Protein AF-A0A7G8WN34-F1 (afdb_monomer_lite)

Structure (mmCIF, N/CA/C/O backbone):
data_AF-A0A7G8WN34-F1
#
_entry.id   AF-A0A7G8WN34-F1
#
loop_
_atom_site.group_PDB
_atom_site.id
_atom_site.type_symbol
_atom_site.label_atom_id
_atom_site.label_alt_id
_atom_site.label_comp_id
_atom_site.label_asym_id
_atom_site.label_entity_id
_atom_site.label_seq_id
_atom_site.pdbx_PDB_ins_code
_atom_site.Cartn_x
_atom_site.Cartn_y
_atom_site.Cartn_z
_atom_site.occupancy
_atom_site.B_iso_or_equiv
_atom_site.auth_seq_id
_atom_site.auth_comp_id
_atom_site.auth_asym_id
_atom_site.auth_atom_id
_atom_site.pdbx_PDB_model_num
ATOM 1 N N . MET A 1 1 ? -57.379 -28.332 -19.582 1.00 33.22 1 MET A N 1
ATOM 2 C CA . MET A 1 1 ? -57.618 -29.097 -18.340 1.00 33.22 1 MET A CA 1
ATOM 3 C C . MET A 1 1 ? -56.486 -28.787 -17.382 1.00 33.22 1 MET A C 1
ATOM 5 O O . MET A 1 1 ? -55.355 -28.801 -17.839 1.00 33.22 1 MET A O 1
ATOM 9 N N . ILE A 1 2 ? -56.831 -28.549 -16.106 1.00 26.55 2 ILE A N 1
ATOM 10 C CA . ILE A 1 2 ? -55.946 -28.247 -14.960 1.00 26.55 2 ILE A CA 1
ATOM 11 C C . ILE A 1 2 ? -55.297 -26.854 -15.089 1.00 26.55 2 ILE A C 1
ATOM 13 O O . ILE A 1 2 ? -54.609 -26.584 -16.058 1.00 26.55 2 ILE A O 1
ATOM 17 N N . GLY A 1 3 ? -55.476 -25.863 -14.221 1.00 25.11 3 GLY A N 1
ATOM 18 C CA . GLY A 1 3 ? -56.049 -25.768 -12.880 1.00 25.11 3 GLY A CA 1
ATOM 19 C C . GLY A 1 3 ? -55.292 -24.617 -12.207 1.00 25.11 3 GLY A C 1
ATOM 20 O O . GLY A 1 3 ? -54.079 -24.702 -12.052 1.00 25.11 3 GLY A O 1
ATOM 21 N N . GLY A 1 4 ? -55.966 -23.501 -11.922 1.00 24.27 4 GLY A N 1
ATOM 22 C CA . GLY A 1 4 ? -55.322 -22.294 -11.400 1.00 24.27 4 GLY A CA 1
ATOM 23 C C . GLY A 1 4 ? -54.909 -22.418 -9.935 1.00 24.27 4 GLY A C 1
ATOM 24 O O . GLY A 1 4 ? -55.636 -23.013 -9.147 1.00 24.27 4 GLY A O 1
ATOM 25 N N . TRP A 1 5 ? -53.789 -21.784 -9.578 1.00 21.62 5 TRP A N 1
ATOM 26 C CA . TRP A 1 5 ? -53.441 -21.409 -8.207 1.00 21.62 5 TRP A CA 1
ATOM 27 C C . TRP A 1 5 ? -52.911 -19.970 -8.201 1.00 21.62 5 TRP A C 1
ATOM 29 O O . TRP A 1 5 ? -51.954 -19.637 -8.896 1.00 21.62 5 TRP A O 1
ATOM 39 N N . ARG A 1 6 ? -53.577 -19.109 -7.423 1.00 26.23 6 ARG A N 1
ATOM 40 C CA . ARG A 1 6 ? -53.079 -17.806 -6.968 1.00 26.23 6 ARG A CA 1
ATOM 41 C C . ARG A 1 6 ? -52.677 -17.958 -5.497 1.00 26.23 6 ARG A C 1
ATOM 43 O O . ARG A 1 6 ? -53.507 -18.377 -4.698 1.00 26.23 6 ARG A O 1
ATOM 50 N N . SER A 1 7 ? -51.470 -17.531 -5.143 1.00 24.31 7 SER A N 1
ATOM 51 C CA . SER A 1 7 ? -51.055 -17.139 -3.784 1.00 24.31 7 SER A CA 1
ATOM 52 C C . SER A 1 7 ? -50.076 -15.971 -3.954 1.00 24.31 7 SER A C 1
ATOM 54 O O . SER A 1 7 ? -49.107 -16.097 -4.692 1.00 24.31 7 SER A O 1
ATOM 56 N N . ALA A 1 8 ? -50.481 -14.746 -3.618 1.00 22.69 8 ALA A N 1
ATOM 57 C CA . ALA A 1 8 ? -50.318 -14.101 -2.310 1.00 22.69 8 ALA A CA 1
ATOM 58 C C . ALA A 1 8 ? -48.886 -13.574 -2.097 1.00 22.69 8 ALA A C 1
ATOM 60 O O . ALA A 1 8 ? -47.904 -14.285 -2.267 1.00 22.69 8 ALA A O 1
ATOM 61 N N . ALA A 1 9 ? -48.816 -12.279 -1.793 1.00 28.59 9 ALA A N 1
ATOM 62 C CA . ALA A 1 9 ? -47.617 -11.465 -1.713 1.00 28.59 9 ALA A CA 1
ATOM 63 C C . ALA A 1 9 ? -46.638 -11.933 -0.625 1.00 28.59 9 ALA A C 1
ATOM 65 O O . ALA A 1 9 ? -47.038 -12.249 0.491 1.00 28.59 9 ALA A O 1
ATOM 66 N N . GLY A 1 10 ? -45.351 -11.877 -0.958 1.00 22.12 10 GLY A N 1
ATOM 67 C CA . GLY A 1 10 ? -44.228 -12.017 -0.040 1.00 22.12 10 GLY A CA 1
ATOM 68 C C . GLY A 1 10 ? -42.993 -11.427 -0.710 1.00 22.12 10 GLY A C 1
ATOM 69 O O . GLY A 1 10 ? -42.462 -11.998 -1.657 1.00 22.12 10 GLY A O 1
ATOM 70 N N . VAL A 1 11 ? -42.604 -10.231 -0.279 1.00 30.56 11 VAL A N 1
ATOM 71 C CA . VAL A 1 11 ? -41.429 -9.500 -0.759 1.00 30.56 11 VAL A CA 1
ATOM 72 C C . VAL A 1 11 ? -40.177 -10.179 -0.214 1.00 30.56 11 VAL A C 1
ATOM 74 O O . VAL A 1 11 ? -39.932 -10.098 0.979 1.00 30.56 11 VAL A O 1
ATOM 77 N N . PHE A 1 12 ? -39.383 -10.795 -1.089 1.00 21.64 12 PHE A N 1
ATOM 78 C CA . PHE A 1 12 ? -37.940 -10.983 -0.921 1.00 21.64 12 PHE A CA 1
ATOM 79 C C . PHE A 1 12 ? -37.313 -11.005 -2.318 1.00 21.64 12 PHE A C 1
ATOM 81 O O . PHE A 1 12 ? -37.412 -11.991 -3.043 1.00 21.64 12 PHE A O 1
ATOM 88 N N . ALA A 1 13 ? -36.702 -9.891 -2.721 1.00 23.39 13 ALA A N 1
ATOM 89 C CA . ALA A 1 13 ? -35.838 -9.855 -3.892 1.00 23.39 13 ALA A CA 1
ATOM 90 C C . ALA A 1 13 ? -34.423 -10.226 -3.436 1.00 23.39 13 ALA A C 1
ATOM 92 O O . ALA A 1 13 ? -33.646 -9.371 -3.022 1.00 23.39 13 ALA A O 1
ATOM 93 N N . VAL A 1 14 ? -34.118 -11.523 -3.463 1.00 22.16 14 VAL A N 1
ATOM 94 C CA . VAL A 1 14 ? -32.740 -12.017 -3.466 1.00 22.16 14 VAL A CA 1
ATOM 95 C C . VAL A 1 14 ? -32.292 -12.002 -4.924 1.00 22.16 14 VAL A C 1
ATOM 97 O O . VAL A 1 14 ? -32.796 -12.774 -5.739 1.00 22.16 14 VAL A O 1
ATOM 100 N N . SER A 1 15 ? -31.376 -11.102 -5.272 1.00 24.83 15 SER A N 1
ATOM 101 C CA . SER A 1 15 ? -30.680 -11.161 -6.556 1.00 24.83 15 SER A CA 1
ATOM 102 C C . SER A 1 15 ? -29.653 -12.288 -6.480 1.00 24.83 15 SER A C 1
ATOM 104 O O . SER A 1 15 ? -28.595 -12.135 -5.878 1.00 24.83 15 SER A O 1
ATOM 106 N N . VAL A 1 16 ? -29.992 -13.446 -7.045 1.00 23.16 16 VAL A N 1
ATOM 107 C CA . VAL A 1 16 ? -29.065 -14.570 -7.212 1.00 23.16 16 VAL A CA 1
ATOM 108 C C . VAL A 1 16 ? -28.072 -14.224 -8.323 1.00 23.16 16 VAL A C 1
ATOM 110 O O . VAL A 1 16 ? -28.461 -13.978 -9.465 1.00 23.16 16 VAL A O 1
ATOM 113 N N . LEU A 1 17 ? -26.789 -14.211 -7.967 1.00 24.81 17 LEU A N 1
ATOM 114 C CA . LEU A 1 17 ? -25.653 -14.135 -8.879 1.00 24.81 17 LEU A CA 1
ATOM 115 C C . LEU A 1 17 ? -25.639 -15.390 -9.771 1.00 24.81 17 LEU A C 1
ATOM 117 O O . LEU A 1 17 ? -25.615 -16.516 -9.274 1.00 24.81 17 LEU A O 1
ATOM 121 N N . VAL A 1 18 ? -25.681 -15.207 -11.091 1.00 23.23 18 VAL A N 1
ATOM 122 C CA . VAL A 1 18 ? -25.572 -16.310 -12.055 1.00 23.23 18 VAL A CA 1
ATOM 123 C C . VAL A 1 18 ? -24.116 -16.776 -12.107 1.00 23.23 18 VAL A C 1
ATOM 125 O O . VAL A 1 18 ? -23.249 -16.071 -12.615 1.00 23.23 18 VAL A O 1
ATOM 128 N N . LEU A 1 19 ? -23.857 -17.981 -11.596 1.00 23.25 19 LEU A N 1
ATOM 129 C CA . LEU A 1 19 ? -22.607 -18.719 -11.783 1.00 23.25 19 LEU A CA 1
ATOM 130 C C . LEU A 1 19 ? -22.462 -19.152 -13.250 1.00 23.25 19 LEU A C 1
ATOM 132 O O . LEU A 1 19 ? -23.246 -19.961 -13.749 1.00 23.25 19 LEU A O 1
ATOM 136 N N . ALA A 1 20 ? -21.426 -18.662 -13.929 1.00 22.70 20 ALA A N 1
ATOM 137 C CA . ALA A 1 20 ? -20.963 -19.217 -15.196 1.00 22.70 20 ALA A CA 1
ATOM 138 C C . ALA A 1 20 ? -20.088 -20.454 -14.926 1.00 22.70 20 ALA A C 1
ATOM 140 O O . ALA A 1 20 ? -18.866 -20.368 -14.847 1.00 22.70 20 ALA A O 1
ATOM 141 N N . LEU A 1 21 ? -20.717 -21.621 -14.783 1.00 22.84 21 LEU A N 1
ATOM 142 C CA . LEU A 1 21 ? -20.026 -22.905 -14.907 1.00 22.84 21 LEU A CA 1
ATOM 143 C C . LEU A 1 21 ? -19.989 -23.273 -16.393 1.00 22.84 21 LEU A C 1
ATOM 145 O O . LEU A 1 21 ? -21.020 -23.599 -16.978 1.00 22.84 21 LEU A O 1
ATOM 149 N N . SER A 1 22 ? -18.810 -23.218 -17.012 1.00 23.89 22 SER A N 1
ATOM 150 C CA . SER A 1 22 ? -18.594 -23.780 -18.347 1.00 23.89 22 SER A CA 1
ATOM 151 C C . SER A 1 22 ? -17.760 -25.057 -18.241 1.00 23.89 22 SER A C 1
ATOM 153 O O . SER A 1 22 ? -16.693 -25.081 -17.637 1.00 23.89 22 SER A O 1
ATOM 155 N N . SER A 1 23 ? -18.281 -26.136 -18.822 1.00 23.02 23 SER A N 1
ATOM 156 C CA . SER A 1 23 ? -17.523 -27.331 -19.207 1.00 23.02 23 SER A CA 1
ATOM 157 C C . SER A 1 23 ? -17.826 -27.627 -20.686 1.00 23.02 23 SER A C 1
ATOM 159 O O . SER A 1 23 ? -18.843 -27.143 -21.197 1.00 23.02 23 SER A O 1
ATOM 161 N N . PRO A 1 24 ? -16.928 -28.308 -21.421 1.00 30.89 24 PRO A N 1
ATOM 162 C CA . PRO A 1 24 ? -16.860 -28.179 -22.870 1.00 30.89 24 PRO A CA 1
ATOM 163 C C . PRO A 1 24 ? -17.720 -29.210 -23.619 1.00 30.89 24 PRO A C 1
ATOM 165 O O . PRO A 1 24 ? -17.831 -30.356 -23.196 1.00 30.89 24 PRO A O 1
ATOM 168 N N . ALA A 1 25 ? -18.187 -28.786 -24.801 1.00 24.45 25 ALA A N 1
ATOM 169 C CA . ALA A 1 25 ? -18.419 -29.555 -26.036 1.00 24.45 25 ALA A CA 1
ATOM 170 C C . ALA A 1 25 ? -19.853 -29.591 -26.621 1.00 24.45 25 ALA A C 1
ATOM 172 O O . ALA A 1 25 ? -20.809 -30.055 -26.013 1.00 24.45 25 ALA A O 1
ATOM 173 N N . GLN A 1 26 ? -19.865 -29.229 -27.913 1.00 24.42 26 GLN A N 1
ATOM 174 C CA . GLN A 1 26 ? -20.739 -29.618 -29.030 1.00 24.42 26 GLN A CA 1
ATOM 175 C C . GLN A 1 26 ? -22.097 -28.929 -29.259 1.00 24.42 26 GLN A C 1
ATOM 177 O O . GLN A 1 26 ? -22.899 -28.661 -28.376 1.00 24.42 26 GLN A O 1
ATOM 182 N N . ALA A 1 27 ? -22.290 -28.610 -30.541 1.00 26.53 27 ALA A N 1
ATOM 183 C CA . ALA A 1 27 ? -23.293 -27.740 -31.131 1.00 26.53 27 ALA A CA 1
ATOM 184 C C . ALA A 1 27 ? -24.646 -28.426 -31.387 1.00 26.53 27 ALA A C 1
ATOM 186 O O . ALA A 1 27 ? -24.666 -29.578 -31.806 1.00 26.53 27 ALA A O 1
ATOM 187 N N . ALA A 1 28 ? -25.754 -27.676 -31.268 1.00 24.83 28 ALA A N 1
ATOM 188 C CA . ALA A 1 28 ? -26.658 -27.300 -32.376 1.00 24.83 28 ALA A CA 1
ATOM 189 C C . ALA A 1 28 ? -28.054 -26.822 -31.890 1.00 24.83 28 ALA A C 1
ATOM 191 O O . ALA A 1 28 ? -28.686 -27.448 -31.051 1.00 24.83 28 ALA A O 1
ATOM 192 N N . ALA A 1 29 ? -28.535 -25.742 -32.526 1.00 25.81 29 ALA A N 1
ATOM 193 C CA . ALA A 1 29 ? -29.933 -25.331 -32.756 1.00 25.81 29 ALA A CA 1
ATOM 194 C C . ALA A 1 29 ? -30.877 -24.965 -31.572 1.00 25.81 29 ALA A C 1
ATOM 196 O O . ALA A 1 29 ? -31.704 -25.750 -31.134 1.00 25.81 29 ALA A O 1
ATOM 197 N N . GLY A 1 30 ? -30.867 -23.676 -31.200 1.00 26.02 30 GLY A N 1
ATOM 198 C CA . GLY A 1 30 ? -31.960 -22.730 -31.504 1.00 26.02 30 GLY A CA 1
ATOM 199 C C . GLY A 1 30 ? -33.291 -22.762 -30.729 1.00 26.02 30 GLY A C 1
ATOM 200 O O . GLY A 1 30 ? -34.235 -23.389 -31.185 1.00 26.02 30 GLY A O 1
ATOM 201 N N . THR A 1 31 ? -33.440 -21.858 -29.747 1.00 24.00 31 THR A N 1
ATOM 202 C CA . THR A 1 31 ? -34.654 -21.023 -29.554 1.00 24.00 31 THR A CA 1
ATOM 203 C C . THR A 1 31 ? -34.288 -19.709 -28.848 1.00 24.00 31 THR A C 1
ATOM 205 O O . THR A 1 31 ? -33.664 -19.720 -27.792 1.00 24.00 31 THR A O 1
ATOM 208 N N . ARG A 1 32 ? -34.642 -18.569 -29.464 1.00 25.27 32 ARG A N 1
ATOM 209 C CA . ARG A 1 32 ? -34.375 -17.191 -29.001 1.00 25.27 32 ARG A CA 1
ATOM 210 C C . ARG A 1 32 ? -35.377 -16.751 -27.928 1.00 25.27 32 ARG A C 1
ATOM 212 O O . ARG A 1 32 ? -36.572 -16.719 -28.202 1.00 25.27 32 ARG A O 1
ATOM 219 N N . THR A 1 33 ? -34.879 -16.234 -26.809 1.00 23.72 33 THR A N 1
ATOM 220 C CA . THR A 1 33 ? -35.567 -15.221 -25.990 1.00 23.72 33 THR A CA 1
ATOM 221 C C . THR A 1 33 ? -34.753 -13.932 -26.037 1.00 23.72 33 THR A C 1
ATOM 223 O O . THR A 1 33 ? -33.592 -13.904 -25.639 1.00 23.72 33 THR A O 1
ATOM 226 N N . THR A 1 34 ? -35.340 -12.876 -26.596 1.00 23.88 34 THR A N 1
ATOM 227 C CA . THR A 1 34 ? -34.709 -11.569 -26.817 1.00 23.88 34 THR A CA 1
ATOM 228 C C . THR A 1 34 ? -34.952 -10.632 -25.634 1.00 23.88 34 THR A C 1
ATOM 230 O O . THR A 1 34 ? -36.094 -10.241 -25.397 1.00 23.88 34 THR A O 1
ATOM 233 N N . ALA A 1 35 ? -33.880 -10.213 -24.962 1.00 23.50 35 ALA A N 1
ATOM 234 C CA . ALA A 1 35 ? -33.811 -8.964 -24.201 1.00 23.50 35 ALA A CA 1
ATOM 235 C C . ALA A 1 35 ? -32.836 -8.012 -24.932 1.00 23.50 35 ALA A C 1
ATOM 237 O O . ALA A 1 35 ? -31.869 -8.496 -25.528 1.00 23.50 35 ALA A O 1
ATOM 238 N N . PRO A 1 36 ? -33.092 -6.692 -24.980 1.00 24.30 36 PRO A N 1
ATOM 239 C CA . PRO A 1 36 ? -32.333 -5.775 -25.825 1.00 24.30 36 PRO A CA 1
ATOM 240 C C . PRO A 1 36 ? -30.932 -5.523 -25.252 1.00 24.30 36 PRO A C 1
ATOM 242 O O . PRO A 1 36 ? -30.780 -4.977 -24.163 1.00 24.30 36 PRO A O 1
ATOM 245 N N . ALA A 1 37 ? -29.912 -5.914 -26.014 1.00 22.77 37 ALA A N 1
ATOM 246 C CA . ALA A 1 37 ? -28.519 -5.582 -25.760 1.00 22.77 37 ALA A CA 1
ATOM 247 C C . ALA A 1 37 ? -28.254 -4.113 -26.126 1.00 22.77 37 ALA A C 1
ATOM 249 O O . ALA A 1 37 ? -28.519 -3.687 -27.253 1.00 22.77 37 ALA A O 1
ATOM 250 N N . HIS A 1 38 ? -27.702 -3.343 -25.189 1.00 24.97 38 HIS A N 1
ATOM 251 C CA . HIS A 1 38 ? -27.020 -2.098 -25.516 1.00 24.97 38 HIS A CA 1
ATOM 252 C C . HIS A 1 38 ? -25.633 -2.432 -26.071 1.00 24.97 38 HIS A C 1
ATOM 254 O O . HIS A 1 38 ? -24.815 -3.048 -25.395 1.00 24.97 38 HIS A O 1
ATOM 260 N N . SER A 1 39 ? -25.380 -2.029 -27.315 1.00 23.48 39 SER A N 1
ATOM 261 C CA . SER A 1 39 ? -24.063 -2.072 -27.941 1.00 23.48 39 SER A CA 1
ATOM 262 C C . SER A 1 39 ? -23.188 -0.950 -27.375 1.00 23.48 39 SER A C 1
ATOM 264 O O . SER A 1 39 ? -23.260 0.191 -27.832 1.00 23.48 39 SER A O 1
ATOM 266 N N . SER A 1 40 ? -22.360 -1.265 -26.384 1.00 24.69 40 SER A N 1
ATOM 267 C CA . SER A 1 40 ? -21.144 -0.507 -26.101 1.00 24.69 40 SER A CA 1
ATOM 268 C C . SER A 1 40 ? -20.067 -0.962 -27.085 1.00 24.69 40 SER A C 1
ATOM 270 O O . SER A 1 40 ? -19.689 -2.129 -27.087 1.00 24.69 40 SER A O 1
ATOM 272 N N . SER A 1 41 ? -19.562 -0.063 -27.927 1.00 25.39 41 SER A N 1
ATOM 273 C CA . SER A 1 41 ? -18.382 -0.308 -28.766 1.00 25.39 41 SER A CA 1
ATOM 274 C C . SER A 1 41 ? -17.086 -0.186 -27.951 1.00 25.39 41 SER A C 1
ATOM 276 O O . SER A 1 41 ? -16.194 0.583 -28.299 1.00 25.39 41 SER A O 1
ATOM 278 N N . GLY A 1 42 ? -17.013 -0.916 -26.842 1.00 25.30 42 GLY A N 1
ATOM 279 C CA . GLY A 1 42 ? -15.763 -1.295 -26.199 1.00 25.30 42 GLY A CA 1
ATOM 280 C C . GLY A 1 42 ? -15.669 -2.805 -26.333 1.00 25.30 42 GLY A C 1
ATOM 281 O O . GLY A 1 42 ? -16.613 -3.503 -25.958 1.00 25.30 42 GLY A O 1
ATOM 282 N N . SER A 1 43 ? -14.594 -3.308 -26.936 1.00 24.31 43 SER A N 1
ATOM 283 C CA . SER A 1 43 ? -14.326 -4.744 -26.943 1.00 24.31 43 SER A CA 1
ATOM 284 C C . SER A 1 43 ? -14.377 -5.254 -25.496 1.00 24.31 43 SER A C 1
ATOM 286 O O . SER A 1 43 ? -13.816 -4.594 -24.618 1.00 24.31 43 SER A O 1
ATOM 288 N N . PRO A 1 44 ? -15.060 -6.375 -25.204 1.00 25.09 44 PRO A N 1
ATOM 289 C CA . PRO A 1 44 ? -14.950 -6.993 -23.889 1.00 25.09 44 PRO A CA 1
ATOM 290 C C . PRO A 1 44 ? -13.467 -7.290 -23.612 1.00 25.09 44 PRO A C 1
ATOM 292 O O . PRO A 1 44 ? -12.756 -7.646 -24.558 1.00 25.09 44 PRO A O 1
ATOM 295 N N . PRO A 1 45 ? -12.982 -7.158 -22.362 1.00 35.22 45 PRO A N 1
ATOM 296 C CA . PRO A 1 45 ? -11.634 -7.597 -22.033 1.00 35.22 45 PRO A CA 1
ATOM 297 C C . PRO A 1 45 ? -11.504 -9.064 -22.446 1.00 35.22 45 PRO A C 1
ATOM 299 O O . PRO A 1 45 ? -12.322 -9.907 -22.067 1.00 35.22 45 PRO A O 1
ATOM 302 N N . THR A 1 46 ? -10.513 -9.367 -23.281 1.00 43.19 46 THR A N 1
ATOM 303 C CA . THR A 1 46 ? -10.122 -10.748 -23.563 1.00 43.19 46 THR A CA 1
ATOM 304 C C . THR A 1 46 ? -9.823 -11.419 -22.230 1.00 43.19 46 THR A C 1
ATOM 306 O O . THR A 1 46 ? -9.031 -10.893 -21.450 1.00 43.19 46 THR A O 1
ATOM 309 N N . ALA A 1 47 ? -10.480 -12.546 -21.939 1.00 51.31 47 ALA A N 1
ATOM 310 C CA . ALA A 1 47 ? -10.190 -13.314 -20.733 1.00 51.31 47 ALA A CA 1
ATOM 311 C C . ALA A 1 47 ? -8.674 -13.584 -20.657 1.00 51.31 47 ALA A C 1
ATOM 313 O O . ALA A 1 47 ? -8.094 -13.938 -21.689 1.00 51.31 47 ALA A O 1
ATOM 314 N N . PRO A 1 48 ? -8.025 -13.401 -19.491 1.00 64.88 48 PRO A N 1
ATOM 315 C CA . PRO A 1 48 ? -6.587 -13.593 -19.376 1.00 64.88 48 PRO A CA 1
ATOM 316 C C . PRO A 1 48 ? -6.236 -15.031 -19.762 1.00 64.88 48 PRO A C 1
ATOM 318 O O . PRO A 1 48 ? -6.723 -15.995 -19.170 1.00 64.88 48 PRO A O 1
ATOM 321 N N . THR A 1 49 ? -5.412 -15.170 -20.79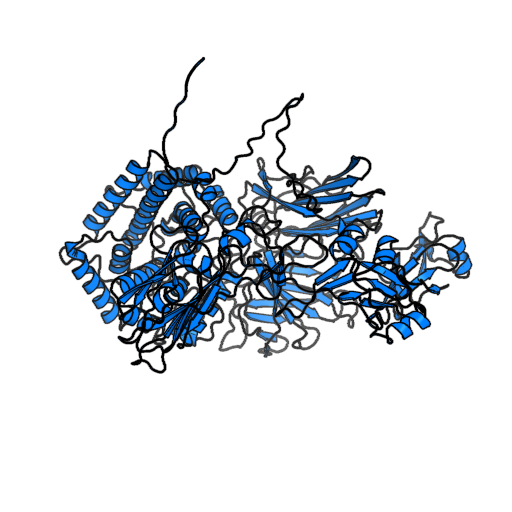4 1.00 81.25 49 THR A N 1
ATOM 322 C CA . THR A 1 49 ? -4.834 -16.445 -21.214 1.00 81.25 49 THR A CA 1
ATOM 323 C C . THR A 1 49 ? -3.470 -16.603 -20.570 1.00 81.25 49 THR A C 1
ATOM 325 O O . THR A 1 49 ? -2.643 -15.699 -20.646 1.00 81.25 49 THR A O 1
ATOM 328 N N . ALA A 1 50 ? -3.219 -17.754 -19.949 1.00 90.31 50 ALA A N 1
ATOM 329 C CA . ALA A 1 50 ? -1.903 -18.048 -19.398 1.00 90.31 50 ALA A CA 1
ATOM 330 C C . ALA A 1 50 ? -0.845 -18.041 -20.511 1.00 90.31 50 ALA A C 1
ATOM 332 O O . ALA A 1 50 ? -1.130 -18.546 -21.604 1.00 90.31 50 ALA A O 1
ATOM 333 N N . PRO A 1 51 ? 0.364 -17.503 -20.262 1.00 94.75 51 PRO A N 1
ATOM 334 C CA . PRO A 1 51 ? 1.436 -17.618 -21.232 1.00 94.75 51 PRO A CA 1
ATOM 335 C C . PRO A 1 51 ? 1.780 -19.096 -21.469 1.00 94.75 51 PRO A C 1
ATOM 337 O O . PRO A 1 51 ? 1.824 -19.911 -20.548 1.00 94.75 51 PRO A O 1
ATOM 340 N N . THR A 1 52 ? 1.979 -19.445 -22.737 1.00 94.38 52 THR A N 1
ATOM 341 C CA . THR A 1 52 ? 2.241 -20.809 -23.221 1.00 94.38 52 THR A CA 1
ATOM 342 C C . THR A 1 52 ? 3.701 -21.017 -23.619 1.00 94.38 52 THR A C 1
ATOM 344 O O . THR A 1 52 ? 4.033 -22.027 -24.240 1.00 94.38 52 THR A O 1
ATOM 347 N N . GLY A 1 53 ? 4.561 -20.038 -23.339 1.00 95.38 53 GLY A N 1
ATOM 348 C CA . GLY A 1 53 ? 5.981 -20.107 -23.639 1.00 95.38 53 GLY A CA 1
ATOM 349 C C . GLY A 1 53 ? 6.732 -21.052 -22.709 1.00 95.38 53 GLY A C 1
ATOM 350 O O . GLY A 1 53 ? 6.182 -21.668 -21.792 1.00 95.38 53 GLY A O 1
ATOM 351 N N . GLN A 1 54 ? 8.028 -21.164 -22.957 1.00 97.25 54 GLN A N 1
ATOM 352 C CA . GLN A 1 54 ? 8.978 -21.826 -22.078 1.00 97.25 54 GLN A CA 1
ATOM 353 C C . GLN A 1 54 ? 9.558 -20.802 -21.103 1.00 97.25 54 GLN A C 1
ATOM 355 O O . GLN A 1 54 ? 9.743 -19.637 -21.454 1.00 97.25 54 GLN A O 1
ATOM 360 N N . TRP A 1 55 ? 9.875 -21.245 -19.889 1.00 97.88 55 TRP A N 1
ATOM 361 C CA . TRP A 1 55 ? 10.660 -20.450 -18.952 1.00 97.88 55 TRP A CA 1
ATOM 362 C C . TRP A 1 55 ? 12.088 -20.329 -19.469 1.00 97.88 55 TRP A C 1
ATOM 364 O O . TRP A 1 55 ? 12.801 -21.333 -19.552 1.00 97.88 55 TRP A O 1
ATOM 374 N N . ILE A 1 56 ? 12.490 -19.117 -19.841 1.00 98.44 56 ILE A N 1
ATOM 375 C CA . ILE A 1 56 ? 13.813 -18.847 -20.406 1.00 98.44 56 ILE A CA 1
ATOM 376 C C . ILE A 1 56 ? 14.560 -17.774 -19.620 1.00 98.44 56 ILE A C 1
ATOM 378 O O . ILE A 1 56 ? 13.960 -16.914 -18.974 1.00 98.44 56 ILE A O 1
ATOM 382 N N . THR A 1 57 ? 15.886 -17.828 -19.695 1.00 97.50 57 THR A N 1
ATOM 383 C CA . THR A 1 57 ? 16.799 -16.901 -19.019 1.00 97.50 57 THR A CA 1
ATOM 384 C C . THR A 1 57 ? 18.156 -16.846 -19.740 1.00 97.50 57 THR A C 1
ATOM 386 O O . THR A 1 57 ? 18.347 -17.487 -20.780 1.00 97.50 57 THR A O 1
ATOM 389 N N . ALA A 1 58 ? 19.108 -16.068 -19.220 1.00 95.06 58 ALA A N 1
ATOM 390 C CA . ALA A 1 58 ? 20.492 -16.075 -19.699 1.00 95.06 58 ALA A CA 1
ATOM 391 C C . ALA A 1 58 ? 21.257 -17.296 -19.157 1.00 95.06 58 ALA A C 1
ATOM 393 O O . ALA A 1 58 ? 20.970 -17.781 -18.068 1.00 95.06 58 ALA A O 1
ATOM 394 N N . ALA A 1 59 ? 22.282 -17.770 -19.874 1.00 91.25 59 ALA A N 1
ATOM 395 C CA . ALA A 1 59 ? 23.004 -19.002 -19.523 1.00 91.25 59 ALA A CA 1
ATOM 396 C C . ALA A 1 59 ? 23.519 -19.057 -18.067 1.00 91.25 59 ALA A C 1
ATOM 398 O O . ALA A 1 59 ? 23.451 -20.107 -17.434 1.00 91.25 59 ALA A O 1
ATOM 399 N N . GLY A 1 60 ? 23.980 -17.927 -17.517 1.00 87.06 60 GLY A N 1
ATOM 400 C CA . GLY A 1 60 ? 24.453 -17.829 -16.128 1.00 87.06 60 GLY A CA 1
ATOM 401 C C . GLY A 1 60 ? 23.360 -17.938 -15.056 1.00 87.06 60 GLY A C 1
ATOM 402 O O . GLY A 1 60 ? 23.685 -18.119 -13.890 1.00 87.06 60 GLY A O 1
ATOM 403 N N . TRP A 1 61 ? 22.090 -17.859 -15.455 1.00 90.81 61 TRP A N 1
ATOM 404 C CA . TRP A 1 61 ? 20.908 -17.911 -14.592 1.00 90.81 61 TRP A CA 1
ATOM 405 C C . TRP A 1 61 ? 20.050 -19.159 -14.841 1.00 90.81 61 TRP A C 1
ATOM 407 O O . TRP A 1 61 ? 18.954 -19.274 -14.307 1.00 90.81 61 TRP A O 1
ATOM 417 N N . ALA A 1 62 ? 20.536 -20.122 -15.635 1.00 90.75 62 ALA A N 1
ATOM 418 C CA . ALA A 1 62 ? 19.799 -21.347 -15.966 1.00 90.75 62 ALA A CA 1
ATOM 419 C C . ALA A 1 62 ? 19.419 -22.190 -14.735 1.00 90.75 62 ALA A C 1
ATOM 421 O O . ALA A 1 62 ? 18.489 -22.994 -14.787 1.00 90.75 62 ALA A O 1
ATOM 422 N N . SER A 1 63 ? 20.172 -22.043 -13.645 1.00 87.50 63 SER A N 1
ATOM 423 C CA . SER A 1 63 ? 19.965 -22.704 -12.358 1.00 87.50 63 SER A CA 1
ATOM 424 C C . SER A 1 63 ? 19.867 -21.662 -11.250 1.00 87.50 63 SER A C 1
ATOM 426 O O . SER A 1 63 ? 20.386 -20.555 -11.390 1.00 87.50 63 SER A O 1
ATOM 428 N N . ALA A 1 64 ? 19.192 -22.027 -10.162 1.00 81.12 64 ALA A N 1
ATOM 429 C CA . ALA A 1 64 ? 19.025 -21.157 -9.007 1.00 81.12 64 ALA A CA 1
ATOM 430 C C . ALA A 1 64 ? 20.385 -20.715 -8.427 1.00 81.12 64 ALA A C 1
ATOM 432 O O . ALA A 1 64 ? 21.334 -21.513 -8.432 1.00 81.12 64 ALA A O 1
ATOM 433 N N . PRO A 1 65 ? 20.494 -19.476 -7.914 1.00 76.81 65 PRO A N 1
ATOM 434 C CA . PRO A 1 65 ? 21.676 -19.056 -7.175 1.00 76.81 65 PRO A CA 1
ATOM 435 C C . PRO A 1 65 ? 21.848 -19.891 -5.898 1.00 76.81 65 PRO A C 1
ATOM 437 O O . PRO A 1 65 ? 20.900 -20.468 -5.368 1.00 76.81 65 PRO A O 1
ATOM 440 N N . VAL A 1 66 ? 23.078 -19.976 -5.391 1.00 66.94 66 VAL A N 1
ATOM 441 C CA . VAL A 1 66 ? 23.359 -20.709 -4.149 1.00 66.94 66 VAL A CA 1
ATOM 442 C C . VAL A 1 66 ? 23.101 -19.792 -2.954 1.00 66.94 66 VAL A C 1
ATOM 444 O O . VAL A 1 66 ? 23.697 -18.720 -2.868 1.00 66.94 66 VAL A O 1
ATOM 447 N N . VAL A 1 67 ? 22.266 -20.235 -2.010 1.00 60.75 67 VAL A N 1
ATOM 448 C CA . VAL A 1 67 ? 22.036 -19.556 -0.720 1.00 60.75 67 VAL A CA 1
ATOM 449 C C . VAL A 1 67 ? 23.372 -19.342 0.004 1.00 60.75 67 VAL A C 1
ATOM 451 O O . VAL A 1 67 ? 24.126 -20.293 0.215 1.00 60.75 67 VAL A O 1
ATOM 454 N N . GLY A 1 68 ? 23.686 -18.093 0.361 1.00 55.09 68 GLY A N 1
ATOM 455 C CA . GLY A 1 68 ? 24.962 -17.715 0.988 1.00 55.09 68 GLY A CA 1
ATOM 456 C C . GLY A 1 68 ? 26.200 -17.823 0.080 1.00 55.09 68 GLY A C 1
ATOM 457 O O . GLY A 1 68 ? 27.324 -17.637 0.551 1.00 55.09 68 GLY A O 1
ATOM 458 N N . GLY A 1 69 ? 26.022 -18.136 -1.207 1.00 52.97 69 GLY A N 1
ATOM 459 C CA . GLY A 1 69 ? 27.063 -18.057 -2.229 1.00 52.97 69 GLY A CA 1
ATOM 460 C C . GLY A 1 69 ? 27.163 -16.653 -2.828 1.00 52.97 69 GLY A C 1
ATOM 461 O O . GLY A 1 69 ? 26.267 -15.832 -2.668 1.00 52.97 69 GLY A O 1
ATOM 462 N N . ALA A 1 70 ? 28.251 -16.363 -3.551 1.00 52.97 70 ALA A N 1
ATOM 463 C CA . ALA A 1 70 ? 28.316 -15.136 -4.344 1.00 52.97 70 ALA A CA 1
ATOM 464 C C . ALA A 1 70 ? 27.179 -15.147 -5.383 1.00 52.97 70 ALA A C 1
ATOM 466 O O . ALA A 1 70 ? 27.087 -16.090 -6.173 1.00 52.97 70 ALA A O 1
ATOM 467 N N . SER A 1 71 ? 26.324 -14.117 -5.354 1.00 52.28 71 SER A N 1
ATOM 468 C CA . SER A 1 71 ? 25.237 -13.926 -6.320 1.00 52.28 71 SER A CA 1
ATOM 469 C C . SER A 1 71 ? 25.765 -14.034 -7.762 1.00 52.28 71 SER A C 1
ATOM 471 O O . SER A 1 71 ? 26.912 -13.632 -8.016 1.00 52.28 71 SER A O 1
ATOM 473 N N . PRO A 1 72 ? 24.998 -14.601 -8.715 1.00 53.19 72 PRO A N 1
ATOM 474 C CA . PRO A 1 72 ? 25.435 -14.698 -10.094 1.00 53.19 72 PRO A CA 1
ATOM 475 C C . PRO A 1 72 ? 25.788 -13.327 -10.672 1.00 53.19 72 PRO A C 1
ATOM 477 O O . PRO A 1 72 ? 25.275 -12.284 -10.275 1.00 53.19 72 PRO A O 1
ATOM 480 N N . VAL A 1 73 ? 26.671 -13.377 -11.667 1.00 67.94 73 VAL A N 1
ATOM 481 C CA . VAL A 1 73 ? 26.969 -12.310 -12.628 1.00 67.94 73 VAL A CA 1
ATOM 482 C C . VAL A 1 73 ? 25.693 -11.533 -12.982 1.00 67.94 73 VAL A C 1
ATOM 484 O O . VAL A 1 73 ? 24.671 -12.169 -13.202 1.00 67.94 73 VAL A O 1
ATOM 487 N N . ALA A 1 74 ? 25.797 -10.201 -13.063 1.00 88.31 74 ALA A N 1
ATOM 488 C CA . ALA A 1 74 ? 24.807 -9.215 -13.526 1.00 88.31 74 ALA A CA 1
ATOM 489 C C . ALA A 1 74 ? 23.464 -9.737 -14.093 1.00 88.31 74 ALA A C 1
ATOM 491 O O . ALA A 1 74 ? 23.401 -10.661 -14.900 1.00 88.31 74 ALA A O 1
ATOM 492 N N . LEU A 1 75 ? 22.375 -9.069 -13.741 1.00 93.25 75 LEU A N 1
ATOM 493 C CA . LEU A 1 75 ? 21.008 -9.524 -13.981 1.00 93.25 75 LEU A CA 1
ATOM 494 C C . LEU A 1 75 ? 20.669 -9.777 -15.465 1.00 93.25 75 LEU A C 1
ATOM 496 O O . LEU A 1 75 ? 21.185 -9.073 -16.338 1.00 93.25 75 LEU A O 1
ATOM 500 N N . PRO A 1 76 ? 19.819 -10.768 -15.792 1.00 95.50 76 PRO A N 1
ATOM 501 C CA . PRO A 1 76 ? 19.574 -11.149 -17.175 1.00 95.50 76 PRO A CA 1
ATOM 502 C C . PRO A 1 76 ? 18.695 -10.150 -17.935 1.00 95.50 76 PRO A C 1
ATOM 504 O O . PRO A 1 76 ? 17.739 -9.580 -17.407 1.00 95.50 76 PRO A O 1
ATOM 507 N N . ILE A 1 77 ? 18.998 -9.999 -19.225 1.00 97.31 77 ILE A N 1
ATOM 508 C CA . ILE A 1 77 ? 18.185 -9.270 -20.202 1.00 97.31 77 ILE A CA 1
ATOM 509 C C . ILE A 1 77 ? 17.910 -10.190 -21.381 1.00 97.31 77 ILE A C 1
ATOM 511 O O . ILE A 1 77 ? 18.821 -10.868 -21.862 1.00 97.31 77 ILE A O 1
ATOM 515 N N . LEU A 1 78 ? 16.668 -10.191 -21.853 1.00 98.31 78 LEU A N 1
ATOM 516 C CA . LEU A 1 78 ? 16.205 -10.968 -22.989 1.00 98.31 78 LEU A CA 1
ATOM 517 C C . LEU A 1 78 ? 15.531 -10.073 -24.025 1.00 98.31 78 LEU A C 1
ATOM 519 O O . LEU A 1 78 ? 14.884 -9.082 -23.686 1.00 98.31 78 LEU A O 1
ATOM 523 N N . ALA A 1 79 ? 15.667 -10.438 -25.296 1.00 98.06 79 ALA A N 1
ATOM 524 C CA . ALA A 1 79 ? 15.045 -9.717 -26.392 1.00 98.06 79 ALA A CA 1
ATOM 525 C C . ALA A 1 79 ? 14.618 -10.642 -27.534 1.00 98.06 79 ALA A C 1
ATOM 527 O O . ALA A 1 79 ? 15.277 -11.648 -27.832 1.00 98.06 79 ALA A O 1
ATOM 528 N N . LYS A 1 80 ? 13.530 -10.263 -28.209 1.00 97.50 80 LYS A N 1
ATOM 529 C CA . LYS A 1 80 ? 13.042 -10.949 -29.407 1.00 97.50 80 LYS A CA 1
ATOM 530 C C . LYS A 1 80 ? 12.397 -9.981 -30.382 1.00 97.50 80 LYS A C 1
ATOM 532 O O . LYS A 1 80 ? 11.449 -9.281 -30.035 1.00 97.50 80 L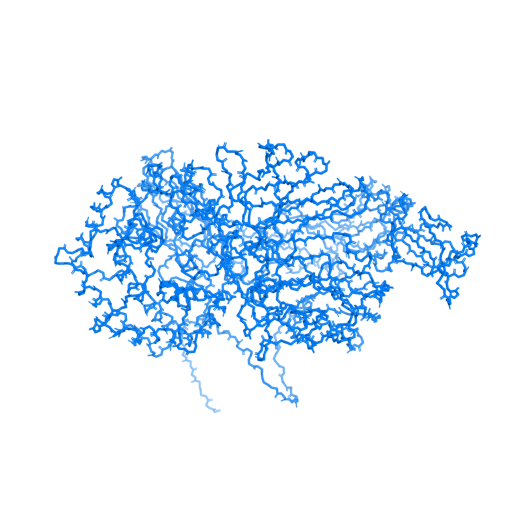YS A O 1
ATOM 537 N N . ASP A 1 81 ? 12.886 -10.008 -31.617 1.00 96.94 81 ASP A N 1
ATOM 538 C CA . ASP A 1 81 ? 12.207 -9.371 -32.740 1.00 96.94 81 ASP A CA 1
ATOM 539 C C . ASP A 1 81 ? 11.001 -10.197 -33.183 1.00 96.94 81 ASP A C 1
ATOM 541 O O . ASP A 1 81 ? 11.049 -11.432 -33.243 1.00 96.94 81 ASP A O 1
ATOM 545 N N . PHE A 1 82 ? 9.933 -9.498 -33.543 1.00 96.38 82 PHE A N 1
ATOM 546 C CA . PHE A 1 82 ? 8.746 -10.073 -34.148 1.00 96.38 82 PHE A CA 1
ATOM 547 C C . PHE A 1 82 ? 8.142 -9.125 -35.179 1.00 96.38 82 PHE A C 1
ATOM 549 O O . PHE A 1 82 ? 8.462 -7.938 -35.241 1.00 96.38 82 PHE A O 1
ATOM 556 N N . SER A 1 83 ? 7.253 -9.667 -36.009 1.00 95.69 83 SER A N 1
ATOM 557 C CA . SER A 1 83 ? 6.587 -8.903 -37.056 1.00 95.69 83 SER A CA 1
ATOM 558 C C . SER A 1 83 ? 5.075 -8.928 -36.905 1.00 95.69 83 SER A C 1
ATOM 560 O O . SER A 1 83 ? 4.485 -9.951 -36.552 1.00 95.69 83 SER A O 1
ATOM 562 N N . VAL A 1 84 ? 4.455 -7.801 -37.232 1.00 94.88 84 VAL A N 1
ATOM 563 C CA . VAL A 1 84 ? 3.006 -7.596 -37.223 1.00 94.88 84 VAL A CA 1
ATOM 564 C C . VAL A 1 84 ? 2.532 -7.435 -38.662 1.00 94.88 84 VAL A C 1
ATOM 566 O O . VAL A 1 84 ? 3.119 -6.693 -39.452 1.00 94.88 84 VAL A O 1
ATOM 569 N N . LYS A 1 85 ? 1.481 -8.172 -39.030 1.00 91.44 85 LYS A N 1
ATOM 570 C CA . LYS A 1 85 ? 0.888 -8.095 -40.373 1.00 91.44 85 LYS A CA 1
ATOM 571 C C . LYS A 1 85 ? -0.090 -6.920 -40.463 1.00 91.44 85 LYS A C 1
ATOM 573 O O . LYS A 1 85 ? -0.590 -6.419 -39.461 1.00 91.44 85 LYS A O 1
ATOM 578 N N . ALA A 1 86 ? -0.410 -6.503 -41.684 1.00 89.31 86 ALA A N 1
ATOM 579 C CA . ALA A 1 86 ? -1.485 -5.541 -41.898 1.00 89.31 86 ALA A CA 1
ATOM 580 C C . ALA A 1 86 ? -2.835 -6.095 -41.401 1.00 89.31 86 ALA A C 1
ATOM 582 O O . ALA A 1 86 ? -3.077 -7.299 -41.449 1.00 89.31 86 ALA A O 1
ATOM 583 N N . GLY A 1 87 ? -3.727 -5.200 -40.966 1.00 86.50 87 GLY A N 1
ATOM 584 C CA . GLY A 1 87 ? -5.062 -5.571 -40.490 1.00 86.50 87 GLY A CA 1
ATOM 585 C C . GLY A 1 87 ? -5.109 -6.052 -39.038 1.00 86.50 87 GLY A C 1
ATOM 586 O O . GLY A 1 87 ? -6.042 -6.772 -38.691 1.00 86.50 87 GLY A O 1
ATOM 587 N N . LEU A 1 88 ? -4.123 -5.690 -38.206 1.00 91.19 88 LEU A N 1
ATOM 588 C CA . LEU A 1 88 ? -4.149 -5.955 -36.765 1.00 91.19 88 LEU A CA 1
ATOM 589 C C . LEU A 1 88 ? -5.406 -5.333 -36.136 1.00 91.19 88 LEU A C 1
ATOM 591 O O . LEU A 1 88 ? -5.718 -4.167 -36.375 1.00 91.19 88 LEU A O 1
ATOM 595 N N . VAL A 1 89 ? -6.112 -6.123 -35.331 1.00 92.25 89 VAL A N 1
ATOM 596 C CA . VAL A 1 89 ? -7.293 -5.710 -34.560 1.00 92.25 89 VAL A CA 1
ATOM 597 C C . VAL A 1 89 ? -6.955 -5.585 -33.080 1.00 92.25 89 VAL A C 1
ATOM 599 O O . VAL A 1 89 ? -7.391 -4.633 -32.441 1.00 92.25 89 VAL A O 1
ATOM 602 N N . SER A 1 90 ? -6.181 -6.528 -32.541 1.00 93.31 90 SER A N 1
ATOM 603 C CA . SER A 1 90 ? -5.743 -6.500 -31.147 1.00 93.31 90 SER A CA 1
ATOM 604 C C . SER A 1 90 ? -4.414 -7.226 -30.956 1.00 93.31 90 SER A C 1
ATOM 606 O O . SER A 1 90 ? -4.114 -8.197 -31.659 1.00 93.31 90 SER A O 1
ATOM 608 N N . ALA A 1 91 ? -3.635 -6.771 -29.979 1.00 94.94 91 ALA A N 1
ATOM 609 C CA . ALA A 1 91 ? -2.418 -7.416 -29.510 1.00 94.94 91 ALA A CA 1
ATOM 610 C C . ALA A 1 91 ? -2.394 -7.454 -27.979 1.00 94.94 91 ALA A C 1
ATOM 612 O O . ALA A 1 91 ? -2.581 -6.428 -27.329 1.00 94.94 91 ALA A O 1
ATOM 613 N N . SER A 1 92 ? -2.129 -8.626 -27.406 1.00 95.88 92 SER A N 1
ATOM 614 C CA . SER A 1 92 ? -2.061 -8.817 -25.955 1.00 95.88 92 SER A CA 1
ATOM 615 C C . SER A 1 92 ? -0.799 -9.569 -25.552 1.00 95.88 92 SER A C 1
ATOM 617 O O . SER A 1 92 ? -0.509 -10.625 -26.118 1.00 95.88 92 SER A O 1
ATOM 619 N N . LEU A 1 93 ? -0.077 -9.065 -24.552 1.00 97.56 93 LEU A N 1
ATOM 620 C CA . LEU A 1 93 ? 1.077 -9.735 -23.955 1.00 97.56 93 LEU A CA 1
ATOM 621 C C . LEU A 1 93 ? 0.687 -10.330 -22.603 1.00 97.56 93 LEU A C 1
ATOM 623 O O . LEU A 1 93 ? 0.436 -9.586 -21.658 1.00 97.56 93 LEU A O 1
ATOM 627 N N . SER A 1 94 ? 0.688 -11.655 -22.503 1.00 97.75 94 SER A N 1
ATOM 628 C CA . SER A 1 94 ? 0.618 -12.366 -21.226 1.00 97.75 94 SER A CA 1
ATOM 629 C C . SER A 1 94 ? 2.035 -12.716 -20.781 1.00 97.75 94 SER A C 1
ATOM 631 O O . SER A 1 94 ? 2.780 -13.307 -21.563 1.00 97.75 94 SER A O 1
ATOM 633 N N . ILE A 1 95 ? 2.434 -12.335 -19.568 1.00 98.12 95 ILE A N 1
ATOM 634 C CA . ILE A 1 95 ? 3.820 -12.459 -19.089 1.00 98.12 95 ILE A CA 1
ATOM 635 C C . ILE A 1 95 ? 3.878 -12.756 -17.587 1.00 98.12 95 ILE A C 1
ATOM 637 O O . ILE A 1 95 ? 3.120 -12.189 -16.804 1.00 98.12 95 ILE A O 1
ATOM 641 N N . SER A 1 96 ? 4.787 -13.655 -17.218 1.00 96.94 96 SER A N 1
ATOM 642 C CA . SER A 1 96 ? 5.205 -13.995 -15.856 1.00 96.94 96 SER A CA 1
ATOM 643 C C . SER A 1 96 ? 6.724 -13.892 -15.802 1.00 96.94 96 SER A C 1
ATOM 645 O O . SER A 1 96 ? 7.401 -14.400 -16.701 1.00 96.94 96 SER A O 1
ATOM 647 N N . GLY A 1 97 ? 7.266 -13.262 -14.767 1.00 95.06 97 GLY A N 1
ATOM 648 C CA . GLY A 1 97 ? 8.700 -13.249 -14.500 1.00 95.06 97 GLY A CA 1
ATOM 649 C C . GLY A 1 97 ? 8.943 -13.660 -13.060 1.00 95.06 97 GLY A C 1
ATOM 650 O O . GLY A 1 97 ? 8.488 -12.960 -12.166 1.00 95.06 97 GLY A O 1
ATOM 651 N N . GLU A 1 98 ? 9.630 -14.776 -12.832 1.00 93.56 98 GLU A N 1
ATOM 652 C CA . GLU A 1 98 ? 9.971 -15.174 -11.465 1.00 93.56 98 GLU A CA 1
ATOM 653 C C . GLU A 1 98 ? 11.202 -14.400 -10.998 1.00 93.56 98 GLU A C 1
ATOM 655 O O . GLU A 1 98 ? 12.230 -14.371 -11.686 1.00 93.56 98 GLU A O 1
ATOM 660 N N . GLY A 1 99 ? 11.047 -13.743 -9.850 1.00 92.00 99 GLY A N 1
ATOM 661 C CA . GLY A 1 99 ? 11.840 -12.593 -9.436 1.00 92.00 99 GLY A CA 1
ATOM 662 C C . GLY A 1 99 ? 11.042 -11.306 -9.586 1.00 92.00 99 GLY A C 1
ATOM 663 O O . GLY A 1 99 ? 9.945 -11.191 -9.046 1.00 92.00 99 GLY A O 1
ATOM 664 N N . VAL A 1 100 ? 11.596 -10.347 -10.318 1.00 95.38 100 VAL A N 1
ATOM 665 C CA . VAL A 1 100 ? 10.883 -9.152 -10.785 1.00 95.38 100 VAL A CA 1
ATOM 666 C C . VAL A 1 100 ? 11.147 -8.990 -12.276 1.00 95.38 100 VAL A C 1
ATOM 668 O O . VAL A 1 100 ? 12.251 -9.287 -12.726 1.00 95.38 100 VAL A O 1
ATOM 671 N N . TYR A 1 101 ? 10.189 -8.504 -13.064 1.00 97.31 101 TYR A N 1
ATOM 672 C CA . TYR A 1 101 ? 10.436 -8.172 -14.469 1.00 97.31 101 TYR A CA 1
ATOM 673 C C . TYR A 1 101 ? 10.092 -6.727 -14.821 1.00 97.31 101 TYR A C 1
ATOM 675 O O . TYR A 1 101 ? 9.192 -6.107 -14.260 1.00 97.31 101 TYR A O 1
ATOM 683 N N . SER A 1 102 ? 10.785 -6.222 -15.838 1.00 97.31 102 SER A N 1
ATOM 684 C CA . SER A 1 102 ? 10.416 -5.017 -16.570 1.00 97.31 102 SER A CA 1
ATOM 685 C C . SER A 1 102 ? 10.372 -5.342 -18.055 1.00 97.31 102 SER A C 1
ATOM 687 O O . SER A 1 102 ? 11.358 -5.816 -18.624 1.00 97.31 102 SER A O 1
ATOM 689 N N . ALA A 1 103 ? 9.205 -5.144 -18.666 1.00 97.94 103 ALA A N 1
ATOM 690 C CA . ALA A 1 103 ? 8.949 -5.501 -20.053 1.00 97.94 103 ALA A CA 1
ATOM 691 C C . ALA A 1 103 ? 8.639 -4.263 -20.897 1.00 97.94 103 ALA A C 1
ATOM 693 O O . ALA A 1 103 ? 7.860 -3.392 -20.494 1.00 97.94 103 ALA A O 1
ATOM 694 N N . THR A 1 104 ? 9.217 -4.219 -22.093 1.00 98.12 104 THR A N 1
ATOM 695 C CA . THR A 1 104 ? 9.056 -3.122 -23.046 1.00 98.12 104 THR A CA 1
ATOM 696 C C . THR A 1 104 ? 8.770 -3.632 -24.456 1.00 98.12 104 THR A C 1
ATOM 698 O O . THR A 1 104 ? 9.154 -4.745 -24.829 1.00 98.12 104 THR A O 1
ATOM 701 N N . ILE A 1 105 ? 8.105 -2.796 -25.254 1.00 97.75 105 ILE A N 1
ATOM 702 C CA . ILE A 1 105 ? 7.999 -2.924 -26.710 1.00 97.75 105 ILE A CA 1
ATOM 703 C C . ILE A 1 105 ? 8.673 -1.702 -27.320 1.00 97.75 105 ILE A C 1
ATOM 705 O O . ILE A 1 105 ? 8.273 -0.576 -27.036 1.00 97.75 105 ILE A O 1
ATOM 709 N N . ASP A 1 106 ? 9.717 -1.914 -28.118 1.00 95.69 106 ASP A N 1
ATOM 710 C CA . ASP A 1 106 ? 10.503 -0.844 -28.755 1.00 95.69 106 ASP A CA 1
ATOM 711 C C . ASP A 1 106 ? 11.028 0.220 -27.765 1.00 95.69 106 ASP A C 1
ATOM 713 O O . ASP A 1 106 ? 11.215 1.391 -28.102 1.00 95.69 106 ASP A O 1
ATOM 717 N N . GLY A 1 107 ? 11.264 -0.181 -26.512 1.00 91.69 107 GLY A N 1
ATOM 718 C CA . GLY A 1 107 ? 11.688 0.702 -25.423 1.00 91.69 107 GLY A CA 1
ATOM 719 C C . GLY A 1 107 ? 10.561 1.355 -24.619 1.00 91.69 107 GLY A C 1
ATOM 720 O O . GLY A 1 107 ? 10.843 1.939 -23.575 1.00 91.69 107 GLY A O 1
ATOM 721 N N . ALA A 1 108 ? 9.302 1.244 -25.050 1.00 93.88 108 ALA A N 1
ATOM 722 C CA . ALA A 1 108 ? 8.151 1.727 -24.293 1.00 93.88 108 ALA A CA 1
ATOM 723 C C . ALA A 1 108 ? 7.675 0.663 -23.283 1.00 93.88 108 ALA A C 1
ATOM 725 O O . ALA A 1 108 ? 7.496 -0.491 -23.684 1.00 93.88 108 ALA A O 1
ATOM 726 N N . PRO A 1 109 ? 7.441 1.007 -22.002 1.00 95.50 109 PRO A N 1
ATOM 727 C CA . PRO A 1 109 ? 6.882 0.078 -21.020 1.00 95.50 109 PRO A CA 1
ATOM 728 C C . PRO A 1 109 ? 5.548 -0.514 -21.481 1.00 95.50 109 PRO A C 1
ATOM 730 O O . PRO A 1 109 ? 4.699 0.195 -22.024 1.00 95.50 109 PRO A O 1
ATOM 733 N N . VAL A 1 110 ? 5.336 -1.809 -21.233 1.00 95.88 110 VAL A N 1
ATOM 734 C CA . VAL A 1 110 ? 4.061 -2.478 -21.572 1.00 95.88 110 VAL A CA 1
ATOM 735 C C . VAL A 1 110 ? 2.907 -2.064 -20.658 1.00 95.88 110 VAL A C 1
ATOM 737 O O . VAL A 1 110 ? 1.746 -2.276 -20.999 1.00 95.88 110 VAL A O 1
ATOM 740 N N . SER A 1 111 ? 3.221 -1.502 -19.489 1.00 93.81 111 SER A N 1
ATOM 741 C CA . SER A 1 111 ? 2.267 -1.005 -18.497 1.00 93.81 111 SER A CA 1
ATOM 742 C C . SER A 1 111 ? 2.973 -0.054 -17.514 1.00 93.81 111 SER A C 1
ATOM 744 O O . SER A 1 111 ? 4.205 -0.070 -17.470 1.00 93.81 111 SER A O 1
ATOM 746 N N . PRO A 1 112 ? 2.237 0.733 -16.706 1.00 93.44 112 PRO A N 1
ATOM 747 C CA . PRO A 1 112 ? 2.819 1.517 -15.611 1.00 93.44 112 PRO A CA 1
ATOM 748 C C . PRO A 1 112 ? 3.219 0.668 -14.390 1.00 93.44 112 PRO A C 1
ATOM 750 O O . PRO A 1 112 ? 3.757 1.209 -13.430 1.00 93.44 112 PRO A O 1
ATOM 753 N N . ALA A 1 113 ? 2.924 -0.636 -14.393 1.00 95.12 113 ALA A N 1
ATOM 754 C CA . ALA A 1 113 ? 3.222 -1.508 -13.271 1.00 95.12 113 ALA A CA 1
ATOM 755 C C . ALA A 1 113 ? 4.731 -1.705 -13.085 1.00 95.12 113 ALA A C 1
ATOM 757 O O . ALA A 1 113 ? 5.463 -1.955 -14.048 1.00 95.12 113 ALA A O 1
ATOM 758 N N . VAL A 1 114 ? 5.164 -1.662 -11.830 1.00 97.44 114 VAL A N 1
ATOM 759 C CA . VAL A 1 114 ? 6.539 -1.913 -11.394 1.00 97.44 114 VAL A CA 1
ATOM 760 C C . VAL A 1 114 ? 6.571 -3.033 -10.358 1.00 97.44 114 VAL A C 1
ATOM 762 O O . VAL A 1 114 ? 5.536 -3.409 -9.808 1.00 97.44 114 VAL A O 1
ATOM 765 N N . LEU A 1 115 ? 7.759 -3.591 -10.106 1.00 96.62 115 LEU A N 1
ATOM 766 C CA . LEU A 1 115 ? 7.955 -4.694 -9.154 1.00 96.62 115 LEU A CA 1
ATOM 767 C C . LEU A 1 115 ? 7.020 -5.901 -9.412 1.00 96.62 115 LEU A C 1
ATOM 769 O O . LEU A 1 115 ? 6.619 -6.617 -8.496 1.00 96.62 115 LEU A O 1
ATOM 773 N N . GLU A 1 116 ? 6.654 -6.127 -10.676 1.00 95.12 116 GLU A N 1
ATOM 774 C CA . GLU A 1 116 ? 5.817 -7.251 -11.103 1.00 95.12 116 GLU A CA 1
ATOM 775 C C . GLU A 1 116 ? 6.601 -8.571 -11.051 1.00 95.12 116 GLU A C 1
ATOM 777 O O . GLU A 1 116 ? 7.768 -8.581 -11.449 1.00 95.12 116 GLU A O 1
ATOM 782 N N . PRO A 1 117 ? 5.978 -9.699 -10.649 1.00 92.19 117 PRO A N 1
ATOM 783 C CA . PRO A 1 117 ? 4.548 -9.894 -10.377 1.00 92.19 117 PRO A CA 1
ATOM 784 C C . PRO A 1 117 ? 4.093 -9.623 -8.923 1.00 92.19 117 PRO A C 1
ATOM 786 O O . PRO A 1 117 ? 2.913 -9.813 -8.578 1.00 92.19 117 PRO A O 1
ATOM 789 N N . GLY A 1 118 ? 5.008 -9.143 -8.078 1.00 91.56 118 GLY A N 1
ATOM 790 C CA . GLY A 1 118 ? 4.830 -8.967 -6.637 1.00 91.56 118 GLY A CA 1
ATOM 791 C C . GLY A 1 118 ? 5.047 -10.260 -5.842 1.00 91.56 118 GLY A C 1
ATOM 792 O O . GLY A 1 118 ? 5.485 -11.274 -6.379 1.00 91.56 118 GLY A O 1
ATOM 793 N N . TYR A 1 119 ? 4.718 -10.227 -4.550 1.00 94.38 119 TYR A N 1
ATOM 794 C CA . TYR A 1 119 ? 4.906 -11.353 -3.628 1.00 94.38 119 TYR A CA 1
ATOM 795 C C . TYR A 1 119 ? 4.042 -12.570 -4.004 1.00 94.38 119 TYR A C 1
ATOM 797 O O . TYR A 1 119 ? 2.890 -12.423 -4.430 1.00 94.38 119 TYR A O 1
ATOM 805 N N . SER A 1 120 ? 4.591 -13.774 -3.811 1.00 93.31 120 SER A N 1
ATOM 806 C CA . SER A 1 120 ? 3.929 -15.061 -4.061 1.00 93.31 120 SER A CA 1
ATOM 807 C C . SER A 1 120 ? 4.550 -16.174 -3.208 1.00 93.31 120 SER A C 1
ATOM 809 O O . SER A 1 120 ? 5.632 -16.012 -2.660 1.00 93.31 120 SER A O 1
ATOM 811 N N . VAL A 1 121 ? 3.885 -17.326 -3.114 1.00 93.62 121 VAL A N 1
ATOM 812 C CA . VAL A 1 121 ? 4.481 -18.544 -2.543 1.00 93.62 121 VAL A CA 1
ATOM 813 C C . VAL A 1 121 ? 5.339 -19.274 -3.582 1.00 93.62 121 VAL A C 1
ATOM 815 O O . VAL A 1 121 ? 5.048 -19.220 -4.777 1.00 93.62 121 VAL A O 1
ATOM 818 N N . ASP A 1 122 ? 6.311 -20.070 -3.133 1.00 92.56 122 ASP A N 1
ATOM 819 C CA . ASP A 1 122 ? 7.273 -20.788 -3.998 1.00 92.56 122 ASP A CA 1
ATOM 820 C C . ASP A 1 122 ? 6.639 -21.754 -5.016 1.00 92.56 122 ASP A C 1
ATOM 822 O O . ASP A 1 122 ? 7.272 -22.199 -5.974 1.00 92.56 122 ASP A O 1
ATOM 826 N N . THR A 1 123 ? 5.374 -22.118 -4.805 1.00 92.25 123 THR A N 1
ATOM 827 C CA . THR A 1 123 ? 4.628 -23.045 -5.665 1.00 92.25 123 THR A CA 1
ATOM 828 C C . THR A 1 123 ? 3.763 -22.344 -6.710 1.00 92.25 123 THR A C 1
ATOM 830 O O . THR A 1 123 ? 3.099 -23.023 -7.504 1.00 92.25 123 THR A O 1
ATOM 833 N N . ARG A 1 124 ? 3.767 -21.004 -6.764 1.00 93.94 124 ARG A N 1
ATOM 834 C CA . ARG A 1 124 ? 2.916 -20.231 -7.670 1.00 93.94 124 ARG A CA 1
ATOM 835 C C . ARG A 1 124 ? 3.649 -19.083 -8.358 1.00 93.94 124 ARG A C 1
ATOM 837 O O . ARG A 1 124 ? 4.187 -18.198 -7.711 1.00 93.94 124 ARG A O 1
ATOM 844 N N . ALA A 1 125 ? 3.498 -19.056 -9.676 1.00 94.69 125 ALA A N 1
ATOM 845 C CA . ALA A 1 125 ? 3.917 -17.986 -10.569 1.00 94.69 125 ALA A CA 1
ATOM 846 C C . ALA A 1 125 ? 2.699 -17.145 -10.975 1.00 94.69 125 ALA A C 1
ATOM 848 O O . ALA A 1 125 ? 1.715 -17.697 -11.488 1.00 94.69 125 ALA A O 1
ATOM 849 N N . TYR A 1 126 ? 2.738 -15.830 -10.764 1.00 95.44 126 TYR A N 1
ATOM 850 C CA . TYR A 1 126 ? 1.668 -14.932 -11.203 1.00 95.44 126 TYR A CA 1
ATOM 851 C C . TYR A 1 126 ? 1.989 -14.305 -12.558 1.00 95.44 126 TYR A C 1
ATOM 853 O O . TYR A 1 126 ? 3.050 -13.715 -12.734 1.00 95.44 126 TYR A O 1
ATOM 861 N N . TYR A 1 127 ? 1.029 -14.357 -13.485 1.00 95.88 127 TYR A N 1
ATOM 862 C CA . TYR A 1 127 ? 1.126 -13.661 -14.766 1.00 95.88 127 TYR A CA 1
ATOM 863 C C . TYR A 1 127 ? 0.106 -12.534 -14.889 1.00 95.88 127 TYR A C 1
ATOM 865 O O . TYR A 1 127 ? -1.042 -12.650 -14.448 1.00 95.88 127 TYR A O 1
ATOM 873 N N . SER A 1 128 ? 0.513 -11.481 -15.586 1.00 94.94 128 SER A N 1
ATOM 874 C CA . SER A 1 128 ? -0.337 -10.361 -15.983 1.00 94.94 128 SER A CA 1
ATOM 875 C C . SER A 1 128 ? -0.582 -10.409 -17.491 1.00 94.94 128 SER A C 1
ATOM 877 O O . SER A 1 128 ? 0.215 -10.973 -18.242 1.00 94.94 128 SER A O 1
ATOM 879 N N . THR A 1 129 ? -1.714 -9.867 -17.948 1.00 93.94 129 THR A N 1
ATOM 880 C CA . THR A 1 129 ? -2.026 -9.727 -19.380 1.00 93.94 129 THR A CA 1
ATOM 881 C C . THR A 1 129 ? -2.261 -8.262 -19.704 1.00 93.94 129 THR A C 1
ATOM 883 O O . THR A 1 129 ? -3.136 -7.636 -19.114 1.00 93.94 129 THR A O 1
ATOM 886 N N . TYR A 1 130 ? -1.495 -7.737 -20.655 1.00 93.81 130 TYR A N 1
ATOM 887 C CA . TYR A 1 130 ? -1.524 -6.335 -21.060 1.00 93.81 130 TYR A CA 1
ATOM 888 C C . TYR A 1 130 ? -2.056 -6.199 -22.484 1.00 93.81 130 TYR A C 1
ATOM 890 O O . TYR A 1 130 ? -1.624 -6.933 -23.376 1.00 93.81 130 TYR A O 1
ATOM 898 N N . ASP A 1 131 ? -2.961 -5.247 -22.709 1.00 92.69 131 ASP A N 1
ATOM 899 C CA . ASP A 1 131 ? -3.306 -4.799 -24.059 1.00 92.69 131 ASP A CA 1
ATOM 900 C C . ASP A 1 131 ? -2.182 -3.897 -24.576 1.00 92.69 131 ASP A C 1
ATOM 902 O O . ASP A 1 131 ? -1.980 -2.786 -24.087 1.00 92.69 131 ASP A O 1
ATOM 906 N N . ILE A 1 132 ? -1.445 -4.391 -25.569 1.00 94.75 132 ILE A N 1
ATOM 907 C CA . ILE A 1 132 ? -0.335 -3.669 -26.195 1.00 94.75 132 ILE A CA 1
ATOM 908 C C . ILE A 1 132 ? -0.673 -3.227 -27.620 1.00 94.75 132 ILE A C 1
ATOM 910 O O . ILE A 1 132 ? 0.221 -2.840 -28.373 1.00 94.75 132 ILE A O 1
ATOM 914 N N . THR A 1 133 ? -1.949 -3.278 -28.017 1.00 92.12 133 THR A N 1
ATOM 915 C CA . THR A 1 133 ? -2.395 -2.983 -29.388 1.00 92.12 133 THR A CA 1
ATOM 916 C C . THR A 1 133 ? -1.864 -1.640 -29.871 1.00 92.12 133 THR A C 1
ATOM 918 O O . THR A 1 133 ? -1.322 -1.554 -30.968 1.00 92.12 133 THR A O 1
ATOM 921 N N . ALA A 1 134 ? -1.947 -0.603 -29.033 1.00 89.12 134 ALA A N 1
ATOM 922 C CA . ALA A 1 134 ? -1.462 0.731 -29.374 1.00 89.12 134 ALA A CA 1
ATOM 923 C C . ALA A 1 134 ? 0.066 0.798 -29.566 1.00 89.12 134 ALA A C 1
ATOM 925 O O . ALA A 1 134 ? 0.527 1.582 -30.394 1.00 89.12 134 ALA A O 1
ATOM 926 N N . LEU A 1 135 ? 0.838 -0.031 -28.852 1.00 90.88 135 LEU A N 1
ATOM 927 C CA . LEU A 1 135 ? 2.302 -0.076 -28.963 1.00 90.88 135 LEU A CA 1
ATOM 928 C C . LEU A 1 135 ? 2.758 -0.708 -30.284 1.00 90.88 135 LEU A C 1
ATOM 930 O O . LEU A 1 135 ? 3.809 -0.346 -30.804 1.00 90.88 135 LEU A O 1
ATOM 934 N N . VAL A 1 136 ? 1.959 -1.621 -30.849 1.00 91.94 136 VAL A N 1
ATOM 935 C CA . VAL A 1 136 ? 2.326 -2.391 -32.051 1.00 91.94 136 VAL A CA 1
ATOM 936 C C . VAL A 1 136 ? 1.497 -2.073 -33.299 1.00 91.94 136 VAL A C 1
ATOM 938 O O . VAL A 1 136 ? 1.684 -2.680 -34.349 1.00 91.94 136 VAL A O 1
ATOM 941 N N . ALA A 1 137 ? 0.560 -1.125 -33.218 1.00 78.75 137 ALA A N 1
ATOM 942 C CA . ALA A 1 137 ? -0.344 -0.804 -34.327 1.00 78.75 137 ALA A CA 1
ATOM 943 C C . ALA A 1 137 ? 0.362 -0.164 -35.534 1.00 78.75 137 ALA A C 1
ATOM 945 O O . ALA A 1 137 ? -0.180 -0.156 -36.641 1.00 78.75 137 ALA A O 1
ATOM 946 N N . ASN A 1 138 ? 1.543 0.414 -35.309 1.00 77.12 138 ASN A N 1
ATOM 947 C CA . ASN A 1 138 ? 2.112 1.414 -36.201 1.00 77.12 138 ASN A CA 1
ATOM 948 C C . ASN A 1 138 ? 3.259 0.898 -37.078 1.00 77.12 138 ASN A C 1
ATOM 950 O O . ASN A 1 138 ? 3.471 1.422 -38.172 1.00 77.12 138 ASN A O 1
ATOM 954 N N . ASN A 1 139 ? 3.971 -0.136 -36.632 1.00 80.25 139 ASN A N 1
ATOM 955 C CA . ASN A 1 139 ? 5.091 -0.724 -37.358 1.00 80.25 139 ASN A CA 1
ATOM 956 C C . ASN A 1 139 ? 4.790 -2.175 -37.736 1.00 80.25 139 ASN A C 1
ATOM 958 O O . ASN A 1 139 ? 3.923 -2.836 -37.175 1.00 80.25 139 ASN A O 1
ATOM 962 N N . SER A 1 140 ? 5.519 -2.685 -38.726 1.00 90.06 140 SER A N 1
ATOM 963 C CA . SER A 1 140 ? 5.474 -4.108 -39.076 1.00 90.06 140 SER A CA 1
ATOM 964 C C . SER A 1 140 ? 6.554 -4.923 -38.370 1.00 90.06 140 SER A C 1
ATOM 966 O O . SER A 1 140 ? 6.524 -6.147 -38.452 1.00 90.06 140 SER A O 1
ATOM 968 N N . SER A 1 141 ? 7.527 -4.273 -37.728 1.00 94.69 141 SER A N 1
ATOM 969 C CA . SER A 1 141 ? 8.645 -4.902 -37.028 1.00 94.69 141 SER A CA 1
ATOM 970 C C . SER A 1 141 ? 8.798 -4.259 -35.663 1.00 94.69 141 SER A C 1
ATOM 972 O O . SER A 1 141 ? 8.828 -3.036 -35.572 1.00 94.69 141 SER A O 1
ATOM 974 N N . HIS A 1 142 ? 8.921 -5.095 -34.644 1.00 96.81 142 HIS A N 1
ATOM 975 C CA . HIS A 1 142 ? 8.943 -4.701 -33.245 1.00 96.81 142 HIS A CA 1
ATOM 976 C C . HIS A 1 142 ? 9.899 -5.596 -32.467 1.00 96.81 142 HIS A C 1
ATOM 978 O O . HIS A 1 142 ? 10.177 -6.725 -32.886 1.00 96.81 142 HIS A O 1
ATOM 984 N N . ARG A 1 143 ? 10.364 -5.112 -31.319 1.00 97.06 143 ARG A N 1
ATOM 985 C CA . ARG A 1 143 ? 11.164 -5.877 -30.368 1.00 97.06 143 ARG A CA 1
ATOM 986 C C . ARG A 1 143 ? 10.493 -5.897 -29.007 1.00 97.06 143 ARG A C 1
ATOM 988 O O . ARG A 1 143 ? 10.171 -4.850 -28.455 1.00 97.06 143 ARG A O 1
ATOM 995 N N . ILE A 1 144 ? 10.343 -7.096 -28.451 1.00 98.25 144 ILE A N 1
ATOM 996 C CA . ILE A 1 144 ? 10.044 -7.275 -27.028 1.00 98.25 144 ILE A CA 1
ATOM 997 C C . ILE A 1 144 ? 11.371 -7.289 -26.278 1.00 98.25 144 ILE A C 1
ATOM 999 O O . ILE A 1 144 ? 12.256 -8.073 -26.633 1.00 98.25 144 ILE A O 1
ATOM 1003 N N . GLY A 1 145 ? 11.505 -6.440 -25.263 1.00 98.06 145 GLY A N 1
ATOM 1004 C CA . GLY A 1 145 ? 12.606 -6.451 -24.306 1.00 98.06 145 GLY A CA 1
ATOM 1005 C C . GLY A 1 145 ? 12.109 -6.852 -22.922 1.00 98.06 145 GLY A C 1
ATOM 1006 O O . GLY A 1 145 ? 11.045 -6.410 -22.498 1.00 98.06 145 GLY A O 1
ATOM 1007 N N . VAL A 1 146 ? 12.863 -7.697 -22.220 1.00 98.38 146 VAL A N 1
ATOM 1008 C CA . VAL A 1 146 ? 12.576 -8.076 -20.831 1.00 98.38 146 VAL A CA 1
ATOM 1009 C C . VAL A 1 146 ? 13.863 -8.017 -20.022 1.00 98.38 146 VAL A C 1
ATOM 1011 O O . VAL A 1 146 ? 14.822 -8.722 -20.331 1.00 98.38 146 VAL A O 1
ATOM 1014 N N . GLN A 1 147 ? 13.881 -7.194 -18.981 1.00 97.81 147 GLN A N 1
ATOM 1015 C CA . GLN A 1 147 ? 14.905 -7.228 -17.940 1.00 97.81 147 GLN A CA 1
ATOM 1016 C C . GLN A 1 147 ? 14.336 -7.948 -16.717 1.00 97.81 147 GLN A C 1
ATOM 1018 O O . GLN A 1 147 ? 13.162 -7.766 -16.391 1.00 97.81 147 GLN A O 1
ATOM 1023 N N . LEU A 1 148 ? 15.157 -8.757 -16.054 1.00 97.06 148 LEU A N 1
ATOM 1024 C CA . LEU A 1 148 ? 14.760 -9.543 -14.888 1.00 97.06 148 LEU A CA 1
ATOM 1025 C C . LEU A 1 148 ? 15.602 -9.157 -13.676 1.00 97.06 148 LEU A C 1
ATOM 1027 O O . LEU A 1 148 ? 16.803 -8.972 -13.814 1.00 97.06 148 LEU A O 1
ATOM 1031 N N . GLY A 1 149 ? 14.990 -9.100 -12.501 1.00 93.88 149 GLY A N 1
ATOM 1032 C CA . GLY A 1 149 ? 15.651 -8.965 -11.211 1.00 93.88 149 GLY A CA 1
ATOM 1033 C C . GLY A 1 149 ? 15.401 -10.166 -10.311 1.00 93.88 149 GLY A C 1
ATOM 1034 O O . GLY A 1 149 ? 14.485 -10.948 -10.554 1.00 93.88 149 GLY A O 1
ATOM 1035 N N . SER A 1 150 ? 16.228 -10.311 -9.277 1.00 90.81 150 SER A N 1
ATOM 1036 C CA . SER A 1 150 ? 16.118 -11.370 -8.263 1.00 90.81 150 SER A CA 1
ATOM 1037 C C . SER A 1 150 ? 14.777 -11.341 -7.542 1.00 90.81 150 SER A C 1
ATOM 1039 O O . SER A 1 150 ? 14.172 -12.397 -7.347 1.00 90.81 150 SER A O 1
ATOM 1041 N N . GLY A 1 151 ? 14.317 -10.141 -7.165 1.00 91.81 151 GLY A N 1
ATOM 1042 C CA . GLY A 1 151 ? 13.207 -9.986 -6.230 1.00 91.81 151 GLY A CA 1
ATOM 1043 C C . GLY A 1 151 ? 13.447 -10.788 -4.949 1.00 91.81 151 GLY A C 1
ATOM 1044 O O . GLY A 1 151 ? 14.559 -11.230 -4.671 1.00 91.81 151 GLY A O 1
ATOM 1045 N N . ILE A 1 152 ? 12.376 -11.071 -4.213 1.00 90.94 152 ILE A N 1
ATOM 1046 C CA . ILE A 1 152 ? 12.459 -11.991 -3.073 1.00 90.94 152 ILE A CA 1
ATOM 1047 C C . ILE A 1 152 ? 12.556 -13.474 -3.490 1.00 90.94 152 ILE A C 1
ATOM 1049 O O . ILE A 1 152 ? 12.995 -14.312 -2.713 1.00 90.94 152 ILE A O 1
ATOM 1053 N N . TRP A 1 153 ? 12.186 -13.809 -4.734 1.00 92.19 153 TRP A N 1
ATOM 1054 C CA . TRP A 1 153 ? 12.206 -15.175 -5.285 1.00 92.19 153 TRP A CA 1
ATOM 1055 C C . TRP A 1 153 ? 13.607 -15.803 -5.319 1.00 92.19 153 TRP A C 1
ATOM 1057 O O . TRP A 1 153 ? 13.762 -17.006 -5.096 1.00 92.19 153 TRP A O 1
ATOM 1067 N N . ALA A 1 154 ? 14.619 -14.997 -5.637 1.00 90.31 154 ALA A N 1
ATOM 1068 C CA . ALA A 1 154 ? 16.010 -15.421 -5.767 1.00 90.31 154 ALA A CA 1
ATOM 1069 C C . ALA A 1 154 ? 16.940 -14.558 -4.898 1.00 90.31 154 ALA A C 1
ATOM 1071 O O . ALA A 1 154 ? 18.041 -14.197 -5.321 1.00 90.31 154 ALA A O 1
ATOM 1072 N N . GLU A 1 155 ? 16.480 -14.233 -3.690 1.00 88.06 155 GLU A N 1
ATOM 1073 C CA . GLU A 1 155 ? 17.178 -13.447 -2.672 1.00 88.06 155 GLU A CA 1
ATOM 1074 C C . GLU A 1 155 ? 18.351 -14.237 -2.056 1.00 88.06 155 GLU A C 1
ATOM 1076 O O . GLU A 1 155 ? 18.288 -14.858 -0.984 1.00 88.06 155 GLU A O 1
ATOM 1081 N N . ALA A 1 156 ? 19.469 -14.229 -2.779 1.00 80.88 156 ALA A N 1
ATOM 1082 C CA . ALA A 1 156 ? 20.756 -14.714 -2.305 1.00 80.88 156 ALA A CA 1
ATOM 1083 C C . ALA A 1 156 ? 21.552 -13.563 -1.675 1.00 80.88 156 ALA A C 1
ATOM 1085 O O . ALA A 1 156 ? 21.706 -12.511 -2.288 1.00 80.88 156 ALA A O 1
ATOM 1086 N N . THR A 1 157 ? 22.124 -13.788 -0.488 1.00 76.06 157 THR A N 1
ATOM 1087 C CA . THR A 1 157 ? 22.911 -12.767 0.216 1.00 76.06 157 THR A CA 1
ATOM 1088 C C . THR A 1 157 ? 24.069 -12.247 -0.638 1.00 76.06 157 THR A C 1
ATOM 1090 O O . THR A 1 157 ? 25.023 -12.978 -0.931 1.00 76.06 157 THR A O 1
ATOM 1093 N N . SER A 1 158 ? 24.032 -10.959 -0.984 1.00 83.06 158 SER A N 1
ATOM 1094 C CA . SER A 1 158 ? 25.122 -10.317 -1.717 1.00 83.06 158 SER A CA 1
ATOM 1095 C C . SER A 1 158 ? 26.281 -9.939 -0.775 1.00 83.06 158 SER A C 1
ATOM 1097 O O . SER A 1 158 ? 26.057 -9.342 0.281 1.00 83.06 158 SER A O 1
ATOM 1099 N N . PRO A 1 159 ? 27.553 -10.242 -1.112 1.00 82.50 159 PRO A N 1
ATOM 1100 C CA . PRO A 1 159 ? 28.683 -9.921 -0.240 1.00 82.50 159 PRO A CA 1
ATOM 1101 C C . PRO A 1 159 ? 28.757 -8.433 0.132 1.00 82.50 159 PRO A C 1
ATOM 1103 O O . PRO A 1 159 ? 28.831 -7.563 -0.735 1.00 82.50 159 PRO A O 1
ATOM 1106 N N . GLY A 1 160 ? 28.774 -8.143 1.435 1.00 86.75 160 GLY A N 1
ATOM 1107 C CA . GLY A 1 160 ? 28.829 -6.774 1.959 1.00 86.75 160 GLY A CA 1
ATOM 1108 C C . GLY A 1 160 ? 27.509 -6.002 1.877 1.00 86.75 160 GLY A C 1
ATOM 1109 O O . GLY A 1 160 ? 27.518 -4.793 2.118 1.00 86.75 160 GLY A O 1
ATOM 1110 N N . ARG A 1 161 ? 26.402 -6.673 1.536 1.00 90.69 161 ARG A N 1
ATOM 1111 C CA . ARG A 1 161 ? 25.053 -6.103 1.526 1.00 90.69 161 ARG A CA 1
ATOM 1112 C C . ARG A 1 161 ? 24.259 -6.505 2.755 1.00 90.69 161 ARG A C 1
ATOM 1114 O O . ARG A 1 161 ? 24.506 -7.552 3.354 1.00 90.69 161 ARG A O 1
ATOM 1121 N N . TYR A 1 162 ? 23.322 -5.639 3.121 1.00 92.75 162 TYR A N 1
ATOM 1122 C CA . TYR A 1 162 ? 22.312 -5.979 4.109 1.00 92.75 162 TYR A CA 1
ATOM 1123 C C . TYR A 1 162 ? 21.363 -7.025 3.527 1.00 92.75 162 TYR A C 1
ATOM 1125 O O . TYR A 1 162 ? 20.978 -6.917 2.373 1.00 92.75 162 TYR A O 1
ATOM 1133 N N . SER A 1 163 ? 20.977 -8.005 4.337 1.00 89.25 163 SER A N 1
ATOM 1134 C CA . SER A 1 163 ? 19.967 -8.994 3.988 1.00 89.25 163 SER A CA 1
ATOM 1135 C C . SER A 1 163 ? 19.259 -9.407 5.275 1.00 89.25 163 SER A C 1
ATOM 1137 O O . SER A 1 163 ? 19.914 -9.835 6.232 1.00 89.25 163 SER A O 1
ATOM 1139 N N . LYS A 1 164 ? 17.935 -9.221 5.337 1.00 90.38 164 LYS A N 1
ATOM 1140 C CA . LYS A 1 164 ? 17.127 -9.635 6.498 1.00 90.38 164 LYS A CA 1
ATOM 1141 C C . LYS A 1 164 ? 17.037 -11.155 6.585 1.00 90.38 164 LYS A C 1
ATOM 1143 O O . LYS A 1 164 ? 17.106 -11.724 7.674 1.00 90.38 164 LYS A O 1
ATOM 1148 N N . LEU A 1 165 ? 16.879 -11.795 5.432 1.00 89.50 165 LEU A N 1
ATOM 1149 C CA . LEU A 1 165 ? 16.826 -13.238 5.247 1.00 89.50 165 LEU A CA 1
ATOM 1150 C C . LEU A 1 165 ? 17.389 -13.582 3.869 1.00 89.50 165 LEU A C 1
ATOM 1152 O O . LEU A 1 165 ? 17.374 -12.744 2.976 1.00 89.50 165 LEU A O 1
ATOM 1156 N N . SER A 1 166 ? 17.824 -14.828 3.685 1.00 86.12 166 SER A N 1
ATOM 1157 C CA . SER A 1 166 ? 18.108 -15.367 2.355 1.00 86.12 166 SER A CA 1
ATOM 1158 C C . SER A 1 166 ? 17.035 -16.382 1.987 1.00 86.12 166 SER A C 1
ATOM 1160 O O . SER A 1 166 ? 16.756 -17.291 2.773 1.00 86.12 166 SER A O 1
ATOM 1162 N N . HIS A 1 167 ? 16.462 -16.229 0.795 1.00 87.88 167 HIS A N 1
ATOM 1163 C CA . HIS A 1 167 ? 15.426 -17.097 0.246 1.00 87.88 167 HIS A CA 1
ATOM 1164 C C . HIS A 1 167 ? 15.669 -17.323 -1.243 1.00 87.88 167 HIS A C 1
ATOM 1166 O O . HIS A 1 167 ? 15.782 -16.375 -2.009 1.00 87.88 167 HIS A O 1
ATOM 1172 N N . VAL A 1 168 ? 15.758 -18.581 -1.670 1.00 89.94 168 VAL A N 1
ATOM 1173 C CA . VAL A 1 168 ? 15.926 -18.917 -3.089 1.00 89.94 168 VAL A CA 1
ATOM 1174 C C . VAL A 1 168 ? 14.973 -20.043 -3.451 1.00 89.94 168 VAL A C 1
ATOM 1176 O O . VAL A 1 168 ? 15.243 -21.214 -3.178 1.00 89.94 168 VAL A O 1
ATOM 1179 N N . ALA A 1 169 ? 13.876 -19.682 -4.110 1.00 91.56 169 ALA A N 1
ATOM 1180 C CA . ALA A 1 169 ? 12.887 -20.626 -4.612 1.00 91.56 169 ALA A CA 1
ATOM 1181 C C . ALA A 1 169 ? 13.296 -21.231 -5.967 1.00 91.56 169 ALA A C 1
ATOM 1183 O O . ALA A 1 169 ? 13.006 -22.395 -6.240 1.00 91.56 169 ALA A O 1
ATOM 1184 N N . GLY A 1 170 ? 14.016 -20.485 -6.813 1.00 92.38 170 GLY A N 1
ATOM 1185 C CA . GLY A 1 170 ? 14.463 -20.962 -8.123 1.00 92.38 170 GLY A CA 1
ATOM 1186 C C . GLY A 1 170 ? 15.326 -19.957 -8.899 1.00 92.38 170 GLY A C 1
ATOM 1187 O O . GLY A 1 170 ? 15.731 -18.932 -8.353 1.00 92.38 170 GLY A O 1
ATOM 1188 N N . PRO A 1 171 ? 15.650 -20.237 -10.177 1.00 92.88 171 PRO A N 1
ATOM 1189 C CA . PRO A 1 171 ? 16.292 -19.259 -11.056 1.00 92.88 171 PRO A CA 1
ATOM 1190 C C . PRO A 1 171 ? 15.344 -18.105 -11.408 1.00 92.88 171 PRO A C 1
ATOM 1192 O O . PRO A 1 171 ? 14.128 -18.294 -11.433 1.00 92.88 171 PRO A O 1
ATOM 1195 N N . VAL A 1 172 ? 15.898 -16.939 -11.758 1.00 94.25 172 VAL A N 1
ATOM 1196 C CA . VAL A 1 172 ? 15.116 -15.856 -12.377 1.00 94.25 172 VAL A CA 1
ATOM 1197 C C . VAL A 1 172 ? 14.880 -16.170 -13.852 1.00 94.25 172 VAL A C 1
ATOM 1199 O O . VAL A 1 172 ? 15.812 -16.519 -14.590 1.00 94.25 172 VAL A O 1
ATOM 1202 N N . ALA A 1 173 ? 13.631 -16.071 -14.295 1.00 97.00 173 ALA A N 1
ATOM 1203 C CA . ALA A 1 173 ? 13.242 -16.462 -15.646 1.00 97.00 173 ALA A CA 1
ATOM 1204 C C . ALA A 1 173 ? 11.952 -15.773 -16.085 1.00 97.00 173 ALA A C 1
ATOM 1206 O O . ALA A 1 173 ? 11.146 -15.362 -15.255 1.00 97.00 173 ALA A O 1
ATOM 1207 N N . VAL A 1 174 ? 11.729 -15.710 -17.399 1.00 98.38 174 VAL A N 1
ATOM 1208 C CA . VAL A 1 174 ? 10.493 -15.187 -17.995 1.00 98.38 174 VAL A CA 1
ATOM 1209 C C . VAL A 1 174 ? 9.736 -16.274 -18.752 1.00 98.38 174 VAL A C 1
ATOM 1211 O O . VAL A 1 174 ? 10.333 -17.073 -19.478 1.00 98.38 174 VAL A O 1
ATOM 1214 N N . ASN A 1 175 ? 8.411 -16.266 -18.618 1.00 98.19 175 ASN A N 1
ATOM 1215 C CA . ASN A 1 175 ? 7.477 -16.969 -19.486 1.00 98.19 175 ASN A CA 1
ATOM 1216 C C . ASN A 1 175 ? 6.480 -15.963 -20.060 1.00 98.19 175 ASN A C 1
ATOM 1218 O O . ASN A 1 175 ? 5.755 -15.309 -19.311 1.00 98.19 175 ASN A O 1
ATOM 1222 N N . ALA A 1 176 ? 6.442 -15.826 -21.384 1.00 98.38 176 ALA A N 1
ATOM 1223 C CA . ALA A 1 176 ? 5.546 -14.883 -22.031 1.00 98.38 176 ALA A CA 1
ATOM 1224 C C . ALA A 1 176 ? 4.938 -15.436 -23.317 1.00 98.38 176 ALA A C 1
ATOM 1226 O O . ALA A 1 176 ? 5.497 -16.298 -24.002 1.00 98.38 176 ALA A O 1
ATOM 1227 N N . THR A 1 177 ? 3.768 -14.915 -23.665 1.00 98.38 177 THR A N 1
ATOM 1228 C CA . THR A 1 177 ? 3.119 -15.128 -24.956 1.00 98.38 177 THR A CA 1
ATOM 1229 C C . THR A 1 177 ? 2.442 -13.843 -25.395 1.00 98.38 177 THR A C 1
ATOM 1231 O O . THR A 1 177 ? 1.495 -13.367 -24.773 1.00 98.38 177 THR A O 1
ATOM 1234 N N . LEU A 1 178 ? 2.935 -13.291 -26.495 1.00 97.81 178 LEU A N 1
ATOM 1235 C CA . LEU A 1 178 ? 2.264 -12.258 -27.262 1.00 97.81 178 LEU A CA 1
ATOM 1236 C C . LEU A 1 178 ? 1.277 -12.927 -28.218 1.00 97.81 178 LEU A C 1
ATOM 1238 O O . LEU A 1 178 ? 1.682 -13.778 -29.008 1.00 97.81 178 LEU A O 1
ATOM 1242 N N . THR A 1 179 ? 0.016 -12.509 -28.180 1.00 97.19 179 THR A N 1
ATOM 1243 C CA . THR A 1 179 ? -1.035 -12.919 -29.119 1.00 97.19 179 THR A CA 1
ATOM 1244 C C . THR A 1 179 ? -1.447 -11.734 -29.986 1.00 97.19 179 THR A C 1
ATOM 1246 O O . THR A 1 179 ? -1.709 -10.650 -29.475 1.00 97.19 179 THR A O 1
ATOM 1249 N N . LEU A 1 180 ? -1.524 -11.947 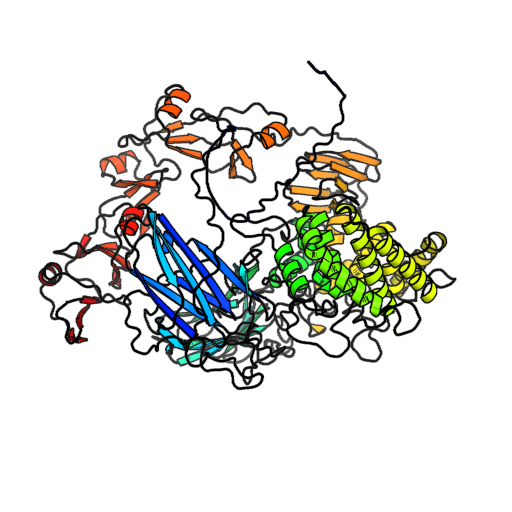-31.299 1.00 95.81 180 LEU A N 1
ATOM 1250 C CA . LEU A 1 180 ? -1.928 -10.968 -32.310 1.00 95.81 180 LEU A CA 1
ATOM 1251 C C . LEU A 1 180 ? -3.183 -11.481 -33.016 1.00 95.81 180 LEU A C 1
ATOM 1253 O O . LEU A 1 180 ? -3.183 -12.614 -33.496 1.00 95.81 180 LEU A O 1
ATOM 1257 N N . SER A 1 181 ? -4.227 -10.663 -33.113 1.00 93.94 181 SER A N 1
ATOM 1258 C CA . SER A 1 181 ? -5.470 -11.000 -33.822 1.00 93.94 181 SER A CA 1
ATOM 1259 C C . SER A 1 181 ? -5.720 -10.027 -34.966 1.00 93.94 181 SER A C 1
ATOM 1261 O O . SER A 1 181 ? -5.546 -8.818 -34.800 1.00 93.94 181 SER A O 1
ATOM 1263 N N . TYR A 1 182 ? -6.148 -10.543 -36.117 1.00 92.12 182 TYR A N 1
ATOM 1264 C CA . TYR A 1 182 ? -6.304 -9.778 -37.354 1.00 92.12 182 TYR A CA 1
ATOM 1265 C C . TYR A 1 182 ? -7.758 -9.758 -37.843 1.00 92.12 182 TYR A C 1
ATOM 1267 O O . TYR A 1 182 ? -8.558 -10.646 -37.544 1.00 92.12 182 TYR A O 1
ATOM 1275 N N . GLY A 1 183 ? -8.112 -8.732 -38.620 1.00 89.75 183 GLY A N 1
ATOM 1276 C CA . GLY A 1 183 ? -9.478 -8.507 -39.108 1.00 89.75 183 GLY A CA 1
ATOM 1277 C C . GLY A 1 183 ? -9.966 -9.535 -40.132 1.00 89.75 183 GLY A C 1
ATOM 1278 O O . GLY A 1 183 ? -11.167 -9.634 -40.368 1.00 89.75 183 GLY A O 1
ATOM 1279 N N . ASP A 1 184 ? -9.056 -10.318 -40.713 1.00 87.00 184 ASP A N 1
ATOM 1280 C CA . ASP A 1 184 ? -9.369 -11.455 -41.585 1.00 87.00 184 ASP A CA 1
ATOM 1281 C C . ASP A 1 184 ? -9.687 -12.749 -40.805 1.00 87.00 184 ASP A C 1
ATOM 1283 O O . ASP A 1 184 ? -9.964 -13.785 -41.410 1.00 87.00 184 ASP A O 1
ATOM 1287 N N . GLY A 1 185 ? -9.667 -12.691 -39.468 1.00 88.94 185 GLY A N 1
ATOM 1288 C CA . GLY A 1 185 ? -9.905 -13.823 -38.574 1.00 88.94 185 GLY A CA 1
ATOM 1289 C C . GLY A 1 185 ? -8.667 -14.678 -38.293 1.00 88.94 185 GLY A C 1
ATOM 1290 O O . GLY A 1 185 ? -8.773 -15.655 -37.552 1.00 88.94 185 GLY A O 1
ATOM 1291 N N . THR A 1 186 ? -7.500 -14.341 -38.854 1.00 91.94 186 THR A N 1
ATOM 1292 C CA . THR A 1 186 ? -6.239 -15.024 -38.533 1.00 91.94 186 THR A CA 1
ATOM 1293 C C . THR A 1 186 ? -5.641 -14.517 -37.219 1.00 91.94 186 THR A C 1
ATOM 1295 O O . THR A 1 186 ? -5.966 -13.431 -36.732 1.00 91.94 186 THR A O 1
ATOM 1298 N N . SER A 1 187 ? -4.737 -15.304 -36.636 1.00 92.19 187 SER A N 1
ATOM 1299 C CA . SER A 1 187 ? -3.963 -14.923 -35.455 1.00 92.19 187 SER A CA 1
ATOM 1300 C C . SER A 1 187 ? -2.480 -15.265 -35.615 1.00 92.19 187 SER A C 1
ATOM 1302 O O . SER A 1 187 ? -2.086 -16.064 -36.469 1.00 92.19 187 SER A O 1
ATOM 1304 N N . GLY A 1 188 ? -1.640 -14.611 -34.817 1.00 92.12 188 GLY A N 1
ATOM 1305 C CA . GLY A 1 188 ? -0.215 -14.902 -34.684 1.00 92.12 188 GLY A CA 1
ATOM 1306 C C . GLY A 1 188 ? 0.197 -14.917 -33.217 1.00 92.12 188 GLY A C 1
ATOM 1307 O O . GLY A 1 188 ? -0.481 -14.327 -32.378 1.00 92.12 188 GLY A O 1
ATOM 1308 N N . SER A 1 189 ? 1.311 -15.576 -32.909 1.00 94.81 189 SER A N 1
ATOM 1309 C CA . SER A 1 189 ? 1.843 -15.619 -31.550 1.00 94.81 189 SER A CA 1
ATOM 1310 C C . SER A 1 189 ? 3.364 -15.583 -31.523 1.00 94.81 189 SER A C 1
ATOM 1312 O O . SER A 1 189 ? 4.013 -16.186 -32.379 1.00 94.81 189 SER A O 1
ATOM 1314 N N . VAL A 1 190 ? 3.921 -14.933 -30.505 1.00 96.50 190 VAL A N 1
ATOM 1315 C CA . VAL A 1 190 ? 5.351 -14.965 -30.176 1.00 96.50 190 VAL A CA 1
ATOM 1316 C C . VAL A 1 190 ? 5.458 -15.407 -28.728 1.00 96.50 190 VAL A C 1
ATOM 1318 O O . VAL A 1 190 ? 4.966 -14.720 -27.837 1.00 96.50 190 VAL A O 1
ATOM 1321 N N . ALA A 1 191 ? 6.061 -16.565 -28.495 1.00 98.00 191 ALA A N 1
ATOM 1322 C CA . ALA A 1 191 ? 6.230 -17.118 -27.161 1.00 98.00 191 ALA A CA 1
ATOM 1323 C C . ALA A 1 191 ? 7.709 -17.117 -26.765 1.00 98.00 191 ALA A C 1
ATOM 1325 O O . ALA A 1 191 ? 8.593 -17.070 -27.625 1.00 98.00 191 ALA A O 1
ATOM 1326 N N . THR A 1 192 ? 7.980 -17.150 -25.465 1.00 98.62 192 THR A N 1
ATOM 1327 C CA . THR A 1 192 ? 9.337 -17.354 -24.954 1.00 98.62 192 THR A CA 1
ATOM 1328 C C . THR A 1 192 ? 9.844 -18.750 -25.312 1.00 98.62 192 THR A C 1
ATOM 1330 O O . THR A 1 192 ? 9.176 -19.747 -25.051 1.00 98.62 192 THR A O 1
ATOM 1333 N N . ASP A 1 193 ? 11.019 -18.825 -25.931 1.00 97.94 193 ASP A N 1
ATOM 1334 C CA . ASP A 1 193 ? 11.706 -20.063 -26.311 1.00 97.94 193 ASP A CA 1
ATOM 1335 C C . ASP A 1 193 ? 13.230 -19.803 -26.456 1.00 97.94 193 ASP A C 1
ATOM 1337 O O . ASP A 1 193 ? 13.669 -18.647 -26.415 1.00 97.94 193 ASP A O 1
ATOM 1341 N N . PRO A 1 194 ? 14.077 -20.835 -26.632 1.00 97.75 194 PRO A N 1
ATOM 1342 C CA . PRO A 1 194 ? 15.522 -20.667 -26.826 1.00 97.75 194 PRO A CA 1
ATOM 1343 C C . PRO A 1 194 ? 15.947 -19.874 -28.072 1.00 97.75 194 PRO A C 1
ATOM 1345 O O . PRO A 1 194 ? 17.138 -19.641 -28.268 1.00 97.75 194 PRO A O 1
ATOM 1348 N N . THR A 1 195 ? 15.018 -19.461 -28.941 1.00 96.94 195 THR A N 1
ATOM 1349 C CA . THR A 1 195 ? 15.326 -18.598 -30.094 1.00 96.94 195 THR A CA 1
ATOM 1350 C C . THR A 1 195 ? 15.356 -17.111 -29.728 1.00 96.94 195 THR A C 1
ATOM 1352 O O . THR A 1 195 ? 15.628 -16.268 -30.589 1.00 96.94 195 THR A O 1
ATOM 1355 N N . TRP A 1 196 ? 15.041 -16.763 -28.480 1.00 98.25 196 TRP A N 1
ATOM 1356 C CA . TRP A 1 196 ? 15.282 -15.437 -27.915 1.00 98.25 196 TRP A CA 1
ATOM 1357 C C . TRP A 1 196 ? 16.778 -15.189 -27.737 1.00 98.25 196 TRP A C 1
ATOM 1359 O O . TRP A 1 196 ? 17.557 -16.125 -27.555 1.00 98.25 196 TRP A O 1
ATOM 1369 N N . GLN A 1 197 ? 17.188 -13.925 -27.777 1.00 98.06 197 GLN A N 1
ATOM 1370 C CA . GLN A 1 197 ? 18.552 -13.533 -27.431 1.00 98.06 197 GLN A CA 1
ATOM 1371 C C . GLN A 1 197 ? 18.601 -13.121 -25.963 1.00 98.06 197 GLN A C 1
ATOM 1373 O O . GLN A 1 197 ? 17.655 -12.515 -25.464 1.00 98.06 197 GLN A O 1
ATOM 1378 N N . ALA A 1 198 ? 19.699 -13.433 -25.282 1.00 97.19 198 ALA A N 1
ATOM 1379 C CA . ALA A 1 198 ? 19.903 -13.128 -23.877 1.00 97.19 198 ALA A CA 1
ATOM 1380 C C . ALA A 1 198 ? 21.356 -12.737 -23.568 1.00 97.19 198 ALA A C 1
ATOM 1382 O O . ALA A 1 198 ? 22.307 -13.255 -24.166 1.00 97.19 198 ALA A O 1
ATOM 1383 N N . THR A 1 199 ? 21.514 -11.858 -22.582 1.00 95.12 199 THR A N 1
ATOM 1384 C CA . THR A 1 199 ? 22.797 -11.446 -21.996 1.00 95.12 199 THR A CA 1
ATOM 1385 C C . THR A 1 199 ? 22.634 -11.190 -20.496 1.00 95.12 199 THR A C 1
ATOM 1387 O O . THR A 1 199 ? 21.522 -11.185 -19.972 1.00 95.12 199 THR A O 1
ATOM 1390 N N . THR A 1 200 ? 23.742 -10.938 -19.804 1.00 92.12 200 THR A N 1
ATOM 1391 C CA . THR A 1 200 ? 23.754 -10.274 -18.496 1.00 92.12 200 THR A CA 1
ATOM 1392 C C . THR A 1 200 ? 23.877 -8.757 -18.705 1.00 92.12 200 THR A C 1
ATOM 1394 O O . THR A 1 200 ? 24.588 -8.299 -19.606 1.00 92.12 200 THR A O 1
ATOM 1397 N N . GLY A 1 201 ? 23.122 -7.981 -17.934 1.00 91.06 201 GLY A N 1
ATOM 1398 C CA . GLY A 1 201 ? 22.836 -6.567 -18.166 1.00 91.06 201 GLY A CA 1
ATOM 1399 C C . GLY A 1 201 ? 23.751 -5.572 -17.437 1.00 91.06 201 GLY A C 1
ATOM 1400 O O . GLY A 1 201 ? 24.835 -5.937 -16.962 1.00 91.06 201 GLY A O 1
ATOM 1401 N N . PRO A 1 202 ? 23.330 -4.292 -17.375 1.00 94.25 202 PRO A N 1
ATOM 1402 C CA . PRO A 1 202 ? 24.011 -3.226 -16.649 1.00 94.25 202 PRO A CA 1
ATOM 1403 C C . PRO A 1 202 ? 23.737 -3.249 -15.145 1.00 94.25 202 PRO A C 1
ATOM 1405 O O . PRO A 1 202 ? 24.586 -2.793 -14.389 1.00 94.25 202 PRO A O 1
ATOM 1408 N N . THR A 1 203 ? 22.621 -3.823 -14.692 1.00 95.50 203 THR A N 1
ATOM 1409 C CA . THR A 1 203 ? 22.384 -4.053 -13.266 1.00 95.50 203 THR A CA 1
ATOM 1410 C C . THR A 1 203 ? 23.250 -5.219 -12.797 1.00 95.50 203 THR A C 1
ATOM 1412 O O . THR A 1 203 ? 23.020 -6.371 -13.171 1.00 95.50 203 THR A O 1
ATOM 1415 N N . THR A 1 204 ? 24.302 -4.923 -12.041 1.00 92.62 204 THR A N 1
ATOM 1416 C CA . THR A 1 204 ? 25.319 -5.895 -11.622 1.00 92.62 204 THR A CA 1
ATOM 1417 C C . THR A 1 204 ? 24.996 -6.564 -10.293 1.00 92.62 204 THR A C 1
ATOM 1419 O O . THR A 1 204 ? 25.457 -7.682 -10.074 1.00 92.62 204 THR A O 1
ATOM 1422 N N . VAL A 1 205 ? 24.196 -5.910 -9.449 1.00 90.94 205 VAL A N 1
ATOM 1423 C CA . VAL A 1 205 ? 23.664 -6.432 -8.183 1.00 90.94 205 VAL A CA 1
ATOM 1424 C C . VAL A 1 205 ? 22.223 -5.954 -8.057 1.00 90.94 205 VAL A C 1
ATOM 1426 O O . VAL A 1 205 ? 21.972 -4.776 -8.283 1.00 90.94 205 VAL A O 1
ATOM 1429 N N . ALA A 1 206 ? 21.308 -6.839 -7.672 1.00 91.06 206 ALA A N 1
ATOM 1430 C CA . ALA A 1 206 ? 20.036 -6.468 -7.061 1.00 91.06 206 ALA A CA 1
ATOM 1431 C C . ALA A 1 206 ? 19.796 -7.407 -5.882 1.00 91.06 206 ALA A C 1
ATOM 1433 O O . ALA A 1 206 ? 19.778 -8.630 -6.047 1.00 91.06 206 ALA A O 1
ATOM 1434 N N . ASP A 1 207 ? 19.657 -6.814 -4.709 1.00 90.81 207 ASP A N 1
ATOM 1435 C CA . ASP A 1 207 ? 19.424 -7.488 -3.441 1.00 90.81 207 ASP A CA 1
ATOM 1436 C C . ASP A 1 207 ? 18.193 -6.828 -2.820 1.00 90.81 207 ASP A C 1
ATOM 1438 O O . ASP A 1 207 ? 18.180 -5.606 -2.629 1.00 90.81 207 ASP A O 1
ATOM 1442 N N . TRP A 1 208 ? 17.135 -7.608 -2.583 1.00 92.62 208 TRP A N 1
ATOM 1443 C CA . TRP A 1 208 ? 15.815 -7.096 -2.202 1.00 92.62 208 TRP A CA 1
ATOM 1444 C C . TRP A 1 208 ? 15.881 -6.201 -0.960 1.00 92.62 208 TRP A C 1
ATOM 1446 O O . TRP A 1 208 ? 15.106 -5.250 -0.823 1.00 92.62 208 TRP A O 1
ATOM 1456 N N . TYR A 1 209 ? 16.848 -6.473 -0.085 1.00 93.94 209 TYR A N 1
ATOM 1457 C CA . TYR A 1 209 ? 17.135 -5.713 1.125 1.00 93.94 209 TYR A CA 1
ATOM 1458 C C . TYR A 1 209 ? 18.342 -4.783 0.974 1.00 93.94 209 TYR A C 1
ATOM 1460 O O . TYR A 1 209 ? 18.366 -3.693 1.542 1.00 93.94 209 TYR A O 1
ATOM 1468 N N . GLY A 1 210 ? 19.355 -5.218 0.232 1.00 93.56 210 GLY A N 1
ATOM 1469 C CA . GLY A 1 210 ? 20.685 -4.622 0.179 1.00 93.56 210 GLY A CA 1
ATOM 1470 C C . GLY A 1 210 ? 20.907 -3.553 -0.890 1.00 93.56 210 GLY A C 1
ATOM 1471 O O . GLY A 1 210 ? 21.964 -2.907 -0.869 1.00 93.56 210 GLY A O 1
ATOM 1472 N N . GLY A 1 211 ? 19.940 -3.359 -1.789 1.00 94.50 211 GLY A N 1
ATOM 1473 C CA . GLY A 1 211 ? 19.941 -2.342 -2.843 1.00 94.50 211 GLY A CA 1
ATOM 1474 C C . GLY A 1 211 ? 20.482 -2.812 -4.196 1.00 94.50 211 GLY A C 1
ATOM 1475 O O . GLY A 1 211 ? 20.682 -4.007 -4.433 1.00 94.50 211 GLY A O 1
ATOM 1476 N N . GLU A 1 212 ? 20.691 -1.860 -5.107 1.00 95.69 212 GLU A N 1
ATOM 1477 C CA . GLU A 1 212 ? 20.997 -2.123 -6.517 1.00 95.69 212 GLU A CA 1
ATOM 1478 C C . GLU A 1 212 ? 22.305 -1.456 -6.978 1.00 95.69 212 GLU A C 1
ATOM 1480 O O . GLU A 1 212 ? 22.555 -0.280 -6.717 1.00 95.69 212 GLU A O 1
ATOM 1485 N N . ASP A 1 213 ? 23.140 -2.196 -7.714 1.00 95.94 213 ASP A N 1
ATOM 1486 C CA . ASP A 1 213 ? 24.275 -1.633 -8.452 1.00 95.94 213 ASP A CA 1
ATOM 1487 C C . ASP A 1 213 ? 23.986 -1.625 -9.949 1.00 95.94 213 ASP A C 1
ATOM 1489 O O . ASP A 1 213 ? 23.669 -2.659 -10.541 1.00 95.94 213 ASP A O 1
ATOM 1493 N N . PHE A 1 214 ? 24.195 -0.475 -10.580 1.00 97.00 214 PHE A N 1
ATOM 1494 C CA . PHE A 1 214 ? 24.036 -0.290 -12.012 1.00 97.00 214 PHE A CA 1
ATOM 1495 C C . PHE A 1 214 ? 25.302 0.299 -12.633 1.00 97.00 214 PHE A C 1
ATOM 1497 O O . PHE A 1 214 ? 25.768 1.377 -12.260 1.00 97.00 214 PHE A O 1
ATOM 1504 N N . ASP A 1 215 ? 25.850 -0.396 -13.625 1.00 96.19 215 ASP A N 1
ATOM 1505 C CA . ASP A 1 215 ? 26.958 0.077 -14.446 1.00 96.19 215 ASP A CA 1
ATOM 1506 C C . ASP A 1 215 ? 26.468 0.428 -15.849 1.00 96.19 215 ASP A C 1
ATOM 1508 O O . ASP A 1 215 ? 26.290 -0.431 -16.720 1.00 96.19 215 ASP A O 1
ATOM 1512 N N . ASN A 1 216 ? 26.281 1.729 -16.076 1.00 94.50 216 ASN A N 1
ATOM 1513 C CA . ASN A 1 216 ? 25.781 2.242 -17.343 1.00 94.50 216 ASN A CA 1
ATOM 1514 C C . ASN A 1 216 ? 26.760 1.984 -18.504 1.00 94.50 216 ASN A C 1
ATOM 1516 O O . ASN A 1 216 ? 26.353 1.981 -19.665 1.00 94.50 216 ASN A O 1
ATOM 1520 N N . GLY A 1 217 ? 28.044 1.723 -18.222 1.00 91.69 217 GLY A N 1
ATOM 1521 C CA . GLY A 1 217 ? 29.040 1.360 -19.234 1.00 91.69 217 GLY A CA 1
ATOM 1522 C C . GLY A 1 217 ? 28.776 0.007 -19.902 1.00 91.69 217 GLY A C 1
ATOM 1523 O O . GLY A 1 217 ? 29.325 -0.267 -20.969 1.00 91.69 217 GLY A O 1
ATOM 1524 N N . ARG A 1 218 ? 27.916 -0.830 -19.307 1.00 92.00 218 ARG A N 1
ATOM 1525 C CA . ARG A 1 218 ? 27.527 -2.153 -19.826 1.00 92.00 218 ARG A CA 1
ATOM 1526 C C . ARG A 1 218 ? 26.263 -2.126 -20.691 1.00 92.00 218 ARG A C 1
ATOM 1528 O O . ARG A 1 218 ? 25.890 -3.158 -21.250 1.00 92.00 218 ARG A O 1
ATOM 1535 N N . VAL A 1 219 ? 25.577 -0.985 -20.802 1.00 92.19 219 VAL A N 1
ATOM 1536 C CA . VAL A 1 219 ? 24.364 -0.875 -21.624 1.00 92.19 219 VAL A CA 1
ATOM 1537 C C . VAL A 1 219 ? 24.720 -1.092 -23.093 1.00 92.19 219 VAL A C 1
ATOM 1539 O O . VAL A 1 219 ? 25.570 -0.400 -23.644 1.00 92.19 219 VAL A O 1
ATOM 1542 N N . THR A 1 220 ? 24.037 -2.030 -23.755 1.00 90.94 220 THR A N 1
ATOM 1543 C CA . THR A 1 220 ? 24.131 -2.198 -25.213 1.00 90.94 220 THR A CA 1
ATOM 1544 C C . THR A 1 220 ? 23.288 -1.110 -25.894 1.00 90.94 220 THR A C 1
ATOM 1546 O O . THR A 1 220 ? 22.064 -1.141 -25.761 1.00 90.94 220 THR A O 1
ATOM 1549 N N . PRO A 1 221 ? 23.866 -0.135 -26.619 1.00 89.50 221 PRO A N 1
ATOM 1550 C CA . PRO A 1 221 ? 23.081 0.947 -27.211 1.00 89.50 221 PRO A CA 1
ATOM 1551 C C . PRO A 1 221 ? 22.026 0.427 -28.194 1.00 89.50 221 PRO A C 1
ATOM 1553 O O . PRO A 1 221 ? 22.303 -0.448 -29.011 1.00 89.50 221 PRO A O 1
ATOM 1556 N N . GLY A 1 222 ? 20.805 0.963 -28.116 1.00 89.38 222 GLY A N 1
ATOM 1557 C CA . GLY A 1 222 ? 19.719 0.617 -29.040 1.00 89.38 222 GLY A CA 1
ATOM 1558 C C . GLY A 1 222 ? 19.180 -0.813 -28.918 1.00 89.38 222 GLY A C 1
ATOM 1559 O O . GLY A 1 222 ? 18.411 -1.227 -29.784 1.00 89.38 222 GLY A O 1
ATOM 1560 N N . TRP A 1 223 ? 19.541 -1.573 -27.871 1.00 94.38 223 TRP A N 1
ATOM 1561 C CA . TRP A 1 223 ? 19.160 -2.988 -27.733 1.00 94.38 223 TRP A CA 1
ATOM 1562 C C . TRP A 1 223 ? 17.647 -3.233 -27.758 1.00 94.38 223 TRP A C 1
ATOM 1564 O O . TRP A 1 223 ? 17.218 -4.288 -28.216 1.00 94.38 223 TRP A O 1
ATOM 1574 N N . GLN A 1 224 ? 16.857 -2.251 -27.315 1.00 93.06 224 GLN A N 1
ATOM 1575 C CA . GLN A 1 224 ? 15.393 -2.304 -27.283 1.00 93.06 224 GLN A CA 1
ATOM 1576 C C . GLN A 1 224 ? 14.736 -2.014 -28.636 1.00 93.06 224 GLN A C 1
ATOM 1578 O O . GLN A 1 224 ? 13.534 -2.192 -28.757 1.00 93.06 224 GLN A O 1
ATOM 1583 N N . GLN A 1 225 ? 15.489 -1.563 -29.643 1.00 92.94 225 GLN A N 1
ATOM 1584 C CA . GLN A 1 225 ? 14.946 -1.224 -30.959 1.00 92.94 225 GLN A CA 1
ATOM 1585 C C . GLN A 1 225 ? 14.972 -2.440 -31.900 1.00 92.94 225 GLN A C 1
ATOM 1587 O O . GLN A 1 225 ? 15.959 -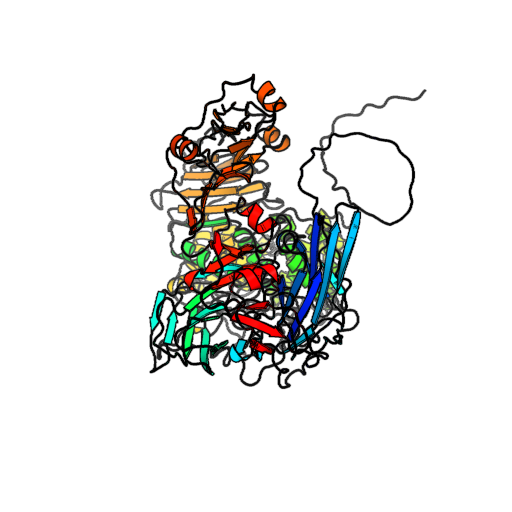3.190 -31.893 1.00 92.94 225 GLN A O 1
ATOM 1592 N N . PRO A 1 226 ? 13.933 -2.639 -32.732 1.00 90.06 226 PRO A N 1
ATOM 1593 C CA . PRO A 1 226 ? 13.896 -3.735 -33.691 1.00 90.06 226 PRO A CA 1
ATOM 1594 C C . PRO A 1 226 ? 15.015 -3.606 -34.726 1.00 90.06 226 PRO A C 1
ATOM 1596 O O . PRO A 1 226 ? 15.374 -2.506 -35.147 1.00 90.06 226 PRO A O 1
ATOM 1599 N N . GLY A 1 227 ? 15.579 -4.739 -35.152 1.00 83.69 227 GLY A N 1
ATOM 1600 C CA . GLY A 1 227 ? 16.641 -4.768 -36.163 1.00 83.69 227 GLY A CA 1
ATOM 1601 C C . GLY A 1 227 ? 18.038 -4.369 -35.667 1.00 83.69 227 GLY A C 1
ATOM 1602 O O . GLY A 1 227 ? 19.004 -4.529 -36.414 1.00 83.69 227 GLY A O 1
ATOM 1603 N N . THR A 1 228 ? 18.196 -3.920 -34.415 1.00 88.88 228 THR A N 1
ATOM 1604 C CA . THR A 1 228 ? 19.524 -3.742 -33.807 1.00 88.88 228 THR A CA 1
ATOM 1605 C C . THR A 1 228 ? 20.200 -5.101 -33.633 1.00 88.88 228 THR A C 1
ATOM 1607 O O . THR A 1 228 ? 19.679 -5.969 -32.923 1.00 88.88 228 THR A O 1
ATOM 1610 N N . THR A 1 229 ? 21.378 -5.282 -34.235 1.00 88.19 229 THR A N 1
ATOM 1611 C CA . THR A 1 229 ? 22.174 -6.511 -34.113 1.00 88.19 229 THR A CA 1
ATOM 1612 C C . THR A 1 229 ? 22.697 -6.688 -32.689 1.00 88.19 229 THR A C 1
ATOM 1614 O O . THR A 1 229 ? 23.560 -5.938 -32.234 1.00 88.19 229 THR A O 1
ATOM 1617 N N . LEU A 1 230 ? 22.243 -7.734 -32.000 1.00 92.19 230 LEU A N 1
ATOM 1618 C CA . LEU A 1 230 ? 22.717 -8.104 -30.663 1.00 92.19 230 LEU A CA 1
ATOM 1619 C C . LEU A 1 230 ? 23.889 -9.099 -30.763 1.00 92.19 230 LEU A C 1
ATOM 1621 O O . LEU A 1 230 ? 23.801 -10.233 -30.304 1.00 92.19 230 LEU A O 1
ATOM 1625 N N . ALA A 1 231 ? 24.977 -8.698 -31.432 1.00 85.00 231 ALA A N 1
ATOM 1626 C CA . ALA A 1 231 ? 26.071 -9.600 -31.829 1.00 85.00 231 ALA A CA 1
ATOM 1627 C C . ALA A 1 231 ? 26.796 -10.281 -30.652 1.00 85.00 231 ALA A C 1
ATOM 1629 O O . ALA A 1 231 ? 27.334 -11.373 -30.810 1.00 85.00 231 ALA A O 1
ATOM 1630 N N . THR A 1 232 ? 26.824 -9.638 -29.484 1.00 87.56 232 THR A N 1
ATOM 1631 C CA . THR A 1 232 ? 27.450 -10.170 -28.264 1.00 87.56 232 THR A CA 1
ATOM 1632 C C . THR A 1 232 ? 26.489 -10.985 -27.401 1.00 87.56 232 THR A C 1
ATOM 1634 O O . THR A 1 232 ? 26.919 -11.571 -26.410 1.00 87.56 232 THR A O 1
ATOM 1637 N N . TRP A 1 233 ? 25.200 -11.026 -27.752 1.00 95.56 233 TRP A N 1
ATOM 1638 C CA . TRP A 1 233 ? 24.189 -11.747 -26.989 1.00 95.56 233 TRP A CA 1
ATOM 1639 C C . TRP A 1 233 ? 24.123 -13.198 -27.459 1.00 95.56 233 TRP A C 1
ATOM 1641 O O . TRP A 1 233 ? 24.104 -13.493 -28.655 1.00 95.56 233 TRP A O 1
ATOM 1651 N N . SER A 1 234 ? 24.056 -14.112 -26.500 1.00 95.56 234 SER A N 1
ATOM 1652 C CA . SER A 1 234 ? 23.835 -15.537 -26.746 1.00 95.56 234 SER A CA 1
ATOM 1653 C C . SER A 1 234 ? 22.352 -15.844 -26.952 1.00 95.56 234 SER A C 1
ATOM 1655 O O . SER A 1 234 ? 21.491 -15.010 -26.685 1.00 95.56 234 SER A O 1
ATOM 1657 N N . THR A 1 235 ? 22.024 -17.056 -27.391 1.00 96.81 235 THR A N 1
ATOM 1658 C CA . THR A 1 235 ? 20.648 -17.560 -27.306 1.00 96.81 235 THR A CA 1
ATOM 1659 C C . THR A 1 235 ? 20.231 -17.739 -25.848 1.00 96.81 235 THR A C 1
ATOM 1661 O O . THR A 1 235 ? 21.046 -18.139 -25.012 1.00 96.81 235 THR A O 1
ATOM 1664 N N . ALA A 1 236 ? 18.962 -17.480 -25.549 1.00 98.06 236 ALA A N 1
ATOM 1665 C CA . ALA A 1 236 ? 18.376 -17.791 -24.256 1.00 98.06 236 ALA A CA 1
ATOM 1666 C C . ALA A 1 236 ? 18.412 -19.304 -23.994 1.00 98.06 236 ALA A C 1
ATOM 1668 O O . ALA A 1 236 ? 18.408 -20.123 -24.918 1.00 98.06 236 ALA A O 1
ATOM 1669 N N . VAL A 1 237 ? 18.435 -19.679 -22.720 1.00 97.75 237 VAL A N 1
ATOM 1670 C CA . VAL A 1 237 ? 18.395 -21.079 -22.284 1.00 97.75 237 VAL A CA 1
ATOM 1671 C C . VAL A 1 237 ? 17.137 -21.337 -21.473 1.00 97.75 237 VAL A C 1
ATOM 1673 O O . VAL A 1 237 ? 16.572 -20.417 -20.887 1.00 97.75 237 VAL A O 1
ATOM 1676 N N . ILE A 1 238 ? 16.707 -22.596 -21.425 1.00 98.00 238 ILE A N 1
ATOM 1677 C CA . ILE A 1 238 ? 15.591 -23.014 -20.574 1.00 98.00 238 ILE A CA 1
ATOM 1678 C C . ILE A 1 238 ? 16.040 -22.952 -19.111 1.00 98.00 238 ILE A C 1
ATOM 1680 O O . ILE A 1 238 ? 17.079 -23.514 -18.759 1.00 98.00 238 ILE A O 1
ATOM 1684 N N . ALA A 1 239 ? 15.255 -22.282 -18.272 1.00 96.38 239 ALA A N 1
ATOM 1685 C CA . ALA A 1 239 ? 15.495 -22.206 -16.837 1.00 96.38 239 ALA A CA 1
ATOM 1686 C C . ALA A 1 239 ? 14.998 -23.477 -16.130 1.00 96.38 239 ALA A C 1
ATOM 1688 O O . ALA A 1 239 ? 13.909 -23.982 -16.419 1.00 96.38 239 ALA A O 1
ATOM 1689 N N . ALA A 1 240 ? 15.776 -23.980 -15.171 1.00 95.19 240 ALA A N 1
ATOM 1690 C CA . ALA A 1 240 ? 15.400 -25.106 -14.321 1.00 95.19 240 ALA A CA 1
ATOM 1691 C C . ALA A 1 240 ? 14.422 -24.660 -13.216 1.00 95.19 240 ALA A C 1
ATOM 1693 O O . ALA A 1 240 ? 14.790 -24.572 -12.045 1.00 95.19 240 ALA A O 1
ATOM 1694 N N . MET A 1 241 ? 13.185 -24.337 -13.603 1.00 94.56 241 MET A N 1
ATOM 1695 C CA . MET A 1 241 ? 12.137 -23.908 -12.669 1.00 94.56 241 MET A CA 1
ATOM 1696 C C . MET A 1 241 ? 11.726 -25.029 -11.700 1.00 94.56 241 MET A C 1
ATOM 1698 O O . MET A 1 241 ? 11.772 -26.205 -12.084 1.00 94.56 241 MET A O 1
ATOM 1702 N N . PRO A 1 242 ? 11.259 -24.694 -10.480 1.00 92.56 242 PRO A N 1
ATOM 1703 C CA . PRO A 1 242 ? 10.763 -25.682 -9.530 1.00 92.56 242 PRO A CA 1
ATOM 1704 C C . PRO A 1 242 ? 9.649 -26.561 -10.120 1.00 92.56 242 PRO A C 1
ATOM 1706 O O . PRO A 1 242 ? 8.740 -26.058 -10.792 1.00 92.56 242 PRO A O 1
ATOM 1709 N N . PRO A 1 243 ? 9.683 -27.884 -9.881 1.00 89.62 243 PRO A N 1
ATOM 1710 C CA . PRO A 1 243 ? 8.648 -28.776 -10.378 1.00 89.62 243 PRO A CA 1
ATOM 1711 C C . PRO A 1 243 ? 7.301 -28.449 -9.724 1.00 89.62 243 PRO A C 1
ATOM 1713 O O . PRO A 1 243 ? 7.210 -28.271 -8.514 1.00 89.62 243 PRO A O 1
ATOM 1716 N N . GLY A 1 244 ? 6.236 -28.414 -10.527 1.00 87.38 244 GLY A N 1
ATOM 1717 C CA . GLY A 1 244 ? 4.882 -28.147 -10.034 1.00 87.38 244 GLY A CA 1
ATOM 1718 C C . GLY A 1 244 ? 4.544 -26.667 -9.827 1.00 87.38 244 GLY A C 1
ATOM 1719 O O . GLY A 1 244 ? 3.439 -26.389 -9.364 1.00 87.38 244 GLY A O 1
ATOM 1720 N N . LEU A 1 245 ? 5.435 -25.739 -10.205 1.00 92.88 245 LEU A N 1
ATOM 1721 C CA . LEU A 1 245 ? 5.163 -24.299 -10.201 1.00 92.88 245 LEU A CA 1
ATOM 1722 C C . LEU A 1 245 ? 3.896 -23.985 -11.010 1.00 92.88 245 LEU A C 1
ATOM 1724 O O . LEU A 1 245 ? 3.830 -24.232 -12.220 1.00 92.88 245 LEU A O 1
ATOM 1728 N N . ARG A 1 246 ? 2.871 -23.457 -10.337 1.00 93.38 246 ARG A N 1
ATOM 1729 C CA . ARG A 1 246 ? 1.560 -23.215 -10.938 1.00 93.38 246 ARG A CA 1
ATOM 1730 C C . ARG A 1 246 ? 1.436 -21.790 -11.447 1.00 93.38 246 ARG A C 1
ATOM 1732 O O . ARG A 1 246 ? 1.396 -20.841 -10.673 1.00 93.38 246 ARG A O 1
ATOM 1739 N N . LEU A 1 247 ? 1.265 -21.661 -12.753 1.00 93.38 247 LEU A N 1
ATOM 1740 C CA . LEU A 1 247 ? 1.014 -20.389 -13.412 1.00 93.38 247 LEU A CA 1
ATOM 1741 C C . LEU A 1 247 ? -0.444 -19.944 -13.197 1.00 93.38 247 LEU A C 1
ATOM 1743 O O . LEU A 1 247 ? -1.378 -20.658 -13.565 1.00 93.38 247 LEU A O 1
ATOM 1747 N N . THR A 1 248 ? -0.644 -18.782 -12.578 1.00 93.75 248 THR A N 1
ATOM 1748 C CA . THR A 1 248 ? -1.963 -18.251 -12.189 1.00 93.75 248 THR A CA 1
ATOM 1749 C C . THR A 1 248 ? -2.107 -16.804 -12.646 1.00 93.75 248 THR A C 1
ATOM 1751 O O . THR A 1 248 ? -1.161 -16.034 -12.540 1.00 93.75 248 THR A O 1
ATOM 1754 N N . ALA A 1 249 ? -3.289 -16.412 -13.129 1.00 93.38 249 ALA A N 1
ATOM 1755 C CA . ALA A 1 249 ? -3.556 -15.005 -13.415 1.00 93.38 249 ALA A CA 1
ATOM 1756 C C . ALA A 1 249 ? -3.418 -14.182 -12.128 1.00 93.38 249 ALA A C 1
ATOM 1758 O O . ALA A 1 249 ? -3.914 -14.592 -11.073 1.00 93.38 249 ALA A O 1
ATOM 1759 N N . LYS A 1 250 ? -2.746 -13.036 -12.216 1.00 93.00 250 LYS A N 1
ATOM 1760 C CA . LYS A 1 250 ? -2.610 -12.101 -11.103 1.00 93.00 250 LYS A CA 1
ATOM 1761 C C . LYS A 1 250 ? -3.988 -11.586 -10.677 1.00 93.00 250 LYS A C 1
ATOM 1763 O O . LYS A 1 250 ? -4.802 -11.199 -11.514 1.00 93.00 250 LYS A O 1
ATOM 1768 N N . ILE A 1 251 ? -4.223 -11.592 -9.368 1.00 91.19 251 ILE A N 1
ATOM 1769 C CA . ILE A 1 251 ? -5.379 -10.966 -8.722 1.00 91.19 251 ILE A CA 1
ATOM 1770 C C . ILE A 1 251 ? -4.896 -9.696 -8.025 1.00 91.19 251 ILE A C 1
ATOM 1772 O O . ILE A 1 251 ? -3.790 -9.677 -7.471 1.00 91.19 251 ILE A O 1
ATOM 1776 N N . GLY A 1 252 ? -5.738 -8.670 -8.039 1.00 92.19 252 GLY A N 1
ATOM 1777 C CA . GLY A 1 252 ? -5.504 -7.391 -7.391 1.00 92.19 252 GLY A CA 1
ATOM 1778 C C . GLY A 1 252 ? -4.686 -6.407 -8.237 1.00 92.19 252 GLY A C 1
ATOM 1779 O O . GLY A 1 252 ? -4.102 -6.786 -9.259 1.00 92.19 252 GLY A O 1
ATOM 1780 N N . PRO A 1 253 ? -4.677 -5.129 -7.828 1.00 94.25 253 PRO A N 1
ATOM 1781 C CA . PRO A 1 253 ? -3.993 -4.065 -8.552 1.00 94.25 253 PRO A CA 1
ATOM 1782 C C . PRO A 1 253 ? -2.461 -4.238 -8.577 1.00 94.25 253 PRO A C 1
ATOM 1784 O O . PRO A 1 253 ? -1.892 -4.936 -7.729 1.00 94.25 253 PRO A O 1
ATOM 1787 N N . PRO A 1 254 ? -1.776 -3.640 -9.569 1.00 95.31 254 PRO A N 1
ATOM 1788 C CA . PRO A 1 254 ? -0.317 -3.598 -9.625 1.00 95.31 254 PRO A CA 1
ATOM 1789 C C . PRO A 1 254 ? 0.269 -2.595 -8.621 1.00 95.31 254 PRO A C 1
ATOM 1791 O O . PRO A 1 254 ? -0.446 -1.740 -8.111 1.00 95.31 254 PRO A O 1
ATOM 1794 N N . ILE A 1 255 ? 1.581 -2.669 -8.378 1.00 97.44 255 ILE A N 1
ATOM 1795 C CA . ILE A 1 255 ? 2.338 -1.561 -7.772 1.00 97.44 255 ILE A CA 1
ATOM 1796 C C . ILE A 1 255 ? 2.667 -0.574 -8.894 1.00 97.44 255 ILE A C 1
ATOM 1798 O O . ILE A 1 255 ? 3.077 -1.007 -9.973 1.00 97.44 255 ILE A O 1
ATOM 1802 N N . ILE A 1 256 ? 2.489 0.724 -8.656 1.00 96.56 256 ILE A N 1
ATOM 1803 C CA . ILE A 1 256 ? 2.805 1.787 -9.621 1.00 96.56 256 ILE A CA 1
ATOM 1804 C C . ILE A 1 256 ? 3.645 2.889 -8.973 1.00 96.56 256 ILE A C 1
ATOM 1806 O O . ILE A 1 256 ? 3.695 3.018 -7.749 1.00 96.56 256 ILE A O 1
ATOM 1810 N N . GLU A 1 257 ? 4.273 3.705 -9.816 1.00 96.50 257 GLU A N 1
ATOM 1811 C CA . GLU A 1 257 ? 4.802 5.005 -9.409 1.00 96.50 257 GLU A CA 1
ATOM 1812 C C . GLU A 1 257 ? 3.644 5.970 -9.117 1.00 96.50 257 GLU A C 1
ATOM 1814 O O . GLU A 1 257 ? 2.789 6.194 -9.977 1.00 96.50 257 GLU A O 1
ATOM 1819 N N . GLN A 1 258 ? 3.618 6.524 -7.904 1.00 90.88 258 GLN A N 1
ATOM 1820 C CA . GLN A 1 258 ? 2.586 7.444 -7.425 1.00 90.88 258 GLN A CA 1
ATOM 1821 C C . GLN A 1 258 ? 3.049 8.900 -7.597 1.00 90.88 258 GLN A C 1
ATOM 1823 O O . GLN A 1 258 ? 2.921 9.491 -8.670 1.00 90.88 258 GLN A O 1
ATOM 1828 N N . ASP A 1 259 ? 3.632 9.481 -6.546 1.00 89.12 259 ASP A N 1
ATOM 1829 C CA . ASP A 1 259 ? 4.036 10.882 -6.492 1.00 89.12 259 ASP A CA 1
ATOM 1830 C C . ASP A 1 259 ? 5.554 11.042 -6.618 1.00 89.12 259 ASP A C 1
ATOM 1832 O O . ASP A 1 259 ? 6.335 10.316 -6.001 1.00 89.12 259 ASP A O 1
ATOM 1836 N N . THR A 1 260 ? 5.987 12.076 -7.344 1.00 92.81 260 THR A N 1
ATOM 1837 C CA . THR A 1 260 ? 7.375 12.554 -7.293 1.00 92.81 260 THR A CA 1
ATOM 1838 C C . THR A 1 260 ? 7.574 13.499 -6.106 1.00 92.81 260 THR A C 1
ATOM 1840 O O . THR A 1 260 ? 6.864 14.495 -5.957 1.00 92.81 260 THR A O 1
ATOM 1843 N N . VAL A 1 261 ? 8.593 13.231 -5.293 1.00 91.81 261 VAL A N 1
ATOM 1844 C CA . VAL A 1 261 ? 8.962 13.990 -4.095 1.00 91.81 261 VAL A CA 1
ATOM 1845 C C . VAL A 1 261 ? 10.264 14.746 -4.336 1.00 91.81 261 VAL A C 1
ATOM 1847 O O . VAL A 1 261 ? 11.301 14.172 -4.668 1.00 91.81 261 VAL A O 1
ATOM 1850 N N . THR A 1 262 ? 10.226 16.063 -4.153 1.00 93.81 262 THR A N 1
ATOM 1851 C CA . THR A 1 262 ? 11.411 16.924 -4.250 1.00 93.81 262 THR A CA 1
ATOM 1852 C C . THR A 1 262 ? 12.095 17.068 -2.895 1.00 93.81 262 THR A C 1
ATOM 1854 O O . THR A 1 262 ? 11.414 17.215 -1.881 1.00 93.81 262 THR A O 1
ATOM 1857 N N . SER A 1 263 ? 13.429 17.113 -2.871 1.00 94.12 263 SER A N 1
ATOM 1858 C CA . SER A 1 263 ? 14.185 17.362 -1.638 1.00 94.12 263 SER A CA 1
ATOM 1859 C C . SER A 1 263 ? 13.853 18.725 -1.016 1.00 94.12 263 SER A C 1
ATOM 1861 O O . SER A 1 263 ? 13.769 19.723 -1.738 1.00 94.12 263 SER A O 1
ATOM 1863 N N . VAL A 1 264 ? 13.768 18.792 0.313 1.00 95.31 264 VAL A N 1
ATOM 1864 C CA . VAL A 1 264 ? 13.580 20.040 1.078 1.00 95.31 264 VAL A CA 1
ATOM 1865 C C . VAL A 1 264 ? 14.890 20.609 1.625 1.00 95.31 264 VAL A C 1
ATOM 1867 O O . VAL A 1 264 ? 14.941 21.777 2.011 1.00 95.31 264 VAL A O 1
ATOM 1870 N N . GLY A 1 265 ? 15.961 19.812 1.651 1.00 95.88 265 GLY A N 1
ATOM 1871 C CA . GLY A 1 265 ? 17.259 20.247 2.153 1.00 95.88 265 GLY A CA 1
ATOM 1872 C C . GLY A 1 265 ? 18.404 19.330 1.740 1.00 95.88 265 GLY A C 1
ATOM 1873 O O . GLY A 1 265 ? 18.209 18.148 1.472 1.00 95.88 265 GLY A O 1
ATOM 1874 N N . ILE A 1 266 ? 19.610 19.897 1.694 1.00 98.44 266 ILE A N 1
ATOM 1875 C CA . ILE A 1 266 ? 20.861 19.173 1.457 1.00 98.44 266 ILE A CA 1
ATOM 1876 C C . ILE A 1 266 ? 21.897 19.691 2.453 1.00 98.44 266 ILE A C 1
ATOM 1878 O O . ILE A 1 266 ? 22.118 20.900 2.549 1.00 98.44 266 ILE A O 1
ATOM 1882 N N . THR A 1 267 ? 22.547 18.786 3.178 1.00 98.19 267 THR A N 1
ATOM 1883 C CA . THR A 1 267 ? 23.663 19.100 4.080 1.00 98.19 267 THR A CA 1
ATOM 1884 C C . THR A 1 267 ? 24.944 18.408 3.618 1.00 98.19 267 THR A C 1
ATOM 1886 O O . THR A 1 267 ? 24.909 17.498 2.790 1.00 98.19 267 THR A O 1
ATOM 1889 N N . GLN A 1 268 ? 26.090 18.853 4.139 1.00 98.00 268 GLN A N 1
ATOM 1890 C CA . GLN A 1 268 ? 27.393 18.228 3.906 1.00 98.00 268 GLN A CA 1
ATOM 1891 C C . GLN A 1 268 ? 28.058 17.909 5.258 1.00 98.00 268 GLN A C 1
ATOM 1893 O O . GLN A 1 268 ? 28.893 18.688 5.722 1.00 98.00 268 GLN A O 1
ATOM 1898 N N . PRO A 1 269 ? 27.665 16.814 5.936 1.00 97.31 269 PRO A N 1
ATOM 1899 C CA . PRO A 1 269 ? 28.194 16.469 7.261 1.00 97.31 269 PRO A CA 1
ATOM 1900 C C . PRO A 1 269 ? 29.693 16.126 7.256 1.00 97.31 269 PRO A C 1
ATOM 1902 O O . PRO A 1 269 ? 30.360 16.273 8.279 1.00 97.31 269 PRO A O 1
ATOM 1905 N N . ALA A 1 270 ? 30.243 15.701 6.114 1.00 96.62 270 ALA A N 1
ATOM 1906 C CA . ALA A 1 270 ? 31.676 15.485 5.928 1.00 96.62 270 ALA A CA 1
ATOM 1907 C C . ALA A 1 270 ? 32.113 15.877 4.503 1.00 96.62 270 ALA A C 1
ATOM 1909 O O . ALA A 1 270 ? 31.284 15.893 3.588 1.00 96.62 270 ALA A O 1
ATOM 1910 N N . PRO A 1 271 ? 33.404 16.188 4.266 1.00 97.00 271 PRO A N 1
ATOM 1911 C CA . PRO A 1 271 ? 33.893 16.514 2.928 1.00 97.00 271 PRO A CA 1
ATOM 1912 C C . PRO A 1 271 ? 33.536 15.426 1.904 1.00 97.00 271 PRO A C 1
ATOM 1914 O O . PRO A 1 271 ? 33.890 14.264 2.075 1.00 97.00 271 PRO A O 1
ATOM 1917 N N . GLY A 1 272 ? 32.826 15.811 0.842 1.00 96.81 272 GLY A N 1
ATOM 1918 C CA . GLY A 1 272 ? 32.374 14.896 -0.217 1.00 96.81 272 GLY A CA 1
ATOM 1919 C C . GLY A 1 272 ? 31.207 13.961 0.141 1.00 96.81 272 GLY A C 1
ATOM 1920 O O . GLY A 1 272 ? 30.798 13.185 -0.720 1.00 96.81 272 GLY A O 1
ATOM 1921 N N . VAL A 1 273 ? 30.657 14.053 1.357 1.00 98.44 273 VAL A N 1
ATOM 1922 C CA . VAL A 1 273 ? 29.481 13.295 1.809 1.00 98.44 273 VAL A CA 1
ATOM 1923 C C . VAL A 1 273 ? 28.318 14.257 1.986 1.00 98.44 273 VAL A C 1
ATOM 1925 O O . VAL A 1 273 ? 28.404 15.187 2.788 1.00 98.44 273 VAL A O 1
ATOM 1928 N N . TYR A 1 274 ? 27.235 14.035 1.250 1.00 98.69 274 TYR A N 1
ATOM 1929 C CA . TYR A 1 274 ? 26.040 14.874 1.306 1.00 98.69 274 TYR A CA 1
ATOM 1930 C C . TYR A 1 274 ? 24.862 14.085 1.855 1.00 98.69 274 TYR A C 1
ATOM 1932 O O . TYR A 1 274 ? 24.772 12.892 1.598 1.00 98.69 274 TYR A O 1
ATOM 1940 N N . VAL A 1 275 ? 23.948 14.732 2.575 1.00 98.69 275 VAL A N 1
ATOM 1941 C CA . VAL A 1 275 ? 22.691 14.114 3.022 1.00 98.69 275 VAL A CA 1
ATOM 1942 C C . VAL A 1 275 ? 21.529 14.952 2.513 1.00 98.69 275 VAL A C 1
ATOM 1944 O O . VAL A 1 275 ? 21.435 16.141 2.818 1.00 98.69 275 VAL A O 1
ATOM 1947 N N . VAL A 1 276 ? 20.675 14.329 1.707 1.00 98.69 276 VAL A N 1
ATOM 1948 C CA . VAL A 1 276 ? 19.453 14.914 1.149 1.00 98.69 276 VAL A CA 1
ATOM 1949 C C . VAL A 1 276 ? 18.284 14.563 2.069 1.00 98.69 276 VAL A C 1
ATOM 1951 O O . VAL A 1 276 ? 18.129 13.395 2.405 1.00 98.69 276 VAL A O 1
ATOM 1954 N N . ASP A 1 277 ? 17.481 15.549 2.475 1.00 98.31 277 ASP A N 1
ATOM 1955 C CA . ASP A 1 277 ? 16.231 15.373 3.238 1.00 98.31 277 ASP A CA 1
ATOM 1956 C C . ASP A 1 277 ? 15.032 15.596 2.304 1.00 98.31 277 ASP A C 1
ATOM 1958 O O . ASP A 1 277 ? 14.938 16.646 1.658 1.00 98.31 277 ASP A O 1
ATOM 1962 N N . PHE A 1 278 ? 14.111 14.635 2.239 1.00 97.69 278 PHE A N 1
ATOM 1963 C CA . PHE A 1 278 ? 12.853 14.734 1.485 1.00 97.69 278 PHE A CA 1
ATOM 1964 C C . PHE A 1 278 ? 11.700 15.346 2.289 1.00 97.69 278 PHE A C 1
ATOM 1966 O O . PHE A 1 278 ? 10.629 15.614 1.748 1.00 97.69 278 PHE A O 1
ATOM 1973 N N . GLY A 1 279 ? 11.902 15.597 3.582 1.00 96.75 279 GLY A N 1
ATOM 1974 C CA . GLY A 1 279 ? 10.933 16.228 4.477 1.00 96.75 279 GLY A CA 1
ATOM 1975 C C . GLY A 1 279 ? 9.841 15.286 4.980 1.00 96.75 279 GLY A C 1
ATOM 1976 O O . GLY A 1 279 ? 9.137 15.642 5.922 1.00 96.75 279 GLY A O 1
ATOM 1977 N N . ARG A 1 280 ? 9.725 14.088 4.397 1.00 96.75 280 ARG A N 1
ATOM 1978 C CA . ARG A 1 280 ? 8.841 13.006 4.835 1.00 96.75 280 ARG A CA 1
ATOM 1979 C C . ARG A 1 280 ? 9.394 11.634 4.464 1.00 96.75 280 ARG A C 1
ATOM 1981 O O . ARG A 1 280 ? 10.238 11.541 3.579 1.00 96.75 280 ARG A O 1
ATOM 1988 N N . GLN A 1 281 ? 8.858 10.602 5.104 1.00 97.94 281 GLN A N 1
ATOM 1989 C CA . GLN A 1 281 ? 9.070 9.209 4.726 1.00 97.94 281 GLN A CA 1
ATOM 1990 C C . GLN A 1 281 ? 8.494 8.913 3.334 1.00 97.94 281 GLN A C 1
ATOM 1992 O O . GLN A 1 281 ? 7.407 9.385 2.966 1.00 97.94 281 GLN A O 1
ATOM 1997 N N . VAL A 1 282 ? 9.247 8.125 2.581 1.00 98.31 282 VAL A N 1
ATOM 1998 C CA . VAL A 1 282 ? 8.989 7.637 1.227 1.00 98.31 282 VAL A CA 1
ATOM 1999 C C . VAL A 1 282 ? 9.175 6.124 1.256 1.00 98.31 282 VAL A C 1
ATOM 2001 O O . VAL A 1 282 ? 10.235 5.648 1.657 1.00 98.31 282 VAL A O 1
ATOM 2004 N N . GLY A 1 283 ? 8.162 5.379 0.817 1.00 98.12 283 GLY A N 1
ATOM 2005 C CA . GLY A 1 283 ? 8.308 3.982 0.416 1.00 98.12 283 GLY A CA 1
ATOM 2006 C C . GLY A 1 283 ? 8.451 3.937 -1.099 1.00 98.12 283 GLY A C 1
ATOM 2007 O O . GLY A 1 283 ? 7.474 4.164 -1.804 1.00 98.12 283 GLY A O 1
ATOM 2008 N N . GLY A 1 284 ? 9.658 3.721 -1.619 1.00 97.88 284 GLY A N 1
ATOM 2009 C CA . GLY A 1 284 ? 9.914 3.791 -3.058 1.00 97.88 284 GLY A CA 1
ATOM 2010 C C . GLY A 1 284 ? 11.393 3.898 -3.406 1.00 97.88 284 GLY A C 1
ATOM 2011 O O . GLY A 1 284 ? 12.212 3.228 -2.784 1.00 97.88 284 GLY A O 1
ATOM 2012 N N . TRP A 1 285 ? 11.770 4.719 -4.389 1.00 97.69 285 TRP A N 1
ATOM 2013 C CA . TRP A 1 285 ? 13.180 4.846 -4.792 1.00 97.69 285 TRP A CA 1
ATOM 2014 C C . TRP A 1 285 ? 13.662 6.281 -5.019 1.00 97.69 285 TRP A C 1
ATOM 2016 O O . TRP A 1 285 ? 12.885 7.148 -5.432 1.00 97.69 285 TRP A O 1
ATOM 2026 N N . PRO A 1 286 ? 14.960 6.556 -4.775 1.00 98.06 286 PRO A N 1
ATOM 2027 C CA . PRO A 1 286 ? 15.585 7.805 -5.181 1.00 98.06 286 PRO A CA 1
ATOM 2028 C C . PRO A 1 286 ? 15.821 7.832 -6.698 1.00 98.06 286 PRO A C 1
ATOM 2030 O O . PRO A 1 286 ? 16.198 6.833 -7.306 1.00 98.06 286 PRO A O 1
ATOM 2033 N N . VAL A 1 287 ? 15.673 9.009 -7.300 1.00 98.38 287 VAL A N 1
ATOM 2034 C CA . VAL A 1 287 ? 15.962 9.275 -8.713 1.00 98.38 287 VAL A CA 1
ATOM 2035 C C . VAL A 1 287 ? 17.125 10.254 -8.802 1.00 98.38 287 VAL A C 1
ATOM 2037 O O . VAL A 1 287 ? 17.012 11.425 -8.430 1.00 98.38 287 VAL A O 1
ATOM 2040 N N . LEU A 1 288 ? 18.258 9.757 -9.287 1.00 98.38 288 LEU A N 1
ATOM 2041 C CA . LEU A 1 288 ? 19.504 10.489 -9.458 1.00 98.38 288 LEU A CA 1
ATOM 2042 C C . LEU A 1 288 ? 19.555 11.165 -10.828 1.00 98.38 288 LEU A C 1
ATOM 2044 O O . LEU A 1 288 ? 19.418 10.504 -11.854 1.00 98.38 288 LEU A O 1
ATOM 2048 N N . HIS A 1 289 ? 19.880 12.455 -10.842 1.00 96.12 289 HIS A N 1
ATOM 2049 C CA . HIS A 1 289 ? 20.255 13.207 -12.035 1.00 96.12 289 HIS A CA 1
ATOM 2050 C C . HIS A 1 289 ? 21.702 13.685 -11.901 1.00 96.12 289 HIS A C 1
ATOM 2052 O O . HIS A 1 289 ? 22.015 14.559 -11.086 1.00 96.12 289 HIS A O 1
ATOM 2058 N N . VAL A 1 290 ? 22.605 13.112 -12.697 1.00 94.69 290 VAL A N 1
ATOM 2059 C CA . VAL A 1 290 ? 24.047 13.345 -12.547 1.00 94.69 290 VAL A CA 1
ATOM 2060 C C . VAL A 1 290 ? 24.770 13.411 -13.889 1.00 94.69 290 VAL A C 1
ATOM 2062 O O . VAL A 1 290 ? 24.446 12.696 -14.832 1.00 94.69 290 VAL A O 1
ATOM 2065 N N . SER A 1 291 ? 25.786 14.265 -13.972 1.00 92.62 291 SER A N 1
ATOM 2066 C CA . SER A 1 291 ? 26.731 14.341 -15.088 1.00 92.62 291 SER A CA 1
ATOM 2067 C C . SER A 1 291 ? 28.154 14.259 -14.552 1.00 92.62 291 SER A C 1
ATOM 2069 O O . SER A 1 291 ? 28.464 14.873 -13.531 1.00 92.62 291 SER A O 1
ATOM 2071 N N . GLY A 1 292 ? 29.029 13.537 -15.237 1.00 92.06 292 GLY A N 1
ATOM 2072 C CA . GLY A 1 292 ? 30.408 13.351 -14.808 1.00 92.06 292 GLY A CA 1
ATOM 2073 C C . GLY A 1 292 ? 31.166 12.394 -15.725 1.00 92.06 292 GLY A C 1
ATOM 2074 O O . GLY A 1 292 ? 30.575 11.838 -16.654 1.00 92.06 292 GLY A O 1
ATOM 2075 N N . PRO A 1 293 ? 32.483 12.237 -15.521 1.00 92.94 293 PRO A N 1
ATOM 2076 C CA . PRO A 1 293 ? 33.296 11.325 -16.316 1.00 92.94 293 PRO A CA 1
ATOM 2077 C C . PRO A 1 293 ? 32.767 9.884 -16.279 1.00 92.94 293 PRO A C 1
ATOM 2079 O O . PRO A 1 293 ? 32.267 9.416 -15.256 1.00 92.94 293 PRO A O 1
ATOM 2082 N N . ALA A 1 294 ? 32.919 9.156 -17.386 1.00 93.44 294 ALA A N 1
ATOM 2083 C CA . ALA A 1 294 ? 32.634 7.725 -17.414 1.00 93.44 294 ALA A CA 1
ATOM 2084 C C . ALA A 1 294 ? 33.454 6.981 -16.345 1.00 93.44 294 ALA A C 1
ATOM 2086 O O . ALA A 1 294 ? 34.630 7.285 -16.128 1.00 93.44 294 ALA A O 1
ATOM 2087 N N . GLY A 1 295 ? 32.830 6.011 -15.678 1.00 94.25 295 GLY A N 1
ATOM 2088 C CA . GLY A 1 295 ? 33.438 5.266 -14.573 1.00 94.25 295 GLY A CA 1
ATOM 2089 C C . GLY A 1 295 ? 33.348 5.957 -13.207 1.00 94.25 295 GLY A C 1
ATOM 2090 O O . GLY A 1 295 ? 33.696 5.337 -12.203 1.00 94.25 295 GLY A O 1
ATOM 2091 N N . THR A 1 296 ? 32.863 7.204 -13.120 1.00 96.12 296 THR A N 1
ATOM 2092 C CA . THR A 1 296 ? 32.501 7.798 -11.825 1.00 96.12 296 THR A CA 1
ATOM 2093 C C . THR A 1 296 ? 31.366 6.989 -11.203 1.00 96.12 296 THR A C 1
ATOM 2095 O O . THR A 1 296 ? 30.338 6.780 -11.842 1.00 96.12 296 THR A O 1
ATOM 2098 N N . ARG A 1 297 ? 31.551 6.546 -9.956 1.00 97.50 297 ARG A N 1
ATOM 2099 C CA . ARG A 1 297 ? 30.552 5.801 -9.187 1.00 97.50 297 ARG A CA 1
ATOM 2100 C C . ARG A 1 297 ? 29.950 6.700 -8.114 1.00 97.50 297 ARG A C 1
ATOM 2102 O O . ARG A 1 297 ? 30.676 7.181 -7.247 1.00 97.50 297 ARG A O 1
ATOM 2109 N N . VAL A 1 298 ? 28.636 6.884 -8.167 1.00 98.38 298 VAL A N 1
ATOM 2110 C CA . VAL A 1 298 ? 27.850 7.567 -7.135 1.00 98.38 298 VAL A CA 1
ATOM 2111 C C . VAL A 1 298 ? 27.165 6.512 -6.279 1.00 98.38 298 VAL A C 1
ATOM 2113 O O . VAL A 1 298 ? 26.530 5.607 -6.816 1.00 98.38 298 VAL A O 1
ATOM 2116 N N . LYS A 1 299 ? 27.302 6.615 -4.958 1.00 98.50 299 LYS A N 1
ATOM 2117 C CA . LYS A 1 299 ? 26.646 5.734 -3.985 1.00 98.50 299 LYS A CA 1
ATOM 2118 C C . LYS A 1 299 ? 25.539 6.501 -3.265 1.00 98.50 299 LYS A C 1
ATOM 2120 O O . LYS A 1 299 ? 25.769 7.631 -2.835 1.00 98.50 299 LYS A O 1
ATOM 2125 N N . LEU A 1 300 ? 24.375 5.872 -3.124 1.00 98.69 300 LEU A N 1
ATOM 2126 C CA . LEU A 1 300 ? 23.198 6.400 -2.444 1.00 98.69 300 LEU A CA 1
ATOM 2127 C C . LEU A 1 300 ? 22.863 5.475 -1.271 1.00 98.69 300 LEU A C 1
ATOM 2129 O O . LEU A 1 300 ? 22.676 4.283 -1.465 1.00 98.69 300 LEU A O 1
ATOM 2133 N N . THR A 1 301 ? 22.814 5.990 -0.045 1.00 98.38 301 THR A N 1
ATOM 2134 C CA . THR A 1 301 ? 22.427 5.207 1.146 1.00 98.38 301 THR A CA 1
ATOM 2135 C C . THR A 1 301 ? 21.124 5.778 1.708 1.00 98.38 301 THR A C 1
ATOM 2137 O O . THR A 1 301 ? 21.184 6.800 2.401 1.00 98.38 301 THR A O 1
ATOM 2140 N N . PRO A 1 302 ? 19.961 5.196 1.362 1.00 97.88 302 PRO A N 1
ATOM 2141 C CA . PRO A 1 302 ? 18.668 5.627 1.882 1.00 97.88 302 PRO A CA 1
ATOM 2142 C C . PRO A 1 302 ? 18.472 5.165 3.334 1.00 97.88 302 PRO A C 1
ATOM 2144 O O . PRO A 1 302 ? 18.804 4.031 3.676 1.00 97.88 302 PRO A O 1
ATOM 2147 N N . THR A 1 303 ? 17.957 6.050 4.194 1.00 97.06 303 THR A N 1
ATOM 2148 C CA . THR A 1 303 ? 17.589 5.748 5.587 1.00 97.06 303 THR A CA 1
ATOM 2149 C C . THR A 1 303 ? 16.403 6.588 6.063 1.00 97.06 303 THR A C 1
ATOM 2151 O O . THR A 1 303 ? 16.121 7.683 5.567 1.00 97.06 303 THR A O 1
ATOM 2154 N N . GLU A 1 304 ? 15.726 6.108 7.098 1.00 96.50 304 GLU A N 1
ATOM 2155 C CA . GLU A 1 304 ? 14.626 6.824 7.754 1.00 96.50 304 GLU A CA 1
ATOM 2156 C C . GLU A 1 304 ? 15.105 7.956 8.672 1.00 96.50 304 GLU A C 1
ATOM 2158 O O . GLU A 1 304 ? 14.420 8.961 8.866 1.00 96.50 304 GLU A O 1
ATOM 2163 N N . VAL A 1 305 ? 16.304 7.805 9.245 1.00 94.75 305 VAL A N 1
ATOM 2164 C CA . VAL A 1 305 ? 16.833 8.684 10.295 1.00 94.75 305 VAL A CA 1
ATOM 2165 C C . VAL A 1 305 ? 18.276 9.111 10.037 1.00 94.75 305 VAL A C 1
ATOM 2167 O O . VAL A 1 305 ? 19.056 8.417 9.377 1.00 94.75 305 VAL A O 1
ATOM 2170 N N . VAL A 1 306 ? 18.643 10.251 10.625 1.00 95.38 306 VAL A N 1
ATOM 2171 C CA . VAL A 1 306 ? 20.019 10.757 10.710 1.00 95.38 306 VAL A CA 1
ATOM 2172 C C . VAL A 1 306 ? 20.500 10.756 12.158 1.00 95.38 306 VAL A C 1
ATOM 2174 O O . VAL A 1 306 ? 19.729 10.937 13.099 1.00 95.38 306 VAL A O 1
ATOM 2177 N N . SER A 1 307 ? 21.802 10.577 12.348 1.00 92.94 307 SER A N 1
ATOM 2178 C CA . SER A 1 307 ? 22.452 10.743 13.641 1.00 92.94 307 SER A CA 1
ATOM 2179 C C . SER A 1 307 ? 22.446 12.213 14.054 1.00 92.94 307 SER A C 1
ATOM 2181 O O . SER A 1 307 ? 23.021 13.064 13.373 1.00 92.94 307 SER A O 1
ATOM 2183 N N . ALA A 1 308 ? 21.876 12.509 15.221 1.00 87.31 308 ALA A N 1
ATOM 2184 C CA . ALA A 1 308 ? 21.865 13.863 15.772 1.00 87.31 308 ALA A CA 1
ATOM 2185 C C . ALA A 1 308 ? 23.276 14.413 16.072 1.00 87.31 308 ALA A C 1
ATOM 2187 O O . ALA A 1 308 ? 23.460 15.627 16.106 1.00 87.31 308 ALA A O 1
ATOM 2188 N N . SER A 1 309 ? 24.274 13.548 16.296 1.00 92.00 309 SER A N 1
ATOM 2189 C CA . SER A 1 309 ? 25.639 13.971 16.640 1.00 92.00 309 SER A CA 1
ATOM 2190 C C . SER A 1 309 ? 26.530 14.223 15.425 1.00 92.00 309 SER A C 1
ATOM 2192 O O . SER A 1 309 ? 27.444 15.041 15.508 1.00 92.00 309 SER A O 1
ATOM 2194 N N . THR A 1 310 ? 26.289 13.533 14.307 1.00 94.56 310 THR A N 1
ATOM 2195 C CA . THR A 1 310 ? 27.154 13.602 13.116 1.00 94.56 310 THR A CA 1
ATOM 2196 C C . THR A 1 310 ? 26.463 14.186 11.889 1.00 94.56 310 THR A C 1
ATOM 2198 O O . THR A 1 310 ? 27.148 14.586 10.953 1.00 94.56 310 THR A O 1
ATOM 2201 N N . GLY A 1 311 ? 25.128 14.215 11.854 1.00 94.56 311 GLY A N 1
ATOM 2202 C CA . GLY A 1 311 ? 24.352 14.573 10.664 1.00 94.56 311 GLY A CA 1
ATOM 2203 C C . GLY A 1 311 ? 24.427 13.543 9.529 1.00 94.56 311 GLY A C 1
ATOM 2204 O O . GLY A 1 311 ? 23.865 13.783 8.466 1.00 94.56 311 GLY A O 1
ATOM 2205 N N . LEU A 1 312 ? 25.112 12.412 9.737 1.00 96.25 312 LEU A N 1
ATOM 2206 C CA . LEU A 1 312 ? 25.150 11.290 8.797 1.00 96.25 312 LEU A CA 1
ATOM 2207 C C . LEU A 1 312 ? 23.873 10.459 8.913 1.00 96.25 312 LEU A C 1
ATOM 2209 O O . LEU A 1 312 ? 23.234 10.436 9.966 1.00 96.25 312 LEU A O 1
ATOM 2213 N N . VAL A 1 313 ? 23.538 9.728 7.853 1.00 95.06 313 VAL A N 1
ATOM 2214 C CA . VAL A 1 313 ? 22.463 8.731 7.902 1.00 95.06 313 VAL A CA 1
ATOM 2215 C C . VAL A 1 313 ? 22.771 7.638 8.929 1.00 95.06 313 VAL A C 1
ATOM 2217 O O . VAL A 1 313 ? 23.933 7.280 9.138 1.00 95.06 313 VAL A O 1
ATOM 2220 N N . ASN A 1 314 ? 21.739 7.114 9.592 1.00 91.69 314 ASN A N 1
ATOM 2221 C CA . ASN A 1 314 ? 21.874 6.000 10.528 1.00 91.69 314 ASN A CA 1
ATOM 2222 C C . ASN A 1 314 ? 21.192 4.748 9.959 1.00 91.69 314 ASN A C 1
ATOM 2224 O O . ASN A 1 314 ? 19.972 4.705 9.845 1.00 91.69 314 ASN A O 1
ATOM 2228 N N . SER A 1 315 ? 22.002 3.743 9.628 1.00 86.12 315 SER A N 1
ATOM 2229 C CA . SER A 1 315 ? 21.583 2.440 9.099 1.00 86.12 315 SER A CA 1
ATOM 2230 C C . SER A 1 315 ? 22.012 1.282 10.007 1.00 86.12 315 SER A C 1
ATOM 2232 O O . SER A 1 315 ? 22.250 0.175 9.534 1.00 86.12 315 SER A O 1
ATOM 2234 N N . SER A 1 316 ? 22.172 1.509 11.316 1.00 84.62 316 SER A N 1
ATOM 2235 C CA . SER A 1 316 ? 22.710 0.493 12.236 1.00 84.62 316 SER A CA 1
ATOM 2236 C C . SER A 1 316 ? 21.896 -0.808 12.283 1.00 84.62 316 SER A C 1
ATOM 2238 O O . SER A 1 316 ? 22.485 -1.873 12.464 1.00 84.62 316 SER A O 1
ATOM 2240 N N . SER A 1 317 ? 20.577 -0.743 12.083 1.00 80.75 317 SER A N 1
ATOM 2241 C CA . SER A 1 317 ? 19.669 -1.899 12.019 1.00 80.75 317 SER A CA 1
ATOM 2242 C C . SER A 1 317 ? 19.693 -2.636 10.670 1.00 80.75 317 SER A C 1
ATOM 2244 O O . SER A 1 317 ? 19.207 -3.764 10.590 1.00 80.75 317 SER A O 1
ATOM 2246 N N . PHE A 1 318 ? 20.296 -2.045 9.633 1.00 88.38 318 PHE A N 1
ATOM 2247 C CA . PHE A 1 318 ? 20.377 -2.598 8.276 1.00 88.38 318 PHE A CA 1
ATOM 2248 C C . PHE A 1 318 ? 21.676 -2.199 7.553 1.00 88.38 318 PHE A C 1
ATOM 2250 O O . PHE A 1 318 ? 21.703 -1.739 6.407 1.00 88.38 318 PHE A O 1
ATOM 2257 N N . ALA A 1 319 ? 22.801 -2.358 8.252 1.00 91.38 319 ALA A N 1
ATOM 2258 C CA . ALA A 1 319 ? 24.107 -1.969 7.740 1.00 91.38 319 ALA A CA 1
ATOM 2259 C C . ALA A 1 319 ? 24.448 -2.739 6.452 1.00 91.38 319 ALA A C 1
ATOM 2261 O O . ALA A 1 319 ? 24.397 -3.967 6.420 1.00 91.38 319 ALA A O 1
ATOM 2262 N N . GLY A 1 320 ? 24.840 -2.010 5.404 1.00 92.12 320 GLY A N 1
ATOM 2263 C CA . GLY A 1 320 ? 25.145 -2.577 4.084 1.00 92.12 320 GLY A CA 1
ATOM 2264 C C . GLY A 1 320 ? 24.077 -2.328 3.016 1.00 92.12 320 GLY A C 1
ATOM 2265 O O . GLY A 1 320 ? 24.300 -2.701 1.867 1.00 92.12 320 GLY A O 1
ATOM 2266 N N . LEU A 1 321 ? 22.961 -1.674 3.353 1.00 95.12 321 LEU A N 1
ATOM 2267 C CA . LEU A 1 321 ? 21.976 -1.194 2.381 1.00 95.12 321 LEU A CA 1
ATOM 2268 C C . LEU A 1 321 ? 22.525 0.025 1.624 1.00 95.12 321 LEU A C 1
ATOM 2270 O O . LEU A 1 321 ? 22.878 1.025 2.250 1.00 95.12 321 LEU A O 1
ATOM 2274 N N . TYR A 1 322 ? 22.622 -0.051 0.293 1.00 96.75 322 TYR A N 1
ATOM 2275 C CA . TYR A 1 322 ? 22.891 1.108 -0.569 1.00 96.75 322 TYR A CA 1
ATOM 2276 C C . TYR A 1 322 ? 22.584 0.815 -2.038 1.00 96.75 322 TYR A C 1
ATOM 2278 O O . TYR A 1 322 ? 22.643 -0.318 -2.493 1.00 96.75 322 TYR A O 1
ATOM 2286 N N . ASP A 1 323 ? 22.395 1.863 -2.815 1.00 98.06 323 ASP A N 1
ATOM 2287 C CA . ASP A 1 323 ? 22.374 1.814 -4.268 1.00 98.06 323 ASP A CA 1
ATOM 2288 C C . ASP A 1 323 ? 23.680 2.391 -4.830 1.00 98.06 323 ASP A C 1
ATOM 2290 O O . ASP A 1 323 ? 24.321 3.245 -4.198 1.00 98.06 323 ASP A O 1
ATOM 2294 N N . SER A 1 324 ? 24.103 1.970 -6.022 1.00 97.50 324 SER A N 1
ATOM 2295 C CA . SER A 1 324 ? 25.167 2.679 -6.731 1.00 97.50 324 SER A CA 1
ATOM 2296 C C . SER A 1 324 ? 25.004 2.727 -8.242 1.00 97.50 324 SER A C 1
ATOM 2298 O O . SER A 1 324 ? 24.615 1.761 -8.891 1.00 97.50 324 SER A O 1
ATOM 2300 N N . TYR A 1 325 ? 25.386 3.870 -8.802 1.00 98.25 325 TYR A N 1
ATOM 2301 C CA . TYR A 1 325 ? 25.319 4.156 -10.225 1.00 98.25 325 TYR A CA 1
ATOM 2302 C C . TYR A 1 325 ? 26.703 4.513 -10.762 1.00 98.25 325 TYR A C 1
ATOM 2304 O O . TYR A 1 325 ? 27.334 5.467 -10.296 1.00 98.25 325 TYR A O 1
ATOM 2312 N N . THR A 1 326 ? 27.179 3.757 -11.749 1.00 97.81 326 THR A N 1
ATOM 2313 C CA . THR A 1 326 ? 28.418 4.055 -12.478 1.00 97.81 326 THR A CA 1
ATOM 2314 C C . THR A 1 326 ? 28.079 4.724 -13.802 1.00 97.81 326 THR A C 1
ATOM 2316 O O . THR A 1 326 ? 27.392 4.150 -14.649 1.00 97.81 326 THR A O 1
ATOM 2319 N N . LEU A 1 327 ? 28.560 5.955 -13.975 1.00 95.75 327 LEU A N 1
ATOM 2320 C CA . LEU A 1 327 ? 28.268 6.791 -15.134 1.00 95.75 327 LEU A CA 1
ATOM 2321 C C . LEU A 1 327 ? 28.904 6.229 -16.411 1.00 95.75 327 LEU A C 1
ATOM 2323 O O . LEU A 1 327 ? 30.035 5.734 -16.402 1.00 95.75 327 LEU A O 1
ATOM 2327 N N . SER A 1 328 ? 28.215 6.425 -17.535 1.00 87.69 328 SER A N 1
ATOM 2328 C CA . SER A 1 328 ? 28.766 6.234 -18.883 1.00 87.69 328 SER A CA 1
ATOM 2329 C C . SER A 1 328 ? 28.701 7.541 -19.685 1.00 87.69 328 SER A C 1
ATOM 2331 O O . SER A 1 328 ? 28.035 8.486 -19.283 1.00 87.69 328 SER A O 1
ATOM 2333 N N . GLY A 1 329 ? 29.393 7.646 -20.819 1.00 68.62 329 GLY A N 1
ATOM 2334 C CA . GLY A 1 329 ? 29.278 8.821 -21.696 1.00 68.62 329 GLY A CA 1
ATOM 2335 C C . GLY A 1 329 ? 30.196 10.004 -21.348 1.00 68.62 329 GLY A C 1
ATOM 2336 O O . GLY A 1 329 ? 31.267 9.833 -20.767 1.00 68.62 329 GLY A O 1
ATOM 2337 N N . SER A 1 330 ? 29.830 11.209 -21.808 1.00 65.62 330 SER A N 1
ATOM 2338 C CA . SER A 1 330 ? 30.653 12.421 -21.667 1.00 65.62 330 SER A CA 1
ATOM 2339 C C . SER A 1 330 ? 30.373 13.164 -20.358 1.00 65.62 330 SER A C 1
ATOM 2341 O O . SER A 1 330 ? 29.250 13.165 -19.858 1.00 65.62 330 SER A O 1
ATOM 2343 N N . ALA A 1 331 ? 31.378 13.886 -19.850 1.00 69.62 331 ALA A N 1
ATOM 2344 C CA . ALA A 1 331 ? 31.287 14.622 -18.586 1.00 69.62 331 ALA A CA 1
ATOM 2345 C C . ALA A 1 331 ? 30.170 15.686 -18.524 1.00 69.62 331 ALA A C 1
ATOM 2347 O O . ALA A 1 331 ? 29.839 16.149 -17.438 1.00 69.62 331 ALA A O 1
ATOM 2348 N N . SER A 1 332 ? 29.601 16.082 -19.667 1.00 71.25 332 SER A N 1
ATOM 2349 C CA . SER A 1 332 ? 28.596 17.143 -19.777 1.00 71.25 332 SER A CA 1
ATOM 2350 C C . SER A 1 332 ? 27.158 16.653 -19.978 1.00 71.25 332 SER A C 1
ATOM 2352 O O . SER A 1 332 ? 26.241 17.467 -19.897 1.00 71.25 332 SER A O 1
ATOM 2354 N N . ALA A 1 333 ? 26.932 15.364 -20.253 1.00 82.94 333 ALA A N 1
ATOM 2355 C CA . ALA A 1 333 ? 25.587 14.824 -20.450 1.00 82.94 333 ALA A CA 1
ATOM 2356 C C . ALA A 1 333 ? 24.965 14.399 -19.111 1.00 82.94 333 ALA A C 1
ATOM 2358 O O . ALA A 1 333 ? 25.542 13.591 -18.381 1.00 82.94 333 ALA A O 1
ATOM 2359 N N . VAL A 1 334 ? 23.779 14.932 -18.798 1.00 88.50 334 VAL A N 1
ATOM 2360 C CA . VAL A 1 334 ? 23.005 14.513 -17.621 1.00 88.50 334 VAL A CA 1
ATOM 2361 C C . VAL A 1 334 ? 22.416 13.129 -17.875 1.00 88.50 334 VAL A C 1
ATOM 2363 O O . VAL A 1 334 ? 21.741 12.902 -18.878 1.00 88.50 334 VAL A O 1
ATOM 2366 N N . GLN A 1 335 ? 22.671 12.219 -16.946 1.00 90.69 335 GLN A N 1
ATOM 2367 C CA . GLN A 1 335 ? 22.114 10.876 -16.891 1.00 90.69 335 GLN A CA 1
ATOM 2368 C C . GLN A 1 335 ? 21.091 10.814 -15.763 1.00 90.69 335 GLN A C 1
ATOM 2370 O O . GLN A 1 335 ? 21.304 11.407 -14.706 1.00 90.69 335 GLN A O 1
ATOM 2375 N N . THR A 1 336 ? 19.990 10.106 -16.008 1.00 95.25 336 THR A N 1
ATOM 2376 C CA . THR A 1 336 ? 18.938 9.862 -15.017 1.00 95.25 336 THR A CA 1
ATOM 2377 C C . THR A 1 336 ? 18.913 8.383 -14.683 1.00 95.25 336 THR A C 1
ATOM 2379 O O . THR A 1 336 ? 18.939 7.561 -15.599 1.00 95.25 336 THR A O 1
ATOM 2382 N N . TRP A 1 337 ? 18.880 8.057 -13.395 1.00 97.19 337 TRP A N 1
ATOM 2383 C CA . TRP A 1 337 ? 18.862 6.678 -12.928 1.00 97.19 337 TRP A CA 1
ATOM 2384 C C . TRP A 1 337 ? 18.104 6.533 -11.609 1.00 97.19 337 TRP A C 1
ATOM 2386 O O . TRP A 1 337 ? 18.202 7.394 -10.739 1.00 97.19 337 TRP A O 1
ATOM 2396 N N . HIS A 1 338 ? 17.397 5.421 -11.463 1.00 97.69 338 HIS A N 1
ATOM 2397 C CA . HIS A 1 338 ? 16.832 4.919 -10.216 1.00 97.69 338 HIS A CA 1
ATOM 2398 C C . HIS A 1 338 ? 16.972 3.385 -10.219 1.00 97.69 338 HIS A C 1
ATOM 2400 O O . HIS A 1 338 ? 17.089 2.807 -11.308 1.00 97.69 338 HIS A O 1
ATOM 2406 N N . PRO A 1 339 ? 16.985 2.717 -9.050 1.00 96.62 339 PRO A N 1
ATOM 2407 C CA . PRO A 1 339 ? 16.886 1.260 -9.000 1.00 96.62 339 PRO A CA 1
ATOM 2408 C C . PRO A 1 339 ? 15.596 0.777 -9.679 1.00 96.62 339 PRO A C 1
ATOM 2410 O O . PRO A 1 339 ? 14.597 1.498 -9.719 1.00 96.62 339 PRO A O 1
ATOM 2413 N N . GLN A 1 340 ? 15.616 -0.442 -10.217 1.00 95.00 340 GLN A N 1
ATOM 2414 C CA . GLN A 1 340 ? 14.513 -0.992 -11.015 1.00 95.00 340 GLN A CA 1
ATOM 2415 C C . GLN A 1 340 ? 13.877 -2.234 -10.376 1.00 95.00 340 GLN A C 1
ATOM 2417 O O . GLN A 1 340 ? 12.710 -2.532 -10.642 1.00 95.00 340 GLN A O 1
ATOM 2422 N N . PHE A 1 341 ? 14.626 -2.967 -9.544 1.00 95.56 341 PHE A N 1
ATOM 2423 C CA . PHE A 1 341 ? 14.212 -4.275 -9.015 1.00 95.56 341 PHE A CA 1
ATOM 2424 C C . PHE A 1 341 ? 14.107 -4.336 -7.489 1.00 95.56 341 PHE A C 1
ATOM 2426 O O . PHE A 1 341 ? 13.876 -5.410 -6.933 1.00 95.56 341 PHE A O 1
ATOM 2433 N N . VAL A 1 342 ? 14.274 -3.197 -6.820 1.00 94.62 342 VAL A N 1
ATOM 2434 C CA . VAL A 1 342 ? 14.212 -3.036 -5.362 1.00 94.62 342 VAL A CA 1
ATOM 2435 C C . VAL A 1 342 ? 13.485 -1.735 -5.024 1.00 94.62 342 VAL A C 1
ATOM 2437 O O . VAL A 1 342 ? 13.380 -0.850 -5.867 1.00 94.62 342 VAL A O 1
ATOM 2440 N N . TYR A 1 343 ? 13.014 -1.599 -3.788 1.00 97.25 343 TYR A N 1
ATOM 2441 C CA . TYR A 1 343 ? 12.486 -0.349 -3.231 1.00 97.25 343 TYR A CA 1
ATOM 2442 C C . TYR A 1 343 ? 12.999 -0.167 -1.803 1.00 97.25 343 TYR A C 1
ATOM 2444 O O . TYR A 1 343 ? 13.500 -1.121 -1.213 1.00 97.25 343 TYR A O 1
ATOM 2452 N N . HIS A 1 344 ? 12.860 1.028 -1.237 1.00 97.69 344 HIS A N 1
ATOM 2453 C CA . HIS A 1 344 ? 13.401 1.401 0.070 1.00 97.69 344 HIS A CA 1
ATOM 2454 C C . HIS A 1 344 ? 12.399 2.234 0.873 1.00 97.69 344 HIS A C 1
ATOM 2456 O O . HIS A 1 344 ? 11.647 3.022 0.303 1.00 97.69 344 HIS A O 1
ATOM 2462 N N . GLY A 1 345 ? 12.454 2.117 2.197 1.00 97.62 345 GLY A N 1
ATOM 2463 C CA . GLY A 1 345 ? 11.857 3.055 3.146 1.00 97.62 345 GLY A CA 1
ATOM 2464 C C . GLY A 1 345 ? 12.873 4.113 3.568 1.00 97.62 345 GLY A C 1
ATOM 2465 O O . GLY A 1 345 ? 13.922 3.772 4.119 1.00 97.62 345 GLY A O 1
ATOM 2466 N N . PHE A 1 346 ? 12.612 5.390 3.283 1.00 98.12 346 PHE A N 1
ATOM 2467 C CA . PHE A 1 346 ? 13.543 6.466 3.627 1.00 98.12 346 PHE A CA 1
ATOM 2468 C C . PHE A 1 346 ? 12.914 7.855 3.686 1.00 98.12 346 PHE A C 1
ATOM 2470 O O . PHE A 1 346 ? 11.971 8.177 2.975 1.00 98.12 346 PHE A O 1
ATOM 2477 N N . ARG A 1 347 ? 13.549 8.735 4.458 1.00 97.88 347 ARG A N 1
ATOM 2478 C CA . ARG A 1 347 ? 13.379 10.194 4.382 1.00 97.88 347 ARG A CA 1
ATOM 2479 C C . ARG A 1 347 ? 14.669 10.880 3.950 1.00 97.88 347 ARG A C 1
ATOM 2481 O O . ARG A 1 347 ? 14.635 11.964 3.364 1.00 97.88 347 ARG A O 1
ATOM 2488 N N . TYR A 1 348 ? 15.802 10.256 4.251 1.00 98.44 348 TYR A N 1
ATOM 2489 C CA . TYR A 1 348 ? 17.126 10.789 4.002 1.00 98.44 348 TYR A CA 1
ATOM 2490 C C . TYR A 1 348 ? 17.885 9.897 3.032 1.00 98.44 348 TYR A C 1
ATOM 2492 O O . TYR A 1 348 ? 17.774 8.675 3.081 1.00 98.44 348 TYR A O 1
ATOM 2500 N N . VAL A 1 349 ? 18.699 10.502 2.171 1.00 98.62 349 VAL A N 1
ATOM 2501 C CA . VAL A 1 349 ? 19.636 9.767 1.314 1.00 98.62 349 VAL A CA 1
ATOM 2502 C C . VAL A 1 349 ? 21.016 10.386 1.437 1.00 98.62 349 VAL A C 1
ATOM 2504 O O . VAL A 1 349 ? 21.207 11.566 1.130 1.00 98.62 349 VAL A O 1
ATOM 2507 N N . GLN A 1 350 ? 21.993 9.587 1.864 1.00 98.69 350 GLN A N 1
ATOM 2508 C CA . GLN A 1 350 ? 23.397 9.984 1.819 1.00 98.69 350 GLN A CA 1
ATOM 2509 C C . GLN A 1 350 ? 23.973 9.745 0.421 1.00 98.69 350 GLN A C 1
ATOM 2511 O O . GLN A 1 350 ? 23.869 8.639 -0.103 1.00 98.69 350 GLN A O 1
ATOM 2516 N N . LEU A 1 351 ? 24.617 10.762 -0.150 1.00 98.69 351 LEU A N 1
ATOM 2517 C CA . LEU A 1 351 ? 25.326 10.712 -1.425 1.00 98.69 351 LEU A CA 1
ATOM 2518 C C . LEU A 1 351 ? 26.838 10.752 -1.204 1.00 98.69 351 LEU A C 1
ATOM 2520 O O . LEU A 1 351 ? 27.359 11.653 -0.538 1.00 98.69 351 LEU A O 1
ATOM 2524 N N . GLU A 1 352 ? 27.541 9.816 -1.832 1.00 98.50 352 GLU A N 1
ATOM 2525 C CA . GLU A 1 352 ? 29.004 9.727 -1.844 1.00 98.50 352 GLU A CA 1
ATOM 2526 C C . GLU A 1 352 ? 29.506 9.558 -3.288 1.00 98.50 352 GLU A C 1
ATOM 2528 O O . GLU A 1 352 ? 28.827 8.969 -4.130 1.00 98.50 352 GLU A O 1
ATOM 2533 N N . GLY A 1 353 ? 30.705 10.067 -3.593 1.00 97.69 353 GLY A N 1
ATOM 2534 C CA . GLY A 1 353 ? 31.309 9.937 -4.931 1.00 97.69 353 GLY A CA 1
ATOM 2535 C C . GLY A 1 353 ? 30.774 10.918 -5.983 1.00 97.69 353 GLY A C 1
ATOM 2536 O O . GLY A 1 353 ? 30.976 10.719 -7.180 1.00 97.69 353 GLY A O 1
ATOM 2537 N N . MET A 1 354 ? 30.101 11.988 -5.552 1.00 96.81 354 MET A N 1
ATOM 2538 C CA . MET A 1 354 ? 29.536 12.996 -6.450 1.00 96.81 354 MET A CA 1
ATOM 2539 C C . MET A 1 354 ? 30.625 13.735 -7.261 1.00 96.81 354 MET A C 1
ATOM 2541 O O . MET A 1 354 ? 31.572 14.253 -6.665 1.00 96.81 354 MET A O 1
ATOM 2545 N N . PRO A 1 3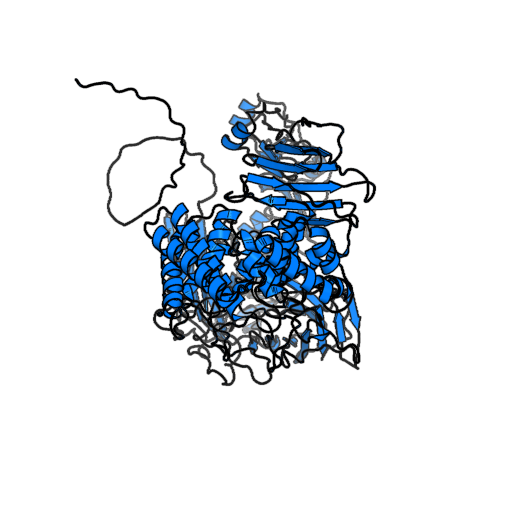55 ? 30.487 13.862 -8.599 1.00 93.44 355 PRO A N 1
ATOM 2546 C CA . PRO A 1 355 ? 31.449 14.588 -9.441 1.00 93.44 355 PRO A CA 1
ATOM 2547 C C . PRO A 1 355 ? 31.414 16.111 -9.227 1.00 93.44 355 PRO A C 1
ATOM 2549 O O . PRO A 1 355 ? 32.387 16.808 -9.510 1.00 93.44 355 PRO A O 1
ATOM 2552 N N . SER A 1 356 ? 30.296 16.628 -8.720 1.00 92.62 356 SER A N 1
ATOM 2553 C CA . SER A 1 356 ? 30.098 18.021 -8.320 1.00 92.62 356 SER A CA 1
ATOM 2554 C C . SER A 1 356 ? 29.124 18.085 -7.140 1.00 92.62 356 SER A C 1
ATOM 2556 O O . SER A 1 356 ? 28.301 17.176 -7.009 1.00 92.62 356 SER A O 1
ATOM 2558 N N . PRO A 1 357 ? 29.154 19.144 -6.307 1.00 95.88 357 PRO A N 1
ATOM 2559 C CA . PRO A 1 357 ? 28.191 19.301 -5.219 1.00 95.88 357 PRO A CA 1
ATOM 2560 C C . PRO A 1 357 ? 26.735 19.167 -5.711 1.00 95.88 357 PRO A C 1
ATOM 2562 O O . PRO A 1 357 ? 26.396 19.764 -6.738 1.00 95.88 357 PRO A O 1
ATOM 2565 N N . PRO A 1 358 ? 25.881 18.390 -5.020 1.00 96.56 358 PRO A N 1
ATOM 2566 C CA . PRO A 1 358 ? 24.491 18.197 -5.408 1.00 96.56 358 PRO A CA 1
ATOM 2567 C C . PRO A 1 358 ? 23.670 19.481 -5.233 1.00 96.56 358 PRO A C 1
ATOM 2569 O O . PRO A 1 358 ? 23.939 20.317 -4.370 1.00 96.56 358 PRO A O 1
ATOM 2572 N N . THR A 1 359 ? 22.633 19.608 -6.053 1.00 94.25 359 THR A N 1
ATOM 2573 C CA . THR A 1 359 ? 21.604 20.656 -5.987 1.00 94.25 359 THR A CA 1
ATOM 2574 C C . THR A 1 359 ? 20.238 20.006 -5.743 1.00 94.25 359 THR A C 1
ATOM 2576 O O . THR A 1 359 ? 20.131 18.788 -5.882 1.00 94.25 359 THR A O 1
ATOM 2579 N N . PRO A 1 360 ? 19.164 20.764 -5.456 1.00 89.44 360 PRO A N 1
ATOM 2580 C CA . PRO A 1 360 ? 17.822 20.183 -5.335 1.00 89.44 360 PRO A CA 1
ATOM 2581 C C . PRO A 1 360 ? 17.338 19.417 -6.580 1.00 89.44 360 PRO A C 1
ATOM 2583 O O . PRO A 1 360 ? 16.446 18.588 -6.478 1.00 89.44 360 PRO A O 1
ATOM 2586 N N . ALA A 1 361 ? 17.925 19.670 -7.758 1.00 89.25 361 ALA A N 1
ATOM 2587 C CA . ALA A 1 361 ? 17.627 18.931 -8.986 1.00 89.25 361 ALA A CA 1
ATOM 2588 C C . ALA A 1 361 ? 18.437 17.628 -9.131 1.00 89.25 361 ALA A C 1
ATOM 2590 O O . ALA A 1 361 ? 18.195 16.864 -10.057 1.00 89.25 361 ALA A O 1
ATOM 2591 N N . THR A 1 362 ? 19.424 17.384 -8.263 1.00 95.06 362 THR A N 1
ATOM 2592 C CA . THR A 1 362 ? 20.298 16.204 -8.332 1.00 95.06 362 THR A CA 1
ATOM 2593 C C . THR A 1 362 ? 19.598 14.937 -7.865 1.00 95.06 362 THR A C 1
ATOM 2595 O O . THR A 1 362 ? 19.899 13.867 -8.384 1.00 95.06 362 THR A O 1
ATOM 2598 N N . LEU A 1 363 ? 18.695 15.044 -6.890 1.00 97.56 363 LEU A N 1
ATOM 2599 C CA . LEU A 1 363 ? 17.990 13.896 -6.342 1.00 97.56 363 LEU A CA 1
ATOM 2600 C C . LEU A 1 363 ? 16.519 14.238 -6.107 1.00 97.56 363 LEU A C 1
ATOM 2602 O O . LEU A 1 363 ? 16.201 15.178 -5.379 1.00 97.56 363 LEU A O 1
ATOM 2606 N N . SER A 1 364 ? 15.637 13.452 -6.711 1.00 97.75 364 SER A N 1
ATOM 2607 C CA . SER A 1 364 ? 14.224 13.371 -6.336 1.00 97.75 364 SER A CA 1
ATOM 2608 C C . SER A 1 364 ? 13.930 11.973 -5.785 1.00 97.75 364 SER A C 1
ATOM 2610 O O . SER A 1 364 ? 14.829 11.133 -5.720 1.00 97.75 364 SER A O 1
ATOM 2612 N N . ALA A 1 365 ? 12.707 11.724 -5.341 1.00 97.88 365 ALA A N 1
ATOM 2613 C CA . ALA A 1 365 ? 12.240 10.391 -4.987 1.00 97.88 365 ALA A CA 1
ATOM 2614 C C . ALA A 1 365 ? 10.874 10.129 -5.621 1.00 97.88 365 ALA A C 1
ATOM 2616 O O . ALA A 1 365 ? 10.161 11.074 -5.959 1.00 97.88 365 ALA A O 1
ATOM 2617 N N . ILE A 1 366 ? 10.519 8.862 -5.791 1.00 98.06 366 ILE A N 1
ATOM 2618 C CA . ILE A 1 366 ? 9.208 8.437 -6.282 1.00 98.06 366 ILE A CA 1
ATOM 2619 C C . ILE A 1 366 ? 8.583 7.540 -5.217 1.00 98.06 366 ILE A C 1
ATOM 2621 O O . ILE A 1 366 ? 9.204 6.556 -4.818 1.00 98.06 366 ILE A O 1
ATOM 2625 N N . ASP A 1 367 ? 7.379 7.892 -4.761 1.00 97.12 367 ASP A N 1
ATOM 2626 C CA . ASP A 1 367 ? 6.551 7.010 -3.933 1.00 97.12 367 ASP A CA 1
ATOM 2627 C C . ASP A 1 367 ? 6.063 5.836 -4.793 1.00 97.12 367 ASP A C 1
ATOM 2629 O O . ASP A 1 367 ? 5.556 6.036 -5.900 1.00 97.12 367 ASP A O 1
ATOM 2633 N N . LEU A 1 368 ? 6.158 4.624 -4.258 1.00 98.12 368 LEU A N 1
ATOM 2634 C CA . LEU A 1 368 ? 5.574 3.423 -4.837 1.00 98.12 368 LEU A CA 1
ATOM 2635 C C . LEU A 1 368 ? 4.482 2.903 -3.915 1.00 98.12 368 LEU A C 1
ATOM 2637 O O . LEU A 1 368 ? 4.657 2.838 -2.700 1.00 98.12 368 LEU A O 1
ATOM 2641 N N . SER A 1 369 ? 3.366 2.484 -4.496 1.00 97.31 369 SER A N 1
ATOM 2642 C CA . SER A 1 369 ? 2.361 1.716 -3.770 1.00 97.31 369 SER A CA 1
ATOM 2643 C C . SER A 1 369 ? 1.462 0.957 -4.736 1.00 97.31 369 SER A C 1
ATOM 2645 O O . SER A 1 369 ? 1.403 1.237 -5.937 1.00 97.31 369 SER A O 1
ATOM 2647 N N . THR A 1 370 ? 0.753 -0.025 -4.197 1.00 96.88 370 THR A N 1
ATOM 2648 C CA . THR A 1 370 ? -0.325 -0.722 -4.893 1.00 96.88 370 THR A CA 1
ATOM 2649 C C . THR A 1 370 ? -1.395 0.284 -5.334 1.00 96.88 370 THR A C 1
ATOM 2651 O O . THR A 1 370 ? -1.824 1.118 -4.539 1.00 96.88 370 THR A O 1
ATOM 2654 N N . ASP A 1 371 ? -1.825 0.201 -6.596 1.00 94.44 371 ASP A N 1
ATOM 2655 C CA . ASP A 1 371 ? -2.762 1.131 -7.244 1.00 94.44 371 ASP A CA 1
ATOM 2656 C C . ASP A 1 371 ? -4.202 0.973 -6.721 1.00 94.44 371 ASP A C 1
ATOM 2658 O O . ASP A 1 371 ? -5.077 0.341 -7.327 1.00 94.44 371 ASP A O 1
ATOM 2662 N N . THR A 1 372 ? -4.436 1.506 -5.526 1.00 91.00 372 THR A N 1
ATOM 2663 C CA . THR A 1 372 ? -5.741 1.526 -4.862 1.00 91.00 372 THR A CA 1
ATOM 2664 C C . THR A 1 372 ? -6.262 2.946 -4.730 1.00 91.00 372 THR A C 1
ATOM 2666 O O . THR A 1 372 ? -5.522 3.851 -4.347 1.00 91.00 372 THR A O 1
ATOM 2669 N N . ASP A 1 373 ? -7.563 3.124 -4.949 1.00 88.12 373 ASP A N 1
ATOM 2670 C CA . ASP A 1 373 ? -8.224 4.402 -4.701 1.00 88.12 373 ASP A CA 1
ATOM 2671 C C . ASP A 1 373 ? -8.198 4.758 -3.206 1.00 88.12 373 ASP A C 1
ATOM 2673 O O . ASP A 1 373 ? -8.364 3.893 -2.339 1.00 88.12 373 ASP A O 1
ATOM 2677 N N . ALA A 1 374 ? -8.071 6.052 -2.904 1.00 88.81 374 ALA A N 1
ATOM 2678 C CA . ALA A 1 374 ? -8.273 6.562 -1.552 1.00 88.81 374 ALA A CA 1
ATOM 2679 C C . ALA A 1 374 ? -9.709 6.279 -1.070 1.00 88.81 374 ALA A C 1
ATOM 2681 O O . ALA A 1 374 ? -10.671 6.481 -1.817 1.00 88.81 374 ALA A O 1
ATOM 2682 N N . ALA A 1 375 ? -9.861 5.866 0.190 1.00 90.81 375 ALA A N 1
ATOM 2683 C CA . ALA A 1 375 ? -11.140 5.404 0.736 1.00 90.81 375 ALA A CA 1
ATOM 2684 C C . ALA A 1 375 ? -11.777 6.333 1.782 1.00 90.81 375 ALA A C 1
ATOM 2686 O O . ALA A 1 375 ? -12.907 6.093 2.210 1.00 90.81 375 ALA A O 1
ATOM 2687 N N . GLY A 1 376 ? -11.125 7.426 2.176 1.00 91.88 376 GLY A N 1
ATOM 2688 C CA . GLY A 1 376 ? -11.648 8.267 3.248 1.00 91.88 376 GLY A CA 1
ATOM 2689 C C . GLY A 1 376 ? -10.691 9.345 3.729 1.00 91.88 376 GLY A C 1
ATOM 2690 O O . GLY A 1 376 ? -9.649 9.595 3.127 1.00 91.88 376 GLY A O 1
ATOM 2691 N N . SER A 1 377 ? -11.103 10.045 4.784 1.00 93.88 377 SER A N 1
ATOM 2692 C CA . SER A 1 377 ? -10.283 11.051 5.462 1.00 93.88 377 SER A CA 1
ATOM 2693 C C . SER A 1 377 ? -10.799 11.349 6.866 1.00 93.88 377 SER A C 1
ATOM 2695 O O . SER A 1 377 ? -11.989 11.175 7.147 1.00 93.88 377 SER A O 1
ATOM 2697 N N . PHE A 1 378 ? -9.924 11.870 7.724 1.00 97.44 378 PHE A N 1
ATOM 2698 C CA . PHE A 1 378 ? -10.258 12.392 9.045 1.00 97.44 378 PHE A CA 1
ATOM 2699 C C . PHE A 1 378 ? -9.593 13.755 9.289 1.00 97.44 378 PHE A C 1
ATOM 2701 O O . PHE A 1 378 ? -8.498 14.035 8.806 1.00 97.44 378 PHE A O 1
ATOM 2708 N N . ASN A 1 379 ? -10.265 14.620 10.050 1.00 96.94 379 ASN A N 1
ATOM 2709 C CA . ASN A 1 379 ? -9.701 15.873 10.548 1.00 96.94 379 ASN A CA 1
ATOM 2710 C C . ASN A 1 379 ? -10.361 16.276 11.874 1.00 96.94 379 ASN A C 1
ATOM 2712 O O . ASN A 1 379 ? -11.524 15.946 12.115 1.00 96.94 379 ASN A O 1
ATOM 2716 N N . SER A 1 380 ? -9.659 17.044 12.710 1.00 96.94 380 SER A N 1
ATOM 2717 C CA . SER A 1 380 ? -10.217 17.576 13.954 1.00 96.94 380 SER A CA 1
ATOM 2718 C C . SER A 1 380 ? -9.641 18.938 14.344 1.00 96.94 380 SER A C 1
ATOM 2720 O O . SER A 1 380 ? -8.693 19.429 13.734 1.00 96.94 380 SER A O 1
ATOM 2722 N N . SER A 1 381 ? -10.214 19.553 15.380 1.00 96.38 381 SER A N 1
ATOM 2723 C CA . SER A 1 381 ? -9.645 20.749 16.016 1.00 96.38 381 SER A CA 1
ATOM 2724 C C . SER A 1 381 ? -8.374 20.471 16.825 1.00 96.38 381 SER A C 1
ATOM 2726 O O . SER A 1 381 ? -7.674 21.421 17.168 1.00 96.38 381 SER A O 1
ATOM 2728 N N . ASP A 1 382 ? -8.098 19.209 17.173 1.00 96.62 382 ASP A N 1
ATOM 2729 C CA . ASP A 1 382 ? -6.854 18.819 17.832 1.00 96.62 382 ASP A CA 1
ATOM 2730 C C . ASP A 1 382 ? -5.801 18.449 16.770 1.00 96.62 382 ASP A C 1
ATOM 2732 O O . ASP A 1 382 ? -5.968 17.452 16.054 1.00 96.62 382 ASP A O 1
ATOM 2736 N N . PRO A 1 383 ? -4.708 19.223 16.648 1.00 96.06 383 PRO A N 1
ATOM 2737 C CA . PRO A 1 383 ? -3.691 18.974 15.633 1.00 96.06 383 PRO A CA 1
ATOM 2738 C C . PRO A 1 383 ? -2.953 17.643 15.837 1.00 96.06 383 PRO A C 1
ATOM 2740 O O . PRO A 1 383 ? -2.431 17.092 14.867 1.00 96.06 383 PRO A O 1
ATOM 2743 N N . THR A 1 384 ? -2.928 17.099 17.058 1.00 97.62 384 THR A N 1
ATOM 2744 C CA . THR A 1 384 ? -2.306 15.802 17.357 1.00 97.62 384 THR A CA 1
ATOM 2745 C C . THR A 1 384 ? -3.056 14.684 16.652 1.00 97.62 384 THR A C 1
ATOM 2747 O O . THR A 1 384 ? -2.440 13.872 15.971 1.00 97.62 384 THR A O 1
ATOM 2750 N N . LEU A 1 385 ? -4.389 14.679 16.740 1.00 98.00 385 LEU A N 1
ATOM 2751 C CA . LEU A 1 385 ? -5.224 13.669 16.087 1.00 98.00 385 LEU A CA 1
ATOM 2752 C C . LEU A 1 385 ? -5.116 13.748 14.556 1.00 98.00 385 LEU A C 1
ATOM 2754 O O . LEU A 1 385 ? -4.940 12.731 13.891 1.00 98.00 385 LEU A O 1
ATOM 2758 N N . THR A 1 386 ? -5.135 14.959 13.988 1.00 96.25 386 THR A N 1
ATOM 2759 C CA . THR A 1 386 ? -4.934 15.149 12.539 1.00 96.25 386 THR A CA 1
ATOM 2760 C C . THR A 1 386 ? -3.539 14.691 12.089 1.00 96.25 386 THR A C 1
ATOM 2762 O O . THR A 1 386 ? -3.386 14.108 11.012 1.00 96.25 386 THR A O 1
ATOM 2765 N N . THR A 1 387 ? -2.517 14.908 12.923 1.00 97.69 387 THR A N 1
ATOM 2766 C CA . THR A 1 387 ? -1.158 14.412 12.664 1.00 97.69 387 THR A CA 1
ATOM 2767 C C . THR A 1 387 ? -1.132 12.887 12.686 1.00 97.69 387 THR A C 1
ATOM 2769 O O . THR A 1 387 ? -0.670 12.291 11.722 1.00 97.69 387 THR A O 1
ATOM 2772 N N . LEU A 1 388 ? -1.689 12.246 13.718 1.00 98.12 388 LEU A N 1
ATOM 2773 C CA . LEU A 1 388 ? -1.742 10.782 13.833 1.00 98.12 388 LEU A CA 1
ATOM 2774 C C . LEU A 1 388 ? -2.454 10.118 12.651 1.00 98.12 388 LEU A C 1
ATOM 2776 O O . LEU A 1 388 ? -1.972 9.100 12.154 1.00 98.12 388 LEU A O 1
ATOM 2780 N N . HIS A 1 389 ? -3.541 10.720 12.160 1.00 97.69 389 HIS A N 1
ATOM 2781 C CA . HIS A 1 389 ? -4.209 10.261 10.941 1.00 97.69 389 HIS A CA 1
ATOM 2782 C C . HIS A 1 389 ? -3.245 10.275 9.750 1.00 97.69 389 HIS A C 1
ATOM 2784 O O . HIS A 1 389 ? -3.064 9.262 9.086 1.00 97.69 389 HIS A O 1
ATOM 2790 N N . SER A 1 390 ? -2.542 11.394 9.546 1.00 96.94 390 SER A N 1
ATOM 2791 C CA . SER A 1 390 ? -1.582 11.556 8.445 1.00 96.94 390 SER A CA 1
ATOM 2792 C C . SER A 1 390 ? -0.395 10.586 8.544 1.00 96.94 390 SER A C 1
ATOM 2794 O O . SER A 1 390 ? 0.044 10.047 7.528 1.00 96.94 390 SER A O 1
ATOM 2796 N N . LEU A 1 391 ? 0.111 10.341 9.759 1.00 98.31 391 LEU A N 1
ATOM 2797 C CA . LEU A 1 391 ? 1.173 9.363 10.017 1.00 98.31 391 LEU A CA 1
ATOM 2798 C C . LEU A 1 391 ? 0.713 7.942 9.668 1.00 98.31 391 LEU A C 1
ATOM 2800 O O . LEU A 1 391 ? 1.437 7.214 8.991 1.00 98.31 391 LEU A O 1
ATOM 2804 N N . THR A 1 392 ? -0.504 7.580 10.082 1.00 97.88 392 THR A N 1
ATOM 2805 C CA . THR A 1 392 ? -1.104 6.266 9.804 1.00 97.88 392 THR A CA 1
ATOM 2806 C C . THR A 1 392 ? -1.351 6.080 8.305 1.00 97.88 392 THR A C 1
ATOM 2808 O O . THR A 1 392 ? -0.931 5.070 7.745 1.00 97.88 392 THR A O 1
ATOM 2811 N N . SER A 1 393 ? -1.932 7.076 7.617 1.00 96.25 393 SER A N 1
ATOM 2812 C CA . SER A 1 393 ? -2.131 7.046 6.156 1.00 96.25 393 SER A CA 1
ATOM 2813 C C . SER A 1 393 ? -0.827 6.826 5.395 1.00 96.25 393 SER A C 1
ATOM 2815 O O . SER A 1 393 ? -0.781 6.048 4.437 1.00 96.25 393 SER A O 1
ATOM 2817 N N . ARG A 1 394 ? 0.238 7.538 5.796 1.00 97.06 394 ARG A N 1
ATOM 2818 C CA . ARG A 1 394 ? 1.547 7.420 5.151 1.00 97.06 394 ARG A CA 1
ATOM 2819 C C . ARG A 1 394 ? 2.118 6.020 5.343 1.00 97.06 394 ARG A C 1
ATOM 2821 O O . ARG A 1 394 ? 2.535 5.433 4.350 1.00 97.06 394 ARG A O 1
ATOM 2828 N N . ALA A 1 395 ? 2.054 5.486 6.563 1.00 98.12 395 ALA A N 1
ATOM 2829 C CA . ALA A 1 395 ? 2.557 4.149 6.855 1.00 98.12 395 ALA A CA 1
ATOM 2830 C C . ALA A 1 395 ? 1.824 3.052 6.080 1.00 98.12 395 ALA A C 1
ATOM 2832 O O . ALA A 1 395 ? 2.461 2.181 5.496 1.00 98.12 395 ALA A O 1
ATOM 2833 N N . ILE A 1 396 ? 0.496 3.140 5.976 1.00 97.31 396 ILE A N 1
ATOM 2834 C CA . ILE A 1 396 ? -0.306 2.217 5.159 1.00 97.31 396 ILE A CA 1
ATOM 2835 C C . ILE A 1 396 ? 0.093 2.298 3.678 1.00 97.31 396 ILE A C 1
ATOM 2837 O O . ILE A 1 396 ? 0.255 1.275 3.012 1.00 97.31 396 ILE A O 1
ATOM 2841 N N . THR A 1 397 ? 0.276 3.513 3.155 1.00 95.94 397 THR A N 1
ATOM 2842 C CA . THR A 1 397 ? 0.635 3.719 1.744 1.00 95.94 397 THR A CA 1
ATOM 2843 C C . THR A 1 397 ? 2.013 3.147 1.428 1.00 95.94 397 THR A C 1
ATOM 2845 O O . THR A 1 397 ? 2.144 2.385 0.471 1.00 95.94 397 THR A O 1
ATOM 2848 N N . ASN A 1 398 ? 3.015 3.472 2.249 1.00 97.88 398 ASN A N 1
ATOM 2849 C CA . ASN A 1 398 ? 4.399 3.045 2.046 1.00 97.88 398 ASN A CA 1
ATOM 2850 C C . ASN A 1 398 ? 4.572 1.523 2.193 1.00 97.88 398 ASN A C 1
ATOM 2852 O O . ASN A 1 398 ? 5.484 0.954 1.599 1.00 97.88 398 ASN A O 1
ATOM 2856 N N . ASN A 1 399 ? 3.671 0.860 2.922 1.00 98.00 399 ASN A N 1
ATOM 2857 C CA . ASN A 1 399 ? 3.681 -0.586 3.132 1.00 98.00 399 ASN A CA 1
ATOM 2858 C C . ASN A 1 399 ? 2.734 -1.378 2.216 1.00 98.00 399 ASN A C 1
ATOM 2860 O O . ASN A 1 399 ? 2.594 -2.592 2.346 1.00 98.00 399 ASN A O 1
ATOM 2864 N N . SER A 1 400 ? 2.083 -0.722 1.255 1.00 96.94 400 SER A N 1
ATOM 2865 C CA . SER A 1 400 ? 1.200 -1.390 0.295 1.00 96.94 400 SER A CA 1
ATOM 2866 C C . SER A 1 400 ? 1.973 -1.885 -0.928 1.00 96.94 400 SER A C 1
ATOM 2868 O O . SER A 1 400 ? 1.854 -1.322 -2.017 1.00 96.94 400 SER A O 1
ATOM 2870 N N . MET A 1 401 ? 2.747 -2.959 -0.771 1.00 96.06 401 MET A N 1
ATOM 2871 C CA . MET A 1 401 ? 3.698 -3.480 -1.766 1.00 96.06 401 MET A CA 1
ATOM 2872 C C . MET A 1 401 ? 3.269 -4.854 -2.308 1.00 96.06 401 MET A C 1
ATOM 2874 O O . MET A 1 401 ? 3.976 -5.856 -2.190 1.00 96.06 401 MET A O 1
ATOM 2878 N N . SER A 1 402 ? 2.085 -4.925 -2.931 1.00 92.75 402 SER A N 1
ATOM 2879 C CA . SER A 1 402 ? 1.388 -6.139 -3.415 1.00 92.75 402 SER A CA 1
ATOM 2880 C C . SER A 1 402 ? 0.917 -7.123 -2.333 1.00 92.75 402 SER A C 1
ATOM 2882 O O . SER A 1 402 ? -0.011 -7.896 -2.574 1.00 92.75 402 SER A O 1
ATOM 2884 N N . VAL A 1 403 ? 1.531 -7.072 -1.159 1.00 95.56 403 VAL A N 1
ATOM 2885 C CA . VAL A 1 403 ? 0.998 -7.466 0.148 1.00 95.56 403 VAL A CA 1
ATOM 2886 C C . VAL A 1 403 ? 1.122 -6.246 1.063 1.00 95.56 403 VAL A C 1
ATOM 2888 O O . VAL A 1 403 ? 1.777 -5.268 0.698 1.00 95.56 403 VAL A O 1
ATOM 2891 N N . LEU A 1 404 ? 0.508 -6.292 2.241 1.00 96.81 404 LEU A N 1
ATOM 2892 C CA . LEU A 1 404 ? 0.752 -5.293 3.277 1.00 96.81 404 LEU A CA 1
ATOM 2893 C C . LEU A 1 404 ? 1.995 -5.714 4.064 1.00 96.81 404 LEU A C 1
ATOM 2895 O O . LEU A 1 404 ? 1.936 -6.716 4.768 1.00 96.81 404 LEU A O 1
ATOM 2899 N N . THR A 1 405 ? 3.115 -5.018 3.869 1.00 97.75 405 THR A N 1
ATOM 2900 C CA . THR A 1 405 ? 4.368 -5.289 4.590 1.00 97.75 405 THR A CA 1
ATOM 2901 C C . THR A 1 405 ? 4.382 -4.624 5.964 1.00 97.75 405 THR A C 1
ATOM 2903 O O . THR A 1 405 ? 3.721 -3.615 6.142 1.00 97.75 405 THR A O 1
ATOM 2906 N N . ASP A 1 406 ? 5.160 -5.125 6.915 1.00 95.88 406 ASP A N 1
ATOM 2907 C CA . ASP A 1 406 ? 5.363 -4.472 8.219 1.00 95.88 406 ASP A CA 1
ATOM 2908 C C . ASP A 1 406 ? 6.051 -3.106 8.088 1.00 95.88 406 ASP A C 1
ATOM 2910 O O . ASP A 1 406 ? 5.572 -2.084 8.584 1.00 95.88 406 ASP A O 1
ATOM 2914 N N . CYS A 1 407 ? 7.173 -3.086 7.367 1.00 96.69 407 CYS A N 1
ATOM 2915 C CA . CYS A 1 407 ? 7.961 -1.890 7.114 1.00 96.69 407 CYS A CA 1
ATOM 2916 C C . CYS A 1 407 ? 8.580 -1.902 5.701 1.00 96.69 407 CYS A C 1
ATOM 2918 O O . CYS A 1 407 ? 8.921 -2.971 5.171 1.00 96.69 407 CYS A O 1
ATOM 2920 N N . PRO A 1 408 ? 8.783 -0.728 5.070 1.00 96.06 408 PRO A N 1
ATOM 2921 C CA . PRO A 1 408 ? 9.331 -0.636 3.720 1.00 96.06 408 PRO A CA 1
ATOM 2922 C C . PRO A 1 408 ? 10.866 -0.608 3.685 1.00 96.06 408 PRO A C 1
ATOM 2924 O O . PRO A 1 408 ? 11.451 -0.637 2.600 1.00 96.06 408 PRO A O 1
ATOM 2927 N N . ASP A 1 409 ? 11.537 -0.522 4.836 1.00 91.12 409 ASP A N 1
ATOM 2928 C CA . ASP A 1 409 ? 12.990 -0.408 4.945 1.00 91.12 409 ASP A CA 1
ATOM 2929 C C . ASP A 1 409 ? 13.667 -1.783 5.056 1.00 91.12 409 ASP A C 1
ATOM 2931 O O . ASP A 1 409 ? 14.330 -2.222 4.112 1.00 91.12 409 ASP A O 1
ATOM 2935 N N . ARG A 1 410 ? 13.504 -2.482 6.184 1.00 91.88 410 ARG A N 1
ATOM 2936 C CA . ARG A 1 410 ? 14.417 -3.565 6.576 1.00 91.88 410 ARG A CA 1
ATOM 2937 C C . ARG A 1 410 ? 13.844 -4.975 6.413 1.00 91.88 410 ARG A C 1
ATOM 2939 O O . ARG A 1 410 ? 14.607 -5.860 6.040 1.00 91.88 410 ARG A O 1
ATOM 2946 N N . GLU A 1 411 ? 12.557 -5.221 6.691 1.00 93.44 411 GLU A N 1
ATOM 2947 C CA . GLU A 1 411 ? 12.000 -6.591 6.693 1.00 93.44 411 GLU A CA 1
ATOM 2948 C C . GLU A 1 411 ? 11.149 -6.880 5.471 1.00 93.44 411 GLU A C 1
ATOM 2950 O O . GLU A 1 411 ? 11.338 -7.928 4.844 1.00 93.44 411 GLU A O 1
ATOM 2955 N N . LYS A 1 412 ? 10.262 -5.946 5.105 1.00 95.50 412 LYS A N 1
ATOM 2956 C CA . LYS A 1 412 ? 9.412 -6.048 3.916 1.00 95.50 412 LYS A CA 1
ATOM 2957 C C . LYS A 1 412 ? 8.623 -7.365 3.899 1.00 95.50 412 LYS A C 1
ATOM 2959 O O . LYS A 1 412 ? 8.556 -8.031 2.860 1.00 95.50 412 LYS A O 1
ATOM 2964 N N . LEU A 1 413 ? 8.089 -7.791 5.045 1.00 96.00 413 LEU A N 1
ATOM 2965 C CA . LEU A 1 413 ? 7.374 -9.063 5.196 1.00 96.00 413 LEU A CA 1
ATOM 2966 C C . LEU A 1 413 ? 5.890 -8.823 5.424 1.00 96.00 413 LEU A C 1
ATOM 2968 O O . LEU A 1 413 ? 5.507 -7.893 6.120 1.00 96.00 413 LEU A O 1
ATOM 2972 N N . GLY A 1 414 ? 5.050 -9.691 4.862 1.00 96.44 414 GLY A N 1
ATOM 2973 C CA . GLY A 1 414 ? 3.609 -9.654 5.093 1.00 96.44 414 GLY A CA 1
ATOM 2974 C C . GLY A 1 414 ? 3.231 -10.227 6.456 1.00 96.44 414 GLY A C 1
ATOM 2975 O O . GLY A 1 414 ? 2.700 -11.338 6.496 1.00 96.44 414 GLY A O 1
ATOM 2976 N N . TRP A 1 415 ? 3.545 -9.518 7.545 1.00 96.62 415 TRP A N 1
ATOM 2977 C CA . TRP A 1 415 ? 3.081 -9.849 8.896 1.00 96.62 415 TRP A CA 1
ATOM 2978 C C . TRP A 1 415 ? 1.554 -9.677 8.982 1.00 96.62 415 TRP A C 1
ATOM 2980 O O . TRP A 1 415 ? 0.977 -8.717 8.465 1.00 96.62 415 TRP A O 1
ATOM 2990 N N . LEU A 1 416 ? 0.872 -10.714 9.475 1.00 96.94 416 LEU A N 1
ATOM 2991 C CA . LEU A 1 416 ? -0.562 -10.899 9.228 1.00 96.94 416 LEU A CA 1
ATOM 2992 C C . LEU A 1 416 ? -1.501 -10.227 10.225 1.00 96.94 416 LEU A C 1
ATOM 2994 O O . LEU A 1 416 ? -2.623 -9.873 9.855 1.00 96.94 416 LEU A O 1
ATOM 2998 N N . GLU A 1 417 ? -1.099 -10.116 11.481 1.00 94.00 417 GLU A N 1
ATOM 2999 C CA . GLU A 1 417 ? -1.845 -9.470 12.556 1.00 94.00 417 GLU A CA 1
ATOM 3000 C C . GLU A 1 417 ? -2.311 -8.067 12.167 1.00 94.00 417 GLU A C 1
ATOM 3002 O O . GLU A 1 417 ? -3.499 -7.767 12.312 1.00 94.00 417 GLU A O 1
ATOM 3007 N N . GLU A 1 418 ? -1.427 -7.238 11.602 1.00 94.25 418 GLU A N 1
ATOM 3008 C CA . GLU A 1 418 ? -1.718 -5.822 11.343 1.00 94.25 418 GLU A CA 1
ATOM 3009 C C . GLU A 1 418 ? -2.888 -5.667 10.366 1.00 94.25 418 GLU A C 1
ATOM 3011 O O . GLU A 1 418 ? -3.723 -4.770 10.508 1.00 94.25 418 GLU A O 1
ATOM 3016 N N . VAL A 1 419 ? -2.997 -6.589 9.403 1.00 94.50 419 VAL A N 1
ATOM 3017 C CA . VAL A 1 419 ? -4.032 -6.586 8.363 1.00 94.50 419 VAL A CA 1
ATOM 3018 C C . VAL A 1 419 ? -5.436 -6.645 8.962 1.00 94.50 419 VAL A C 1
ATOM 3020 O O . VAL A 1 419 ? -6.332 -5.950 8.479 1.00 94.50 419 VAL A O 1
ATOM 3023 N N . HIS A 1 420 ? -5.646 -7.460 10.002 1.00 95.31 420 HIS A N 1
ATOM 3024 C CA . HIS A 1 420 ? -6.960 -7.586 10.636 1.00 95.31 420 HIS A CA 1
ATOM 3025 C C . HIS A 1 420 ? -7.109 -6.687 11.874 1.00 95.31 420 HIS A C 1
ATOM 3027 O O . HIS A 1 420 ? -8.186 -6.129 12.085 1.00 95.31 420 HIS A O 1
ATOM 3033 N N . LEU A 1 421 ? -6.048 -6.483 12.668 1.00 96.12 421 LEU A N 1
ATOM 3034 C CA . LEU A 1 421 ? -6.082 -5.605 13.849 1.00 96.12 421 LEU A CA 1
ATOM 3035 C C . LEU A 1 421 ? -6.335 -4.140 13.466 1.00 96.12 421 LEU A C 1
ATOM 3037 O O . LEU A 1 421 ? -7.000 -3.408 14.204 1.00 96.12 421 LEU A O 1
ATOM 3041 N N . VAL A 1 422 ? -5.833 -3.720 12.300 1.00 96.38 422 VAL A N 1
ATOM 3042 C CA . VAL A 1 422 ? -5.917 -2.345 11.784 1.00 96.38 422 VAL A CA 1
ATOM 3043 C C . VAL A 1 422 ? -6.878 -2.251 10.583 1.00 96.38 422 VAL A C 1
ATOM 3045 O O . VAL A 1 422 ? -6.958 -1.209 9.932 1.00 96.38 422 VAL A O 1
ATOM 3048 N N . PHE A 1 423 ? -7.673 -3.296 10.302 1.00 97.12 423 PHE A N 1
ATOM 3049 C CA . PHE A 1 423 ? -8.511 -3.385 9.095 1.00 97.12 423 PHE A CA 1
ATOM 3050 C C . PHE A 1 423 ? -9.410 -2.166 8.875 1.00 97.12 423 PHE A C 1
ATOM 3052 O O . PHE A 1 423 ? -9.500 -1.655 7.763 1.00 97.12 423 PHE A O 1
ATOM 3059 N N . ASP A 1 424 ? -10.085 -1.684 9.919 1.00 94.88 424 ASP A N 1
ATOM 3060 C CA . ASP A 1 424 ? -10.998 -0.545 9.792 1.00 94.88 424 ASP A CA 1
ATOM 3061 C C . ASP A 1 424 ? -10.279 0.741 9.361 1.00 94.88 424 ASP A C 1
ATOM 3063 O O . ASP A 1 424 ? -10.828 1.506 8.568 1.00 94.88 424 ASP A O 1
ATOM 3067 N N . ALA A 1 425 ? -9.048 0.963 9.832 1.00 95.00 425 ALA A N 1
ATOM 3068 C CA . ALA A 1 425 ? -8.232 2.077 9.374 1.00 95.00 425 ALA A CA 1
ATOM 3069 C C . ALA A 1 425 ? -7.772 1.815 7.936 1.00 95.00 425 ALA A C 1
ATOM 3071 O O . ALA A 1 425 ? -7.990 2.664 7.076 1.00 95.00 425 ALA A O 1
ATOM 3072 N N . LEU A 1 426 ? -7.239 0.623 7.631 1.00 96.00 426 LEU A N 1
ATOM 3073 C CA . LEU A 1 426 ? -6.839 0.240 6.267 1.00 96.00 426 LEU A CA 1
ATOM 3074 C C . LEU A 1 426 ? -7.959 0.502 5.249 1.00 96.00 426 LEU A C 1
ATOM 3076 O O . LEU A 1 426 ? -7.749 1.219 4.273 1.00 96.00 426 LEU A O 1
ATOM 3080 N N . ALA A 1 427 ? -9.167 0.010 5.528 1.00 94.81 427 ALA A N 1
ATOM 3081 C CA . ALA A 1 427 ? -10.348 0.192 4.693 1.00 94.81 427 ALA A CA 1
ATOM 3082 C C . ALA A 1 427 ? -10.812 1.656 4.603 1.00 94.81 427 ALA A C 1
ATOM 3084 O O . ALA A 1 427 ? -11.463 2.026 3.627 1.00 94.81 427 ALA A O 1
ATOM 3085 N N . ALA A 1 428 ? -10.505 2.492 5.601 1.00 91.12 428 ALA A N 1
ATOM 3086 C CA . ALA A 1 428 ? -10.792 3.925 5.587 1.00 91.12 428 ALA A CA 1
ATOM 3087 C C . ALA A 1 428 ? -9.740 4.754 4.830 1.00 91.12 428 ALA A C 1
ATOM 3089 O O . ALA A 1 428 ? -10.062 5.860 4.399 1.00 91.12 428 ALA A O 1
ATOM 3090 N N . HIS A 1 429 ? -8.526 4.237 4.622 1.00 90.25 429 HIS A N 1
ATOM 3091 C CA . HIS A 1 429 ? -7.470 4.911 3.850 1.00 90.25 429 HIS A CA 1
ATOM 3092 C C . HIS A 1 429 ? -7.435 4.467 2.393 1.00 90.25 429 HIS A C 1
ATOM 3094 O O . HIS A 1 429 ? -7.337 5.311 1.502 1.00 90.25 429 HIS A O 1
ATOM 3100 N N . GLN A 1 430 ? -7.553 3.164 2.144 1.00 92.19 430 GLN A N 1
ATOM 3101 C CA . GLN A 1 430 ? -7.403 2.558 0.825 1.00 92.19 430 GLN A CA 1
ATOM 3102 C C . GLN A 1 430 ? -8.521 1.562 0.520 1.00 92.19 430 GLN A C 1
ATOM 3104 O O . GLN A 1 430 ? -9.005 0.824 1.379 1.00 92.19 430 GLN A O 1
ATOM 3109 N N . ASN A 1 431 ? -8.941 1.531 -0.742 1.00 92.69 431 ASN A N 1
ATOM 3110 C CA . ASN A 1 431 ? -9.949 0.593 -1.205 1.00 92.69 431 ASN A CA 1
ATOM 3111 C C . ASN A 1 431 ? -9.374 -0.834 -1.304 1.00 92.69 431 ASN A C 1
ATOM 3113 O O . ASN A 1 431 ? -8.636 -1.153 -2.238 1.00 92.69 431 ASN A O 1
ATOM 3117 N N . LEU A 1 432 ? -9.772 -1.711 -0.376 1.00 95.31 432 LEU A N 1
ATOM 3118 C CA . LEU A 1 432 ? -9.368 -3.120 -0.372 1.00 95.31 432 LEU A CA 1
ATOM 3119 C C . LEU A 1 432 ? -10.327 -4.042 -1.137 1.00 95.31 432 LEU A C 1
ATOM 3121 O O . LEU A 1 432 ? -9.915 -5.121 -1.565 1.00 95.31 432 LEU A O 1
ATOM 3125 N N . GLY A 1 433 ? -11.602 -3.672 -1.283 1.00 93.12 433 GLY A N 1
ATOM 3126 C CA . GLY A 1 433 ? -12.667 -4.626 -1.612 1.00 93.12 433 GLY A CA 1
ATOM 3127 C C . GLY A 1 433 ? -13.534 -4.300 -2.825 1.00 93.12 433 GLY A C 1
ATOM 3128 O O . GLY A 1 433 ? -14.280 -5.177 -3.255 1.00 93.12 433 GLY A O 1
ATOM 3129 N N . TYR A 1 434 ? -13.430 -3.110 -3.420 1.00 88.12 434 TYR A N 1
ATOM 3130 C CA . TYR A 1 434 ? -14.121 -2.802 -4.676 1.00 88.12 434 TYR A CA 1
ATOM 3131 C C . TYR A 1 434 ? -13.186 -2.969 -5.870 1.00 88.12 434 TYR A C 1
ATOM 3133 O O . TYR A 1 434 ? -12.039 -2.521 -5.858 1.00 88.12 434 TYR A O 1
ATOM 3141 N N . GLN A 1 435 ? -13.676 -3.642 -6.909 1.00 86.00 435 GLN A N 1
ATOM 3142 C CA . GLN A 1 435 ? -12.874 -4.014 -8.069 1.00 86.00 435 GLN A CA 1
ATOM 3143 C C . GLN A 1 435 ? -12.604 -2.808 -8.983 1.00 86.00 435 GLN A C 1
ATOM 3145 O O . GLN A 1 435 ? -13.530 -2.195 -9.514 1.00 86.00 435 GLN A O 1
ATOM 3150 N N . GLN A 1 436 ? -11.322 -2.528 -9.224 1.00 80.69 436 GLN A N 1
ATOM 3151 C CA . GLN A 1 436 ? -10.851 -1.528 -10.187 1.00 80.69 436 GLN A CA 1
ATOM 3152 C C . GLN A 1 436 ? -11.187 -1.957 -11.638 1.00 80.69 436 GLN A C 1
ATOM 3154 O O . GLN A 1 436 ? -11.041 -3.138 -11.984 1.00 80.69 436 GLN A O 1
ATOM 3159 N N . PRO A 1 437 ? -11.606 -1.039 -12.533 1.00 75.62 437 PRO A N 1
ATOM 3160 C CA . PRO A 1 437 ? -11.810 -1.353 -13.946 1.00 75.62 437 PRO A CA 1
ATOM 3161 C C . PRO A 1 437 ? -10.551 -1.943 -14.597 1.00 75.62 437 PRO A C 1
ATOM 3163 O O . PRO A 1 437 ? -9.478 -1.355 -14.544 1.00 75.62 437 PRO A O 1
ATOM 3166 N N . GLY A 1 438 ? -10.685 -3.097 -15.255 1.00 72.50 438 GLY A N 1
ATOM 3167 C CA . GLY A 1 438 ? -9.563 -3.759 -15.935 1.00 72.50 438 GLY A CA 1
ATOM 3168 C C . GLY A 1 438 ? -8.624 -4.559 -15.022 1.00 72.50 438 GLY A C 1
ATOM 3169 O O . GLY A 1 438 ? -7.727 -5.220 -15.536 1.00 72.50 438 GLY A O 1
ATOM 3170 N N . VAL A 1 439 ? -8.854 -4.574 -13.706 1.00 81.75 439 VAL A N 1
ATOM 3171 C CA . VAL A 1 439 ? -8.109 -5.393 -12.737 1.00 81.75 439 VAL A CA 1
ATOM 3172 C C . VAL A 1 439 ? -8.936 -6.621 -12.364 1.00 81.75 439 VAL A C 1
ATOM 3174 O O . VAL A 1 439 ? -10.141 -6.522 -12.132 1.00 81.75 439 VAL A O 1
ATOM 3177 N N . ALA A 1 440 ? -8.318 -7.801 -12.314 1.00 84.81 440 ALA A N 1
ATOM 3178 C CA . ALA A 1 440 ? -8.995 -9.020 -11.879 1.00 84.81 440 ALA A CA 1
ATOM 3179 C C . ALA A 1 440 ? -9.035 -9.098 -10.343 1.00 84.81 440 ALA A C 1
ATOM 3181 O O . ALA A 1 440 ? -7.990 -9.151 -9.701 1.00 84.81 440 ALA A O 1
ATOM 3182 N N . GLY A 1 441 ? -10.236 -9.143 -9.760 1.00 89.25 441 GLY A N 1
ATOM 3183 C CA . GLY A 1 441 ? -10.433 -9.186 -8.306 1.00 89.25 441 GLY A CA 1
ATOM 3184 C C . GLY A 1 441 ? -9.946 -7.927 -7.579 1.00 89.25 441 GLY A C 1
ATOM 3185 O O . GLY A 1 441 ? -9.746 -6.879 -8.191 1.00 89.25 441 GLY A O 1
ATOM 3186 N N . THR A 1 442 ? -9.800 -8.021 -6.259 1.00 95.38 442 THR A N 1
ATOM 3187 C CA . THR A 1 442 ? -9.535 -6.875 -5.370 1.00 95.38 442 THR A CA 1
ATOM 3188 C C . THR A 1 442 ? -8.197 -7.021 -4.643 1.00 95.38 442 THR A C 1
ATOM 3190 O O . THR A 1 442 ? -7.593 -8.099 -4.644 1.00 95.38 442 THR A O 1
ATOM 3193 N N . TYR A 1 443 ? -7.711 -5.948 -4.011 1.00 96.44 443 TYR A N 1
ATOM 3194 C CA . TYR A 1 443 ? -6.468 -6.017 -3.237 1.00 96.44 443 TYR A CA 1
ATOM 3195 C C . TYR A 1 443 ? -6.610 -6.936 -2.012 1.00 96.44 443 TYR A C 1
ATOM 3197 O O . TYR A 1 443 ? -5.763 -7.795 -1.778 1.00 96.44 443 TYR A O 1
ATOM 3205 N N . GLY A 1 444 ? -7.739 -6.862 -1.304 1.00 97.25 444 GLY A N 1
ATOM 3206 C CA . GLY A 1 444 ? -8.046 -7.753 -0.187 1.00 97.25 444 GLY A CA 1
ATOM 3207 C C . GLY A 1 444 ? -8.153 -9.222 -0.603 1.00 97.25 444 GLY A C 1
ATOM 3208 O O . GLY A 1 444 ? -7.627 -10.093 0.083 1.00 97.25 444 GLY A O 1
ATOM 3209 N N . GLN A 1 445 ? -8.745 -9.509 -1.769 1.00 97.12 445 GLN A N 1
ATOM 3210 C CA . GLN A 1 445 ? -8.779 -10.866 -2.330 1.00 97.12 445 GLN A CA 1
ATOM 3211 C C . GLN A 1 445 ? -7.387 -11.406 -2.645 1.00 97.12 445 GLN A C 1
ATOM 3213 O O . GLN A 1 445 ? -7.141 -12.598 -2.459 1.00 97.12 445 GLN A O 1
ATOM 3218 N N . ARG A 1 446 ? -6.482 -10.550 -3.136 1.00 95.75 446 ARG A N 1
ATOM 3219 C CA . ARG A 1 446 ? -5.084 -10.916 -3.385 1.00 95.75 446 ARG A CA 1
ATOM 3220 C C . ARG A 1 446 ? -4.383 -11.305 -2.084 1.00 95.75 446 ARG A C 1
ATOM 3222 O O . ARG A 1 446 ? -3.774 -12.371 -2.041 1.00 95.75 446 ARG A O 1
ATOM 3229 N N . ILE A 1 447 ? -4.485 -10.466 -1.054 1.00 97.38 447 ILE A N 1
ATOM 3230 C CA . ILE A 1 447 ? -3.861 -10.709 0.254 1.00 97.38 447 ILE A CA 1
ATOM 3231 C C . ILE A 1 447 ? -4.380 -12.025 0.845 1.00 97.38 447 ILE A C 1
ATOM 3233 O O . ILE A 1 447 ? -3.585 -12.911 1.148 1.00 97.38 447 ILE A O 1
ATOM 3237 N N . GLU A 1 448 ? -5.701 -12.215 0.892 1.00 97.94 448 GLU A N 1
ATOM 3238 C CA . GLU A 1 448 ? -6.301 -13.445 1.424 1.00 97.94 448 GLU A CA 1
ATOM 3239 C C . GLU A 1 448 ? -5.863 -14.697 0.643 1.00 97.94 448 GLU A C 1
ATOM 3241 O O . GLU A 1 448 ? -5.604 -15.748 1.229 1.00 97.94 448 GLU A O 1
ATOM 3246 N N . HIS A 1 449 ? -5.725 -14.595 -0.684 1.00 96.94 449 HIS A N 1
ATOM 3247 C CA . HIS A 1 449 ? -5.219 -15.696 -1.508 1.00 96.94 449 HIS A CA 1
ATOM 3248 C C . HIS A 1 449 ? -3.815 -16.123 -1.080 1.00 96.94 449 HIS A C 1
ATOM 3250 O O . HIS A 1 449 ? -3.545 -17.317 -0.956 1.00 96.94 449 HIS A O 1
ATOM 3256 N N . ILE A 1 450 ? -2.926 -15.156 -0.845 1.00 97.19 450 ILE A N 1
ATOM 3257 C CA . ILE A 1 450 ? -1.541 -15.409 -0.439 1.00 97.19 450 ILE A CA 1
ATOM 3258 C C . ILE A 1 450 ? -1.486 -16.025 0.969 1.00 97.19 450 ILE A C 1
ATOM 3260 O O . ILE A 1 450 ? -0.728 -16.974 1.191 1.00 97.19 450 ILE A O 1
ATOM 3264 N N . ILE A 1 451 ? -2.334 -15.560 1.893 1.00 98.25 451 ILE A N 1
ATOM 3265 C CA . ILE A 1 451 ? -2.484 -16.156 3.232 1.00 98.25 451 ILE A CA 1
ATOM 3266 C C . ILE A 1 451 ? -2.928 -17.618 3.116 1.00 98.25 451 ILE A C 1
ATOM 3268 O O . ILE A 1 451 ? -2.304 -18.516 3.686 1.00 98.25 451 ILE A O 1
ATOM 3272 N N . ALA A 1 452 ? -3.972 -17.882 2.330 1.00 97.81 452 ALA A N 1
ATOM 3273 C CA . ALA A 1 452 ? -4.501 -19.227 2.132 1.00 97.81 452 ALA A CA 1
ATOM 3274 C C . ALA A 1 452 ? -3.485 -20.177 1.474 1.00 97.81 452 ALA A C 1
ATOM 3276 O O . ALA A 1 452 ? -3.420 -21.353 1.848 1.00 97.81 452 ALA A O 1
ATOM 3277 N N . ASP A 1 453 ? -2.686 -19.679 0.528 1.00 95.88 453 ASP A N 1
ATOM 3278 C CA . ASP A 1 453 ? -1.606 -20.426 -0.128 1.00 95.88 453 ASP A CA 1
ATOM 3279 C C . ASP A 1 453 ? -0.431 -20.734 0.809 1.00 95.88 453 ASP A C 1
ATOM 3281 O O . ASP A 1 453 ? 0.252 -21.742 0.624 1.00 95.88 453 ASP A O 1
ATOM 3285 N N . SER A 1 454 ? -0.219 -19.906 1.834 1.00 97.12 454 SER A N 1
ATOM 3286 C CA . SER A 1 454 ? 0.822 -20.111 2.851 1.00 97.12 454 SER A CA 1
ATOM 3287 C C . SER A 1 454 ? 0.428 -21.165 3.895 1.00 97.12 454 SER A C 1
ATOM 3289 O O . SER A 1 454 ? 1.222 -21.519 4.766 1.00 97.12 454 SER A O 1
ATOM 3291 N N . GLN A 1 455 ? -0.791 -21.716 3.813 1.00 97.94 455 GLN A N 1
ATOM 3292 C CA . GLN A 1 455 ? -1.258 -22.735 4.743 1.00 97.94 455 GLN A CA 1
ATOM 3293 C C . GLN A 1 455 ? -0.470 -24.041 4.605 1.00 97.94 455 GLN A C 1
ATOM 3295 O O . GLN A 1 455 ? -0.549 -24.753 3.600 1.00 97.94 455 GLN A O 1
ATOM 3300 N N . THR A 1 456 ? 0.201 -24.438 5.684 1.00 96.75 456 THR A N 1
ATOM 3301 C CA . THR A 1 456 ? 0.959 -25.693 5.734 1.00 96.75 456 THR A CA 1
ATOM 3302 C C . THR A 1 456 ? 0.048 -26.923 5.556 1.00 96.75 456 THR A C 1
ATOM 3304 O O . THR A 1 456 ? -1.165 -26.866 5.811 1.00 96.75 456 THR A O 1
ATOM 3307 N N . PRO A 1 457 ? 0.598 -28.107 5.217 1.00 95.94 457 PRO A N 1
ATOM 3308 C CA . PRO A 1 457 ? -0.173 -29.353 5.189 1.00 95.94 457 PRO A CA 1
ATOM 3309 C C . PRO A 1 457 ? -0.893 -29.669 6.512 1.00 95.94 457 PRO A C 1
ATOM 3311 O O . PRO A 1 457 ? -2.019 -30.171 6.488 1.00 95.94 457 PRO A O 1
ATOM 3314 N N . ALA A 1 458 ? -0.296 -29.306 7.655 1.00 94.81 458 ALA A N 1
ATOM 3315 C CA . ALA A 1 458 ? -0.877 -29.497 8.986 1.00 94.81 458 ALA A CA 1
ATOM 3316 C C . ALA A 1 458 ? -2.065 -28.562 9.287 1.00 94.81 458 ALA A C 1
ATOM 3318 O O . ALA A 1 458 ? -2.807 -28.817 10.232 1.00 94.81 458 ALA A O 1
ATOM 3319 N N . GLY A 1 459 ? -2.262 -27.510 8.487 1.00 97.00 459 GLY A N 1
ATOM 3320 C CA . GLY A 1 459 ? -3.320 -26.515 8.664 1.00 97.00 459 GLY A CA 1
ATOM 3321 C C . GLY A 1 459 ? -2.858 -25.209 9.312 1.00 97.00 459 GLY A C 1
ATOM 3322 O O . GLY A 1 459 ? -3.630 -24.258 9.290 1.00 97.00 459 GLY A O 1
ATOM 3323 N N . LEU A 1 460 ? -1.621 -25.131 9.823 1.00 95.69 460 LEU A N 1
ATOM 3324 C CA . LEU A 1 460 ? -1.022 -23.888 10.327 1.00 95.69 460 LEU A CA 1
ATOM 3325 C C . LEU A 1 460 ? -1.008 -22.813 9.234 1.00 95.69 460 LEU A C 1
ATOM 3327 O O . LEU A 1 460 ? -0.605 -23.108 8.107 1.00 95.69 460 LEU A O 1
ATOM 3331 N N . ILE A 1 461 ? -1.409 -21.600 9.609 1.00 97.44 461 ILE A N 1
ATOM 3332 C CA . ILE A 1 461 ? -1.098 -20.356 8.907 1.00 97.44 461 ILE A CA 1
ATOM 3333 C C . ILE A 1 461 ? 0.073 -19.719 9.655 1.00 97.44 461 ILE A C 1
ATOM 3335 O O . ILE A 1 461 ? -0.093 -19.479 10.851 1.00 97.44 461 ILE A O 1
ATOM 3339 N N . PRO A 1 462 ? 1.230 -19.526 9.003 1.00 95.75 462 PRO A N 1
ATOM 3340 C CA . PRO A 1 462 ? 2.370 -18.856 9.615 1.00 95.75 462 PRO A CA 1
ATOM 3341 C C . PRO A 1 462 ? 2.091 -17.391 9.956 1.00 95.75 462 PRO A C 1
ATOM 3343 O O . PRO A 1 462 ? 1.188 -16.790 9.378 1.00 95.75 462 PRO A O 1
ATOM 3346 N N . ASP A 1 463 ? 2.920 -16.802 10.819 1.00 95.06 463 ASP A N 1
ATOM 3347 C CA . ASP A 1 463 ? 2.777 -15.390 11.205 1.00 95.06 463 ASP A CA 1
ATOM 3348 C C . ASP A 1 463 ? 3.039 -14.402 10.048 1.00 95.06 463 ASP A C 1
ATOM 3350 O O . ASP A 1 463 ? 2.580 -13.261 10.082 1.00 95.06 463 ASP A O 1
ATOM 3354 N N . THR A 1 464 ? 3.729 -14.850 8.991 1.00 96.50 464 THR A N 1
ATOM 3355 C CA . THR A 1 464 ? 3.937 -14.091 7.749 1.00 96.50 464 THR A CA 1
ATOM 3356 C C . THR A 1 464 ? 3.374 -14.841 6.543 1.00 96.50 464 THR A C 1
ATOM 3358 O O . THR A 1 464 ? 3.495 -16.066 6.450 1.00 96.50 464 THR A O 1
ATOM 3361 N N . ALA A 1 465 ? 2.784 -14.118 5.587 1.00 96.94 465 ALA A N 1
ATOM 3362 C CA . ALA A 1 465 ? 2.407 -14.680 4.290 1.00 96.94 465 ALA A CA 1
ATOM 3363 C C . ALA A 1 465 ? 2.878 -13.784 3.130 1.00 96.94 465 ALA A C 1
ATOM 3365 O O . ALA A 1 465 ? 2.445 -12.632 3.036 1.00 96.94 465 ALA A O 1
ATOM 3366 N N . PRO A 1 466 ? 3.699 -14.302 2.196 1.00 95.81 466 PRO A N 1
ATOM 3367 C CA . PRO A 1 466 ? 4.292 -15.648 2.164 1.00 95.81 466 PRO A CA 1
ATOM 3368 C C . PRO A 1 466 ? 5.314 -15.913 3.288 1.00 95.81 466 PRO A C 1
ATOM 3370 O O . PRO A 1 466 ? 6.057 -15.012 3.668 1.00 95.81 466 PRO A O 1
ATOM 3373 N N . GLU A 1 467 ? 5.399 -17.157 3.780 1.00 94.69 467 GLU A N 1
ATOM 3374 C CA . GLU A 1 467 ? 6.432 -17.583 4.748 1.00 94.69 467 GLU A CA 1
ATOM 3375 C C . GLU A 1 467 ? 7.740 -17.923 4.008 1.00 94.69 467 GLU A C 1
ATOM 3377 O O . GLU A 1 467 ? 7.985 -19.077 3.657 1.00 94.69 467 GLU A O 1
ATOM 3382 N N . TYR A 1 468 ? 8.589 -16.923 3.755 1.00 92.19 468 TYR A N 1
ATOM 3383 C CA . TYR A 1 468 ? 9.906 -17.142 3.127 1.00 92.19 468 TYR A CA 1
ATOM 3384 C C . TYR A 1 468 ? 10.976 -17.640 4.105 1.00 92.19 468 TYR A C 1
ATOM 3386 O O . TYR A 1 468 ? 11.994 -18.199 3.706 1.00 92.19 468 TYR A O 1
ATOM 3394 N N . THR A 1 469 ? 10.770 -17.436 5.405 1.00 89.25 469 THR A N 1
ATOM 3395 C CA . THR A 1 469 ? 11.670 -17.937 6.443 1.00 89.25 469 THR A CA 1
ATOM 3396 C C . THR A 1 469 ? 10.889 -18.316 7.688 1.00 89.25 469 THR A C 1
ATOM 3398 O O . THR A 1 469 ? 9.855 -17.728 7.993 1.00 89.25 469 THR A O 1
ATOM 3401 N N . VAL A 1 470 ? 11.410 -19.293 8.427 1.00 89.94 470 VAL A N 1
ATOM 3402 C CA . VAL A 1 470 ? 10.860 -19.695 9.720 1.00 89.94 470 VAL A CA 1
ATOM 3403 C C . VAL A 1 470 ? 11.715 -19.077 10.814 1.00 89.94 470 VAL A C 1
ATOM 3405 O O . VAL A 1 470 ? 12.841 -19.520 11.063 1.00 89.94 470 VAL A O 1
ATOM 3408 N N . PHE A 1 471 ? 11.173 -18.070 11.489 1.00 84.75 471 PHE A N 1
ATOM 3409 C CA . PHE A 1 471 ? 11.857 -17.424 12.598 1.00 84.75 471 PHE A CA 1
ATOM 3410 C C . PHE A 1 471 ? 11.861 -18.319 13.854 1.00 84.75 471 PHE A C 1
ATOM 3412 O O . PHE A 1 471 ? 10.864 -18.976 14.172 1.00 84.75 471 PHE A O 1
ATOM 3419 N N . PRO A 1 472 ? 12.979 -18.384 14.600 1.00 79.06 472 PRO A N 1
ATOM 3420 C CA . PRO A 1 472 ? 13.019 -19.084 15.879 1.00 79.06 472 PRO A CA 1
ATOM 3421 C C . PRO A 1 472 ? 12.300 -18.274 16.969 1.00 79.06 472 PRO A C 1
ATOM 3423 O O . PRO A 1 472 ? 12.218 -17.057 16.886 1.00 79.06 472 PRO A O 1
ATOM 3426 N N . GLY A 1 473 ? 11.874 -18.925 18.057 1.00 71.12 473 GLY A N 1
ATOM 3427 C CA . GLY A 1 473 ? 11.478 -18.221 19.288 1.00 71.12 473 GLY A CA 1
ATOM 3428 C C . GLY A 1 473 ? 10.007 -17.808 19.408 1.00 71.12 473 GLY A C 1
ATOM 3429 O O . GLY A 1 473 ? 9.721 -16.917 20.196 1.00 71.12 473 GLY A O 1
ATOM 3430 N N . GLY A 1 474 ? 9.092 -18.464 18.686 1.00 73.31 474 GLY A N 1
ATOM 3431 C CA . GLY A 1 474 ? 7.640 -18.227 18.792 1.00 73.31 474 GLY A CA 1
ATOM 3432 C C . GLY A 1 474 ? 7.044 -17.350 17.687 1.00 73.31 474 GLY A C 1
ATOM 3433 O O . GLY A 1 474 ? 5.848 -17.124 17.693 1.00 73.31 474 GLY A O 1
ATOM 3434 N N . PHE A 1 475 ? 7.862 -16.911 16.729 1.00 81.81 475 PHE A N 1
ATOM 3435 C CA . PHE A 1 475 ? 7.488 -16.096 15.565 1.00 81.81 475 PHE A CA 1
ATOM 3436 C C . PHE A 1 475 ? 6.983 -16.955 14.397 1.00 81.81 475 PHE A C 1
ATOM 3438 O O . PHE A 1 475 ? 7.522 -16.893 13.288 1.00 81.81 475 PHE A O 1
ATOM 3445 N N . ARG A 1 476 ? 6.037 -17.858 14.671 1.00 88.44 476 ARG A N 1
ATOM 3446 C CA . ARG A 1 476 ? 5.493 -18.721 13.616 1.00 88.44 476 ARG A CA 1
ATOM 3447 C C . ARG A 1 476 ? 4.020 -19.078 13.762 1.00 88.44 476 ARG A C 1
ATOM 3449 O O . ARG A 1 476 ? 3.385 -19.311 12.738 1.00 88.44 476 ARG A O 1
ATOM 3456 N N . ASP A 1 477 ? 3.522 -19.282 14.976 1.00 88.19 477 ASP A N 1
ATOM 3457 C CA . ASP A 1 477 ? 2.192 -19.854 15.196 1.00 88.19 477 ASP A CA 1
ATOM 3458 C C . ASP A 1 477 ? 1.332 -19.102 16.216 1.00 88.19 477 ASP A C 1
ATOM 3460 O O . ASP A 1 477 ? 0.462 -19.714 16.845 1.00 88.19 477 ASP A O 1
ATOM 3464 N N . ASP A 1 478 ? 1.519 -17.784 16.329 1.00 90.31 478 ASP A N 1
ATOM 3465 C CA . ASP A 1 478 ? 0.658 -16.948 17.163 1.00 90.31 478 ASP A CA 1
ATOM 3466 C C . ASP A 1 478 ? -0.733 -16.811 16.520 1.00 90.31 478 ASP A C 1
ATOM 3468 O O . ASP A 1 478 ? -0.913 -16.549 15.324 1.00 90.31 478 ASP A O 1
ATOM 3472 N N . VAL A 1 479 ? -1.770 -17.004 17.335 1.00 92.62 479 VAL A N 1
ATOM 3473 C CA . VAL A 1 479 ? -3.160 -16.988 16.869 1.00 92.62 479 VAL A CA 1
ATOM 3474 C C . VAL A 1 479 ? -3.589 -15.619 16.347 1.00 92.62 479 VAL A C 1
ATOM 3476 O O . VAL A 1 479 ? -4.454 -15.553 15.474 1.00 92.62 479 VAL A O 1
ATOM 3479 N N . ASN A 1 480 ? -3.018 -14.529 16.860 1.00 93.19 480 ASN A N 1
ATOM 3480 C CA . ASN A 1 480 ? -3.378 -13.187 16.410 1.00 93.19 480 ASN A CA 1
ATOM 3481 C C . ASN A 1 480 ? -2.861 -12.919 14.990 1.00 93.19 480 ASN A C 1
ATOM 3483 O O . ASN A 1 480 ? -3.527 -12.226 14.233 1.00 93.19 480 ASN A O 1
ATOM 3487 N N . TRP A 1 481 ? -1.760 -13.540 14.574 1.00 95.50 481 TRP A N 1
ATOM 3488 C CA . TRP A 1 481 ? -1.267 -13.424 13.205 1.00 95.50 481 TRP A CA 1
ATOM 3489 C C . TRP A 1 481 ? -2.012 -14.377 12.270 1.00 95.50 481 TRP A C 1
ATOM 3491 O O . TRP A 1 481 ? -2.723 -13.951 11.359 1.00 95.50 481 TRP A O 1
ATOM 3501 N N . GLY A 1 482 ? -1.934 -15.688 12.525 1.00 95.81 482 GLY A N 1
ATOM 3502 C CA . GLY A 1 482 ? -2.574 -16.678 11.650 1.00 95.81 482 GLY A CA 1
ATOM 3503 C C . GLY A 1 482 ? -4.110 -16.588 11.627 1.00 95.81 482 GLY A C 1
ATOM 3504 O O . GLY A 1 482 ? -4.753 -17.016 10.661 1.00 95.81 482 GLY A O 1
ATOM 3505 N N . GLY A 1 483 ? -4.712 -15.992 12.663 1.00 96.62 483 GLY A N 1
ATOM 3506 C CA . GLY A 1 483 ? -6.143 -15.702 12.770 1.00 96.62 483 GLY A CA 1
ATOM 3507 C C . GLY A 1 483 ? -6.679 -14.785 11.674 1.00 96.62 483 GLY A C 1
ATOM 3508 O O . GLY A 1 483 ? -7.881 -14.839 11.389 1.00 96.62 483 GLY A O 1
ATOM 3509 N N . THR A 1 484 ? -5.811 -14.027 11.000 1.00 98.31 484 THR A N 1
ATOM 3510 C CA . THR A 1 484 ? -6.168 -13.166 9.865 1.00 98.31 484 THR A CA 1
ATOM 3511 C C . THR A 1 484 ? -6.901 -13.924 8.758 1.00 98.31 484 THR A C 1
ATOM 3513 O O . THR A 1 484 ? -7.876 -13.386 8.240 1.00 98.31 484 THR A O 1
ATOM 3516 N N . LEU A 1 485 ? -6.569 -15.203 8.504 1.00 98.69 485 LEU A N 1
ATOM 3517 C CA . LEU A 1 485 ? -7.291 -16.075 7.551 1.00 98.69 485 LEU A CA 1
ATOM 3518 C C . LEU A 1 485 ? -8.807 -16.155 7.839 1.00 98.69 485 LEU A C 1
ATOM 3520 O O . LEU A 1 485 ? -9.617 -16.430 6.960 1.00 98.69 485 LEU A O 1
ATOM 3524 N N . VAL A 1 486 ? -9.219 -15.984 9.096 1.00 98.75 486 VAL A N 1
ATOM 3525 C CA . VAL A 1 486 ? -10.635 -16.034 9.491 1.00 98.75 486 VAL A CA 1
ATOM 3526 C C . VAL A 1 486 ? -11.224 -14.630 9.615 1.00 98.75 486 VAL A C 1
ATOM 3528 O O . VAL A 1 486 ? -12.377 -14.419 9.239 1.00 98.75 486 VAL A O 1
ATOM 3531 N N . GLN A 1 487 ? -10.452 -13.679 10.144 1.00 98.62 487 GLN A N 1
ATOM 3532 C CA . GLN A 1 487 ? -10.926 -12.322 10.425 1.00 98.62 487 GLN A CA 1
ATOM 3533 C C . GLN A 1 487 ? -11.072 -11.479 9.154 1.00 98.62 487 GLN A C 1
ATOM 3535 O O . GLN A 1 487 ? -12.145 -10.926 8.907 1.00 98.62 487 GLN A O 1
ATOM 3540 N N . MET A 1 488 ? -10.048 -11.448 8.298 1.00 98.19 488 MET A N 1
ATOM 3541 C CA . MET A 1 488 ? -10.029 -10.576 7.123 1.00 98.19 488 MET A CA 1
ATOM 3542 C C . MET A 1 488 ? -11.186 -10.859 6.145 1.00 98.19 488 MET A C 1
ATOM 3544 O O . MET A 1 488 ? -11.826 -9.903 5.705 1.00 98.19 488 MET A O 1
ATOM 3548 N N . PRO A 1 489 ? -11.562 -12.116 5.831 1.00 98.56 489 PRO A N 1
ATOM 3549 C CA . PRO A 1 489 ? -12.712 -12.370 4.959 1.00 98.56 489 PRO A CA 1
ATOM 3550 C C . PRO A 1 489 ? -14.047 -11.908 5.544 1.00 98.56 489 PRO A C 1
ATOM 3552 O O . PRO A 1 489 ? -14.943 -11.509 4.797 1.00 98.56 489 PRO A O 1
ATOM 3555 N N . TRP A 1 490 ? -14.194 -11.954 6.870 1.00 98.50 490 TRP A N 1
ATOM 3556 C CA . TRP A 1 490 ? -15.365 -11.402 7.545 1.00 98.50 490 TRP A CA 1
ATOM 3557 C C . TRP A 1 490 ? -15.393 -9.877 7.456 1.00 98.50 490 TRP A C 1
ATOM 3559 O O . TRP A 1 490 ? -16.447 -9.300 7.179 1.00 98.50 490 TRP A O 1
ATOM 3569 N N . ASP A 1 491 ? -14.246 -9.229 7.634 1.00 98.06 491 ASP A N 1
ATOM 3570 C CA . ASP A 1 491 ? -14.132 -7.780 7.520 1.00 98.06 491 ASP A CA 1
ATOM 3571 C C . ASP A 1 491 ? -14.325 -7.282 6.080 1.00 98.06 491 ASP A C 1
ATOM 3573 O O . ASP A 1 491 ? -15.046 -6.308 5.859 1.00 98.06 491 ASP A O 1
ATOM 3577 N N . LEU A 1 492 ? -13.817 -8.007 5.078 1.00 98.19 492 LEU A N 1
ATOM 3578 C CA . LEU A 1 492 ? -14.111 -7.748 3.664 1.00 98.19 492 LEU A CA 1
ATOM 3579 C C . LEU A 1 492 ? -15.611 -7.868 3.367 1.00 98.19 492 LEU A C 1
ATOM 3581 O O . LEU A 1 492 ? -16.186 -7.010 2.693 1.00 98.19 492 LEU A O 1
ATOM 3585 N N . TYR A 1 493 ? -16.273 -8.893 3.907 1.00 98.19 493 TYR A N 1
ATOM 3586 C CA . TYR A 1 493 ? -17.722 -9.028 3.791 1.00 98.19 493 TYR A CA 1
ATOM 3587 C C . TYR A 1 493 ? -18.454 -7.860 4.451 1.00 98.19 493 TYR A C 1
ATOM 3589 O O . TYR A 1 493 ? -19.335 -7.255 3.841 1.00 98.19 493 TYR A O 1
ATOM 3597 N N . ARG A 1 494 ? -18.091 -7.513 5.686 1.00 96.75 494 ARG A N 1
ATOM 3598 C CA . ARG A 1 494 ? -18.735 -6.432 6.431 1.00 96.75 494 ARG A CA 1
ATOM 3599 C C . ARG A 1 494 ? -18.562 -5.083 5.727 1.00 96.75 494 ARG A C 1
ATOM 3601 O O . ARG A 1 494 ? -19.552 -4.363 5.581 1.00 96.75 494 ARG A O 1
ATOM 3608 N N . SER A 1 495 ? -17.356 -4.751 5.279 1.00 96.44 495 SER A N 1
ATOM 3609 C CA . SER A 1 495 ? -17.039 -3.433 4.716 1.00 96.44 495 SER A CA 1
ATOM 3610 C C . SER A 1 495 ? -17.419 -3.287 3.244 1.00 96.44 495 SER A C 1
ATOM 3612 O O . SER A 1 495 ? -17.845 -2.207 2.851 1.00 96.44 495 SER A O 1
ATOM 3614 N N . TYR A 1 496 ? -17.343 -4.362 2.450 1.00 95.94 496 TYR A N 1
ATOM 3615 C CA . TYR A 1 496 ? -17.500 -4.306 0.986 1.00 95.94 496 TYR A CA 1
ATOM 3616 C C . TYR A 1 496 ? -18.580 -5.247 0.429 1.00 95.94 496 TYR A C 1
ATOM 3618 O O . TYR A 1 496 ? -18.848 -5.256 -0.769 1.00 95.94 496 TYR A O 1
ATOM 3626 N N . GLY A 1 497 ? -19.205 -6.077 1.268 1.00 95.81 497 GLY A N 1
ATOM 3627 C CA . GLY A 1 497 ? -20.179 -7.078 0.821 1.00 95.81 497 GLY A CA 1
ATOM 3628 C C . GLY A 1 497 ? -19.559 -8.305 0.142 1.00 95.81 497 GLY A C 1
ATOM 3629 O O . GLY A 1 497 ? -20.287 -9.096 -0.462 1.00 95.81 497 GLY A O 1
ATOM 3630 N N . ASP A 1 498 ? -18.239 -8.501 0.243 1.00 96.44 498 ASP A N 1
ATOM 3631 C CA . ASP A 1 498 ? -17.534 -9.622 -0.386 1.00 96.44 498 ASP A CA 1
ATOM 3632 C C . ASP A 1 498 ? -17.783 -10.958 0.337 1.00 96.44 498 ASP A C 1
ATOM 3634 O O . ASP A 1 498 ? -17.020 -11.407 1.191 1.00 96.44 498 ASP A O 1
ATOM 3638 N N . ALA A 1 499 ? -18.861 -11.639 -0.050 1.00 95.81 499 ALA A N 1
ATOM 3639 C CA . ALA A 1 499 ? -19.127 -13.007 0.387 1.00 95.81 499 ALA A CA 1
ATOM 3640 C C . ALA A 1 499 ? -18.313 -14.074 -0.364 1.00 95.81 499 ALA A C 1
ATOM 3642 O O . ALA A 1 499 ? -18.249 -15.227 0.075 1.00 95.81 499 ALA A O 1
ATOM 3643 N N . THR A 1 500 ? -17.691 -13.711 -1.488 1.00 95.69 500 THR A N 1
ATOM 3644 C CA . THR A 1 500 ? -16.962 -14.650 -2.348 1.00 95.69 500 THR A CA 1
ATOM 3645 C C . THR A 1 500 ? -15.687 -15.113 -1.664 1.00 95.69 500 THR A C 1
ATOM 3647 O O . THR A 1 500 ? -15.405 -16.314 -1.651 1.00 95.69 500 THR A O 1
ATOM 3650 N N . THR A 1 501 ? -14.954 -14.190 -1.042 1.00 97.50 501 THR A N 1
ATOM 3651 C CA . THR A 1 501 ? -13.694 -14.488 -0.351 1.00 97.50 501 THR A CA 1
ATOM 3652 C C . THR A 1 501 ? -13.898 -15.479 0.793 1.00 97.50 501 THR A C 1
ATOM 3654 O O . THR A 1 501 ? -13.316 -16.567 0.776 1.00 97.50 501 THR A O 1
ATOM 3657 N N . MET A 1 502 ? -14.814 -15.189 1.726 1.00 97.44 502 MET A N 1
ATOM 3658 C CA . MET A 1 502 ? -15.088 -16.108 2.839 1.00 97.44 502 MET A CA 1
ATOM 3659 C C . MET A 1 502 ? -15.660 -17.456 2.381 1.00 97.44 502 MET A C 1
ATOM 3661 O O . MET A 1 502 ? -15.366 -18.483 2.989 1.00 97.44 502 MET A O 1
ATOM 3665 N N . SER A 1 503 ? -16.441 -17.492 1.294 1.00 98.31 503 SER A N 1
ATOM 3666 C CA . SER A 1 503 ? -16.938 -18.753 0.733 1.00 98.31 503 SER A CA 1
ATOM 3667 C C . SER A 1 503 ? -15.819 -19.587 0.110 1.00 98.31 503 SER A C 1
ATOM 3669 O O . SER A 1 503 ? -15.824 -20.812 0.248 1.00 98.31 503 SER A O 1
ATOM 3671 N N . THR A 1 504 ? -14.881 -18.938 -0.582 1.00 98.19 504 THR A N 1
ATOM 3672 C CA . THR A 1 504 ? -13.770 -19.594 -1.286 1.00 98.19 504 THR A CA 1
ATOM 3673 C C . THR A 1 504 ? -12.803 -20.235 -0.297 1.00 98.19 504 THR A C 1
ATOM 3675 O O . THR A 1 504 ? -12.447 -21.402 -0.462 1.00 98.19 504 THR A O 1
ATOM 3678 N N . TYR A 1 505 ? -12.442 -19.512 0.766 1.00 98.50 505 TYR A N 1
ATOM 3679 C CA . TYR A 1 505 ? -11.420 -19.948 1.723 1.00 98.50 505 TYR A CA 1
ATOM 3680 C C . TYR A 1 505 ? -11.974 -20.583 3.004 1.00 98.50 505 TYR A C 1
ATOM 3682 O O . TYR A 1 505 ? -11.199 -20.993 3.867 1.00 98.50 505 TYR A O 1
ATOM 3690 N N . TYR A 1 506 ? -13.295 -20.778 3.115 1.00 98.69 506 TYR A N 1
ATOM 3691 C CA . TYR A 1 506 ? -13.904 -21.493 4.246 1.00 98.69 506 TYR A CA 1
ATOM 3692 C C . TYR A 1 506 ? -13.207 -22.830 4.580 1.00 98.69 506 TYR A C 1
ATOM 3694 O O . TYR A 1 506 ? -12.970 -23.093 5.761 1.00 98.69 506 TYR A O 1
ATOM 3702 N N . PRO A 1 507 ? -12.828 -23.689 3.604 1.00 98.56 507 PRO A N 1
ATOM 3703 C CA . PRO A 1 507 ? -12.100 -24.923 3.912 1.00 98.56 507 PRO A CA 1
ATOM 3704 C C . PRO A 1 507 ? -10.733 -24.680 4.572 1.00 98.56 507 PRO A C 1
ATOM 3706 O O . PRO A 1 507 ? -10.361 -25.419 5.487 1.00 98.56 507 PRO A O 1
ATOM 3709 N N . ASN A 1 508 ? -9.997 -23.643 4.160 1.00 98.81 508 ASN A N 1
ATOM 3710 C CA . ASN A 1 508 ? -8.722 -23.260 4.770 1.00 98.81 508 ASN A CA 1
ATOM 3711 C C . ASN A 1 508 ? -8.941 -22.810 6.221 1.00 98.81 508 ASN A C 1
ATOM 3713 O O . ASN A 1 508 ? -8.229 -23.276 7.114 1.00 98.81 508 ASN A O 1
ATOM 3717 N N . MET A 1 509 ? -9.974 -21.999 6.479 1.00 98.81 509 MET A N 1
ATOM 3718 C CA . MET A 1 509 ? -10.346 -21.558 7.833 1.00 98.81 509 MET A CA 1
ATOM 3719 C C . MET A 1 509 ? -10.637 -22.749 8.754 1.00 98.81 509 MET A C 1
ATOM 3721 O O . MET A 1 509 ? -10.136 -22.816 9.877 1.00 98.81 509 MET A O 1
ATOM 3725 N N . GLN A 1 510 ? -11.392 -23.745 8.267 1.00 98.44 510 GLN A N 1
ATOM 3726 C CA . GLN A 1 510 ? -11.667 -24.971 9.027 1.00 98.44 510 GLN A CA 1
ATOM 3727 C C . GLN A 1 510 ? -10.378 -25.733 9.361 1.00 98.44 510 GLN A C 1
ATOM 3729 O O . GLN A 1 510 ? -10.224 -26.219 10.484 1.00 98.44 510 GLN A O 1
ATOM 3734 N N . ARG A 1 511 ? -9.450 -25.858 8.403 1.00 98.38 511 ARG A N 1
ATOM 3735 C CA . ARG A 1 511 ? -8.159 -26.532 8.619 1.00 98.38 511 ARG A CA 1
ATOM 3736 C C . ARG A 1 511 ? -7.317 -25.817 9.673 1.00 98.38 511 ARG A C 1
ATOM 3738 O O . ARG A 1 511 ? -6.786 -26.493 10.550 1.00 98.38 511 ARG A O 1
ATOM 3745 N N . TYR A 1 512 ? -7.260 -24.487 9.636 1.00 98.31 512 TYR A N 1
ATOM 3746 C CA . TYR A 1 512 ? -6.515 -23.690 10.611 1.00 98.31 512 TYR A CA 1
ATOM 3747 C C . TYR A 1 512 ? -7.092 -23.809 12.023 1.00 98.31 512 TYR A C 1
ATOM 3749 O O . TYR A 1 512 ? -6.384 -24.167 12.964 1.00 98.31 512 TYR A O 1
ATOM 3757 N N . LEU A 1 513 ? -8.406 -23.646 12.178 1.00 96.94 513 LEU A N 1
ATOM 3758 C CA . LEU A 1 513 ? -9.046 -23.784 13.490 1.00 96.94 513 LEU A CA 1
ATOM 3759 C C . LEU A 1 513 ? -8.976 -25.217 14.034 1.00 96.94 513 LEU A C 1
ATOM 3761 O O . LEU A 1 513 ? -8.946 -25.419 15.247 1.00 96.94 513 LEU A O 1
ATOM 3765 N N . ASN A 1 514 ? -8.928 -26.230 13.165 1.00 95.31 514 ASN A N 1
ATOM 3766 C CA . ASN A 1 514 ? -8.692 -27.610 13.588 1.00 95.31 514 ASN A CA 1
ATOM 3767 C C . ASN A 1 514 ? -7.226 -27.870 13.969 1.00 95.31 514 ASN A C 1
ATOM 3769 O O . ASN A 1 514 ? -6.999 -28.615 14.923 1.00 95.31 514 ASN A O 1
ATOM 3773 N N . TYR A 1 515 ? -6.258 -27.243 13.291 1.00 94.81 515 TYR A N 1
ATOM 3774 C CA . TYR A 1 515 ? -4.852 -27.242 13.710 1.00 94.81 515 TYR A CA 1
ATOM 3775 C C . TYR A 1 515 ? -4.723 -26.682 15.132 1.00 94.81 515 TYR A C 1
ATOM 3777 O O . TYR A 1 515 ? -4.231 -27.379 16.021 1.00 94.81 515 TYR A O 1
ATOM 3785 N N . LEU A 1 516 ? -5.276 -25.491 15.378 1.00 92.88 516 LEU A N 1
ATOM 3786 C CA . LEU A 1 516 ? -5.274 -24.846 16.695 1.00 92.88 516 LEU A CA 1
ATOM 3787 C C . LEU A 1 516 ? -6.014 -25.671 17.753 1.00 92.88 516 LEU A C 1
ATOM 3789 O O . LEU A 1 516 ? -5.542 -25.815 18.879 1.00 92.88 516 LEU A O 1
ATOM 3793 N N . ASN A 1 517 ? -7.128 -26.311 17.388 1.00 89.69 517 ASN A N 1
ATOM 3794 C CA . ASN A 1 517 ? -7.818 -27.242 18.280 1.00 89.69 517 ASN A CA 1
ATOM 3795 C C . ASN A 1 517 ? -6.946 -28.448 18.674 1.00 89.69 517 ASN A C 1
ATOM 3797 O O . ASN A 1 517 ? -7.086 -28.962 19.777 1.00 89.69 517 ASN A O 1
ATOM 3801 N N . GLY A 1 518 ? -6.044 -28.905 17.803 1.00 86.62 518 GLY A N 1
ATOM 3802 C CA . GLY A 1 518 ? -5.045 -29.921 18.152 1.00 86.62 518 GLY A CA 1
ATOM 3803 C C . GLY A 1 518 ? -3.990 -29.427 19.150 1.00 86.62 518 GLY A C 1
ATOM 3804 O O . GLY A 1 518 ? -3.377 -30.242 19.842 1.00 86.62 518 GLY A O 1
ATOM 3805 N N . GLN A 1 519 ? -3.798 -28.109 19.255 1.00 84.12 519 GLN A N 1
ATOM 3806 C CA . GLN A 1 519 ? -2.909 -27.483 20.237 1.00 84.12 519 GLN A CA 1
ATOM 3807 C C . GLN A 1 519 ? -3.596 -27.257 21.592 1.00 84.12 519 GLN A C 1
ATOM 3809 O O . GLN A 1 519 ? -2.931 -27.353 22.628 1.00 84.12 519 GLN A O 1
ATOM 3814 N N . LEU A 1 520 ? -4.925 -27.063 21.598 1.00 78.69 520 LEU A N 1
ATOM 3815 C CA . LEU A 1 520 ? -5.787 -27.035 22.789 1.00 78.69 520 LEU A CA 1
ATOM 3816 C C . LEU A 1 520 ? -5.772 -28.398 23.509 1.00 78.69 520 LEU A C 1
ATOM 3818 O O . LEU A 1 520 ? -6.673 -29.219 23.367 1.00 78.69 520 LEU A O 1
ATOM 3822 N N . GLY A 1 521 ? -4.725 -28.677 24.283 1.00 58.81 521 GLY A N 1
ATOM 3823 C CA . GLY A 1 521 ? -4.613 -29.947 25.006 1.00 58.81 521 GLY A CA 1
ATOM 3824 C C . GLY A 1 521 ? -3.200 -30.406 25.327 1.00 58.81 521 GLY A C 1
ATOM 3825 O O . GLY A 1 521 ? -3.042 -31.227 26.230 1.00 58.81 521 GLY A O 1
ATOM 3826 N N . ARG A 1 522 ? -2.164 -29.843 24.688 1.00 63.47 522 ARG A N 1
ATOM 3827 C CA . ARG A 1 522 ? -0.765 -30.210 24.988 1.00 63.47 522 ARG A CA 1
ATOM 3828 C C . ARG A 1 522 ? -0.356 -29.945 26.448 1.00 63.47 522 ARG A C 1
ATOM 3830 O O . ARG A 1 522 ? 0.592 -30.557 26.922 1.00 63.47 522 ARG A O 1
ATOM 3837 N N . GLY A 1 523 ? -1.101 -29.100 27.170 1.00 57.41 523 GLY A N 1
ATOM 3838 C CA . GLY A 1 523 ? -0.925 -28.830 28.605 1.00 57.41 523 GLY A CA 1
ATOM 3839 C C . GLY A 1 523 ? -2.070 -29.286 29.523 1.00 57.41 523 GLY A C 1
ATOM 3840 O O . GLY A 1 523 ? -2.037 -28.973 30.708 1.00 57.41 523 GLY A O 1
ATOM 3841 N N . GLY A 1 524 ? -3.104 -29.973 29.015 1.00 61.78 524 GLY A N 1
ATOM 3842 C CA . GLY A 1 524 ? -4.251 -30.432 29.823 1.00 61.78 524 GLY A CA 1
ATOM 3843 C C . GLY A 1 524 ? -5.197 -29.335 30.349 1.00 61.78 524 GLY A C 1
ATOM 3844 O O . GLY A 1 524 ? -6.090 -29.630 31.137 1.00 61.78 524 GLY A O 1
ATOM 3845 N N . THR A 1 525 ? -5.022 -28.080 29.922 1.00 67.69 525 THR A N 1
ATOM 3846 C CA . THR A 1 525 ? -5.765 -26.900 30.411 1.00 67.69 525 THR A CA 1
ATOM 3847 C C . THR A 1 525 ? -6.906 -26.446 29.500 1.00 67.69 525 THR A C 1
ATOM 3849 O O . THR A 1 525 ? -7.699 -25.604 29.907 1.00 67.69 525 THR A O 1
ATOM 3852 N N . GLY A 1 526 ? -6.985 -26.963 28.267 1.00 79.38 526 GLY A N 1
ATOM 3853 C CA . GLY A 1 526 ? -7.914 -26.457 27.248 1.00 79.38 526 GLY A CA 1
ATOM 3854 C C . GLY A 1 526 ? -7.569 -25.051 26.738 1.00 79.38 526 GLY A C 1
ATOM 3855 O O . GLY A 1 526 ? -8.457 -24.359 26.254 1.00 79.38 526 GLY A O 1
ATOM 3856 N N . LEU A 1 527 ? -6.305 -24.632 26.868 1.00 87.38 527 LEU A N 1
ATOM 3857 C CA . LEU A 1 527 ? -5.777 -23.321 26.475 1.00 87.38 527 LEU A CA 1
ATOM 3858 C C . LEU A 1 527 ? -4.490 -23.490 25.646 1.00 87.38 527 LEU A C 1
ATOM 3860 O O . LEU A 1 527 ? -3.791 -24.496 25.808 1.00 87.38 527 LEU A O 1
ATOM 3864 N N . ILE A 1 528 ? -4.173 -22.507 24.798 1.00 85.88 528 ILE A N 1
ATOM 3865 C CA . ILE A 1 528 ? -2.889 -22.392 24.067 1.00 85.88 528 ILE A CA 1
ATOM 3866 C C . ILE A 1 528 ? -1.892 -21.541 24.884 1.00 85.88 528 ILE A C 1
ATOM 3868 O O . ILE A 1 528 ? -2.309 -20.843 25.813 1.00 85.88 528 ILE A O 1
ATOM 3872 N N . GLY A 1 529 ? -0.586 -21.648 24.617 1.00 70.44 529 GLY A N 1
ATOM 3873 C CA . GLY A 1 529 ? 0.446 -20.907 25.353 1.00 70.44 529 GLY A CA 1
ATOM 3874 C C . GLY A 1 529 ? 1.761 -20.701 24.596 1.00 70.44 529 GLY A C 1
ATOM 3875 O O . GLY A 1 529 ? 2.819 -20.942 25.179 1.00 70.44 529 GLY A O 1
ATOM 3876 N N . THR A 1 530 ? 1.705 -20.284 23.329 1.00 62.56 530 THR A N 1
ATOM 3877 C CA . THR A 1 530 ? 2.872 -20.099 22.440 1.00 62.56 530 THR A CA 1
ATOM 3878 C C . THR A 1 530 ? 2.790 -18.782 21.660 1.00 62.56 530 THR A C 1
ATOM 3880 O O . THR A 1 530 ? 2.959 -18.768 20.452 1.00 62.56 530 THR A O 1
ATOM 3883 N N . ALA A 1 531 ? 2.556 -17.671 22.361 1.00 66.69 531 ALA A N 1
ATOM 3884 C CA . ALA A 1 531 ? 2.386 -16.355 21.744 1.00 66.69 531 ALA A CA 1
ATOM 3885 C C . ALA A 1 531 ? 3.645 -15.475 21.716 1.00 66.69 531 ALA A C 1
ATOM 3887 O O . ALA A 1 531 ? 4.405 -15.429 22.694 1.00 66.69 531 ALA A O 1
ATOM 3888 N N . LEU A 1 532 ? 3.759 -14.675 20.651 1.00 77.81 532 LEU A N 1
ATOM 3889 C CA . LEU A 1 532 ? 4.582 -13.462 20.567 1.00 77.81 532 LEU A CA 1
ATOM 3890 C C . LEU A 1 532 ? 4.138 -12.415 21.590 1.00 77.81 532 LEU A C 1
ATOM 3892 O O . LEU A 1 532 ? 4.961 -11.734 22.211 1.00 77.81 532 LEU A O 1
ATOM 3896 N N . GLY A 1 533 ? 2.831 -12.368 21.844 1.00 78.75 533 GLY A N 1
ATOM 3897 C CA . GLY A 1 533 ? 2.226 -11.479 22.823 1.00 78.75 533 GLY A CA 1
ATOM 3898 C C . GLY A 1 533 ? 2.011 -10.064 22.301 1.00 78.75 533 GLY A C 1
ATOM 3899 O O . GLY A 1 533 ? 2.058 -9.805 21.109 1.00 78.75 533 GLY A O 1
ATOM 3900 N N . ASP A 1 534 ? 1.735 -9.144 23.221 1.00 87.38 534 ASP A N 1
ATOM 3901 C CA . ASP A 1 534 ? 1.318 -7.768 22.924 1.00 87.38 534 ASP A CA 1
ATOM 3902 C C . ASP A 1 534 ? 2.485 -6.895 22.410 1.00 87.38 534 ASP A C 1
ATOM 3904 O O . ASP A 1 534 ? 3.042 -6.093 23.170 1.00 87.38 534 ASP A O 1
ATOM 3908 N N . TRP A 1 535 ? 2.888 -7.091 21.145 1.00 87.50 535 TRP A N 1
ATOM 3909 C CA . TRP A 1 535 ? 4.120 -6.557 20.543 1.00 87.50 535 TRP A CA 1
ATOM 3910 C C . TRP A 1 535 ? 4.327 -5.043 20.778 1.00 87.50 535 TRP A C 1
ATOM 3912 O O . TRP A 1 535 ? 3.390 -4.252 20.767 1.00 87.50 535 TRP A O 1
ATOM 3922 N N . PHE A 1 536 ? 5.570 -4.625 21.038 1.00 83.94 536 PHE A N 1
ATOM 3923 C CA . PHE A 1 536 ? 5.992 -3.291 21.504 1.00 83.94 536 PHE A CA 1
ATOM 3924 C C . PHE A 1 536 ? 5.427 -2.725 22.831 1.00 83.94 536 PHE A C 1
ATOM 3926 O O . PHE A 1 536 ? 5.681 -1.555 23.136 1.00 83.94 536 PHE A O 1
ATOM 3933 N N . THR A 1 537 ? 4.793 -3.516 23.713 1.00 84.12 537 THR A N 1
ATOM 3934 C CA . THR A 1 537 ? 4.448 -3.025 25.073 1.00 84.12 537 THR A CA 1
ATOM 3935 C C . THR A 1 537 ? 5.665 -2.508 25.871 1.00 84.12 537 THR A C 1
ATOM 3937 O O . THR A 1 537 ? 6.767 -3.061 25.805 1.00 84.12 537 THR A O 1
ATOM 3940 N N . GLU A 1 538 ? 5.470 -1.485 26.716 1.00 72.88 538 GLU A N 1
ATOM 3941 C CA . GLU A 1 538 ? 6.541 -0.937 27.575 1.00 72.88 538 GLU A CA 1
ATOM 3942 C C . GLU A 1 538 ? 6.994 -1.888 28.701 1.00 72.88 538 GLU A C 1
ATOM 3944 O O . GLU A 1 538 ? 8.126 -1.803 29.184 1.00 72.88 538 GLU A O 1
ATOM 3949 N N . ALA A 1 539 ? 6.114 -2.780 29.158 1.00 63.75 539 ALA A N 1
ATOM 3950 C CA . ALA A 1 539 ? 6.381 -3.739 30.227 1.00 63.75 539 ALA A CA 1
ATOM 3951 C C . ALA A 1 539 ? 7.241 -4.915 29.723 1.00 63.75 539 ALA A C 1
ATOM 3953 O O . ALA A 1 539 ? 6.742 -5.998 29.402 1.00 63.75 539 ALA A O 1
ATOM 3954 N N . LYS A 1 540 ? 8.560 -4.695 29.659 1.00 52.81 540 LYS A N 1
ATOM 3955 C CA . LYS A 1 540 ? 9.533 -5.719 29.250 1.00 52.81 540 LYS A CA 1
ATOM 3956 C C . LYS A 1 540 ? 9.621 -6.851 30.281 1.00 52.81 540 LYS A C 1
ATOM 3958 O O . LYS A 1 540 ? 9.761 -6.603 31.478 1.00 52.81 540 LYS A O 1
ATOM 3963 N N . GLY A 1 541 ? 9.549 -8.094 29.802 1.00 50.00 541 GLY A N 1
ATOM 3964 C CA . GLY A 1 541 ? 9.820 -9.291 30.601 1.00 50.00 541 GLY A CA 1
ATOM 3965 C C . GLY A 1 541 ? 11.327 -9.523 30.827 1.00 50.00 541 GLY A C 1
ATOM 3966 O O . GLY A 1 541 ? 12.152 -8.733 30.361 1.00 50.00 541 GLY A O 1
ATOM 3967 N N . PRO A 1 542 ? 11.716 -10.622 31.503 1.00 37.31 542 PRO A N 1
ATOM 3968 C CA . PRO A 1 542 ? 13.108 -10.914 31.878 1.00 37.31 542 PRO A CA 1
ATOM 3969 C C . PRO A 1 542 ? 14.113 -10.995 30.712 1.00 37.31 542 PRO A C 1
ATOM 3971 O O . PRO A 1 542 ? 15.308 -10.843 30.943 1.00 37.31 542 PRO A O 1
ATOM 3974 N N . ASN A 1 543 ? 13.647 -11.215 29.476 1.00 41.22 543 ASN A N 1
ATOM 3975 C CA . ASN A 1 543 ? 14.494 -11.438 28.298 1.00 41.22 543 ASN A CA 1
ATOM 3976 C C . ASN A 1 543 ? 14.685 -10.193 27.408 1.00 41.22 543 ASN A C 1
ATOM 3978 O O . ASN A 1 543 ? 15.316 -10.286 26.361 1.00 41.22 543 ASN A O 1
ATOM 3982 N N . GLY A 1 544 ? 14.164 -9.023 27.793 1.00 43.78 544 GLY A N 1
ATOM 3983 C CA . GLY A 1 544 ? 14.398 -7.763 27.067 1.00 43.78 544 GLY A CA 1
ATOM 3984 C C . GLY A 1 544 ? 13.605 -7.571 25.761 1.00 43.78 544 GLY A C 1
ATOM 3985 O O . GLY A 1 544 ? 13.464 -6.424 25.329 1.00 43.78 544 GLY A O 1
ATOM 3986 N N . THR A 1 545 ? 13.028 -8.637 25.199 1.00 41.84 545 THR A N 1
ATOM 3987 C CA . THR A 1 545 ? 11.870 -8.648 24.283 1.00 41.84 545 THR A CA 1
ATOM 3988 C C . THR A 1 545 ? 10.623 -9.102 25.075 1.00 41.84 545 THR A C 1
ATOM 3990 O O . THR A 1 545 ? 10.772 -9.666 26.161 1.00 41.84 545 THR A O 1
ATOM 3993 N N . GLY A 1 546 ? 9.404 -8.745 24.654 1.00 44.03 546 GLY A N 1
ATOM 3994 C CA . GLY A 1 546 ? 8.165 -8.860 25.454 1.00 44.03 546 GLY A CA 1
ATOM 3995 C C . GLY A 1 546 ? 7.885 -10.219 26.137 1.00 44.03 546 GLY A C 1
ATOM 3996 O O . GLY A 1 546 ? 8.392 -11.246 25.713 1.00 44.03 546 GLY A O 1
ATOM 3997 N N . TYR A 1 547 ? 7.123 -10.348 27.235 1.00 51.16 547 TYR A N 1
ATOM 3998 C CA . TYR A 1 547 ? 6.310 -9.407 28.017 1.00 51.16 547 TYR A CA 1
ATOM 3999 C C . TYR A 1 547 ? 6.185 -9.872 29.476 1.00 51.16 547 TYR A C 1
ATOM 4001 O O . TYR A 1 547 ? 6.114 -11.065 29.753 1.00 51.16 547 TYR A O 1
ATOM 4009 N N . ALA A 1 548 ? 6.088 -8.925 30.413 1.00 45.31 548 ALA A N 1
ATOM 4010 C CA . ALA A 1 548 ? 5.595 -9.162 31.778 1.00 45.31 548 ALA A CA 1
ATOM 4011 C C . ALA A 1 548 ? 4.044 -9.209 31.849 1.00 45.31 548 ALA A C 1
ATOM 4013 O O . ALA A 1 548 ? 3.472 -9.158 32.938 1.00 45.31 548 ALA A O 1
ATOM 4014 N N . LEU A 1 549 ? 3.379 -9.271 30.686 1.00 59.53 549 LEU A N 1
ATOM 4015 C CA . LEU A 1 549 ? 1.930 -9.331 30.492 1.00 59.53 549 LEU A CA 1
ATOM 4016 C C . LEU A 1 549 ? 1.450 -10.775 30.314 1.00 59.53 549 LEU A C 1
ATOM 4018 O O . LEU A 1 549 ? 2.218 -11.696 30.031 1.00 59.53 549 LEU A O 1
ATOM 4022 N N . ASN A 1 550 ? 0.144 -10.966 30.453 1.00 74.69 550 ASN A N 1
ATOM 4023 C CA . ASN A 1 550 ? -0.510 -12.257 30.319 1.00 74.69 550 ASN A CA 1
ATOM 4024 C C . ASN A 1 550 ? -0.712 -12.647 28.838 1.00 74.69 550 ASN A C 1
ATOM 4026 O O . ASN A 1 550 ? -1.841 -12.748 28.369 1.00 74.69 550 ASN A O 1
ATOM 4030 N N . ASN A 1 551 ? 0.377 -12.863 28.087 1.00 81.94 551 ASN A N 1
ATOM 4031 C CA . ASN A 1 551 ? 0.334 -13.165 26.642 1.00 81.94 551 ASN A CA 1
ATOM 4032 C C . ASN A 1 551 ? -0.587 -14.342 26.302 1.00 81.94 551 ASN A C 1
ATOM 4034 O O . ASN A 1 551 ? -1.331 -14.288 25.332 1.00 81.94 551 ASN A O 1
ATOM 4038 N N . ALA A 1 552 ? -0.593 -15.377 27.146 1.00 86.19 552 ALA A N 1
ATOM 4039 C CA . ALA A 1 552 ? -1.480 -16.519 26.970 1.00 86.19 552 ALA A CA 1
ATOM 4040 C C . ALA A 1 552 ? -2.966 -16.120 27.051 1.00 86.19 552 ALA A C 1
ATOM 4042 O O . ALA A 1 552 ? -3.779 -16.663 26.309 1.00 86.19 552 ALA A O 1
ATOM 4043 N N . LEU A 1 553 ? -3.345 -15.163 27.906 1.00 90.25 553 LEU A N 1
ATOM 4044 C CA . LEU A 1 553 ? -4.714 -14.636 27.921 1.00 90.25 553 LEU A CA 1
ATOM 4045 C C . LEU A 1 553 ? -5.050 -13.962 26.586 1.00 90.25 553 LEU A C 1
ATOM 4047 O O . LEU A 1 553 ? -6.096 -14.258 26.016 1.00 90.25 553 LEU A O 1
ATOM 4051 N N . ILE A 1 554 ? -4.160 -13.105 26.080 1.00 91.31 554 ILE A N 1
ATOM 4052 C CA . ILE A 1 554 ? -4.355 -12.365 24.823 1.00 91.31 554 ILE A CA 1
ATOM 4053 C C . ILE A 1 554 ? -4.508 -13.335 23.643 1.00 91.31 554 ILE A C 1
ATOM 4055 O O . ILE A 1 554 ? -5.492 -13.262 22.913 1.00 91.31 554 ILE A O 1
ATOM 4059 N N . GLU A 1 555 ? -3.606 -14.308 23.521 1.00 90.62 555 GLU A N 1
ATOM 4060 C CA . GLU A 1 555 ? -3.642 -15.354 22.491 1.00 90.62 555 GLU A CA 1
ATOM 4061 C C . GLU A 1 555 ? -4.946 -16.166 22.516 1.00 90.62 555 GLU A C 1
ATOM 4063 O O . GLU A 1 555 ? -5.591 -16.373 21.486 1.00 90.62 555 GLU A O 1
ATOM 4068 N N . ASN A 1 556 ? -5.388 -16.600 23.703 1.00 93.81 556 ASN A N 1
ATOM 4069 C CA . ASN A 1 556 ? -6.627 -17.371 23.825 1.00 93.81 556 ASN A CA 1
ATOM 4070 C C . ASN A 1 556 ? -7.872 -16.514 23.535 1.00 93.81 556 ASN A C 1
ATOM 4072 O O . ASN A 1 556 ? -8.860 -17.042 23.019 1.00 93.81 556 ASN A O 1
ATOM 4076 N N . VAL A 1 557 ? -7.843 -15.204 23.809 1.00 95.62 557 VAL A N 1
ATOM 4077 C CA . VAL A 1 557 ? -8.913 -14.291 23.374 1.00 95.62 557 VAL A CA 1
ATOM 4078 C C . VAL A 1 557 ? -8.899 -14.111 21.851 1.00 95.62 557 VAL A C 1
ATOM 4080 O O . VAL A 1 557 ? -9.968 -14.148 21.240 1.00 95.62 557 VAL A O 1
ATOM 4083 N N . GLY A 1 558 ? -7.725 -14.023 21.219 1.00 95.19 558 GLY A N 1
ATOM 4084 C CA . GLY A 1 558 ? -7.586 -14.049 19.757 1.00 95.19 558 GLY A CA 1
ATOM 4085 C C . GLY A 1 558 ? -8.230 -15.296 19.138 1.00 95.19 558 GLY A C 1
ATOM 4086 O O . GLY A 1 558 ? -9.043 -15.197 18.214 1.00 95.19 558 GLY A O 1
ATOM 4087 N N . LEU A 1 559 ? -7.990 -16.473 19.728 1.00 96.06 559 LEU A N 1
ATOM 4088 C CA . LEU A 1 559 ? -8.639 -17.720 19.311 1.00 96.06 559 LEU A CA 1
ATOM 4089 C C . LEU A 1 559 ? -10.160 -17.701 19.501 1.00 96.06 559 LEU A C 1
ATOM 4091 O O . LEU A 1 559 ? -10.908 -18.159 18.632 1.00 96.06 559 LEU A O 1
ATOM 4095 N N . TYR A 1 560 ? -10.636 -17.176 20.630 1.00 97.81 560 TYR A N 1
ATOM 4096 C CA . TYR A 1 560 ? -12.067 -17.004 20.873 1.00 97.81 560 TYR A CA 1
ATOM 4097 C C . TYR A 1 560 ? -12.716 -16.119 19.798 1.00 97.81 560 TYR A C 1
ATOM 4099 O O . TYR A 1 560 ? -13.785 -16.468 19.277 1.00 97.81 560 TYR A O 1
ATOM 4107 N N . ASN A 1 561 ? -12.054 -15.024 19.420 1.00 97.81 561 ASN A N 1
ATOM 4108 C CA . ASN A 1 561 ? -12.520 -14.136 18.360 1.00 97.81 561 ASN A CA 1
ATOM 4109 C C . ASN A 1 561 ? -12.578 -14.879 17.018 1.00 97.81 561 ASN A C 1
ATOM 4111 O O . ASN A 1 561 ? -13.619 -14.849 16.366 1.00 97.81 561 ASN A O 1
ATOM 4115 N N . ALA A 1 562 ? -11.536 -15.628 16.643 1.00 98.12 562 ALA A N 1
ATOM 4116 C CA . ALA A 1 562 ? -11.520 -16.397 15.395 1.00 98.12 562 ALA A CA 1
ATOM 4117 C C . ALA A 1 562 ? -12.630 -17.471 15.343 1.00 98.12 562 ALA A C 1
ATOM 4119 O O . ALA A 1 562 ? -13.320 -17.613 14.331 1.00 98.12 562 ALA A O 1
ATOM 4120 N N . LEU A 1 563 ? -12.876 -18.197 16.441 1.00 98.56 563 LEU A N 1
ATOM 4121 C CA . LEU A 1 563 ? -13.970 -19.179 16.530 1.00 98.56 563 LEU A CA 1
ATOM 4122 C C . LEU A 1 563 ? -15.353 -18.519 16.411 1.00 98.56 563 LEU A C 1
ATOM 4124 O O . LEU A 1 563 ? -16.252 -19.059 15.756 1.00 98.56 563 LEU A O 1
ATOM 4128 N N . THR A 1 564 ? -15.522 -17.346 17.022 1.00 98.56 564 THR A N 1
ATOM 4129 C CA . THR A 1 564 ? -16.762 -16.562 16.948 1.00 98.56 564 THR A CA 1
ATOM 4130 C C . THR A 1 564 ? -17.000 -16.045 15.530 1.00 98.56 564 THR A C 1
ATOM 4132 O O . THR A 1 564 ? -18.103 -16.199 14.995 1.00 98.56 564 THR A O 1
ATOM 4135 N N . THR A 1 565 ? -15.963 -15.513 14.883 1.00 98.62 565 THR A N 1
ATOM 4136 C CA . THR A 1 565 ? -16.009 -15.065 13.487 1.00 98.62 565 THR A CA 1
ATOM 4137 C C . THR A 1 565 ? -16.314 -16.220 12.539 1.00 98.62 565 THR A C 1
ATOM 4139 O O . THR A 1 565 ? -17.198 -16.094 11.694 1.00 98.62 565 THR A O 1
ATOM 4142 N N . MET A 1 566 ? -15.717 -17.397 12.741 1.00 98.69 566 MET A N 1
ATOM 4143 C CA . MET A 1 566 ? -16.036 -18.591 11.951 1.00 98.69 566 MET A CA 1
ATOM 4144 C C . MET A 1 566 ? -17.508 -19.006 12.072 1.00 98.69 566 MET A C 1
ATOM 4146 O O . MET A 1 566 ? -18.146 -19.383 11.084 1.00 98.69 566 MET A O 1
ATOM 4150 N N . ALA A 1 567 ? -18.086 -18.908 13.273 1.00 98.69 567 ALA A N 1
ATOM 4151 C CA . ALA A 1 567 ? -19.513 -19.143 13.466 1.00 98.69 567 ALA A CA 1
ATOM 4152 C C . ALA A 1 567 ? -20.373 -18.088 12.741 1.00 98.69 567 ALA A C 1
ATOM 4154 O O . ALA A 1 567 ? -21.425 -18.433 12.199 1.00 98.69 567 ALA A O 1
ATOM 4155 N N . ASN A 1 568 ? -19.935 -16.824 12.699 1.00 98.31 568 ASN A N 1
ATOM 4156 C CA . ASN A 1 568 ? -20.606 -15.752 11.958 1.00 98.31 568 ASN A CA 1
ATOM 4157 C C . ASN A 1 568 ? -20.571 -15.997 10.443 1.00 98.31 568 ASN A C 1
ATOM 4159 O O . ASN A 1 568 ? -21.628 -16.000 9.808 1.00 98.31 568 ASN A O 1
ATOM 4163 N N . ILE A 1 569 ? -19.392 -16.299 9.893 1.00 98.62 569 ILE A N 1
ATOM 4164 C CA . ILE A 1 569 ? -19.207 -16.685 8.488 1.00 98.62 569 ILE A CA 1
ATOM 4165 C C . ILE A 1 569 ? -20.099 -17.885 8.156 1.00 98.62 569 ILE A C 1
ATOM 4167 O O . ILE A 1 569 ? -20.868 -17.853 7.196 1.00 98.62 569 ILE A O 1
ATOM 4171 N N . GLY A 1 570 ? -20.064 -18.930 8.989 1.00 98.31 570 GLY A N 1
ATOM 4172 C CA . GLY A 1 570 ? -20.892 -20.118 8.803 1.00 98.31 570 GLY A CA 1
ATOM 4173 C C . GLY A 1 570 ? -22.391 -19.804 8.761 1.00 98.31 570 GLY A C 1
ATOM 4174 O O . GLY A 1 570 ? -23.106 -20.402 7.962 1.00 98.31 570 GLY A O 1
ATOM 4175 N N . ARG A 1 571 ? -22.878 -18.841 9.559 1.00 97.88 571 ARG A N 1
ATOM 4176 C CA . ARG A 1 571 ? -24.286 -18.406 9.525 1.00 97.88 571 ARG A CA 1
ATOM 4177 C C . ARG A 1 571 ? -24.640 -17.700 8.222 1.00 97.88 571 ARG A C 1
ATOM 4179 O O . ARG A 1 571 ? -25.687 -18.004 7.659 1.00 97.88 571 ARG A O 1
ATOM 4186 N N . VAL A 1 572 ? -23.774 -16.813 7.731 1.00 97.81 572 VAL A N 1
ATOM 4187 C CA . VAL A 1 572 ? -23.992 -16.121 6.448 1.00 97.81 572 VAL A CA 1
ATOM 4188 C C . VAL A 1 572 ? -23.989 -17.108 5.279 1.00 97.81 572 VAL A C 1
ATOM 4190 O O . VAL A 1 572 ? -24.849 -17.034 4.406 1.00 97.81 572 VAL A O 1
ATOM 4193 N N . LEU A 1 573 ? -23.074 -18.078 5.295 1.00 97.56 573 LEU A N 1
ATOM 4194 C CA . LEU A 1 573 ? -22.930 -19.084 4.240 1.00 97.56 573 LEU A CA 1
ATOM 4195 C C . LEU A 1 573 ? -23.884 -20.289 4.381 1.00 97.56 573 LEU A C 1
ATOM 4197 O O . LEU A 1 573 ? -23.838 -21.200 3.556 1.00 97.56 573 LEU A O 1
ATOM 4201 N N . GLY A 1 574 ? -24.718 -20.343 5.427 1.00 97.50 574 GLY A N 1
ATOM 4202 C CA . GLY A 1 574 ? -25.646 -21.456 5.668 1.00 97.50 574 GLY A CA 1
ATOM 4203 C C . GLY A 1 574 ? -24.965 -22.799 5.972 1.00 97.50 574 GLY A C 1
ATOM 4204 O O . GLY A 1 574 ? -25.453 -23.853 5.562 1.00 97.50 574 GLY A O 1
ATOM 4205 N N . ARG A 1 575 ? -23.818 -22.784 6.659 1.00 97.38 575 ARG A N 1
ATOM 4206 C CA . ARG A 1 575 ? -23.004 -23.974 6.944 1.00 97.38 575 ARG A CA 1
ATOM 4207 C C . ARG A 1 575 ? -23.528 -24.751 8.166 1.00 97.38 575 ARG A C 1
ATOM 4209 O O . ARG A 1 575 ? -23.902 -24.141 9.167 1.00 97.38 575 ARG A O 1
ATOM 4216 N N . PRO A 1 576 ? -23.546 -26.097 8.131 1.00 93.88 576 PRO A N 1
ATOM 4217 C CA . PRO A 1 576 ? -24.139 -26.910 9.201 1.00 93.88 576 PRO A CA 1
ATOM 4218 C C . PRO A 1 576 ? -23.286 -26.982 10.480 1.00 93.88 576 PRO A C 1
ATOM 4220 O O . PRO A 1 576 ? -23.791 -27.308 11.551 1.00 93.88 576 PRO A O 1
ATOM 4223 N N . ASP A 1 577 ? -21.995 -26.677 10.390 1.00 94.56 577 ASP A N 1
ATOM 4224 C CA . ASP A 1 577 ? -21.009 -26.759 11.471 1.00 94.56 577 ASP A CA 1
ATOM 4225 C C . ASP A 1 577 ? -20.950 -25.504 12.363 1.00 94.56 577 ASP A C 1
ATOM 4227 O O . ASP A 1 577 ? -20.176 -25.465 13.316 1.00 94.56 577 ASP A O 1
ATOM 4231 N N . VAL A 1 578 ? -21.827 -24.512 12.150 1.00 97.62 578 VAL A N 1
ATOM 4232 C CA . VAL A 1 578 ? -21.971 -23.316 13.012 1.00 97.62 578 VAL A CA 1
ATOM 4233 C C . VAL A 1 578 ? -22.087 -23.671 14.498 1.00 97.62 578 VAL A C 1
ATOM 4235 O O . VAL A 1 578 ? -21.488 -23.003 15.345 1.00 97.62 578 VAL A O 1
ATOM 4238 N N . ALA A 1 579 ? -22.847 -24.721 14.828 1.00 97.06 579 ALA A N 1
ATOM 4239 C CA . ALA A 1 579 ? -23.032 -25.160 16.209 1.00 97.06 579 ALA A CA 1
ATOM 4240 C C . ALA A 1 579 ? -21.722 -25.665 16.841 1.00 97.06 579 ALA A C 1
ATOM 4242 O O . ALA A 1 579 ? -21.493 -25.441 18.027 1.00 97.06 579 ALA A O 1
ATOM 4243 N N . VAL A 1 580 ? -20.840 -26.285 16.047 1.00 96.56 580 VAL A N 1
ATOM 4244 C CA . VAL A 1 580 ? -19.527 -26.764 16.503 1.00 96.56 580 VAL A CA 1
ATOM 4245 C C . VAL A 1 580 ? -18.633 -25.579 16.853 1.00 96.56 580 VAL A C 1
ATOM 4247 O O . VAL A 1 580 ? -18.078 -25.536 17.950 1.00 96.56 580 VAL A O 1
ATOM 4250 N N . TRP A 1 581 ? -18.534 -24.595 15.956 1.00 97.25 581 TRP A N 1
ATOM 4251 C CA . TRP A 1 581 ? -17.712 -23.400 16.171 1.00 97.25 581 TRP A CA 1
ATOM 4252 C C . TRP A 1 581 ? -18.202 -22.580 17.368 1.00 97.25 581 TRP A C 1
ATOM 4254 O O . TRP A 1 581 ? -17.407 -22.213 18.232 1.00 97.25 581 TRP A O 1
ATOM 4264 N N . SER A 1 582 ? -19.521 -22.397 17.486 1.00 98.00 582 SER A N 1
ATOM 4265 C CA . SER A 1 582 ? -20.137 -21.683 18.616 1.00 98.00 582 SER A CA 1
ATOM 4266 C C . SER A 1 582 ? -19.884 -22.389 19.955 1.00 98.00 582 SER A C 1
ATOM 4268 O O . SER A 1 582 ? -19.572 -21.736 20.949 1.00 98.00 582 SER A O 1
ATOM 4270 N N . ALA A 1 583 ? -19.975 -23.724 19.992 1.00 96.75 583 ALA A N 1
ATOM 4271 C CA . ALA A 1 583 ? -19.704 -24.501 21.202 1.00 96.75 583 ALA A CA 1
ATOM 4272 C C . ALA A 1 583 ? -18.226 -24.435 21.621 1.00 96.75 583 ALA A C 1
ATOM 4274 O O . ALA A 1 583 ? -17.935 -24.314 22.810 1.00 96.75 583 ALA A O 1
ATOM 4275 N N . ARG A 1 584 ? -17.293 -24.465 20.657 1.00 95.56 584 ARG A N 1
ATOM 4276 C CA . ARG A 1 584 ? -15.855 -24.299 20.927 1.00 95.56 584 ARG A CA 1
ATOM 4277 C C . ARG A 1 584 ? -15.540 -22.908 21.478 1.00 95.56 584 ARG A C 1
ATOM 4279 O O . ARG A 1 584 ? -14.829 -22.818 22.474 1.00 95.56 584 ARG A O 1
ATOM 4286 N N . ALA A 1 585 ? -16.104 -21.850 20.889 1.00 97.25 585 ALA A N 1
ATOM 4287 C CA . ALA A 1 585 ? -15.941 -20.484 21.393 1.00 97.25 585 ALA A CA 1
ATOM 4288 C C . ALA A 1 585 ? -16.443 -20.357 22.843 1.00 97.25 585 ALA A C 1
ATOM 4290 O O . ALA A 1 585 ? -15.728 -19.857 23.708 1.00 97.25 585 ALA A O 1
ATOM 4291 N N . ALA A 1 586 ? -17.636 -20.886 23.138 1.00 96.75 586 ALA A N 1
ATOM 4292 C CA . ALA A 1 586 ? -18.202 -20.859 24.487 1.00 96.75 586 ALA A CA 1
ATOM 4293 C C . ALA A 1 586 ? -17.351 -21.635 25.511 1.00 96.75 586 ALA A C 1
ATOM 4295 O O . ALA A 1 586 ? -17.130 -21.153 26.623 1.00 96.75 586 ALA A O 1
ATOM 4296 N N . ALA A 1 587 ? -16.845 -22.817 25.140 1.00 94.69 587 ALA A N 1
ATOM 4297 C CA . ALA A 1 587 ? -15.961 -23.606 25.998 1.00 94.69 587 ALA A CA 1
ATOM 4298 C C . ALA A 1 587 ? -14.635 -22.881 26.277 1.00 94.69 587 ALA A C 1
ATOM 4300 O O . ALA A 1 587 ? -14.167 -22.876 27.416 1.00 94.69 587 ALA A O 1
ATOM 4301 N N . LEU A 1 588 ? -14.062 -22.226 25.263 1.00 95.56 588 LEU A N 1
ATOM 4302 C CA . LEU A 1 588 ? -12.825 -21.466 25.407 1.00 95.56 588 LEU A CA 1
ATOM 4303 C C . LEU A 1 588 ? -13.012 -20.227 26.293 1.00 95.56 588 LEU A C 1
ATOM 4305 O O . LEU A 1 588 ? -12.206 -20.007 27.191 1.00 95.56 588 LEU A O 1
ATOM 4309 N N . ALA A 1 589 ? -14.103 -19.473 26.125 1.00 96.94 589 ALA A N 1
ATOM 4310 C CA . ALA A 1 589 ? -14.431 -18.353 27.012 1.00 96.94 589 ALA A CA 1
ATOM 4311 C C . ALA A 1 589 ? -14.562 -18.806 28.480 1.00 96.94 589 ALA A C 1
ATOM 4313 O O . ALA A 1 589 ? -14.044 -18.156 29.387 1.00 96.94 589 ALA A O 1
ATOM 4314 N N . ALA A 1 590 ? -15.194 -19.960 28.725 1.00 95.19 590 ALA A N 1
ATOM 4315 C CA . ALA A 1 590 ? -15.281 -20.536 30.065 1.00 95.19 590 ALA A CA 1
ATOM 4316 C C . ALA A 1 590 ? -13.902 -20.935 30.626 1.00 95.19 590 ALA A C 1
ATOM 4318 O O . ALA A 1 590 ? -13.625 -20.671 31.797 1.00 95.19 590 ALA A O 1
ATOM 4319 N N . ALA A 1 591 ? -13.029 -21.527 29.804 1.00 94.06 591 ALA A N 1
ATOM 4320 C CA . ALA A 1 591 ? -11.666 -21.887 30.198 1.00 94.06 591 ALA A CA 1
ATOM 4321 C C . ALA A 1 591 ? -10.813 -20.648 30.524 1.00 94.06 591 ALA A C 1
ATOM 4323 O O . ALA A 1 591 ? -10.121 -20.632 31.544 1.00 94.06 591 ALA A O 1
ATOM 4324 N N . ILE A 1 592 ? -10.921 -19.590 29.711 1.00 94.44 592 ILE A N 1
ATOM 4325 C CA . ILE A 1 592 ? -10.266 -18.297 29.946 1.00 94.44 592 ILE A CA 1
ATOM 4326 C C . ILE A 1 592 ? -10.707 -17.722 31.296 1.00 94.44 592 ILE A C 1
ATOM 4328 O O . ILE A 1 592 ? -9.874 -17.445 32.164 1.00 94.44 592 ILE A O 1
ATOM 4332 N N . ASN A 1 593 ? -12.017 -17.615 31.519 1.00 96.19 593 ASN A N 1
ATOM 4333 C CA . ASN A 1 593 ? -12.558 -17.075 32.764 1.00 96.19 593 ASN A CA 1
ATOM 4334 C C . ASN A 1 593 ? -12.136 -17.926 33.966 1.00 96.19 593 ASN A C 1
ATOM 4336 O O . ASN A 1 593 ? -11.702 -17.388 34.977 1.00 96.19 593 ASN A O 1
ATOM 4340 N N . SER A 1 594 ? -12.175 -19.254 33.850 1.00 94.19 594 SER A N 1
ATOM 4341 C CA . SER A 1 594 ? -11.734 -20.144 34.927 1.00 94.19 594 SER A CA 1
ATOM 4342 C C . SER A 1 594 ? -10.249 -19.993 35.269 1.00 94.19 594 SER A C 1
ATOM 4344 O O . SER A 1 594 ? -9.863 -20.287 36.401 1.00 94.19 594 SER A O 1
ATOM 4346 N N . ARG A 1 595 ? -9.404 -19.612 34.304 1.00 92.25 595 ARG A N 1
ATOM 4347 C CA . ARG A 1 595 ? -7.951 -19.528 34.488 1.00 92.25 595 ARG A CA 1
ATOM 4348 C C . ARG A 1 595 ? -7.492 -18.178 35.027 1.00 92.25 595 ARG A C 1
ATOM 4350 O O . ARG A 1 595 ? -6.521 -18.158 35.792 1.00 92.25 595 ARG A O 1
ATOM 4357 N N . TRP A 1 596 ? -8.128 -17.092 34.586 1.00 93.25 596 TRP A N 1
ATOM 4358 C CA . TRP A 1 596 ? -7.625 -15.733 34.794 1.00 93.25 596 TRP A CA 1
ATOM 4359 C C . TRP A 1 596 ? -8.585 -14.788 35.514 1.00 93.25 596 TRP A C 1
ATOM 4361 O O . TRP A 1 596 ? -8.093 -13.886 36.182 1.00 93.25 596 TRP A O 1
ATOM 4371 N N . LEU A 1 597 ? -9.908 -14.988 35.453 1.00 96.25 597 LEU A N 1
ATOM 4372 C CA . LEU A 1 597 ? -10.841 -14.127 36.182 1.00 96.25 597 LEU A CA 1
ATOM 4373 C C . LEU A 1 597 ? -10.752 -14.408 37.686 1.00 96.25 597 LEU A C 1
ATOM 4375 O O . LEU A 1 597 ? -11.049 -15.508 38.159 1.00 96.25 597 LEU A O 1
ATOM 4379 N N . THR A 1 598 ? -10.369 -13.397 38.453 1.00 95.00 598 THR A N 1
ATOM 4380 C CA . THR A 1 598 ? -10.265 -13.472 39.909 1.00 95.00 598 THR A CA 1
ATOM 4381 C C . THR A 1 598 ? -11.642 -13.342 40.578 1.00 95.00 598 THR A C 1
ATOM 4383 O O . THR A 1 598 ? -12.583 -12.788 39.998 1.00 95.00 598 THR A O 1
ATOM 4386 N N . PRO A 1 599 ? -11.787 -13.761 41.852 1.00 91.31 599 PRO A N 1
ATOM 4387 C CA . PRO A 1 599 ? -12.995 -13.487 42.634 1.00 91.31 599 PRO A CA 1
ATOM 4388 C C . PRO A 1 599 ? -13.312 -11.991 42.799 1.00 91.31 599 PRO A C 1
ATOM 4390 O O . PRO A 1 599 ? -14.466 -11.637 43.029 1.00 91.31 599 PRO A O 1
ATOM 4393 N N . THR A 1 600 ? -12.307 -11.113 42.684 1.00 89.00 600 THR A N 1
ATOM 4394 C CA . THR A 1 600 ? -12.463 -9.649 42.719 1.00 89.00 600 THR A CA 1
ATOM 4395 C C . THR A 1 600 ? -12.960 -9.066 41.397 1.00 89.00 600 THR A C 1
ATOM 4397 O O . THR A 1 600 ? -13.392 -7.914 41.369 1.00 89.00 600 THR A O 1
ATOM 4400 N N . GLY A 1 601 ? -12.996 -9.866 40.329 1.00 91.50 601 GLY A N 1
ATOM 4401 C CA . GLY A 1 601 ? -13.547 -9.482 39.036 1.00 91.50 601 GLY A CA 1
ATOM 4402 C C . GLY A 1 601 ? -12.542 -8.811 38.100 1.00 91.50 601 GLY A C 1
ATOM 4403 O O . GLY A 1 601 ? -12.962 -8.045 37.240 1.00 91.50 601 GLY A O 1
ATOM 4404 N N . ASP A 1 602 ? -11.247 -9.074 38.251 1.00 93.38 602 ASP A N 1
ATOM 4405 C CA . ASP A 1 602 ? -10.179 -8.634 37.344 1.00 93.38 602 ASP A CA 1
ATOM 4406 C C . ASP A 1 602 ? -9.462 -9.846 36.724 1.00 93.38 602 ASP A C 1
ATOM 4408 O O . ASP A 1 602 ? -9.622 -10.969 37.196 1.00 93.38 602 ASP A O 1
ATOM 4412 N N . TYR A 1 603 ? -8.704 -9.639 35.647 1.00 93.31 603 TYR A N 1
ATOM 4413 C CA . TYR A 1 603 ? -7.948 -10.708 34.962 1.00 93.31 603 TYR A CA 1
ATOM 4414 C C . TYR A 1 603 ? -6.436 -10.639 35.212 1.00 93.31 603 TYR A C 1
ATOM 4416 O O . TYR A 1 603 ? -5.661 -11.414 34.644 1.00 93.31 603 TYR A O 1
ATOM 4424 N N . GLY A 1 604 ? -6.002 -9.680 36.027 1.00 88.56 604 GLY A N 1
ATOM 4425 C CA . GLY A 1 604 ? -4.604 -9.323 36.198 1.00 88.56 604 GLY A CA 1
ATOM 4426 C C . GLY A 1 604 ? -4.419 -7.827 36.460 1.00 88.56 604 GLY A C 1
ATOM 4427 O O . GLY A 1 604 ? -5.335 -7.029 36.239 1.00 88.56 604 GLY A O 1
ATOM 4428 N N . PRO A 1 605 ? -3.227 -7.428 36.933 1.00 84.00 605 PRO A N 1
ATOM 4429 C CA . PRO A 1 605 ? -2.954 -6.054 37.349 1.00 84.00 605 PRO A CA 1
ATOM 4430 C C . PRO A 1 605 ? -2.696 -5.086 36.182 1.00 84.00 605 PRO A C 1
ATOM 4432 O O . PRO A 1 605 ? -2.678 -3.873 36.394 1.00 84.00 605 PRO A O 1
ATOM 4435 N N . ASP A 1 606 ? -2.446 -5.593 34.974 1.00 86.62 606 ASP A N 1
ATOM 4436 C CA . ASP A 1 606 ? -2.124 -4.783 33.801 1.00 86.62 606 ASP A CA 1
ATOM 4437 C C . ASP A 1 606 ? -3.363 -4.381 32.977 1.00 86.62 606 ASP A C 1
ATOM 4439 O O . ASP A 1 606 ? -4.476 -4.891 33.146 1.00 86.62 606 ASP A O 1
ATOM 4443 N N . GLN A 1 607 ? -3.153 -3.413 32.083 1.00 93.12 607 GLN A N 1
ATOM 4444 C CA . GLN A 1 607 ? -4.203 -2.823 31.255 1.00 93.12 607 GLN A CA 1
ATOM 4445 C C . GLN A 1 607 ? -4.771 -3.825 30.239 1.00 93.12 607 GLN A C 1
ATOM 4447 O O . GLN A 1 607 ? -5.993 -3.942 30.121 1.00 93.12 607 GLN A O 1
ATOM 4452 N N . ALA A 1 608 ? -3.900 -4.563 29.543 1.00 92.44 608 ALA A N 1
ATOM 4453 C CA . ALA A 1 608 ? -4.282 -5.510 28.497 1.00 92.44 608 ALA A CA 1
ATOM 4454 C C . ALA A 1 608 ? -5.148 -6.643 29.059 1.00 92.44 608 ALA A C 1
ATOM 4456 O O . ALA A 1 608 ? -6.205 -6.945 28.500 1.00 92.44 608 ALA A O 1
ATOM 4457 N N . SER A 1 609 ? -4.766 -7.187 30.222 1.00 92.44 609 SER A N 1
ATOM 4458 C CA . SER A 1 609 ? -5.486 -8.265 30.902 1.00 92.44 609 SER A CA 1
ATOM 4459 C C . SER A 1 609 ? -6.960 -7.938 31.127 1.00 92.44 609 SER A C 1
ATOM 4461 O O . SER A 1 609 ? -7.791 -8.831 31.038 1.00 92.44 609 SER A O 1
ATOM 4463 N N . ASN A 1 610 ? -7.316 -6.674 31.371 1.00 95.75 610 ASN A N 1
ATOM 4464 C CA . ASN A 1 610 ? -8.709 -6.276 31.590 1.00 95.75 610 ASN A CA 1
ATOM 4465 C C . ASN A 1 610 ? -9.389 -5.753 30.314 1.00 95.75 610 ASN A C 1
ATOM 4467 O O . ASN A 1 610 ? -10.564 -6.044 30.091 1.00 95.75 610 ASN A O 1
ATOM 4471 N N . ALA A 1 611 ? -8.672 -5.004 29.470 1.00 97.12 611 ALA A N 1
ATOM 4472 C CA . ALA A 1 611 ? -9.219 -4.432 28.238 1.00 97.12 611 ALA A CA 1
ATOM 4473 C C . ALA A 1 611 ? -9.608 -5.502 27.207 1.00 97.12 611 ALA A C 1
ATOM 4475 O O . ALA A 1 611 ? -10.703 -5.445 26.645 1.00 97.12 611 ALA A O 1
ATOM 4476 N N . VAL A 1 612 ? -8.744 -6.499 26.993 1.00 96.69 612 VAL A N 1
ATOM 4477 C CA . VAL A 1 612 ? -8.921 -7.521 25.951 1.00 96.69 612 VAL A CA 1
ATOM 4478 C C . VAL A 1 612 ? -10.166 -8.397 26.204 1.00 96.69 612 VAL A C 1
ATOM 4480 O O . VAL A 1 612 ? -11.020 -8.474 25.316 1.00 96.69 612 VAL A O 1
ATOM 4483 N N . PRO A 1 613 ? -10.389 -8.969 27.408 1.00 97.44 613 PRO A N 1
ATOM 4484 C CA . PRO A 1 613 ? -11.623 -9.701 27.714 1.00 97.44 613 PRO A CA 1
ATOM 4485 C C . PRO A 1 613 ? -12.891 -8.837 27.692 1.00 97.44 613 PRO A C 1
ATOM 4487 O O . PRO A 1 613 ? -13.959 -9.326 27.311 1.00 97.44 613 PRO A O 1
ATOM 4490 N N . LEU A 1 614 ? -12.797 -7.564 28.109 1.00 98.19 614 LEU A N 1
ATOM 4491 C CA . LEU A 1 614 ? -13.922 -6.624 28.060 1.00 98.19 614 LEU A CA 1
ATOM 4492 C C . LEU A 1 614 ? -14.359 -6.364 26.617 1.00 98.19 614 LEU A C 1
ATOM 4494 O O . LEU A 1 614 ? -15.553 -6.449 26.331 1.00 98.19 614 LEU A O 1
ATOM 4498 N N . ALA A 1 615 ? -13.410 -6.091 25.719 1.00 97.38 615 ALA A N 1
ATOM 4499 C CA . ALA A 1 615 ? -13.689 -5.851 24.306 1.00 97.38 615 ALA A CA 1
ATOM 4500 C C . ALA A 1 615 ? -14.238 -7.102 23.601 1.00 97.38 615 ALA A C 1
ATOM 4502 O O . ALA A 1 615 ? -15.176 -7.001 22.814 1.00 97.38 615 ALA A O 1
ATOM 4503 N N . ALA A 1 616 ? -13.718 -8.288 23.938 1.00 97.31 616 ALA A N 1
ATOM 4504 C CA . ALA A 1 616 ? -14.206 -9.565 23.410 1.00 97.31 616 ALA A CA 1
ATOM 4505 C C . ALA A 1 616 ? -15.591 -9.975 23.955 1.00 97.31 616 ALA A C 1
ATOM 4507 O O . ALA A 1 616 ? -16.212 -10.911 23.448 1.00 97.31 616 ALA A O 1
ATOM 4508 N N . GLY A 1 617 ? -16.084 -9.307 25.004 1.00 96.62 617 GLY A N 1
ATOM 4509 C CA . GLY A 1 617 ? -17.387 -9.595 25.603 1.00 96.62 617 GLY A CA 1
ATOM 4510 C C . GLY A 1 617 ? -17.450 -10.919 26.373 1.00 96.62 617 GLY A C 1
ATOM 4511 O O . GLY A 1 617 ? -18.537 -11.468 26.544 1.00 96.62 617 GLY A O 1
ATOM 4512 N N . ILE A 1 618 ? -16.310 -11.440 26.843 1.00 97.56 618 ILE A N 1
ATOM 4513 C CA . ILE A 1 618 ? -16.249 -12.721 27.577 1.00 97.56 618 ILE A CA 1
ATOM 4514 C C . ILE A 1 618 ? -16.377 -12.561 29.097 1.00 97.56 618 ILE A C 1
ATOM 4516 O O . ILE A 1 618 ? -16.555 -13.549 29.812 1.00 97.56 618 ILE A O 1
ATOM 4520 N N . VAL A 1 619 ? -16.316 -11.326 29.605 1.00 97.94 619 VAL A N 1
ATOM 4521 C CA . VAL A 1 619 ? -16.482 -11.040 31.035 1.00 97.94 619 VAL A CA 1
ATOM 4522 C C . VAL A 1 619 ? -17.915 -11.367 31.466 1.00 97.94 619 VAL A C 1
ATOM 4524 O O . VAL A 1 619 ? -18.858 -10.818 30.890 1.00 97.94 619 VAL A O 1
ATOM 4527 N N . PRO A 1 620 ? -18.126 -12.213 32.493 1.00 97.06 620 PRO A N 1
ATOM 4528 C CA . PRO A 1 620 ? -19.477 -12.533 32.920 1.00 97.06 620 PRO A CA 1
ATOM 4529 C C . PRO A 1 620 ? -20.193 -11.289 33.460 1.00 97.06 620 PRO A C 1
ATOM 4531 O O . PRO A 1 620 ? -19.592 -10.433 34.110 1.00 97.06 620 PRO A O 1
ATOM 4534 N N . ALA A 1 621 ? -21.502 -11.198 33.207 1.00 96.06 621 ALA A N 1
ATOM 4535 C CA . ALA A 1 621 ? -22.287 -9.983 33.434 1.00 96.06 621 ALA A CA 1
ATOM 4536 C C . ALA A 1 621 ? -22.168 -9.407 34.859 1.00 96.06 621 ALA A C 1
ATOM 4538 O O . ALA A 1 621 ? -22.155 -8.189 35.029 1.00 96.06 621 ALA A O 1
ATOM 4539 N N . ALA A 1 622 ? -22.041 -10.267 35.876 1.00 96.12 622 ALA A N 1
ATOM 4540 C CA . ALA A 1 622 ? -21.911 -9.854 37.273 1.00 96.12 622 ALA A CA 1
ATOM 4541 C C . ALA A 1 622 ? -20.547 -9.216 37.607 1.00 96.12 622 ALA A C 1
ATOM 4543 O O . ALA A 1 622 ? -20.449 -8.483 38.587 1.00 96.12 622 ALA A O 1
ATOM 4544 N N . GLN A 1 623 ? -19.508 -9.465 36.804 1.00 97.38 623 GLN A N 1
ATOM 4545 C CA . GLN A 1 623 ? -18.141 -8.988 37.029 1.00 97.38 623 GLN A CA 1
ATOM 4546 C C . GLN A 1 623 ? -17.760 -7.806 36.131 1.00 97.38 623 GLN A C 1
ATOM 4548 O O . GLN A 1 623 ? -16.777 -7.136 36.431 1.00 97.38 623 GLN A O 1
ATOM 4553 N N . ILE A 1 624 ? -18.550 -7.481 35.095 1.00 97.00 624 ILE A N 1
ATOM 4554 C CA . ILE A 1 624 ? -18.260 -6.381 34.152 1.00 97.00 624 ILE A CA 1
ATOM 4555 C C . ILE A 1 624 ? -17.931 -5.070 34.880 1.00 97.00 624 ILE A C 1
ATOM 4557 O O . ILE A 1 624 ? -16.959 -4.402 34.537 1.00 97.00 624 ILE A O 1
ATOM 4561 N N . ALA A 1 625 ? -18.717 -4.687 35.890 1.00 96.88 625 ALA A N 1
ATOM 4562 C CA . ALA A 1 625 ? -18.484 -3.450 36.639 1.00 96.88 625 ALA A CA 1
ATOM 4563 C C . ALA A 1 625 ? -17.136 -3.458 37.389 1.00 96.88 625 ALA A C 1
ATOM 4565 O O . ALA A 1 625 ? -16.411 -2.458 37.371 1.00 96.88 625 ALA A O 1
ATOM 4566 N N . SER A 1 626 ? -16.774 -4.588 38.000 1.00 97.19 626 SER A N 1
ATOM 4567 C CA . SER A 1 626 ? -15.492 -4.751 38.690 1.00 97.19 626 SER A CA 1
ATOM 4568 C C . SER A 1 626 ? -14.319 -4.736 37.713 1.00 97.19 626 SER A C 1
ATOM 4570 O O . SER A 1 626 ? -13.357 -4.007 37.945 1.00 97.19 626 SER A O 1
ATOM 4572 N N . THR A 1 627 ? -14.424 -5.432 36.577 1.00 97.94 627 THR A N 1
ATOM 4573 C CA . THR A 1 627 ? -13.366 -5.453 35.551 1.00 97.94 627 THR A CA 1
ATOM 4574 C C . THR A 1 627 ? -13.149 -4.068 34.943 1.00 97.94 627 THR A C 1
ATOM 4576 O O . THR A 1 627 ? -12.013 -3.630 34.773 1.00 97.94 627 THR A O 1
ATOM 4579 N N . ARG A 1 628 ? -14.233 -3.321 34.684 1.00 97.81 628 ARG A N 1
ATOM 4580 C CA . ARG A 1 628 ? -14.165 -1.914 34.246 1.00 97.81 628 ARG A CA 1
ATOM 4581 C C . ARG A 1 628 ? -13.454 -1.035 35.271 1.00 97.81 628 ARG A C 1
ATOM 4583 O O . ARG A 1 628 ? -12.642 -0.193 34.901 1.00 97.81 628 ARG A O 1
ATOM 4590 N N . THR A 1 629 ? -13.745 -1.239 36.554 1.00 97.19 629 THR A N 1
ATOM 4591 C CA . THR A 1 629 ? -13.082 -0.510 37.643 1.00 97.19 629 THR A CA 1
ATOM 4592 C C . THR A 1 629 ? -11.589 -0.833 37.673 1.00 97.19 629 THR A C 1
ATOM 4594 O O . THR A 1 629 ? -10.779 0.091 37.687 1.00 97.19 629 THR A O 1
ATOM 4597 N N . ALA A 1 630 ? -11.217 -2.114 37.586 1.00 96.19 630 ALA A N 1
ATOM 4598 C CA . ALA A 1 630 ? -9.825 -2.558 37.542 1.00 96.19 630 ALA A CA 1
ATOM 4599 C C . ALA A 1 630 ? -9.053 -1.945 36.359 1.00 96.19 630 ALA A C 1
ATOM 4601 O O . ALA A 1 630 ? -7.956 -1.414 36.549 1.00 96.19 630 ALA A O 1
ATOM 4602 N N . LEU A 1 631 ? -9.659 -1.913 35.165 1.00 97.12 631 LEU A N 1
ATOM 4603 C CA . LEU A 1 631 ? -9.085 -1.258 33.987 1.00 97.12 631 LEU A CA 1
ATOM 4604 C C . LEU A 1 631 ? -8.792 0.227 34.253 1.00 97.12 631 LEU A C 1
ATOM 4606 O O . LEU A 1 631 ? -7.654 0.670 34.090 1.00 97.12 631 LEU A O 1
ATOM 4610 N N . LEU A 1 632 ? -9.777 0.993 34.732 1.00 97.56 632 LEU A N 1
ATOM 4611 C CA . LEU A 1 632 ? -9.599 2.420 35.033 1.00 97.56 632 LEU A CA 1
ATOM 4612 C C . LEU A 1 632 ? -8.557 2.669 36.131 1.00 97.56 632 LEU A C 1
ATOM 4614 O O . LEU A 1 632 ? -7.780 3.627 36.047 1.00 97.56 632 LEU A O 1
ATOM 4618 N N . THR A 1 633 ? -8.513 1.804 37.148 1.00 95.12 633 THR A N 1
ATOM 4619 C CA . THR A 1 633 ? -7.486 1.852 38.193 1.00 95.12 633 THR A CA 1
ATOM 4620 C C . THR A 1 633 ? -6.094 1.634 37.604 1.00 95.12 633 THR A C 1
ATOM 4622 O O . THR A 1 633 ? -5.189 2.404 37.923 1.00 95.12 633 THR A O 1
ATOM 4625 N N . SER A 1 634 ? -5.916 0.664 36.701 1.00 93.38 634 SER A N 1
ATOM 4626 C CA . SER A 1 634 ? -4.619 0.396 36.056 1.00 93.38 634 SER A CA 1
ATOM 4627 C C . SER A 1 634 ? -4.141 1.556 35.163 1.00 93.38 634 SER A C 1
ATOM 4629 O O . SER A 1 634 ? -2.955 1.893 35.159 1.00 93.38 634 SER A O 1
ATOM 4631 N N . ILE A 1 635 ? -5.058 2.241 34.467 1.00 94.50 635 ILE A N 1
ATOM 4632 C CA . ILE A 1 635 ? -4.756 3.447 33.676 1.00 94.50 635 ILE A CA 1
ATOM 4633 C C . ILE A 1 635 ? -4.348 4.600 34.599 1.00 94.50 635 ILE A C 1
ATOM 4635 O O . ILE A 1 635 ? -3.332 5.260 34.375 1.00 94.50 635 ILE A O 1
ATOM 4639 N N . THR A 1 636 ? -5.095 4.807 35.684 1.00 95.00 636 THR A N 1
ATOM 4640 C CA . THR A 1 636 ? -4.785 5.841 36.683 1.00 95.00 636 THR A CA 1
ATOM 4641 C C . THR A 1 636 ? -3.424 5.589 37.338 1.00 95.00 636 THR A C 1
ATOM 4643 O O . THR A 1 636 ? -2.615 6.509 37.445 1.00 95.00 636 THR A O 1
ATOM 4646 N N . ALA A 1 637 ? -3.119 4.338 37.695 1.00 91.38 637 ALA A N 1
ATOM 4647 C CA . ALA A 1 637 ? -1.828 3.934 38.253 1.00 91.38 637 ALA A CA 1
ATOM 4648 C C . ALA A 1 637 ? -0.656 4.146 37.274 1.00 91.38 637 ALA A C 1
ATOM 4650 O O . ALA A 1 637 ? 0.474 4.386 37.698 1.00 91.38 637 ALA A O 1
ATOM 4651 N N . ALA A 1 638 ? -0.913 4.109 35.963 1.00 89.75 638 ALA A N 1
ATOM 4652 C CA . ALA A 1 638 ? 0.062 4.444 34.924 1.00 89.75 638 ALA A CA 1
ATOM 4653 C C . ALA A 1 638 ? 0.216 5.962 34.676 1.00 89.75 638 ALA A C 1
ATOM 4655 O O . ALA A 1 638 ? 1.011 6.366 33.817 1.00 89.75 638 ALA A O 1
ATOM 4656 N N . GLY A 1 639 ? -0.508 6.801 35.426 1.00 91.56 639 GLY A N 1
ATOM 4657 C CA . GLY A 1 639 ? -0.546 8.251 35.243 1.00 91.56 639 GLY A CA 1
ATOM 4658 C C . GLY A 1 639 ? -1.398 8.683 34.050 1.00 91.56 639 GLY A C 1
ATOM 4659 O O . GLY A 1 639 ? -1.067 9.669 33.403 1.00 91.56 639 GLY A O 1
ATOM 4660 N N . GLY A 1 640 ? -2.444 7.920 33.713 1.00 92.19 640 GLY A N 1
ATOM 4661 C CA . GLY A 1 640 ? -3.327 8.209 32.578 1.00 92.19 640 GLY A CA 1
ATOM 4662 C C . GLY A 1 640 ? -2.775 7.785 31.213 1.00 92.19 640 GLY A C 1
ATOM 4663 O O . GLY A 1 640 ? -3.346 8.154 30.196 1.00 92.19 640 GLY A O 1
ATOM 4664 N N . ARG A 1 641 ? -1.672 7.027 31.174 1.00 91.62 641 ARG A N 1
ATOM 4665 C CA . ARG A 1 641 ? -1.007 6.592 29.935 1.00 91.62 641 ARG A CA 1
ATOM 4666 C C . ARG A 1 641 ? -1.364 5.156 29.574 1.00 91.62 641 ARG A C 1
ATOM 4668 O O . ARG A 1 641 ? -1.535 4.319 30.466 1.00 91.62 641 ARG A O 1
ATOM 4675 N N . PHE A 1 642 ? -1.385 4.859 28.278 1.00 92.62 642 PHE A N 1
ATOM 4676 C CA . PHE A 1 642 ? -1.436 3.484 27.795 1.00 92.62 642 PHE A CA 1
ATOM 4677 C C . PHE A 1 642 ? -0.071 2.809 27.919 1.00 92.62 642 PHE A C 1
ATOM 4679 O O . PHE A 1 642 ? 0.961 3.399 27.612 1.00 92.62 642 PHE A O 1
ATOM 4686 N N . LYS A 1 643 ? -0.081 1.571 28.413 1.00 88.94 643 LYS A N 1
ATOM 4687 C CA . LYS A 1 643 ? 1.083 0.687 28.540 1.00 88.94 643 LYS A CA 1
ATOM 4688 C C . LYS A 1 643 ? 0.755 -0.632 27.853 1.00 88.94 643 LYS A C 1
ATOM 4690 O O . LYS A 1 643 ? 0.555 -1.645 28.520 1.00 88.94 643 LYS A O 1
ATOM 4695 N N . LEU A 1 644 ? 0.596 -0.545 26.539 1.00 89.69 644 LEU A N 1
ATOM 4696 C CA . LEU A 1 644 ? 0.055 -1.588 25.675 1.00 89.69 644 LEU A CA 1
ATOM 4697 C C . LEU A 1 644 ? 0.943 -1.757 24.442 1.00 89.69 644 LEU A C 1
ATOM 4699 O O . LEU A 1 644 ? 1.708 -0.857 24.093 1.00 89.69 644 LEU A O 1
ATOM 4703 N N . GLY A 1 645 ? 0.832 -2.915 23.816 1.00 90.56 645 GLY A N 1
ATOM 4704 C CA . GLY A 1 645 ? 1.315 -3.215 22.482 1.00 90.56 645 GLY A CA 1
ATOM 4705 C C . GLY A 1 645 ? 0.192 -3.200 21.453 1.00 90.56 645 GLY A C 1
ATOM 4706 O O . GLY A 1 645 ? -0.939 -2.818 21.763 1.00 90.56 645 GLY A O 1
ATOM 4707 N N . GLU A 1 646 ? 0.504 -3.598 20.224 1.00 91.88 646 GLU A N 1
ATOM 4708 C CA . GLU A 1 646 ? -0.414 -3.476 19.081 1.00 91.88 646 GLU A CA 1
ATOM 4709 C C . GLU A 1 646 ? -1.754 -4.197 19.276 1.00 91.88 646 GLU A C 1
ATOM 4711 O O . GLU A 1 646 ? -2.811 -3.621 19.009 1.00 91.88 646 GLU A O 1
ATOM 4716 N N . ILE A 1 647 ? -1.727 -5.416 19.825 1.00 93.50 647 ILE A N 1
ATOM 4717 C CA . ILE A 1 647 ? -2.907 -6.284 19.917 1.00 93.50 647 ILE A CA 1
ATOM 4718 C C . ILE A 1 647 ? -3.932 -5.665 20.861 1.00 93.50 647 ILE A C 1
ATOM 4720 O O . ILE A 1 647 ? -5.140 -5.749 20.635 1.00 93.50 647 ILE A O 1
ATOM 4724 N N . SER A 1 648 ? -3.459 -5.031 21.934 1.00 94.44 648 SER A N 1
ATOM 4725 C CA . SER A 1 648 ? -4.315 -4.559 23.021 1.00 94.44 648 SER A CA 1
ATOM 4726 C C . SER A 1 648 ? -4.791 -3.115 22.862 1.00 94.44 648 SER A C 1
ATOM 4728 O O . SER A 1 648 ? -5.722 -2.720 23.571 1.00 94.44 648 SER A O 1
ATOM 4730 N N . ILE A 1 649 ? -4.223 -2.321 21.944 1.00 95.06 649 ILE A N 1
ATOM 4731 C CA . ILE A 1 649 ? -4.655 -0.929 21.721 1.00 95.06 649 ILE A CA 1
ATOM 4732 C C . ILE A 1 649 ? -6.094 -0.858 21.196 1.00 95.06 649 ILE A C 1
ATOM 4734 O O . ILE A 1 649 ? -6.915 -0.141 21.774 1.00 95.06 649 ILE A O 1
ATOM 4738 N N . GLY A 1 650 ? -6.428 -1.609 20.143 1.00 96.00 650 GLY A N 1
ATOM 4739 C CA . GLY A 1 650 ? -7.793 -1.645 19.599 1.00 96.00 650 GLY A CA 1
ATOM 4740 C C . GLY A 1 650 ? -8.841 -2.051 20.653 1.00 96.00 650 GLY A C 1
ATOM 4741 O O . GLY A 1 650 ? -9.822 -1.325 20.862 1.00 96.00 650 GLY A O 1
ATOM 4742 N N . PRO A 1 651 ? -8.624 -3.155 21.394 1.00 97.25 651 PRO A N 1
ATOM 4743 C CA . PRO A 1 651 ? -9.450 -3.551 22.532 1.00 97.25 651 PRO A CA 1
ATOM 4744 C C . PRO A 1 651 ? -9.549 -2.503 23.647 1.00 97.25 651 PRO A C 1
ATOM 4746 O O . PRO A 1 651 ? -10.637 -2.297 24.183 1.00 97.25 651 PRO A O 1
ATOM 4749 N N . MET A 1 652 ? -8.456 -1.813 23.992 1.00 97.75 652 MET A N 1
ATOM 4750 C CA . MET A 1 652 ? -8.470 -0.729 24.983 1.00 97.75 652 MET A CA 1
ATOM 4751 C C . MET A 1 652 ? -9.396 0.411 24.560 1.00 97.75 652 MET A C 1
ATOM 4753 O O . MET A 1 652 ? -10.253 0.825 25.344 1.00 97.75 652 MET A O 1
ATOM 4757 N N . LEU A 1 653 ? -9.257 0.887 23.321 1.00 97.94 653 LEU A N 1
ATOM 4758 C CA . LEU A 1 653 ? -10.102 1.949 22.773 1.00 97.94 653 LEU A CA 1
ATOM 4759 C C . LEU A 1 653 ? -11.570 1.506 22.749 1.00 97.94 653 LEU A C 1
ATOM 4761 O O . LEU A 1 653 ? -12.430 2.189 23.299 1.00 97.94 653 LEU A O 1
ATOM 4765 N N . THR A 1 654 ? -11.837 0.295 22.252 1.00 96.38 654 THR A N 1
ATOM 4766 C CA . THR A 1 654 ? -13.182 -0.303 22.230 1.00 96.38 654 THR A CA 1
ATOM 4767 C C . THR A 1 654 ? -13.806 -0.383 23.627 1.00 96.38 654 THR A C 1
ATOM 4769 O O . THR A 1 654 ? -14.971 -0.019 23.814 1.00 96.38 654 THR A O 1
ATOM 4772 N N . ALA A 1 655 ? -13.046 -0.842 24.627 1.00 97.69 655 ALA A N 1
ATOM 4773 C CA . ALA A 1 655 ? -13.523 -0.968 26.000 1.00 97.69 655 ALA A CA 1
ATOM 4774 C C . ALA A 1 655 ? -13.848 0.401 26.617 1.00 97.69 655 ALA A C 1
ATOM 4776 O O . ALA A 1 655 ? -14.895 0.546 27.252 1.00 97.69 655 ALA A O 1
ATOM 4777 N N . LEU A 1 656 ? -12.997 1.411 26.406 1.00 98.06 656 LEU A N 1
ATOM 4778 C CA . LEU A 1 656 ? -13.222 2.769 26.908 1.00 98.06 656 LEU A CA 1
ATOM 4779 C C . LEU A 1 656 ? -14.431 3.437 26.242 1.00 98.06 656 LEU A C 1
ATOM 4781 O O . LEU A 1 656 ? -15.279 3.975 26.960 1.00 98.06 656 LEU A O 1
ATOM 4785 N N . SER A 1 657 ? -14.581 3.339 24.919 1.00 95.94 657 SER A N 1
ATOM 4786 C CA . SER A 1 657 ? -15.754 3.878 24.215 1.00 95.94 657 SER A CA 1
ATOM 4787 C C . SER A 1 657 ? -17.047 3.191 24.668 1.00 95.94 657 SER A C 1
ATOM 4789 O O . SER A 1 657 ? -18.045 3.851 24.959 1.00 95.94 657 SER A O 1
ATOM 4791 N N . ALA A 1 658 ? -17.031 1.867 24.871 1.00 93.69 658 ALA A N 1
ATOM 4792 C CA . ALA A 1 658 ? -18.176 1.128 25.419 1.00 93.69 658 ALA A CA 1
ATOM 4793 C C . ALA A 1 658 ? -18.529 1.512 26.874 1.00 93.69 658 ALA A C 1
ATOM 4795 O O . ALA A 1 658 ? -19.626 1.209 27.357 1.00 93.69 658 ALA A O 1
ATOM 4796 N N . MET A 1 659 ? -17.609 2.160 27.593 1.00 95.12 659 MET A N 1
ATOM 4797 C CA . MET A 1 659 ? -17.821 2.718 28.932 1.00 95.12 659 MET A CA 1
ATOM 4798 C C . MET A 1 659 ? -18.238 4.197 28.907 1.00 95.12 659 MET A C 1
ATOM 4800 O O . MET A 1 659 ? -18.489 4.757 29.975 1.00 95.12 659 MET A O 1
ATOM 4804 N N . GLY A 1 660 ? -18.292 4.829 27.728 1.00 93.62 660 GLY A N 1
ATOM 4805 C CA . GLY A 1 660 ? -18.464 6.277 27.589 1.00 93.62 660 GLY A CA 1
ATOM 4806 C C . GLY A 1 660 ? -17.277 7.062 28.152 1.00 93.62 660 GLY A C 1
ATOM 4807 O O . GLY A 1 660 ? -17.468 8.136 28.720 1.00 93.62 660 GLY A O 1
ATOM 4808 N N . ARG A 1 661 ? -16.068 6.485 28.081 1.00 96.38 661 ARG A N 1
ATOM 4809 C CA . ARG A 1 661 ? -14.818 7.051 28.612 1.00 96.38 661 ARG A CA 1
ATOM 4810 C C . ARG A 1 661 ? -13.825 7.447 27.519 1.00 96.38 661 ARG A C 1
ATOM 4812 O O . ARG A 1 661 ? -12.611 7.351 27.707 1.00 96.38 661 ARG A O 1
ATOM 4819 N N . ASP A 1 662 ? -14.336 7.925 26.387 1.00 96.12 662 ASP A N 1
ATOM 4820 C CA . ASP A 1 662 ? -13.519 8.507 25.317 1.00 96.12 662 ASP A CA 1
ATOM 4821 C C . ASP A 1 662 ? -12.712 9.724 25.795 1.00 96.12 662 ASP A C 1
ATOM 4823 O O . ASP A 1 662 ? -11.659 10.016 25.238 1.00 96.12 662 ASP A O 1
ATOM 4827 N N . ASP A 1 663 ? -13.140 10.382 26.881 1.00 95.44 663 ASP A N 1
ATOM 4828 C CA . ASP A 1 663 ? -12.363 11.409 27.581 1.00 95.44 663 ASP A CA 1
ATOM 4829 C C . ASP A 1 663 ? -10.997 10.883 28.049 1.00 95.44 663 ASP A C 1
ATOM 4831 O O . ASP A 1 663 ? -9.983 11.548 27.840 1.00 95.44 663 ASP A O 1
ATOM 4835 N N . ILE A 1 664 ? -10.949 9.682 28.637 1.00 97.00 664 ILE A N 1
ATOM 4836 C CA . ILE A 1 664 ? -9.694 9.045 29.067 1.00 97.00 664 ILE A CA 1
ATOM 4837 C C . ILE A 1 664 ? -8.863 8.644 27.856 1.00 97.00 664 ILE A C 1
ATOM 4839 O O . ILE A 1 664 ? -7.661 8.905 27.847 1.00 97.00 664 ILE A O 1
ATOM 4843 N N . ALA A 1 665 ? -9.488 8.016 26.855 1.00 97.31 665 ALA A N 1
ATOM 4844 C CA . ALA A 1 665 ? -8.788 7.580 25.649 1.00 97.31 665 ALA A CA 1
ATOM 4845 C C . ALA A 1 665 ? -8.110 8.767 24.956 1.00 97.31 665 ALA A C 1
ATOM 4847 O O . ALA A 1 665 ? -6.910 8.732 24.697 1.00 97.31 665 ALA A O 1
ATOM 4848 N N . TYR A 1 666 ? -8.850 9.859 24.768 1.00 97.81 666 TYR A N 1
ATOM 4849 C CA . TYR A 1 666 ? -8.335 11.093 24.193 1.00 97.81 666 TYR A CA 1
ATOM 4850 C C . TYR A 1 666 ? -7.161 11.663 24.985 1.00 97.81 666 TYR A C 1
ATOM 4852 O O . TYR A 1 666 ? -6.122 11.934 24.391 1.00 97.81 666 TYR A O 1
ATOM 4860 N N . GLN A 1 667 ? -7.271 11.781 26.314 1.00 96.88 667 GLN A N 1
ATOM 4861 C CA . GLN A 1 667 ? -6.162 12.282 27.137 1.00 96.88 667 GLN A CA 1
ATOM 4862 C C . GLN A 1 667 ? -4.914 11.391 27.049 1.00 96.88 667 GLN A C 1
ATOM 4864 O O . GLN A 1 667 ? -3.800 11.911 26.981 1.00 96.88 667 GLN A O 1
ATOM 4869 N N . ALA A 1 668 ? -5.081 10.067 27.012 1.00 96.00 668 ALA A N 1
ATOM 4870 C CA . ALA A 1 668 ? -3.969 9.134 26.849 1.00 96.00 668 ALA A CA 1
ATOM 4871 C C . ALA A 1 668 ? -3.307 9.263 25.465 1.00 96.00 668 ALA A C 1
ATOM 4873 O O . ALA A 1 668 ? -2.079 9.255 25.376 1.00 96.00 668 ALA A O 1
ATOM 4874 N N . VAL A 1 669 ? -4.108 9.414 24.403 1.00 97.25 669 VAL A N 1
ATOM 4875 C CA . VAL A 1 669 ? -3.642 9.520 23.011 1.00 97.25 669 VAL A CA 1
ATOM 4876 C C . VAL A 1 669 ? -2.899 10.831 22.759 1.00 97.25 669 VAL A C 1
ATOM 4878 O O . VAL A 1 669 ? -1.816 10.802 22.184 1.00 97.25 669 VAL A O 1
ATOM 4881 N N . ILE A 1 670 ? -3.429 11.977 23.197 1.00 96.56 670 ILE A N 1
ATOM 4882 C CA . ILE A 1 670 ? -2.807 13.282 22.900 1.00 96.56 670 ILE A CA 1
ATOM 4883 C C . ILE A 1 670 ? -1.612 13.610 23.799 1.00 96.56 670 ILE A C 1
ATOM 4885 O O . ILE A 1 670 ? -0.874 14.558 23.532 1.00 96.56 670 ILE A O 1
ATOM 4889 N N . SER A 1 671 ? -1.431 12.871 24.896 1.00 94.88 671 SER A N 1
ATOM 4890 C CA . SER A 1 671 ? -0.368 13.145 25.855 1.00 94.88 671 SER A CA 1
ATOM 4891 C C . SER A 1 671 ? 1.010 13.021 25.206 1.00 94.88 671 SER A C 1
ATOM 4893 O O . SER A 1 671 ? 1.377 11.985 24.653 1.00 94.88 671 SER A O 1
ATOM 4895 N N . THR A 1 672 ? 1.810 14.078 25.334 1.00 94.50 672 THR A N 1
ATOM 4896 C CA . THR A 1 672 ? 3.219 14.107 24.914 1.00 94.50 672 THR A CA 1
ATOM 4897 C C . THR A 1 672 ? 4.169 13.625 26.015 1.00 94.50 672 THR A C 1
ATOM 4899 O O . THR A 1 672 ? 5.384 13.592 25.825 1.00 94.50 672 THR A O 1
ATOM 4902 N N . ALA A 1 673 ? 3.643 13.263 27.191 1.00 89.06 673 ALA A N 1
ATOM 4903 C CA . ALA A 1 673 ? 4.450 12.842 28.327 1.00 89.06 673 ALA A CA 1
ATOM 4904 C C . ALA A 1 673 ? 4.853 11.360 28.221 1.00 89.06 673 ALA A C 1
ATOM 4906 O O . ALA A 1 673 ? 4.022 10.460 28.357 1.00 89.06 673 ALA A O 1
ATOM 4907 N N . GLY A 1 674 ? 6.156 11.101 28.097 1.00 85.69 674 GLY A N 1
ATOM 4908 C CA . GLY A 1 674 ? 6.706 9.745 28.018 1.00 85.69 674 GLY A CA 1
ATOM 4909 C C . GLY A 1 674 ? 6.693 9.195 26.592 1.00 85.69 674 GLY A C 1
ATOM 4910 O O . GLY A 1 674 ? 6.986 9.932 25.658 1.00 85.69 674 GLY A O 1
ATOM 4911 N N . ARG A 1 675 ? 6.403 7.899 26.435 1.00 90.06 675 ARG A N 1
ATOM 4912 C CA . ARG A 1 675 ? 6.264 7.226 25.135 1.00 90.06 675 ARG A CA 1
ATOM 4913 C C . ARG A 1 675 ? 4.770 6.988 24.880 1.00 90.06 675 ARG A C 1
ATOM 4915 O O . ARG A 1 675 ? 4.034 6.694 25.823 1.00 90.06 675 ARG A O 1
ATOM 4922 N N . GLY A 1 676 ? 4.317 7.180 23.645 1.00 93.06 676 GLY A N 1
ATOM 4923 C CA . GLY A 1 676 ? 2.894 7.157 23.290 1.00 93.06 676 GLY A CA 1
ATOM 4924 C C . GLY A 1 676 ? 2.592 7.967 22.028 1.00 93.06 676 GLY A C 1
ATOM 4925 O O . GLY A 1 676 ? 3.474 8.624 21.481 1.00 93.06 676 GLY A O 1
ATOM 4926 N N . TYR A 1 677 ? 1.337 7.955 21.581 1.00 96.69 677 TYR A N 1
ATOM 4927 C CA . TYR A 1 677 ? 0.917 8.613 20.337 1.00 96.69 677 TYR A CA 1
ATOM 4928 C C . TYR A 1 677 ? 1.227 10.112 20.283 1.00 96.69 677 TYR A C 1
ATOM 4930 O O . TYR A 1 677 ? 1.828 10.573 19.315 1.00 96.69 677 TYR A O 1
ATOM 4938 N N . GLY A 1 678 ? 0.876 10.879 21.319 1.00 96.50 678 GLY A N 1
ATOM 4939 C CA . GLY A 1 678 ? 1.165 12.313 21.359 1.00 96.50 678 GLY A CA 1
ATOM 4940 C C . GLY A 1 678 ? 2.665 12.605 21.311 1.00 96.50 678 GLY A C 1
ATOM 4941 O O . GLY A 1 678 ? 3.087 13.552 20.651 1.00 96.50 678 GLY A O 1
ATOM 4942 N N . ALA A 1 679 ? 3.492 11.757 21.932 1.00 95.38 679 ALA A N 1
ATOM 4943 C CA . ALA A 1 679 ? 4.948 11.861 21.842 1.00 95.38 679 ALA A CA 1
ATOM 4944 C C . ALA A 1 679 ? 5.463 11.561 20.421 1.00 95.38 679 ALA A C 1
ATOM 4946 O O . ALA A 1 679 ? 6.303 12.308 19.921 1.00 95.38 679 ALA A O 1
ATOM 4947 N N . ILE A 1 680 ? 4.920 10.539 19.744 1.00 96.25 680 ILE A N 1
ATOM 4948 C CA . ILE A 1 680 ? 5.225 10.242 18.332 1.00 96.25 680 ILE A CA 1
ATOM 4949 C C . ILE A 1 680 ? 4.856 11.441 17.450 1.00 96.25 680 ILE A C 1
ATOM 4951 O O . ILE A 1 680 ? 5.704 11.936 16.706 1.00 96.25 680 ILE A O 1
ATOM 4955 N N . ALA A 1 681 ? 3.637 11.969 17.581 1.00 96.50 681 ALA A N 1
ATOM 4956 C CA . ALA A 1 681 ? 3.168 13.123 16.812 1.00 96.50 681 ALA A CA 1
ATOM 4957 C C . ALA A 1 681 ? 4.030 14.380 17.046 1.00 96.50 681 ALA A C 1
ATOM 4959 O O . ALA A 1 681 ? 4.296 15.134 16.112 1.00 96.50 681 ALA A O 1
ATOM 4960 N N . ALA A 1 682 ? 4.518 14.591 18.272 1.00 95.75 682 ALA A N 1
ATOM 4961 C CA . ALA A 1 682 ? 5.387 15.717 18.619 1.00 95.75 682 ALA A CA 1
ATOM 4962 C C . ALA A 1 682 ? 6.866 15.521 18.222 1.00 95.75 682 ALA A C 1
ATOM 4964 O O . ALA A 1 682 ? 7.633 16.484 18.251 1.00 95.75 682 ALA A O 1
ATOM 4965 N N . SER A 1 683 ? 7.282 14.300 17.863 1.00 93.44 683 SER A N 1
ATOM 4966 C CA . SER A 1 683 ? 8.690 13.956 17.597 1.00 93.44 683 SER A CA 1
ATOM 4967 C C . SER A 1 683 ? 9.216 14.434 16.238 1.00 93.44 683 SER A C 1
ATOM 4969 O O . SER A 1 683 ? 10.424 14.418 16.008 1.00 93.44 683 SER A O 1
ATOM 4971 N N . GLY A 1 684 ? 8.327 14.858 15.334 1.00 91.81 684 GLY A N 1
ATOM 4972 C CA . GLY A 1 684 ? 8.670 15.141 13.937 1.00 91.81 684 GLY A CA 1
ATOM 4973 C C . GLY A 1 684 ? 8.674 13.903 13.033 1.00 91.81 684 GLY A C 1
ATOM 4974 O O . GLY A 1 684 ? 9.191 13.977 11.915 1.00 91.81 684 GLY A O 1
ATOM 4975 N N . ALA A 1 685 ? 8.101 12.785 13.500 1.00 96.06 685 ALA A N 1
ATOM 4976 C CA . ALA A 1 685 ? 7.762 11.635 12.668 1.00 96.06 685 ALA A CA 1
ATOM 4977 C C . ALA A 1 685 ? 6.888 12.060 11.475 1.00 96.06 685 ALA A C 1
ATOM 4979 O O . ALA A 1 685 ? 6.140 13.036 11.546 1.00 96.06 685 ALA A O 1
ATOM 4980 N N . THR A 1 686 ? 7.003 11.335 10.362 1.00 97.31 686 THR A N 1
ATOM 4981 C CA . THR A 1 686 ? 6.255 11.634 9.119 1.00 97.31 686 THR A CA 1
ATOM 4982 C C . THR A 1 686 ? 5.554 10.415 8.516 1.00 97.31 686 THR A C 1
ATOM 4984 O O . THR A 1 686 ? 4.813 10.559 7.549 1.00 97.31 686 THR A O 1
ATOM 4987 N N . ALA A 1 687 ? 5.733 9.254 9.143 1.00 98.25 687 ALA A N 1
ATOM 4988 C CA . ALA A 1 687 ? 4.888 8.072 9.077 1.00 98.25 687 ALA A CA 1
ATOM 4989 C C . ALA A 1 687 ? 4.726 7.537 10.514 1.00 98.25 687 ALA A C 1
ATOM 4991 O O . ALA A 1 687 ? 5.408 8.014 11.431 1.00 98.25 687 ALA A O 1
ATOM 4992 N N . LEU A 1 688 ? 3.782 6.625 10.738 1.00 98.12 688 LEU A N 1
ATOM 4993 C CA . LEU A 1 688 ? 3.604 6.005 12.051 1.00 98.12 688 LEU A CA 1
ATOM 4994 C C . LEU A 1 688 ? 4.812 5.111 12.364 1.00 98.12 688 LEU A C 1
ATOM 4996 O O . LEU A 1 688 ? 5.358 4.473 11.473 1.00 98.12 688 LEU A O 1
ATOM 5000 N N . THR A 1 689 ? 5.273 5.115 13.612 1.00 96.62 689 THR A N 1
ATOM 5001 C CA . THR A 1 689 ? 6.474 4.382 14.027 1.00 96.62 689 THR A CA 1
ATOM 5002 C C . THR A 1 689 ? 6.104 3.018 14.602 1.00 96.62 689 THR A C 1
ATOM 5004 O O . THR A 1 689 ? 5.057 2.882 15.232 1.00 96.62 689 THR A O 1
ATOM 5007 N N . GLU A 1 690 ? 6.995 2.036 14.472 1.00 94.31 690 GLU A N 1
ATOM 5008 C CA . GLU A 1 690 ? 6.816 0.685 15.036 1.00 94.31 690 GLU A CA 1
ATOM 5009 C C . GLU A 1 690 ? 6.742 0.710 16.570 1.00 94.31 690 GLU A C 1
ATOM 5011 O O . GLU A 1 690 ? 5.897 0.076 17.199 1.00 94.31 690 GLU A O 1
ATOM 5016 N N . GLY A 1 691 ? 7.625 1.499 17.188 1.00 91.25 691 GLY A N 1
ATOM 5017 C CA . GLY A 1 691 ? 7.740 1.608 18.635 1.00 91.25 691 GLY A CA 1
ATOM 5018 C C . GLY A 1 691 ? 7.299 2.952 19.201 1.00 91.25 691 GLY A C 1
ATOM 5019 O O . GLY A 1 691 ? 7.438 4.002 18.574 1.00 91.25 691 GLY A O 1
ATOM 5020 N N . TRP A 1 692 ? 6.830 2.932 20.451 1.00 92.00 692 TRP A N 1
ATOM 5021 C CA . TRP A 1 692 ? 6.355 4.121 21.170 1.00 92.00 692 TRP A CA 1
ATOM 5022 C C . TRP A 1 692 ? 7.404 5.224 21.373 1.00 92.00 692 TRP A C 1
ATOM 5024 O O . TRP A 1 692 ? 7.035 6.365 21.659 1.00 92.00 692 TRP A O 1
ATOM 5034 N N . GLY A 1 693 ? 8.699 4.894 21.310 1.00 88.56 693 GLY A N 1
ATOM 5035 C CA . GLY A 1 693 ? 9.800 5.850 21.451 1.00 88.56 693 GLY A CA 1
ATOM 5036 C C . GLY A 1 693 ? 10.274 6.459 20.130 1.00 88.56 693 GLY A C 1
ATOM 5037 O O . GLY A 1 693 ? 11.209 7.264 20.151 1.00 88.56 693 GLY A O 1
ATOM 5038 N N . GLY A 1 694 ? 9.666 6.090 18.996 1.00 88.69 694 GLY A N 1
ATOM 5039 C CA . GLY A 1 694 ? 10.085 6.538 17.669 1.00 88.69 694 GLY A CA 1
ATOM 5040 C C . GLY A 1 694 ? 11.555 6.208 17.405 1.00 88.69 694 GLY A C 1
ATOM 5041 O O . GLY A 1 694 ? 12.019 5.108 17.704 1.00 88.69 694 GLY A O 1
ATOM 5042 N N . ALA A 1 695 ? 12.318 7.170 16.884 1.00 85.81 695 ALA A N 1
ATOM 5043 C CA . ALA A 1 695 ? 13.714 6.963 16.492 1.00 85.81 695 ALA A CA 1
ATOM 5044 C C . ALA A 1 695 ? 14.628 6.514 17.647 1.00 85.81 695 ALA A C 1
ATOM 5046 O O . ALA A 1 695 ? 15.650 5.870 17.412 1.00 85.81 695 ALA A O 1
ATOM 5047 N N . ALA A 1 696 ? 14.269 6.823 18.900 1.00 85.88 696 ALA A N 1
ATOM 5048 C CA . ALA A 1 696 ? 15.039 6.408 20.073 1.00 85.88 696 ALA A CA 1
ATOM 5049 C C . ALA A 1 696 ? 15.018 4.886 20.303 1.00 85.88 696 ALA A C 1
ATOM 5051 O O . ALA A 1 696 ? 15.893 4.369 20.999 1.00 85.88 696 ALA A O 1
ATOM 5052 N N . ASP A 1 697 ? 14.053 4.174 19.715 1.00 84.81 697 ASP A N 1
ATOM 5053 C CA . ASP A 1 697 ? 13.935 2.721 19.844 1.00 84.81 697 ASP A CA 1
ATOM 5054 C C . ASP A 1 697 ? 14.892 1.966 18.915 1.00 84.81 697 ASP A C 1
ATOM 5056 O O . ASP A 1 697 ? 15.148 0.785 19.140 1.00 84.81 697 ASP A O 1
ATOM 5060 N N . GLY A 1 698 ? 15.430 2.634 17.885 1.00 85.31 698 GLY A N 1
ATOM 5061 C CA . GLY A 1 698 ? 16.206 1.982 16.825 1.00 85.31 698 GLY A CA 1
ATOM 5062 C C . GLY A 1 698 ? 15.375 1.039 15.942 1.00 85.31 698 GLY A C 1
ATOM 5063 O O . GLY A 1 698 ? 15.945 0.180 15.276 1.00 85.31 698 GLY A O 1
ATOM 5064 N N . ALA A 1 699 ? 14.049 1.191 15.980 1.00 89.00 699 ALA A N 1
ATOM 5065 C CA . ALA A 1 699 ? 13.048 0.435 15.231 1.00 89.00 699 ALA A CA 1
ATOM 5066 C C . ALA A 1 699 ? 12.551 1.233 14.004 1.00 89.00 699 ALA A C 1
ATOM 5068 O O . ALA A 1 699 ? 12.987 2.374 13.804 1.00 89.00 699 ALA A O 1
ATOM 5069 N N . SER A 1 700 ? 11.633 0.664 13.212 1.00 94.31 700 SER A N 1
ATOM 5070 C CA . SER A 1 700 ? 11.113 1.318 11.998 1.00 94.31 700 SER A CA 1
ATOM 5071 C C . SER A 1 700 ? 10.424 2.631 12.353 1.00 94.31 700 SER A C 1
ATOM 5073 O O . SER A 1 700 ? 9.712 2.737 13.362 1.00 94.31 700 SER A O 1
ATOM 5075 N N . GLN A 1 701 ? 10.616 3.633 11.506 1.00 96.50 701 GLN A N 1
ATOM 5076 C CA . GLN A 1 701 ? 9.880 4.890 11.532 1.00 96.50 701 GLN A CA 1
ATOM 5077 C C . GLN A 1 701 ? 8.727 4.909 10.515 1.00 96.50 701 GLN A C 1
ATOM 5079 O O . GLN A 1 701 ? 8.238 5.997 10.191 1.00 96.50 701 GLN A O 1
ATOM 5084 N N . ASP A 1 702 ? 8.323 3.741 10.004 1.00 97.81 702 ASP A N 1
ATOM 5085 C CA . ASP A 1 702 ? 7.298 3.582 8.972 1.00 97.81 702 ASP A CA 1
ATOM 5086 C C . ASP A 1 702 ? 6.577 2.215 9.051 1.00 97.81 702 ASP A C 1
ATOM 5088 O O . ASP A 1 702 ? 6.824 1.300 8.265 1.00 97.81 702 ASP A O 1
ATOM 5092 N N . HIS A 1 703 ? 5.680 2.077 10.033 1.00 97.44 703 HIS A N 1
ATOM 5093 C CA . HIS A 1 703 ? 4.962 0.842 10.373 1.00 97.44 703 HIS A CA 1
ATOM 5094 C C . HIS A 1 703 ? 3.547 1.162 10.865 1.00 97.44 703 HIS A C 1
ATOM 5096 O O . HIS A 1 703 ? 3.353 2.085 11.665 1.00 97.44 703 HIS A O 1
ATOM 5102 N N . PHE A 1 704 ? 2.536 0.421 10.404 1.00 97.00 704 PHE A N 1
ATOM 5103 C CA . PHE A 1 704 ? 1.133 0.763 10.674 1.00 97.00 704 PHE A CA 1
ATOM 5104 C C . PHE A 1 704 ? 0.451 -0.074 11.772 1.00 97.00 704 PHE A C 1
ATOM 5106 O O . PHE A 1 704 ? -0.707 0.208 12.083 1.00 97.00 704 PHE A O 1
ATOM 5113 N N . MET A 1 705 ? 1.153 -1.002 12.431 1.00 95.44 705 MET A N 1
ATOM 5114 C CA . MET A 1 705 ? 0.664 -1.840 13.543 1.00 95.44 705 MET A CA 1
ATOM 5115 C C . MET A 1 705 ? -0.047 -1.067 14.665 1.00 95.44 705 MET A C 1
ATOM 5117 O O . MET A 1 705 ? -1.071 -1.491 15.199 1.00 95.44 705 MET A O 1
ATOM 5121 N N . LEU A 1 706 ? 0.441 0.133 15.001 1.00 95.75 706 LEU A N 1
ATOM 5122 C CA . LEU A 1 706 ? -0.168 0.995 16.020 1.00 95.75 706 LEU A CA 1
ATOM 5123 C C . LEU A 1 706 ? -1.340 1.832 15.465 1.00 95.75 706 LEU A C 1
ATOM 5125 O O . LEU A 1 706 ? -1.818 2.750 16.132 1.00 95.75 706 LEU A O 1
ATOM 5129 N N . GLY A 1 707 ? -1.813 1.556 14.249 1.00 96.44 707 GLY A N 1
ATOM 5130 C CA . GLY A 1 707 ? -2.787 2.364 13.511 1.00 96.44 707 GLY A CA 1
ATOM 5131 C C . GLY A 1 707 ? -4.235 2.239 13.991 1.00 96.44 707 GLY A C 1
ATOM 5132 O O . GLY A 1 707 ? -5.079 3.029 13.573 1.00 96.44 707 GLY A O 1
ATOM 5133 N N . ALA A 1 708 ? -4.545 1.317 14.910 1.00 95.38 708 ALA A N 1
ATOM 5134 C CA . ALA A 1 708 ? -5.904 1.123 15.439 1.00 95.38 708 ALA A CA 1
ATOM 5135 C C . ALA A 1 708 ? -6.513 2.391 16.084 1.00 95.38 708 ALA A C 1
ATOM 5137 O O . ALA A 1 708 ? -7.737 2.527 16.161 1.00 95.38 708 ALA A O 1
ATOM 5138 N N . VAL A 1 709 ? -5.677 3.351 16.506 1.00 97.00 709 VAL A N 1
ATOM 5139 C CA . VAL A 1 709 ? -6.126 4.673 16.979 1.00 97.00 709 VAL A CA 1
ATOM 5140 C C . VAL A 1 709 ? -6.917 5.443 15.917 1.00 97.00 709 VAL A C 1
ATOM 5142 O O . VAL A 1 709 ? -7.840 6.182 16.255 1.00 97.00 709 VAL A O 1
ATOM 5145 N N . ASP A 1 710 ? -6.613 5.244 14.635 1.00 97.00 710 ASP A N 1
ATOM 5146 C CA . ASP A 1 710 ? -7.266 5.945 13.531 1.00 97.00 710 ASP A CA 1
ATOM 5147 C C . ASP A 1 710 ? -8.710 5.480 13.293 1.00 97.00 710 ASP A C 1
ATOM 5149 O O . ASP A 1 710 ? -9.608 6.290 13.028 1.00 97.00 710 ASP A O 1
ATOM 5153 N N . SER A 1 711 ? -8.979 4.195 13.533 1.00 95.62 711 SER A N 1
ATOM 5154 C CA . SER A 1 711 ? -10.342 3.657 13.576 1.00 95.62 711 SER A CA 1
ATOM 5155 C C . SER A 1 711 ? -11.169 4.326 14.675 1.00 95.62 711 SER A C 1
ATOM 5157 O O . SER A 1 711 ? -12.294 4.746 14.426 1.00 95.62 711 SER A O 1
ATOM 5159 N N . TRP A 1 712 ? -10.611 4.504 15.876 1.00 97.75 712 TRP A N 1
ATOM 5160 C CA . TRP A 1 712 ? -11.296 5.197 16.978 1.00 97.75 712 TRP A CA 1
ATOM 5161 C C . TRP A 1 712 ? -11.552 6.681 16.664 1.00 97.75 712 TRP A C 1
ATOM 5163 O O . TRP A 1 712 ? -12.634 7.208 16.941 1.00 97.75 712 TRP A O 1
ATOM 5173 N N . MET A 1 713 ? -10.597 7.359 16.019 1.00 98.00 713 MET A N 1
ATOM 5174 C CA . MET A 1 713 ? -10.770 8.751 15.590 1.00 98.00 713 MET A CA 1
ATOM 5175 C C . MET A 1 713 ? -11.941 8.904 14.602 1.00 98.00 713 MET A C 1
ATOM 5177 O O . MET A 1 713 ? -12.817 9.757 14.776 1.00 98.00 713 MET A O 1
ATOM 5181 N N . SER A 1 714 ? -12.010 8.060 13.576 1.00 96.56 714 SER A N 1
ATOM 5182 C CA . SER A 1 714 ? -13.089 8.128 12.584 1.00 96.56 714 SER A CA 1
ATOM 5183 C C . SER A 1 714 ? -14.440 7.635 13.128 1.00 96.56 714 SER A C 1
ATOM 5185 O O . SER A 1 714 ? -15.467 8.293 12.923 1.00 96.56 714 SER A O 1
ATOM 5187 N N . GLN A 1 715 ? -14.458 6.518 13.857 1.00 96.19 715 GLN A N 1
ATOM 5188 C CA . GLN A 1 715 ? -15.694 5.857 14.279 1.00 96.19 715 GLN A CA 1
ATOM 5189 C C . GLN A 1 715 ? -16.311 6.446 15.540 1.00 96.19 715 GLN A C 1
ATOM 5191 O O . GLN A 1 715 ? -17.533 6.584 15.595 1.00 96.19 715 GLN A O 1
ATOM 5196 N N . ASP A 1 716 ? -15.501 6.790 16.539 1.00 95.88 716 ASP A N 1
ATOM 5197 C CA . ASP A 1 716 ? -16.000 7.214 17.845 1.00 95.88 716 ASP A CA 1
ATOM 5198 C C . ASP A 1 716 ? -15.865 8.740 17.994 1.00 95.88 716 ASP A C 1
ATOM 5200 O O . ASP A 1 716 ? -16.867 9.420 18.215 1.00 95.88 716 ASP A O 1
ATOM 5204 N N . ILE A 1 717 ? -14.693 9.335 17.732 1.00 97.50 717 ILE A N 1
ATOM 5205 C CA . ILE A 1 717 ? -14.528 10.802 17.833 1.00 97.50 717 ILE A CA 1
ATOM 5206 C C . ILE A 1 717 ? -15.401 11.554 16.819 1.00 97.50 717 ILE A C 1
ATOM 5208 O O . ILE A 1 717 ? -16.218 12.398 17.205 1.00 97.50 717 ILE A O 1
ATOM 5212 N N . ALA A 1 718 ? -15.271 11.260 15.521 1.00 97.50 718 ALA A N 1
ATOM 5213 C CA . ALA A 1 718 ? -16.153 11.853 14.513 1.00 97.50 718 ALA A CA 1
ATOM 5214 C C . ALA A 1 718 ? -17.556 11.220 14.520 1.00 97.50 718 ALA A C 1
ATOM 5216 O O . ALA A 1 718 ? -18.526 11.887 14.153 1.00 97.50 718 ALA A O 1
ATOM 5217 N N . GLY A 1 719 ? -17.679 9.968 14.971 1.00 96.69 719 GLY A N 1
ATOM 5218 C CA . GLY A 1 719 ? -18.948 9.252 15.060 1.00 96.69 719 GLY A CA 1
ATOM 5219 C C . GLY A 1 719 ? -19.339 8.495 13.785 1.00 96.69 719 GLY A C 1
ATOM 5220 O O . GLY A 1 719 ? -20.510 8.162 13.641 1.00 96.69 719 GLY A O 1
ATOM 5221 N N . LEU A 1 720 ? -18.441 8.263 12.820 1.00 97.31 720 LEU A N 1
ATOM 5222 C CA . LEU A 1 720 ? -18.763 7.562 11.567 1.00 97.31 720 LEU A CA 1
ATOM 5223 C C . LEU A 1 720 ? -18.597 6.047 11.754 1.00 97.31 720 LEU A C 1
ATOM 5225 O O . LEU A 1 720 ? -17.597 5.466 11.342 1.00 97.31 720 LEU A O 1
ATOM 5229 N N . LYS A 1 721 ? -19.580 5.392 12.381 1.00 96.31 721 LYS A N 1
ATOM 5230 C CA . LYS A 1 721 ? -19.501 3.961 12.704 1.00 96.31 721 LYS A CA 1
ATOM 5231 C C . LYS A 1 721 ? -20.496 3.130 11.909 1.00 96.31 721 LYS A C 1
ATOM 5233 O O . LYS A 1 721 ? -21.682 3.454 11.813 1.00 96.31 721 LYS A O 1
ATOM 5238 N N . GLN A 1 722 ? -20.034 2.013 11.365 1.00 96.50 722 GLN A N 1
ATOM 5239 C CA . GLN A 1 722 ? -20.916 1.013 10.779 1.00 96.50 722 GLN A CA 1
ATOM 5240 C C . GLN A 1 722 ? -21.696 0.287 11.890 1.00 96.50 722 GLN A C 1
ATOM 5242 O O . GLN A 1 722 ? -21.133 -0.078 12.922 1.00 96.50 722 GLN A O 1
ATOM 5247 N N . SER A 1 723 ? -23.001 0.062 11.708 1.00 96.56 723 SER A N 1
ATOM 5248 C CA . SER A 1 723 ? -23.792 -0.664 12.711 1.00 96.56 723 SER A CA 1
ATOM 5249 C C . SER A 1 723 ? -23.405 -2.144 12.784 1.00 96.56 723 SER A C 1
ATOM 5251 O O . SER A 1 723 ? -23.089 -2.771 11.774 1.00 96.56 723 SER A O 1
ATOM 5253 N N . VAL A 1 724 ? -23.530 -2.743 13.971 1.00 91.75 724 VAL A N 1
ATOM 5254 C CA . VAL A 1 724 ? -23.349 -4.191 14.164 1.00 91.75 724 VAL A CA 1
ATOM 5255 C C . VAL A 1 724 ? -24.290 -4.974 13.240 1.00 91.75 724 VAL A C 1
ATOM 5257 O O . VAL A 1 724 ? -25.491 -4.708 13.197 1.00 91.75 724 VAL A O 1
ATOM 5260 N N . GLY A 1 725 ? -23.742 -5.938 12.495 1.00 92.44 725 GLY A N 1
ATOM 5261 C CA . GLY A 1 725 ? -24.489 -6.764 11.535 1.00 92.44 725 GLY A CA 1
ATOM 5262 C C . GLY A 1 725 ? -24.820 -6.075 10.205 1.00 92.44 725 GLY A C 1
ATOM 5263 O O . GLY A 1 725 ? -25.441 -6.691 9.341 1.00 92.44 725 GLY A O 1
ATOM 5264 N N . SER A 1 726 ? -24.414 -4.817 10.028 1.00 96.19 726 SER A N 1
ATOM 5265 C CA . SER A 1 726 ? -24.471 -4.120 8.744 1.00 96.19 726 SER A CA 1
ATOM 5266 C C . SER A 1 726 ? -23.448 -4.698 7.765 1.00 96.19 726 SER A C 1
ATOM 5268 O O . SER A 1 726 ? -22.404 -5.202 8.168 1.00 96.19 726 SER A O 1
ATOM 5270 N N . VAL A 1 727 ? -23.754 -4.593 6.475 1.00 96.06 727 VAL A N 1
ATOM 5271 C CA . VAL A 1 727 ? -22.925 -5.064 5.360 1.00 96.06 727 VAL A CA 1
ATOM 5272 C C . VAL A 1 727 ? -22.830 -3.930 4.353 1.00 96.06 727 VAL A C 1
ATOM 5274 O O . VAL A 1 727 ? -23.844 -3.270 4.102 1.00 96.06 727 VAL A O 1
ATOM 5277 N N . ASP A 1 728 ? -21.635 -3.702 3.803 1.00 93.44 728 ASP A N 1
ATOM 5278 C CA . ASP A 1 728 ? -21.376 -2.693 2.767 1.00 93.44 728 ASP A CA 1
ATOM 5279 C C . ASP A 1 728 ? -21.939 -1.314 3.166 1.00 93.44 728 ASP A C 1
ATOM 5281 O O . ASP A 1 728 ? -22.646 -0.646 2.412 1.00 93.44 728 ASP A O 1
ATOM 5285 N N . TRP A 1 729 ? -21.731 -0.949 4.439 1.00 95.06 729 TRP A N 1
ATOM 5286 C CA . TRP A 1 729 ? -22.177 0.315 5.038 1.00 95.06 729 TRP A CA 1
ATOM 5287 C C . TRP A 1 729 ? -23.659 0.671 4.811 1.00 95.06 729 TRP A C 1
ATOM 5289 O O . TRP A 1 729 ? -24.040 1.845 4.802 1.00 95.06 729 TRP A O 1
ATOM 5299 N N . ALA A 1 730 ? -24.532 -0.332 4.665 1.00 95.50 730 ALA A N 1
ATOM 5300 C CA . ALA A 1 730 ? -25.966 -0.111 4.474 1.00 95.50 730 ALA A CA 1
ATOM 5301 C C . ALA A 1 730 ? -26.627 0.551 5.698 1.00 95.50 730 ALA A C 1
ATOM 5303 O O . ALA A 1 730 ? -27.525 1.380 5.557 1.00 95.50 730 ALA A O 1
ATOM 5304 N N . ASN A 1 731 ? -26.169 0.203 6.902 1.00 97.69 731 ASN A N 1
ATOM 5305 C CA . ASN A 1 731 ? -26.626 0.765 8.172 1.00 97.69 731 ASN A CA 1
ATOM 5306 C C . ASN A 1 731 ? -25.455 1.319 8.993 1.00 97.69 731 ASN A C 1
ATOM 5308 O O . ASN A 1 731 ? -24.437 0.634 9.154 1.00 97.69 731 ASN A O 1
ATOM 5312 N N . LEU A 1 732 ? -25.628 2.525 9.533 1.00 97.88 732 LEU A N 1
ATOM 5313 C CA . LEU A 1 732 ? -24.668 3.211 10.396 1.00 97.88 732 LEU A CA 1
ATOM 5314 C C . LEU A 1 732 ? -25.250 3.538 11.768 1.00 97.88 732 LEU A C 1
ATOM 5316 O O . LEU A 1 732 ? -26.454 3.744 11.937 1.00 97.88 732 LEU A O 1
ATOM 5320 N N . THR A 1 733 ? -24.353 3.667 12.734 1.00 97.25 733 THR A N 1
ATOM 5321 C CA . THR A 1 733 ? -24.614 4.279 14.031 1.00 97.25 733 THR A CA 1
ATOM 5322 C C . THR A 1 733 ? -23.750 5.529 14.125 1.00 97.25 733 THR A C 1
ATOM 5324 O O . THR A 1 733 ? -22.532 5.438 14.030 1.00 97.25 733 THR A O 1
ATOM 5327 N N . ILE A 1 734 ? -24.371 6.696 14.294 1.00 97.19 734 ILE A N 1
ATOM 5328 C CA . ILE A 1 734 ? -23.668 7.975 14.371 1.00 97.19 734 ILE A CA 1
ATOM 5329 C C . ILE A 1 734 ? -23.747 8.520 15.790 1.00 97.19 734 ILE A C 1
ATOM 5331 O O . ILE A 1 734 ? -24.791 9.028 16.199 1.00 97.19 734 ILE A O 1
ATOM 5335 N N . THR A 1 735 ? -22.635 8.418 16.517 1.00 95.75 735 THR A N 1
ATOM 5336 C CA . THR A 1 735 ? -22.525 8.815 17.929 1.00 95.75 735 THR A CA 1
ATOM 5337 C C . THR A 1 735 ? -21.235 9.615 18.147 1.00 95.75 735 THR A C 1
ATOM 5339 O O . THR A 1 735 ? -20.254 9.061 18.640 1.00 95.75 735 THR A O 1
ATOM 5342 N N . PRO A 1 736 ? -21.194 10.899 17.745 1.00 95.00 736 PRO A N 1
ATOM 5343 C CA . PRO A 1 736 ? -20.000 11.728 17.900 1.00 95.00 736 PRO A CA 1
ATOM 5344 C C . PRO A 1 736 ? -19.666 11.974 19.377 1.00 95.00 736 PRO A C 1
ATOM 5346 O O . PRO A 1 736 ? -20.553 12.313 20.165 1.00 95.00 736 PRO A O 1
ATOM 5349 N N . GLN A 1 737 ? -18.386 11.872 19.742 1.00 93.25 737 GLN A N 1
ATOM 5350 C CA . GLN A 1 737 ? -17.920 12.129 21.110 1.00 93.25 737 GLN A CA 1
ATOM 5351 C C . GLN A 1 737 ? -17.463 13.586 21.284 1.00 93.25 737 GLN A C 1
ATOM 5353 O O . GLN A 1 737 ? -16.421 14.011 20.785 1.00 93.25 737 GLN A O 1
ATOM 5358 N N . LEU A 1 738 ? -18.245 14.374 22.029 1.00 91.62 738 LEU A N 1
ATOM 5359 C CA . LEU A 1 738 ? -18.029 15.816 22.231 1.00 91.62 738 LEU A CA 1
ATOM 5360 C C . LEU A 1 738 ? -17.068 16.118 23.390 1.00 91.62 738 LEU A C 1
ATOM 5362 O O . LEU A 1 738 ? -17.425 16.772 24.375 1.00 91.62 738 LEU A O 1
ATOM 5366 N N . ILE A 1 739 ? -15.831 15.649 23.285 1.00 91.19 739 ILE A N 1
ATOM 5367 C CA . ILE A 1 739 ? -14.828 15.765 24.351 1.00 91.19 739 ILE A CA 1
ATOM 5368 C C . ILE A 1 739 ? -14.477 17.231 24.610 1.00 91.19 739 ILE A C 1
ATOM 5370 O O . ILE A 1 739 ? -14.177 17.960 23.670 1.00 91.19 739 ILE A O 1
ATOM 5374 N N . THR A 1 740 ? -14.478 17.677 25.872 1.00 84.75 740 THR A N 1
ATOM 5375 C CA . THR A 1 740 ? -14.259 19.083 26.282 1.00 84.75 740 THR A CA 1
ATOM 5376 C C . THR A 1 740 ? -13.041 19.748 25.623 1.00 84.75 740 THR A C 1
ATOM 5378 O O . THR A 1 740 ? -13.089 20.931 25.325 1.00 84.75 740 THR A O 1
ATOM 5381 N N . GLY A 1 741 ? -11.960 19.017 25.336 1.00 83.31 741 GLY A N 1
ATOM 5382 C CA . GLY A 1 741 ? -10.778 19.570 24.655 1.00 83.31 741 GLY A CA 1
ATOM 5383 C C . GLY A 1 741 ? -10.972 19.922 23.171 1.00 83.31 741 GLY A C 1
ATOM 5384 O O . GLY A 1 741 ? -10.092 20.531 22.574 1.00 83.31 741 GLY A O 1
ATOM 5385 N N . MET A 1 742 ? -12.106 19.562 22.566 1.00 94.25 742 MET A N 1
ATOM 5386 C CA . MET A 1 742 ? -12.312 19.610 21.119 1.00 94.25 742 MET A CA 1
ATOM 5387 C C . MET A 1 742 ? -13.484 20.510 20.720 1.00 94.25 742 MET A C 1
ATOM 5389 O O . MET A 1 742 ? -14.534 20.529 21.367 1.00 94.25 742 MET A O 1
ATOM 5393 N N . THR A 1 743 ? -13.333 21.221 19.606 1.00 95.75 743 THR A N 1
ATOM 5394 C CA . THR A 1 743 ? -14.371 22.072 19.006 1.00 95.75 743 THR A CA 1
ATOM 5395 C C . THR A 1 743 ? -14.876 21.548 17.669 1.00 95.75 743 THR A C 1
ATOM 5397 O O . THR A 1 743 ? -15.957 21.955 17.251 1.00 95.75 743 THR A O 1
ATOM 5400 N N . SER A 1 744 ? -14.160 20.633 17.005 1.00 97.12 744 SER A N 1
ATOM 5401 C CA . SER A 1 744 ? -14.663 19.967 15.797 1.00 97.12 744 SER A CA 1
ATOM 5402 C C . SER A 1 744 ? -13.984 18.628 15.514 1.00 97.12 744 SER A C 1
ATOM 5404 O O . SER A 1 744 ? -12.826 18.423 15.883 1.00 97.12 744 SER A O 1
ATOM 5406 N N . ALA A 1 745 ? -14.695 17.753 14.802 1.00 98.19 745 ALA A N 1
ATOM 5407 C CA . ALA A 1 745 ? -14.131 16.594 14.117 1.00 98.19 745 ALA A CA 1
ATOM 5408 C C . ALA A 1 745 ? -14.955 16.247 12.871 1.00 98.19 745 ALA A C 1
ATOM 5410 O O . ALA A 1 745 ? -16.156 16.523 12.806 1.00 98.19 745 ALA A O 1
ATOM 5411 N N . SER A 1 746 ? -14.315 15.638 11.876 1.00 98.19 746 SER A N 1
ATOM 5412 C CA . SER A 1 746 ? -14.965 15.167 10.655 1.00 98.19 746 SER A CA 1
ATOM 5413 C C . SER A 1 746 ? -14.305 13.908 10.121 1.00 98.19 746 SER A C 1
ATOM 5415 O O . SER A 1 746 ? -13.079 13.836 10.097 1.00 98.19 746 SER A O 1
ATOM 5417 N N . ALA A 1 747 ? -15.113 12.979 9.620 1.00 98.12 747 ALA A N 1
ATOM 5418 C CA . ALA A 1 747 ? -14.666 11.786 8.918 1.00 98.12 747 ALA A CA 1
ATOM 5419 C C . ALA A 1 747 ? -15.439 11.600 7.605 1.00 98.12 747 ALA A C 1
ATOM 5421 O O . ALA A 1 747 ? -16.620 11.952 7.492 1.00 98.12 747 ALA A O 1
ATOM 5422 N N . THR A 1 748 ? -14.759 11.038 6.612 1.00 96.62 748 THR A N 1
ATOM 5423 C CA . THR A 1 748 ? -15.321 10.627 5.325 1.00 96.62 748 THR A CA 1
ATOM 5424 C C . THR A 1 748 ? -14.968 9.170 5.064 1.00 96.62 748 THR A C 1
ATOM 5426 O O . THR A 1 748 ? -13.830 8.778 5.296 1.00 96.62 748 THR A O 1
ATOM 5429 N N . HIS A 1 749 ? -15.915 8.402 4.528 1.00 95.56 749 HIS A N 1
ATOM 5430 C CA . HIS A 1 749 ? -15.684 7.045 4.039 1.00 95.56 749 HIS A CA 1
ATOM 5431 C C . HIS A 1 749 ? -16.332 6.865 2.659 1.00 95.56 749 HIS A C 1
ATOM 5433 O O . HIS A 1 749 ? -17.469 7.293 2.435 1.00 95.56 749 HIS A O 1
ATOM 5439 N N . ILE A 1 750 ? -15.601 6.297 1.706 1.00 92.31 750 ILE A N 1
ATOM 5440 C CA . ILE A 1 750 ? -16.004 6.135 0.307 1.00 92.31 750 ILE A CA 1
ATOM 5441 C C . ILE A 1 750 ? -16.375 4.672 0.077 1.00 92.31 750 ILE A C 1
ATOM 5443 O O . ILE A 1 750 ? -15.566 3.776 0.278 1.00 92.31 750 ILE A O 1
ATOM 5447 N N . THR A 1 751 ? -17.613 4.454 -0.365 1.00 89.50 751 THR A N 1
ATOM 5448 C CA . THR A 1 751 ? -18.190 3.127 -0.620 1.00 89.50 751 THR A CA 1
ATOM 5449 C C . THR A 1 751 ? -18.701 3.033 -2.058 1.00 89.50 751 THR A C 1
ATOM 5451 O O . THR A 1 751 ? -18.915 4.071 -2.694 1.00 89.50 751 THR A O 1
ATOM 5454 N N . ASP A 1 752 ? -19.018 1.830 -2.544 1.00 84.00 752 ASP A N 1
ATOM 5455 C CA . ASP A 1 752 ? -19.686 1.626 -3.846 1.00 84.00 752 ASP A CA 1
ATOM 5456 C C . ASP A 1 752 ? -21.090 2.256 -3.896 1.00 84.00 752 ASP A C 1
ATOM 5458 O O . ASP A 1 752 ? -21.618 2.577 -4.965 1.00 84.00 752 ASP A O 1
ATOM 5462 N N . ARG A 1 753 ? -21.701 2.496 -2.728 1.00 84.75 753 ARG A N 1
ATOM 5463 C CA . ARG A 1 753 ? -22.965 3.244 -2.609 1.00 84.75 753 ARG A CA 1
ATOM 5464 C C . ARG A 1 753 ? -22.760 4.745 -2.812 1.00 84.75 753 ARG A C 1
ATOM 5466 O O . ARG A 1 753 ? -23.698 5.454 -3.181 1.00 84.75 753 ARG A O 1
ATOM 5473 N N . GLY A 1 754 ? -21.546 5.233 -2.575 1.00 87.94 754 GLY A N 1
ATOM 5474 C CA . GLY A 1 754 ? -21.147 6.633 -2.612 1.00 87.94 754 GLY A CA 1
ATOM 5475 C C . GLY A 1 754 ? -20.429 7.056 -1.331 1.00 87.94 754 GLY A C 1
ATOM 5476 O O . GLY A 1 754 ? -20.091 6.250 -0.467 1.00 87.94 754 GLY A O 1
ATOM 5477 N N . THR A 1 755 ? -20.179 8.355 -1.198 1.00 93.75 755 THR A N 1
ATOM 5478 C CA . THR A 1 755 ? -19.439 8.885 -0.050 1.00 93.75 755 THR A CA 1
ATOM 5479 C C . THR A 1 755 ? -20.339 9.138 1.157 1.00 93.75 755 THR A C 1
ATOM 5481 O O . THR A 1 755 ? -21.328 9.866 1.045 1.00 93.75 755 THR A O 1
ATOM 5484 N N . ILE A 1 756 ? -19.936 8.617 2.314 1.00 96.44 756 ILE A N 1
ATOM 5485 C CA . ILE A 1 756 ? -20.511 8.891 3.630 1.00 96.44 756 ILE A CA 1
ATOM 5486 C C . ILE A 1 756 ? -19.661 9.961 4.315 1.00 96.44 756 ILE A C 1
ATOM 5488 O O . ILE A 1 756 ? -18.434 9.860 4.322 1.00 96.44 756 ILE A O 1
ATOM 5492 N N . ARG A 1 757 ? -20.290 10.990 4.888 1.00 97.38 757 ARG A N 1
ATOM 5493 C CA . ARG A 1 757 ? -19.585 12.024 5.664 1.00 97.38 757 ARG A CA 1
ATOM 5494 C C . ARG A 1 757 ? -20.289 12.296 6.977 1.00 97.38 757 ARG A C 1
ATOM 5496 O O . ARG A 1 757 ? -21.512 12.423 7.002 1.00 97.38 757 ARG A O 1
ATOM 5503 N N . VAL A 1 758 ? -19.506 12.457 8.035 1.00 98.19 758 VAL A N 1
ATOM 5504 C CA . VAL A 1 758 ? -19.966 12.942 9.338 1.00 98.19 758 VAL A CA 1
ATOM 5505 C C . VAL A 1 758 ? -19.024 14.050 9.778 1.00 98.19 758 VAL A C 1
ATOM 5507 O O . VAL A 1 758 ? -17.808 13.897 9.716 1.00 98.19 758 VAL A O 1
ATOM 5510 N N . ALA A 1 759 ? -19.576 15.177 10.205 1.00 97.81 759 ALA A N 1
ATOM 5511 C CA . ALA A 1 759 ? -18.813 16.279 10.764 1.00 97.81 759 ALA A CA 1
ATOM 5512 C C . ALA A 1 759 ? -19.588 16.919 11.906 1.00 97.81 759 ALA A C 1
ATOM 5514 O O . ALA A 1 759 ? -20.799 17.108 11.798 1.00 97.81 759 ALA A O 1
ATOM 5515 N N . TRP A 1 760 ? -18.902 17.310 12.971 1.00 96.75 760 TRP A N 1
ATOM 5516 C CA . TRP A 1 760 ? -19.487 18.125 14.022 1.00 96.75 760 TRP A CA 1
ATOM 5517 C C . TRP A 1 760 ? -18.587 19.306 14.373 1.00 96.75 760 TRP A C 1
ATOM 5519 O O . TRP A 1 760 ? -17.364 19.234 14.256 1.00 96.75 760 TRP A O 1
ATOM 5529 N N . SER A 1 761 ? -19.202 20.412 14.790 1.00 96.19 761 SER A N 1
ATOM 5530 C CA . SER A 1 761 ? -18.492 21.623 15.208 1.00 96.19 761 SER A CA 1
ATOM 5531 C C . SER A 1 761 ? -19.269 22.402 16.264 1.00 96.19 761 SER A C 1
ATOM 5533 O O . SER A 1 761 ? -20.497 22.484 16.177 1.00 96.19 761 SER A O 1
ATOM 5535 N N . ARG A 1 762 ? -18.563 23.037 17.199 1.00 92.81 762 ARG A N 1
ATOM 5536 C CA . ARG A 1 762 ? -19.111 23.940 18.220 1.00 92.81 762 ARG A CA 1
ATOM 5537 C C . ARG A 1 762 ? -18.217 25.176 18.400 1.00 92.81 762 ARG A C 1
ATOM 5539 O O . ARG A 1 762 ? -17.005 25.052 18.227 1.00 92.81 762 ARG A O 1
ATOM 5546 N N . PRO A 1 763 ? -18.779 26.352 18.743 1.00 87.94 763 PRO A N 1
ATOM 5547 C CA . PRO A 1 763 ? -17.995 27.572 18.968 1.00 87.94 763 PRO A CA 1
ATOM 5548 C C . PRO A 1 763 ? -16.942 27.426 20.072 1.00 87.94 763 PRO A C 1
ATOM 5550 O O . PRO A 1 763 ? -15.837 27.947 19.952 1.00 87.94 763 PRO A O 1
ATOM 5553 N N . ASP A 1 764 ? -17.289 26.696 21.130 1.00 87.00 764 ASP A N 1
ATOM 5554 C CA . ASP A 1 764 ? -16.420 26.391 22.258 1.00 87.00 764 ASP A CA 1
ATOM 5555 C C . ASP A 1 764 ? -16.800 25.041 22.883 1.00 87.00 764 ASP A C 1
ATOM 5557 O O . ASP A 1 764 ? -17.830 24.455 22.560 1.00 87.00 764 ASP A O 1
ATOM 5561 N N . ALA A 1 765 ? -15.957 24.559 23.794 1.00 79.06 765 ALA A N 1
ATOM 5562 C CA . ALA A 1 765 ? -16.065 23.270 24.474 1.00 79.06 765 ALA A CA 1
ATOM 5563 C C . ALA A 1 765 ? -17.367 23.022 25.260 1.00 79.06 765 ALA A C 1
ATOM 5565 O O . ALA A 1 765 ? -17.675 21.876 25.588 1.00 79.06 765 ALA A O 1
ATOM 5566 N N . THR A 1 766 ? -18.091 24.079 25.619 1.00 79.81 766 THR A N 1
ATOM 5567 C CA . THR A 1 766 ? -19.293 24.022 26.466 1.00 79.81 766 THR A CA 1
ATOM 5568 C C . THR A 1 766 ? -20.580 24.208 25.672 1.00 79.81 766 THR A C 1
ATOM 5570 O O . THR A 1 766 ? -21.660 23.901 26.174 1.00 79.81 766 THR A O 1
ATOM 5573 N N . ALA A 1 767 ? -20.464 24.681 24.432 1.00 85.94 767 ALA A N 1
ATOM 5574 C CA . ALA A 1 767 ? -21.583 24.901 23.540 1.00 85.94 767 ALA A CA 1
ATOM 5575 C C . ALA A 1 767 ? -22.102 23.598 22.913 1.00 85.94 767 ALA A C 1
ATOM 5577 O O . ALA A 1 767 ? -21.369 22.620 22.723 1.00 85.94 767 ALA A O 1
ATOM 5578 N N . ASP A 1 768 ? -23.374 23.632 22.521 1.00 88.88 768 ASP A N 1
ATOM 5579 C CA . ASP A 1 768 ? -23.970 22.597 21.688 1.00 88.88 768 ASP A CA 1
ATOM 5580 C C . ASP A 1 768 ? -23.267 22.517 20.327 1.00 88.88 768 ASP A C 1
ATOM 5582 O O . ASP A 1 768 ? -22.925 23.535 19.718 1.00 88.88 768 ASP A O 1
ATOM 5586 N N . ALA A 1 769 ? -23.069 21.297 19.829 1.00 91.69 769 ALA A N 1
ATOM 5587 C CA . ALA A 1 769 ? -22.472 21.063 18.524 1.00 91.69 769 ALA A CA 1
ATOM 5588 C C . ALA A 1 769 ? -23.536 20.978 17.428 1.00 91.69 769 ALA A C 1
ATOM 5590 O O . ALA A 1 769 ? -24.609 20.395 17.610 1.00 91.69 769 ALA A O 1
ATOM 5591 N N . ALA A 1 770 ? -23.203 21.530 16.264 1.00 92.94 770 ALA A N 1
ATOM 5592 C CA . ALA A 1 770 ? -23.891 21.270 15.010 1.00 92.94 770 ALA A CA 1
ATOM 5593 C C . ALA A 1 770 ? -23.273 20.028 14.358 1.00 92.94 770 ALA A C 1
ATOM 5595 O O . ALA A 1 770 ? -22.059 19.987 14.174 1.00 92.94 770 ALA A O 1
ATOM 5596 N N . VAL A 1 771 ? -24.094 19.041 13.999 1.00 95.06 771 VAL A N 1
ATOM 5597 C CA . VAL A 1 771 ? -23.678 17.765 13.398 1.00 95.06 771 VAL A CA 1
ATOM 5598 C C . VAL A 1 771 ? -24.229 17.679 11.976 1.00 95.06 771 VAL A C 1
ATOM 5600 O O . VAL A 1 771 ? -25.442 17.640 11.780 1.00 95.06 771 VAL A O 1
ATOM 5603 N N . THR A 1 772 ? -23.347 17.660 10.980 1.00 95.69 772 THR A N 1
ATOM 5604 C CA . THR A 1 772 ? -23.670 17.487 9.559 1.00 95.69 772 THR A CA 1
ATOM 5605 C C . THR A 1 772 ? -23.381 16.056 9.131 1.00 95.69 772 THR A C 1
ATOM 5607 O O . THR A 1 772 ? -22.286 15.547 9.358 1.00 95.69 772 THR A O 1
ATOM 5610 N N . ILE A 1 773 ? -24.354 15.417 8.487 1.00 96.75 773 ILE A N 1
ATOM 5611 C CA . ILE A 1 773 ? -24.252 14.035 8.014 1.00 96.75 773 ILE A CA 1
ATOM 5612 C C . ILE A 1 773 ? -24.672 13.986 6.547 1.00 96.75 773 ILE A C 1
ATOM 5614 O O . ILE A 1 773 ? -25.771 14.429 6.222 1.00 96.75 773 ILE A O 1
ATOM 5618 N N . ASP A 1 774 ? -23.834 13.421 5.680 1.00 95.19 774 ASP A N 1
ATOM 5619 C CA . ASP A 1 774 ? -24.155 13.142 4.278 1.00 95.19 774 ASP A CA 1
ATOM 5620 C C . ASP A 1 774 ? -24.177 11.625 4.054 1.00 95.19 774 ASP A C 1
ATOM 5622 O O . ASP A 1 774 ? -23.143 10.968 4.184 1.00 95.19 774 ASP A O 1
ATOM 5626 N N . LEU A 1 775 ? -25.345 11.075 3.707 1.00 93.25 775 LEU A N 1
ATOM 5627 C CA . LEU A 1 775 ? -25.515 9.650 3.404 1.00 93.25 775 LEU A CA 1
ATOM 5628 C C . LEU A 1 775 ? -25.821 9.423 1.914 1.00 93.25 775 LEU A C 1
ATOM 5630 O O . LEU A 1 775 ? -26.692 10.110 1.363 1.00 93.25 775 LEU A O 1
ATOM 5634 N N . PRO A 1 776 ? -25.171 8.448 1.254 1.00 89.88 776 PRO A N 1
ATOM 5635 C CA . PRO A 1 776 ? -25.508 8.062 -0.108 1.00 89.88 776 PRO A CA 1
ATOM 5636 C C . PRO A 1 776 ? -26.847 7.308 -0.187 1.00 89.88 776 PRO A C 1
ATOM 5638 O O . PRO A 1 776 ? -27.463 6.950 0.819 1.00 89.88 776 PRO A O 1
ATOM 5641 N N . ALA A 1 777 ? -27.326 7.072 -1.411 1.00 84.81 777 ALA A N 1
ATOM 5642 C CA . ALA A 1 777 ? -28.523 6.266 -1.636 1.00 84.81 777 ALA A CA 1
ATOM 5643 C C . ALA A 1 777 ? -28.309 4.813 -1.172 1.00 84.81 777 ALA A C 1
ATOM 5645 O O . ALA A 1 777 ? -27.253 4.235 -1.395 1.00 84.81 777 ALA A O 1
ATOM 5646 N N . GLY A 1 778 ? -29.335 4.206 -0.566 1.00 84.38 778 GLY A N 1
ATOM 5647 C CA . GLY A 1 778 ? -29.248 2.829 -0.064 1.00 84.38 778 GLY A CA 1
ATOM 5648 C C . GLY A 1 778 ? -28.528 2.682 1.281 1.00 84.38 778 GLY A C 1
ATOM 5649 O O . GLY A 1 778 ? -28.210 1.553 1.648 1.00 84.38 778 GLY A O 1
ATOM 5650 N N . THR A 1 779 ? -28.311 3.796 1.989 1.00 91.12 779 THR A N 1
ATOM 5651 C CA . THR A 1 779 ? -27.707 3.857 3.322 1.00 91.12 779 THR A CA 1
ATOM 5652 C C . THR A 1 779 ? -28.641 4.559 4.317 1.00 91.12 779 THR A C 1
ATOM 5654 O O . THR A 1 779 ? -29.276 5.568 3.989 1.00 91.12 779 THR A O 1
ATOM 5657 N N . THR A 1 780 ? -28.719 4.034 5.541 1.00 94.62 780 THR A N 1
ATOM 5658 C CA . THR A 1 780 ? -29.468 4.605 6.674 1.00 94.62 780 THR A CA 1
ATOM 5659 C C . THR A 1 780 ? -28.592 4.716 7.916 1.00 94.62 780 THR A C 1
ATOM 5661 O O . THR A 1 780 ? -27.641 3.954 8.071 1.00 94.62 780 THR A O 1
ATOM 5664 N N . ALA A 1 781 ? -28.913 5.641 8.822 1.00 97.19 781 ALA A N 1
ATOM 5665 C CA . ALA A 1 781 ? -28.186 5.793 10.078 1.00 97.19 781 ALA A CA 1
ATOM 5666 C C . ALA A 1 781 ? -29.104 5.990 11.290 1.00 97.19 781 ALA A C 1
ATOM 5668 O O . ALA A 1 781 ? -30.070 6.755 11.242 1.00 97.19 781 ALA A O 1
ATOM 5669 N N . THR A 1 782 ? -28.729 5.350 12.397 1.00 97.75 782 THR A N 1
ATOM 5670 C CA . THR A 1 782 ? -29.206 5.667 13.746 1.00 97.75 782 THR A CA 1
ATOM 5671 C C . THR A 1 782 ? -28.282 6.719 14.343 1.00 97.75 782 THR A C 1
ATOM 5673 O O . THR A 1 782 ? -27.126 6.421 14.623 1.00 97.75 782 THR A O 1
ATOM 5676 N N . VAL A 1 783 ? -28.765 7.939 14.548 1.00 96.88 783 VAL A N 1
ATOM 5677 C CA . VAL A 1 783 ? -27.988 9.023 15.163 1.00 96.88 783 VAL A CA 1
ATOM 5678 C C . VAL A 1 783 ? -28.322 9.109 16.647 1.00 96.88 783 VAL A C 1
ATOM 5680 O O . VAL A 1 783 ? -29.495 9.244 16.996 1.00 96.88 783 VAL A O 1
ATOM 5683 N N . VAL A 1 784 ? -27.312 9.054 17.513 1.00 94.50 784 VAL A N 1
ATOM 5684 C CA . VAL A 1 784 ? -27.449 9.149 18.971 1.00 94.50 784 VAL A CA 1
ATOM 5685 C C . VAL A 1 784 ? -26.730 10.407 19.451 1.00 94.50 784 VAL A C 1
ATOM 5687 O O . VAL A 1 784 ? -25.505 10.484 19.417 1.00 94.50 784 VAL A O 1
ATOM 5690 N N . LEU A 1 785 ? -27.501 11.399 19.896 1.00 92.06 785 LEU A N 1
ATOM 5691 C CA . LEU A 1 785 ? -27.009 12.664 20.447 1.00 92.06 785 LEU A CA 1
ATOM 5692 C C . LEU A 1 785 ? -27.544 12.863 21.876 1.00 92.06 785 LEU A C 1
ATOM 5694 O O . LEU A 1 785 ? -28.545 12.241 22.241 1.00 92.06 785 LEU A O 1
ATOM 5698 N N . PRO A 1 786 ? -26.960 13.779 22.676 1.00 86.75 786 PRO A N 1
ATOM 5699 C CA . PRO A 1 786 ? -27.523 14.159 23.976 1.00 86.75 786 PRO A CA 1
ATOM 5700 C C . PRO A 1 786 ? -28.980 14.648 23.898 1.00 86.75 786 PRO A C 1
ATOM 5702 O O . PRO A 1 786 ? -29.753 14.449 24.831 1.00 86.75 786 PRO A O 1
ATOM 5705 N N . SER A 1 787 ? -29.370 15.240 22.765 1.00 84.56 787 SER A N 1
ATOM 5706 C CA . SER A 1 787 ? -30.734 15.694 22.474 1.00 84.56 787 SER A CA 1
ATOM 5707 C C . SER A 1 787 ? -31.722 14.560 22.160 1.00 84.56 787 SER A C 1
ATOM 5709 O O . SER A 1 787 ? -32.931 14.794 22.160 1.00 84.56 787 SER A O 1
ATOM 5711 N N . GLY A 1 788 ? -31.244 13.336 21.910 1.00 88.69 788 GLY A N 1
ATOM 5712 C CA . GLY A 1 788 ? -32.071 12.158 21.647 1.00 88.69 788 GLY A CA 1
ATOM 5713 C C . GLY A 1 788 ? -31.536 11.257 20.531 1.00 88.69 788 GLY A C 1
ATOM 5714 O O . GLY A 1 788 ? -30.469 11.474 19.961 1.00 88.69 788 GLY A O 1
ATOM 5715 N N . THR A 1 789 ? -32.304 10.213 20.210 1.00 93.00 789 THR A N 1
ATOM 5716 C CA . THR A 1 789 ? -32.009 9.278 19.111 1.00 93.00 789 THR A CA 1
ATOM 5717 C C . THR A 1 789 ? -32.892 9.568 17.899 1.00 93.00 789 THR A C 1
ATOM 5719 O O . THR A 1 789 ? -34.096 9.770 18.048 1.00 93.00 789 THR A O 1
ATOM 5722 N N . SER A 1 790 ? -32.310 9.565 16.699 1.00 91.62 790 SER A N 1
ATOM 5723 C CA . SER A 1 790 ? -33.003 9.807 15.425 1.00 91.62 790 SER A CA 1
ATOM 5724 C C . SER A 1 790 ? -32.644 8.754 14.375 1.00 91.62 790 SER A C 1
ATOM 5726 O O . SER A 1 790 ? -31.534 8.235 14.367 1.00 91.62 790 SER A O 1
ATOM 5728 N N . GLN A 1 791 ? -33.572 8.461 13.463 1.00 94.25 791 GLN A N 1
ATOM 5729 C CA . GLN A 1 791 ? -33.319 7.649 12.267 1.00 94.25 791 GLN A CA 1
ATOM 5730 C C . GLN A 1 791 ? -33.263 8.559 11.044 1.00 94.25 791 GLN A C 1
ATOM 5732 O O . GLN A 1 791 ? -34.171 9.369 10.843 1.00 94.25 791 GLN A O 1
ATOM 5737 N N . ILE A 1 792 ? -32.225 8.419 10.223 1.00 91.88 792 ILE A N 1
ATOM 5738 C CA . ILE A 1 792 ? -32.060 9.184 8.982 1.00 91.88 792 ILE A CA 1
ATOM 5739 C C . ILE A 1 792 ? -31.745 8.257 7.804 1.00 91.88 792 ILE A C 1
ATOM 5741 O O . ILE A 1 792 ? -31.185 7.175 7.970 1.00 91.88 792 ILE A O 1
ATOM 5745 N N . GLY A 1 793 ? -32.118 8.687 6.600 1.00 88.31 793 GLY A N 1
ATOM 5746 C CA . GLY A 1 793 ? -31.782 8.012 5.345 1.00 88.31 793 GLY A CA 1
ATOM 5747 C C . GLY A 1 793 ? -30.881 8.866 4.457 1.00 88.31 793 GLY A C 1
ATOM 5748 O O . GLY A 1 793 ? -30.360 9.893 4.888 1.00 88.31 793 GLY A O 1
ATOM 5749 N N . ALA A 1 794 ? -30.741 8.447 3.201 1.00 86.19 794 ALA A N 1
ATOM 5750 C CA . ALA A 1 794 ? -29.952 9.132 2.181 1.00 86.19 794 ALA A CA 1
ATOM 5751 C C . ALA A 1 794 ? -30.222 10.650 2.089 1.00 86.19 794 ALA A C 1
ATOM 5753 O O . ALA A 1 794 ? -31.375 11.095 2.086 1.00 86.19 794 ALA A O 1
ATOM 5754 N N . GLY A 1 795 ? -29.156 11.430 1.903 1.00 81.38 795 GLY A N 1
ATOM 5755 C CA . GLY A 1 795 ? -29.179 12.889 1.811 1.00 81.38 795 GLY A CA 1
ATOM 5756 C C . GLY A 1 795 ? -28.348 13.573 2.896 1.00 81.38 795 GLY A C 1
ATOM 5757 O O . GLY A 1 795 ? -27.659 12.922 3.679 1.00 81.38 795 GLY A O 1
ATOM 5758 N N . ARG A 1 796 ? -28.414 14.908 2.921 1.00 89.44 796 ARG A N 1
ATOM 5759 C CA . ARG A 1 796 ? -27.760 15.741 3.935 1.00 89.44 796 ARG A CA 1
ATOM 5760 C C . ARG A 1 796 ? -28.694 15.976 5.118 1.00 89.44 796 ARG A C 1
ATOM 5762 O O . ARG A 1 796 ? -29.823 16.416 4.916 1.00 89.44 796 ARG A O 1
ATOM 5769 N N . SER A 1 797 ? -28.210 15.760 6.333 1.00 88.69 797 SER A N 1
ATOM 5770 C CA . SER A 1 797 ? -28.905 16.067 7.587 1.00 88.69 797 SER A CA 1
ATOM 5771 C C . SER A 1 797 ? -28.061 17.009 8.442 1.00 88.69 797 SER A C 1
ATOM 5773 O O . SER A 1 797 ? -26.838 16.887 8.466 1.00 88.69 797 SER A O 1
ATOM 5775 N N . LEU A 1 798 ? -28.713 17.944 9.136 1.00 91.06 798 LEU A N 1
ATOM 5776 C CA . LEU A 1 798 ? -28.088 18.854 10.096 1.00 91.06 798 LEU A CA 1
ATOM 5777 C C . LEU A 1 798 ? -28.825 18.741 11.431 1.00 91.06 798 LEU A C 1
ATOM 5779 O O . LEU A 1 798 ? -30.024 18.999 11.497 1.00 91.06 798 LEU A O 1
ATOM 5783 N N . LEU A 1 799 ? -28.111 18.352 12.480 1.00 90.38 799 LEU A N 1
ATOM 5784 C CA . LEU A 1 799 ? -28.654 18.112 13.817 1.00 90.38 799 LEU A CA 1
ATOM 5785 C C . LEU A 1 799 ? -27.910 18.961 14.854 1.00 90.38 799 LEU A C 1
ATOM 5787 O O . LEU A 1 799 ? -26.808 19.441 14.593 1.00 90.38 799 LEU A O 1
ATOM 5791 N N . SER A 1 800 ? -28.510 19.145 16.030 1.00 88.19 800 SER A N 1
ATOM 5792 C CA . SER A 1 800 ? -27.880 19.813 17.173 1.00 88.19 800 SER A CA 1
ATOM 5793 C C . SER A 1 800 ? -27.915 18.919 18.407 1.00 88.19 800 SER A C 1
ATOM 5795 O O . SER A 1 800 ? -28.845 18.128 18.594 1.00 88.19 800 SER A O 1
ATOM 5797 N N . THR A 1 801 ? -26.901 19.047 19.258 1.00 86.25 801 THR A N 1
ATOM 5798 C CA . THR A 1 801 ? -26.810 18.320 20.532 1.00 86.25 801 THR A CA 1
ATOM 5799 C C . THR A 1 801 ? -27.656 18.952 21.637 1.00 86.25 801 THR A C 1
ATOM 5801 O O . THR A 1 801 ? -27.880 18.305 22.657 1.00 86.25 801 THR A O 1
ATOM 5804 N N . GLY A 1 802 ? -28.144 20.178 21.424 1.00 81.19 802 GLY A N 1
ATOM 5805 C CA . GLY A 1 802 ? -28.921 20.944 22.392 1.00 81.19 802 GLY A CA 1
ATOM 5806 C C . GLY A 1 802 ? -30.422 20.644 22.403 1.00 81.19 802 GLY A C 1
ATOM 5807 O O . GLY A 1 802 ? -30.958 20.069 21.454 1.00 81.19 802 GLY A O 1
ATOM 5808 N N . PRO A 1 803 ? -31.146 21.093 23.447 1.00 64.69 803 PRO A N 1
ATOM 5809 C CA . PRO A 1 803 ? -32.590 20.884 23.608 1.00 64.69 803 PRO A CA 1
ATOM 5810 C C . PRO A 1 803 ? -33.471 21.710 22.648 1.00 64.69 803 PRO A C 1
ATOM 5812 O O . PRO A 1 803 ? -34.697 21.607 22.706 1.00 64.69 803 PRO A O 1
ATOM 5815 N N . GLN A 1 804 ? -32.892 22.533 21.765 1.00 50.97 804 GLN A N 1
ATOM 5816 C CA . GLN A 1 804 ? -33.632 23.353 20.802 1.00 50.97 804 GLN A CA 1
ATOM 5817 C C . GLN A 1 804 ? -33.363 22.931 19.347 1.00 50.97 804 GLN A C 1
ATOM 5819 O O . GLN A 1 804 ? -32.246 23.010 18.845 1.00 50.97 804 GLN A O 1
ATOM 5824 N N . THR A 1 805 ? -34.462 22.625 18.646 1.00 46.91 805 THR A N 1
ATOM 5825 C CA . THR A 1 805 ? -34.636 22.450 17.186 1.00 46.91 805 THR A CA 1
ATOM 5826 C C . THR A 1 805 ? -34.098 21.167 16.534 1.00 46.91 805 THR A C 1
ATOM 5828 O O . THR A 1 805 ? -32.969 21.094 16.057 1.00 46.91 805 THR A O 1
ATOM 5831 N N . THR A 1 806 ? -35.000 20.195 16.338 1.00 41.53 806 THR A N 1
ATOM 5832 C CA . THR A 1 806 ? -34.983 19.320 15.156 1.00 41.53 806 THR A CA 1
ATOM 5833 C C . THR A 1 806 ? -35.115 20.182 13.901 1.00 41.53 806 THR A C 1
ATOM 5835 O O . THR A 1 806 ? -36.217 20.605 13.551 1.00 41.53 806 THR A O 1
ATOM 5838 N N . TRP A 1 807 ? -34.014 20.423 13.197 1.00 42.31 807 TRP A N 1
ATOM 5839 C CA . TRP A 1 807 ? -34.082 20.790 11.786 1.00 42.31 807 TRP A CA 1
ATOM 5840 C C . TRP A 1 807 ? -34.162 19.496 10.976 1.00 42.31 807 TRP A C 1
ATOM 5842 O O . TRP A 1 807 ? -33.153 18.911 10.600 1.00 42.31 807 TRP A O 1
ATOM 5852 N N . THR A 1 808 ? -35.378 18.999 10.743 1.00 45.00 808 THR A N 1
ATOM 5853 C CA . THR A 1 808 ? -35.585 17.910 9.783 1.00 45.00 808 THR A CA 1
ATOM 5854 C C . THR A 1 808 ? -35.402 18.464 8.367 1.00 45.00 808 THR A C 1
ATOM 5856 O O . THR A 1 808 ? -36.042 19.438 7.974 1.00 45.00 808 THR A O 1
ATOM 5859 N N . THR A 1 809 ? -34.481 17.848 7.631 1.00 41.81 809 THR A N 1
ATOM 5860 C CA . THR A 1 809 ? -34.042 18.109 6.254 1.00 41.81 809 THR A CA 1
ATOM 5861 C C . THR A 1 809 ? -35.154 18.511 5.283 1.00 41.81 809 THR A C 1
ATOM 5863 O O . THR A 1 809 ? -36.107 17.762 5.138 1.00 41.81 809 THR A O 1
ATOM 5866 N N . VAL A 1 810 ? -34.953 19.594 4.517 1.00 40.16 810 VAL A N 1
ATOM 5867 C CA . VAL A 1 810 ? -34.845 19.554 3.042 1.00 40.16 810 VAL A CA 1
ATOM 5868 C C . VAL A 1 810 ? -33.975 20.745 2.621 1.00 40.16 810 VAL A C 1
ATOM 5870 O O . VAL A 1 810 ? -34.479 21.748 2.124 1.00 40.16 810 VAL A O 1
ATOM 5873 N N . LEU A 1 811 ? -32.642 20.643 2.718 1.00 36.91 811 LEU A N 1
ATOM 5874 C CA . LEU A 1 811 ? -31.959 21.114 1.513 1.00 36.91 811 LEU A CA 1
ATOM 5875 C C . LEU A 1 811 ? -32.484 20.168 0.435 1.00 36.91 811 LEU A C 1
ATOM 5877 O O . LEU A 1 811 ? -32.523 18.954 0.694 1.00 36.91 811 LEU A O 1
ATOM 5881 N N . PRO A 1 812 ? -32.954 20.665 -0.729 1.00 37.50 812 PRO A N 1
ATOM 5882 C CA . PRO A 1 812 ? -33.165 19.749 -1.826 1.00 37.50 812 PRO A CA 1
ATOM 5883 C C . PRO A 1 812 ? -31.876 18.950 -1.889 1.00 37.50 812 PRO A C 1
ATOM 5885 O O . PRO A 1 812 ? -30.795 19.485 -1.593 1.00 37.50 812 PRO A O 1
ATOM 5888 N N . ARG A 1 813 ? -31.989 17.660 -2.208 1.00 43.38 813 ARG A N 1
ATOM 5889 C CA . ARG A 1 813 ? -30.823 16.887 -2.624 1.00 43.38 813 ARG A CA 1
ATOM 5890 C C . ARG A 1 813 ? -29.893 17.847 -3.408 1.00 43.38 813 ARG A C 1
ATOM 5892 O O . ARG A 1 813 ? -30.402 18.761 -4.083 1.00 43.38 813 ARG A O 1
ATOM 5899 N N . PRO A 1 814 ? -28.583 17.611 -3.521 1.00 43.81 814 PRO A N 1
ATOM 5900 C CA . PRO A 1 814 ? -28.091 17.740 -4.875 1.00 43.81 814 PRO A CA 1
ATOM 5901 C C . PRO A 1 814 ? -29.019 16.801 -5.655 1.00 43.81 814 PRO A C 1
ATOM 5903 O O . PRO A 1 814 ? -28.854 15.584 -5.612 1.00 43.81 814 PRO A O 1
ATOM 5906 N N . GLN A 1 815 ? -30.132 17.330 -6.199 1.00 55.56 815 GLN A N 1
ATOM 5907 C CA . GLN A 1 815 ? -30.893 16.645 -7.209 1.00 55.56 815 GLN A CA 1
ATOM 5908 C C . GLN A 1 815 ? -29.759 16.304 -8.129 1.00 55.56 815 GLN A C 1
ATOM 5910 O O . GLN A 1 815 ? -29.053 17.218 -8.564 1.00 55.56 815 GLN A O 1
ATOM 5915 N N . ILE A 1 816 ? -29.479 15.010 -8.284 1.00 60.78 816 ILE A N 1
ATOM 5916 C CA . ILE A 1 816 ? -28.636 14.626 -9.389 1.00 60.78 816 ILE A CA 1
ATOM 5917 C C . ILE A 1 816 ? -29.327 15.312 -10.554 1.00 60.78 816 ILE A C 1
ATOM 5919 O O . ILE A 1 816 ? -30.510 15.073 -10.818 1.00 60.78 816 ILE A O 1
ATOM 5923 N N . LEU A 1 817 ? -28.695 16.369 -11.058 1.00 75.00 817 LEU A N 1
ATOM 5924 C CA . LEU A 1 817 ? -29.331 17.178 -12.065 1.00 75.00 817 LEU A CA 1
ATOM 5925 C C . LEU A 1 817 ? -29.271 16.244 -13.247 1.00 75.00 817 LEU A C 1
ATOM 5927 O O . LEU A 1 817 ? -28.196 15.879 -13.727 1.00 75.00 817 LEU A O 1
ATOM 5931 N N . VAL A 1 818 ? -30.433 15.687 -13.551 1.00 85.19 818 VAL A N 1
ATOM 5932 C CA . VAL A 1 818 ? -30.553 14.761 -14.648 1.00 85.19 818 VAL A CA 1
ATOM 5933 C C . VAL A 1 818 ? -30.708 15.640 -15.848 1.00 85.19 818 VAL A C 1
ATOM 5935 O O . VAL A 1 818 ? -31.668 16.395 -15.958 1.00 85.19 818 VAL A O 1
ATOM 5938 N N . TYR A 1 819 ? -29.730 15.584 -16.719 1.00 90.75 819 TYR A N 1
ATOM 5939 C CA . TYR A 1 819 ? -29.737 16.342 -17.937 1.00 90.75 819 TYR A CA 1
ATOM 5940 C C . TYR A 1 819 ? -30.157 15.417 -19.065 1.00 90.75 819 TYR A C 1
ATOM 5942 O O . TYR A 1 819 ? -29.722 14.271 -19.153 1.00 90.75 819 TYR A O 1
ATOM 5950 N N . SER A 1 820 ? -31.020 15.924 -19.929 1.00 91.75 820 SER A N 1
ATOM 5951 C CA . SER A 1 820 ? -31.255 15.327 -21.240 1.00 91.75 820 SER A CA 1
ATOM 5952 C C . SER A 1 820 ? -30.755 16.299 -22.290 1.00 91.75 820 SER A C 1
ATOM 5954 O O . SER A 1 820 ? -30.804 17.514 -22.092 1.00 91.75 820 SER A O 1
ATOM 5956 N N . ILE A 1 821 ? -30.288 15.781 -23.413 1.00 90.31 821 ILE A N 1
ATOM 5957 C CA . ILE A 1 821 ? -29.807 16.598 -24.525 1.00 90.31 821 ILE A CA 1
ATOM 5958 C C . ILE A 1 821 ? -30.653 16.348 -25.761 1.00 90.31 821 ILE A C 1
ATOM 5960 O O . ILE A 1 821 ? -31.412 15.387 -25.852 1.00 90.31 821 ILE A O 1
ATOM 5964 N N . GLY A 1 822 ? -30.607 17.291 -26.698 1.00 84.56 822 GLY A N 1
ATOM 5965 C CA . GLY A 1 822 ? -31.610 17.347 -27.754 1.00 84.56 822 GLY A CA 1
ATOM 5966 C C . GLY A 1 822 ? -31.500 16.297 -28.850 1.00 84.56 822 GLY A C 1
ATOM 5967 O O . GLY A 1 822 ? -32.491 16.048 -29.530 1.00 84.56 822 GLY A O 1
ATOM 5968 N N . TYR A 1 823 ? -30.321 15.711 -29.023 1.00 87.56 823 TYR A N 1
ATOM 5969 C CA . TYR A 1 823 ? -29.954 14.927 -30.200 1.00 87.56 823 TYR A CA 1
ATOM 5970 C C . TYR A 1 823 ? -29.744 13.434 -29.908 1.00 87.56 823 TYR A C 1
ATOM 5972 O O . TYR A 1 823 ? -29.404 12.685 -30.821 1.00 87.56 823 TYR A O 1
ATOM 5980 N N . ASN A 1 824 ? -29.958 12.990 -28.666 1.00 84.94 824 ASN A N 1
ATOM 5981 C CA . ASN A 1 824 ? -29.989 11.577 -28.289 1.00 84.94 824 ASN A CA 1
ATOM 5982 C C . ASN A 1 824 ? -30.978 11.346 -27.123 1.00 84.94 824 ASN A C 1
ATOM 5984 O O . ASN A 1 824 ? -31.606 12.284 -26.633 1.00 84.94 824 ASN A O 1
ATOM 5988 N N . ASN A 1 825 ? -31.157 10.086 -26.714 1.00 84.94 825 ASN A N 1
ATOM 5989 C CA . ASN A 1 825 ? -32.059 9.698 -25.617 1.00 84.94 825 ASN A CA 1
ATOM 5990 C C . ASN A 1 825 ? -31.324 9.393 -24.303 1.00 84.94 825 ASN A C 1
ATOM 5992 O O . ASN A 1 825 ? -31.932 8.858 -23.377 1.00 84.94 825 ASN A O 1
ATOM 5996 N N . ALA A 1 826 ? -30.024 9.677 -24.230 1.00 86.31 826 ALA A N 1
ATOM 5997 C CA . ALA A 1 826 ? -29.250 9.415 -23.031 1.00 86.31 826 ALA A CA 1
ATOM 5998 C C . ALA A 1 826 ? -29.588 10.441 -21.942 1.00 86.31 826 ALA A C 1
ATOM 6000 O O . ALA A 1 826 ? -29.873 11.614 -22.208 1.00 86.31 826 ALA A O 1
ATOM 6001 N N . LEU A 1 827 ? -29.556 9.970 -20.700 1.00 90.31 827 LEU A N 1
ATOM 6002 C CA . LEU A 1 827 ? -29.624 10.815 -19.522 1.00 90.31 827 LEU A CA 1
ATOM 6003 C C . LEU A 1 827 ? -28.221 10.969 -18.959 1.00 90.31 827 LEU A C 1
ATOM 6005 O O . LEU A 1 827 ? -27.427 10.029 -18.972 1.00 90.31 827 LEU A O 1
ATOM 6009 N N . TYR A 1 828 ? -27.935 12.157 -18.455 1.00 89.88 828 TYR A N 1
ATOM 6010 C CA . TYR A 1 828 ? -26.631 12.521 -17.930 1.00 89.88 828 TYR A CA 1
ATOM 6011 C C . TYR A 1 828 ? -26.783 13.072 -16.524 1.00 89.88 828 TYR A C 1
ATOM 6013 O O . TYR A 1 828 ? -27.818 13.635 -16.171 1.00 89.88 828 TYR A O 1
ATOM 6021 N N . THR A 1 829 ? -25.734 12.959 -15.729 1.00 88.06 829 THR A N 1
ATOM 6022 C CA . THR A 1 829 ? -25.593 13.698 -14.480 1.00 88.06 829 THR A CA 1
ATOM 6023 C C . THR A 1 829 ? -24.150 14.150 -14.301 1.00 88.06 829 THR A C 1
ATOM 6025 O O . THR A 1 829 ? -23.293 13.847 -15.130 1.00 88.06 829 THR A O 1
ATOM 6028 N N . THR A 1 830 ? -23.881 14.912 -13.247 1.00 77.38 830 THR A N 1
ATOM 6029 C CA . THR A 1 830 ? -22.542 15.403 -12.927 1.00 77.38 830 THR A CA 1
ATOM 6030 C C . THR A 1 830 ? -22.122 14.900 -11.554 1.00 77.38 830 THR A C 1
ATOM 6032 O O . THR A 1 830 ? -22.803 15.198 -10.572 1.00 77.38 830 THR A O 1
ATOM 6035 N N . VAL A 1 831 ? -21.010 14.169 -11.475 1.00 68.75 831 VAL A N 1
ATOM 6036 C CA . VAL A 1 831 ? -20.447 13.639 -10.219 1.00 68.75 831 VAL A CA 1
ATOM 6037 C C . VAL A 1 831 ? -19.004 14.120 -10.110 1.00 68.75 831 VAL A C 1
ATOM 6039 O O . VAL A 1 831 ? -18.228 13.932 -11.042 1.00 68.75 831 VAL A O 1
ATOM 6042 N N . ASN A 1 832 ? -18.654 14.791 -9.007 1.00 60.75 832 ASN A N 1
ATOM 6043 C CA . ASN A 1 832 ? -17.301 15.305 -8.738 1.00 60.75 832 ASN A CA 1
ATOM 6044 C C . ASN A 1 832 ? -16.684 16.112 -9.908 1.00 60.75 832 ASN A C 1
ATOM 6046 O O . ASN A 1 832 ? -15.514 15.952 -10.238 1.00 60.75 832 ASN A O 1
ATOM 6050 N N . GLY A 1 833 ? -17.481 16.957 -10.578 1.00 64.62 833 GLY A N 1
ATOM 6051 C CA . GLY A 1 833 ? -17.016 17.799 -11.692 1.00 64.62 833 GLY A CA 1
ATOM 6052 C C . GLY A 1 833 ? -16.866 17.084 -13.044 1.00 64.62 833 GLY A C 1
ATOM 6053 O O . GLY A 1 833 ? -16.352 17.684 -13.985 1.00 64.62 833 GLY A O 1
ATOM 6054 N N . ARG A 1 834 ? -17.322 15.830 -13.173 1.00 68.94 834 ARG A N 1
ATOM 6055 C CA . ARG A 1 834 ? -17.329 15.067 -14.436 1.00 68.94 834 ARG A CA 1
ATOM 6056 C C . ARG A 1 834 ? -18.750 14.823 -14.940 1.00 68.94 834 ARG A C 1
ATOM 6058 O O . ARG A 1 834 ? -19.677 14.722 -14.141 1.00 68.94 834 ARG A O 1
ATOM 6065 N N . ILE A 1 835 ? -18.912 14.730 -16.262 1.00 82.62 835 ILE A N 1
ATOM 6066 C CA . ILE A 1 835 ? -20.181 14.411 -16.938 1.00 82.62 835 ILE A CA 1
ATOM 6067 C C . ILE A 1 835 ? -20.287 12.887 -17.063 1.00 82.62 835 ILE A C 1
ATOM 6069 O O . ILE A 1 835 ? -19.430 12.265 -17.686 1.00 82.62 835 ILE A O 1
ATOM 6073 N N . THR A 1 836 ? -21.338 12.295 -16.500 1.00 80.94 836 THR A N 1
ATOM 6074 C CA . THR A 1 836 ? -21.516 10.837 -16.404 1.00 80.94 836 THR A CA 1
ATOM 6075 C C . THR A 1 836 ? -22.863 10.417 -16.986 1.00 80.94 836 THR A C 1
ATOM 6077 O O . THR A 1 836 ? -23.871 11.096 -16.782 1.00 80.94 836 THR A O 1
ATOM 6080 N N . TYR A 1 837 ? -22.906 9.279 -17.683 1.00 84.94 837 TYR A N 1
ATOM 6081 C CA . TYR A 1 837 ? -24.160 8.665 -18.123 1.00 84.94 837 TYR A CA 1
ATOM 6082 C C . TYR A 1 837 ? -24.979 8.178 -16.928 1.00 84.94 837 TYR A C 1
ATOM 6084 O O . TYR A 1 837 ? -24.473 7.491 -16.043 1.00 84.94 837 TYR A O 1
ATOM 6092 N N . LEU A 1 838 ? -26.266 8.504 -16.920 1.00 80.31 838 LEU A N 1
ATOM 6093 C CA . LEU A 1 838 ? -27.184 8.093 -15.873 1.00 80.31 838 LEU A CA 1
ATOM 6094 C C . LEU A 1 838 ? -27.938 6.831 -16.294 1.00 80.31 838 LEU A C 1
ATOM 6096 O O . LEU A 1 838 ? -28.690 6.837 -17.270 1.00 80.31 838 LEU A O 1
ATOM 6100 N N . THR A 1 839 ? -27.769 5.750 -15.536 1.00 78.81 839 THR A N 1
ATOM 6101 C CA . THR A 1 839 ? -28.491 4.497 -15.782 1.00 78.81 839 THR A CA 1
ATOM 6102 C C . THR A 1 839 ? -29.941 4.582 -15.295 1.00 78.81 839 THR A C 1
ATOM 6104 O O . THR A 1 839 ? -30.284 5.378 -14.416 1.00 78.81 839 THR A O 1
ATOM 6107 N N . ALA A 1 840 ? -30.810 3.718 -15.830 1.00 70.75 840 ALA A N 1
ATOM 6108 C CA . ALA A 1 840 ? -32.215 3.655 -15.424 1.00 70.75 840 ALA A CA 1
ATOM 6109 C C . ALA A 1 840 ? -32.389 3.336 -13.927 1.00 70.75 840 ALA A C 1
ATOM 6111 O O . ALA A 1 840 ? -33.279 3.892 -13.289 1.00 70.75 840 ALA A O 1
ATOM 6112 N N . ALA A 1 841 ? -31.518 2.497 -13.354 1.00 59.81 841 ALA A N 1
ATOM 6113 C CA . ALA A 1 841 ? -31.541 2.152 -11.933 1.00 59.81 841 ALA A CA 1
ATOM 6114 C C . ALA A 1 841 ? -31.211 3.360 -11.042 1.00 59.81 841 ALA A C 1
ATOM 6116 O O . ALA A 1 841 ? -31.909 3.608 -10.061 1.00 59.81 841 ALA A O 1
ATOM 6117 N N . VAL A 1 842 ? -30.209 4.162 -11.420 1.00 61.91 842 VAL A N 1
ATOM 6118 C CA . VAL A 1 842 ? -29.830 5.371 -10.671 1.00 61.91 842 VAL A CA 1
ATOM 6119 C C . VAL A 1 842 ? -30.891 6.468 -10.830 1.00 61.91 842 VAL A C 1
ATOM 6121 O O . VAL A 1 842 ? -31.230 7.150 -9.863 1.00 61.91 842 VAL A O 1
ATOM 6124 N N . TRP A 1 843 ? -31.495 6.604 -12.016 1.00 77.69 843 TRP A N 1
ATOM 6125 C CA . TRP A 1 843 ? -32.607 7.535 -12.242 1.00 77.69 843 TRP A CA 1
ATOM 6126 C C . TRP A 1 843 ? -33.858 7.160 -11.427 1.00 77.69 843 TRP A C 1
ATOM 6128 O O . TRP A 1 843 ? -34.489 8.033 -10.824 1.00 77.69 843 TRP A O 1
ATOM 6138 N N . ALA A 1 844 ? -34.170 5.863 -11.345 1.00 68.62 844 ALA A N 1
ATOM 6139 C CA . ALA A 1 844 ? -35.250 5.324 -10.523 1.00 68.62 844 ALA A CA 1
ATOM 6140 C C . ALA A 1 844 ? -34.988 5.504 -9.021 1.00 68.62 844 ALA A C 1
ATOM 6142 O O . ALA A 1 844 ? -35.876 5.954 -8.298 1.00 68.62 844 ALA A O 1
ATOM 6143 N N . ALA A 1 845 ? -33.765 5.227 -8.558 1.00 52.69 845 ALA A N 1
ATOM 6144 C CA . ALA A 1 845 ? -33.346 5.434 -7.169 1.00 52.69 845 ALA A CA 1
ATOM 6145 C C . ALA A 1 845 ? -33.398 6.917 -6.765 1.00 52.69 845 ALA A C 1
ATOM 6147 O O . ALA A 1 845 ? -33.741 7.263 -5.634 1.00 52.69 845 ALA A O 1
ATOM 6148 N N . ALA A 1 846 ? -33.157 7.815 -7.721 1.00 61.94 846 ALA A N 1
ATOM 6149 C CA . ALA A 1 846 ? -33.377 9.242 -7.548 1.00 61.94 846 ALA A CA 1
ATOM 6150 C C . ALA A 1 846 ? -34.866 9.647 -7.620 1.00 61.94 846 ALA A C 1
ATOM 6152 O O . ALA A 1 846 ? -35.176 10.832 -7.537 1.00 61.94 846 ALA A O 1
ATOM 6153 N N . GLY A 1 847 ? -35.821 8.725 -7.718 1.00 68.81 847 GLY A N 1
ATOM 6154 C CA . GLY A 1 847 ? -37.247 9.058 -7.766 1.00 68.81 847 GLY A CA 1
ATOM 6155 C C . GLY A 1 847 ? -37.666 9.735 -9.073 1.00 68.81 847 GLY A C 1
ATOM 6156 O O . GLY A 1 847 ? -38.545 10.593 -9.058 1.00 68.81 847 GLY A O 1
ATOM 6157 N N . TYR A 1 848 ? -37.019 9.373 -10.185 1.00 80.12 848 TYR A N 1
ATOM 6158 C CA . TYR A 1 848 ? -37.303 9.870 -11.535 1.00 80.12 848 TYR A CA 1
ATOM 6159 C C . TYR A 1 848 ? -37.355 11.402 -11.633 1.00 80.12 848 TYR A C 1
ATOM 6161 O O . TYR A 1 848 ? -38.347 11.961 -12.115 1.00 80.12 848 TYR A O 1
ATOM 6169 N N . PRO A 1 849 ? -36.301 12.119 -11.193 1.00 81.75 849 PRO A N 1
ATOM 6170 C CA . PRO A 1 849 ? -36.247 13.564 -11.341 1.00 81.75 849 PRO A CA 1
ATOM 6171 C C . PRO A 1 849 ? -36.431 13.906 -12.818 1.00 81.75 849 PRO A C 1
ATOM 6173 O O . PRO A 1 849 ? -35.791 13.312 -13.693 1.00 81.75 849 PRO A O 1
ATOM 6176 N N . LYS A 1 850 ? -37.344 14.840 -13.097 1.00 86.94 850 LYS A N 1
ATOM 6177 C CA . LYS A 1 850 ? -37.632 15.271 -14.463 1.00 86.94 850 LYS A CA 1
ATOM 6178 C C . LYS A 1 850 ? -36.337 15.808 -15.085 1.00 86.94 850 LYS A C 1
ATOM 6180 O O . LYS A 1 850 ? -35.795 16.773 -14.544 1.00 86.94 850 LYS A O 1
ATOM 6185 N N . PRO A 1 851 ? -35.853 15.236 -16.202 1.00 89.12 851 PRO A N 1
ATOM 6186 C CA . PRO A 1 851 ? -34.618 15.699 -16.800 1.00 89.12 851 PRO A CA 1
ATOM 6187 C C . PRO A 1 851 ? -34.717 17.167 -17.217 1.00 89.12 851 PRO A C 1
ATOM 6189 O O . PRO A 1 851 ? -35.670 17.575 -17.888 1.00 89.12 851 PRO A O 1
ATOM 6192 N N . VAL A 1 852 ? -33.712 17.954 -16.856 1.00 90.81 852 VAL A N 1
ATOM 6193 C CA . VAL A 1 852 ? -33.497 19.297 -17.381 1.00 90.81 852 VAL A CA 1
ATOM 6194 C C . VAL A 1 852 ? -32.955 19.144 -18.796 1.00 90.81 852 VAL A C 1
ATOM 6196 O O . VAL A 1 852 ? -31.868 18.614 -19.018 1.00 90.81 852 VAL A O 1
ATOM 6199 N N . ARG A 1 853 ? -33.738 19.569 -19.786 1.00 90.19 853 ARG A N 1
ATOM 6200 C CA . ARG A 1 853 ? -33.297 19.587 -21.181 1.00 90.19 853 ARG A CA 1
ATOM 6201 C C . ARG A 1 853 ? -32.228 20.668 -21.334 1.00 90.19 853 ARG A C 1
ATOM 6203 O O . ARG A 1 853 ? -32.540 21.853 -21.234 1.00 90.19 853 ARG A O 1
ATOM 6210 N N . LEU A 1 854 ? -30.986 20.267 -21.576 1.00 91.81 854 LEU A N 1
ATOM 6211 C CA . LEU A 1 854 ? -29.921 21.188 -21.943 1.00 91.81 854 LEU A CA 1
ATOM 6212 C C . LEU A 1 854 ? -29.999 21.485 -23.438 1.00 91.81 854 LEU A C 1
ATOM 6214 O O . LEU A 1 854 ? -30.219 20.599 -24.270 1.00 91.81 854 LEU A O 1
ATOM 6218 N N . ASN A 1 855 ? -29.808 22.759 -23.767 1.00 89.50 855 ASN A N 1
ATOM 6219 C CA . ASN A 1 855 ? -29.657 23.189 -25.144 1.00 89.50 855 ASN A CA 1
ATOM 6220 C C . ASN A 1 855 ? -28.200 23.032 -25.553 1.00 89.50 855 ASN A C 1
ATOM 6222 O O . ASN A 1 855 ? -27.287 23.452 -24.843 1.00 89.50 855 ASN A O 1
ATOM 6226 N N . SER A 1 856 ? -28.004 22.461 -26.729 1.00 92.44 856 SER A N 1
ATOM 6227 C CA . SER A 1 856 ? -26.695 22.370 -27.351 1.00 92.44 856 SER A CA 1
ATOM 6228 C C . SER A 1 856 ? -26.563 23.474 -28.384 1.00 92.44 856 SER A C 1
ATOM 6230 O O . SER A 1 856 ? -27.497 23.742 -29.145 1.00 92.44 856 SER A O 1
ATOM 6232 N N . THR A 1 857 ? -25.387 24.085 -28.446 1.00 91.81 857 THR A N 1
ATOM 6233 C CA . THR A 1 857 ? -25.023 24.907 -29.595 1.00 91.81 857 THR A CA 1
ATOM 6234 C C . THR A 1 857 ? -24.524 23.970 -30.678 1.00 91.81 857 THR A C 1
ATOM 6236 O O . THR A 1 857 ? -23.499 23.309 -30.514 1.00 91.81 857 THR A O 1
ATOM 6239 N N . TYR A 1 858 ? -25.256 23.910 -31.784 1.00 92.50 858 TYR A N 1
ATOM 6240 C CA . TYR A 1 858 ? -24.849 23.148 -32.954 1.00 92.50 858 TYR A CA 1
ATOM 6241 C C . TYR A 1 858 ? -23.928 24.027 -33.767 1.00 92.50 858 TYR A C 1
ATOM 6243 O O . TYR A 1 858 ? -24.344 25.058 -34.297 1.00 92.50 858 TYR A O 1
ATOM 6251 N N . THR A 1 859 ? -22.668 23.640 -33.820 1.00 92.56 859 THR A N 1
ATOM 6252 C CA . THR A 1 859 ? -21.631 24.423 -34.461 1.00 92.56 859 THR A CA 1
ATOM 6253 C C . THR A 1 859 ? -20.903 23.581 -35.484 1.00 92.56 859 THR A C 1
ATOM 6255 O O . THR A 1 859 ? -20.758 22.368 -35.340 1.00 92.56 859 THR A O 1
ATOM 6258 N N . ARG A 1 860 ? -20.459 24.232 -36.546 1.00 92.06 860 ARG A N 1
ATOM 6259 C CA . ARG A 1 860 ? -19.576 23.624 -37.533 1.00 92.06 860 ARG A CA 1
ATOM 6260 C C . ARG A 1 860 ? -18.518 24.619 -37.930 1.00 92.06 860 ARG A C 1
ATOM 6262 O O . ARG A 1 860 ? -18.768 25.825 -37.955 1.00 92.06 860 ARG A O 1
ATOM 6269 N N . TYR A 1 861 ? -17.373 24.121 -38.347 1.00 92.00 861 TYR A N 1
ATOM 6270 C CA . TYR A 1 861 ? -16.457 24.949 -39.108 1.00 92.00 861 TYR A CA 1
ATOM 6271 C C . TYR A 1 861 ? -17.074 25.295 -40.470 1.00 92.00 861 TYR A C 1
ATOM 6273 O O . TYR A 1 861 ? -17.755 24.470 -41.079 1.00 92.00 861 TYR A O 1
ATOM 6281 N N . SER A 1 862 ? -16.848 26.515 -40.971 1.00 86.88 862 SER A N 1
ATOM 6282 C CA . SER A 1 862 ? -17.366 26.959 -42.284 1.00 86.88 862 SER A CA 1
ATOM 6283 C C . SER A 1 862 ? -16.893 26.090 -43.450 1.00 86.88 862 SER A C 1
ATOM 6285 O O . SER A 1 862 ? -17.478 26.124 -44.529 1.00 86.88 862 SER A O 1
ATOM 6287 N N . PHE A 1 863 ? -15.835 25.322 -43.220 1.00 85.44 863 PHE A N 1
ATOM 6288 C CA . PHE A 1 863 ? -15.093 24.539 -44.193 1.00 85.44 863 PHE A CA 1
ATOM 6289 C C . PHE A 1 863 ? -15.159 23.022 -43.932 1.00 85.44 863 PHE A C 1
ATOM 6291 O O . PHE A 1 863 ? -14.351 22.281 -44.489 1.00 85.44 863 PHE A O 1
ATOM 6298 N N . GLY A 1 864 ? -16.096 22.557 -43.095 1.00 80.81 864 GLY A N 1
ATOM 6299 C CA . GLY A 1 864 ? -16.294 21.138 -42.783 1.00 80.81 864 GLY A CA 1
ATOM 6300 C C . GLY A 1 864 ? -17.779 20.738 -42.769 1.00 80.81 864 GLY A C 1
ATOM 6301 O O . GLY A 1 864 ? -18.633 21.561 -42.427 1.00 80.81 864 GLY A O 1
ATOM 6302 N N . PRO A 1 865 ? -18.121 19.490 -43.148 1.00 80.50 865 PRO A N 1
ATOM 6303 C CA . PRO A 1 865 ? -19.510 19.028 -43.173 1.00 80.50 865 PRO A CA 1
ATOM 6304 C C . PRO A 1 865 ? -20.017 18.574 -41.796 1.00 80.50 865 PRO A C 1
ATOM 6306 O O . PRO A 1 865 ? -21.228 18.516 -41.589 1.00 80.50 865 PRO A O 1
ATOM 6309 N N . ALA A 1 866 ? -19.112 18.251 -40.867 1.00 87.50 866 ALA A N 1
ATOM 6310 C CA . ALA A 1 866 ? -19.455 17.764 -39.540 1.00 87.50 866 ALA A CA 1
ATOM 6311 C C . ALA A 1 866 ? -20.105 18.866 -38.694 1.00 87.50 866 ALA A C 1
ATOM 6313 O O . ALA A 1 866 ? -19.615 19.995 -38.616 1.00 87.50 866 ALA A O 1
ATOM 6314 N N . VAL A 1 867 ? -21.216 18.517 -38.052 1.00 90.94 867 VAL A N 1
ATOM 6315 C CA . VAL A 1 867 ? -21.895 19.366 -37.074 1.00 90.94 867 VAL A CA 1
ATOM 6316 C C . VAL A 1 867 ? -21.613 18.789 -35.696 1.00 90.94 867 VAL A C 1
ATOM 6318 O O . VAL A 1 867 ? -21.871 17.611 -35.452 1.00 90.94 867 VAL A O 1
ATOM 6321 N N . TYR A 1 868 ? -21.105 19.624 -34.798 1.00 93.12 868 TYR A N 1
ATOM 6322 C CA . TYR A 1 868 ? -20.819 19.269 -33.415 1.00 93.12 868 TYR A CA 1
ATOM 6323 C C . TYR A 1 868 ? -21.845 19.914 -32.495 1.00 93.12 868 TYR A C 1
ATOM 6325 O O . TYR A 1 868 ? -22.149 21.103 -32.622 1.00 93.12 868 TYR A O 1
ATOM 6333 N N . ALA A 1 869 ? -22.371 19.138 -31.558 1.00 92.75 869 ALA A N 1
ATOM 6334 C CA . ALA A 1 869 ? -23.185 19.658 -30.475 1.00 92.75 869 ALA A CA 1
ATOM 6335 C C . ALA A 1 869 ? -22.275 19.969 -29.289 1.00 92.75 869 ALA A C 1
ATOM 6337 O O . ALA A 1 869 ? -21.702 19.064 -28.692 1.00 92.75 869 ALA A O 1
ATOM 6338 N N . VAL A 1 870 ? -22.165 21.248 -28.936 1.00 91.06 870 VAL A N 1
ATOM 6339 C CA . VAL A 1 870 ? -21.478 21.690 -27.718 1.00 91.06 870 VAL A CA 1
ATOM 6340 C C . VAL A 1 870 ? -22.531 21.914 -26.648 1.00 91.06 870 VAL A C 1
ATOM 6342 O O . VAL A 1 870 ? -23.375 22.807 -26.774 1.00 91.06 870 VAL A O 1
ATOM 6345 N N . THR A 1 871 ? -22.499 21.087 -25.609 1.00 91.31 871 THR A N 1
ATOM 6346 C CA . THR A 1 871 ? -23.448 21.148 -24.496 1.00 91.31 871 THR A CA 1
ATOM 6347 C C . THR A 1 871 ? -22.703 21.503 -23.222 1.00 91.31 871 THR A C 1
ATOM 6349 O O . THR A 1 871 ? -21.866 20.740 -22.743 1.00 91.31 871 THR A O 1
ATOM 6352 N N . ASN A 1 872 ? -23.024 22.666 -22.665 1.00 88.44 872 ASN A N 1
ATOM 6353 C CA . ASN A 1 872 ? -22.473 23.096 -21.389 1.00 88.44 872 ASN A CA 1
ATOM 6354 C C . ASN A 1 872 ? -23.338 22.550 -20.257 1.00 88.44 872 ASN A C 1
ATOM 6356 O O . ASN A 1 872 ? -24.554 22.751 -20.248 1.00 88.44 872 ASN A O 1
ATOM 6360 N N . PHE A 1 873 ? -22.695 21.882 -19.307 1.00 86.88 873 PHE A N 1
ATOM 6361 C CA . PHE A 1 873 ? -23.337 21.400 -18.096 1.00 86.88 873 PHE A CA 1
ATOM 6362 C C . PHE A 1 873 ? -23.139 22.436 -16.982 1.00 86.88 873 PHE A C 1
ATOM 6364 O O . PHE A 1 873 ? -22.024 22.930 -16.803 1.00 86.88 873 PHE A O 1
ATOM 6371 N N . PRO A 1 874 ? -24.189 22.794 -16.227 1.00 75.56 874 PRO A N 1
ATOM 6372 C CA . PRO A 1 874 ? -24.035 23.612 -15.030 1.00 75.56 874 PRO A CA 1
ATOM 6373 C C . PRO A 1 874 ? -23.021 22.987 -14.054 1.00 75.56 874 PRO A C 1
ATOM 6375 O O . PRO A 1 874 ? -23.022 21.773 -13.868 1.00 75.56 874 PRO A O 1
ATOM 6378 N N . ALA A 1 875 ? -22.181 23.814 -13.423 1.00 63.84 875 ALA A N 1
ATOM 6379 C CA . ALA A 1 875 ? -21.174 23.419 -12.422 1.00 63.84 875 ALA A CA 1
ATOM 6380 C C . ALA A 1 875 ? -20.017 22.510 -12.904 1.00 63.84 875 ALA A C 1
ATOM 6382 O O . ALA A 1 875 ? -19.226 22.052 -12.081 1.00 63.84 875 ALA A O 1
ATOM 6383 N N . VAL A 1 876 ? -19.861 22.299 -14.216 1.00 75.94 876 VAL A N 1
ATOM 6384 C CA . VAL A 1 876 ? -18.679 21.655 -14.814 1.00 75.94 876 VAL A CA 1
ATOM 6385 C C . VAL A 1 876 ? -17.975 22.661 -15.721 1.00 75.94 876 VAL A C 1
ATOM 6387 O O . VAL A 1 876 ? -18.616 23.347 -16.514 1.00 75.94 876 VAL A O 1
ATOM 6390 N N . THR A 1 877 ? -16.652 22.781 -15.600 1.00 73.00 877 THR A N 1
ATOM 6391 C CA . THR A 1 877 ? -15.849 23.705 -16.422 1.00 73.00 877 THR A CA 1
ATOM 6392 C C . THR A 1 877 ? -15.650 23.201 -17.854 1.00 73.00 877 THR A C 1
ATOM 6394 O O . THR A 1 877 ? -15.462 24.005 -18.765 1.00 73.00 877 THR A O 1
ATOM 6397 N N . ALA A 1 878 ? -15.728 21.886 -18.071 1.00 72.56 878 ALA A N 1
ATOM 6398 C CA . ALA A 1 878 ? -15.648 21.246 -19.381 1.00 72.56 878 ALA A CA 1
ATOM 6399 C C . ALA A 1 878 ? -17.034 21.064 -20.039 1.00 72.56 878 ALA A C 1
ATOM 6401 O O . ALA A 1 878 ? -18.015 20.721 -19.381 1.00 72.56 878 ALA A O 1
ATOM 6402 N N . ALA A 1 879 ? -17.111 21.251 -21.359 1.00 84.44 879 ALA A N 1
ATOM 6403 C CA . ALA A 1 879 ? -18.322 21.010 -22.149 1.00 84.44 879 ALA A CA 1
ATOM 6404 C C . ALA A 1 879 ? -18.327 19.595 -22.750 1.00 84.44 879 ALA A C 1
ATOM 6406 O O . ALA A 1 879 ? -17.280 19.099 -23.169 1.00 84.44 879 ALA A O 1
ATOM 6407 N N . LEU A 1 880 ? -19.508 18.980 -22.877 1.00 88.12 880 LEU A N 1
ATOM 6408 C CA . LEU A 1 880 ? -19.680 17.775 -23.695 1.00 88.12 880 LEU A CA 1
ATOM 6409 C C . LEU A 1 880 ? -19.727 18.187 -25.169 1.00 88.12 880 LEU A C 1
ATOM 6411 O O . LEU A 1 880 ? -20.571 19.003 -25.554 1.00 88.12 880 LEU A O 1
ATOM 6415 N N . VAL A 1 881 ? -18.832 17.628 -25.984 1.00 90.06 881 VAL A N 1
ATOM 6416 C CA . VAL A 1 881 ? -18.763 17.892 -27.426 1.00 90.06 881 VAL A CA 1
ATOM 6417 C C . VAL A 1 881 ? -18.844 16.580 -28.183 1.00 90.06 881 VAL A C 1
ATOM 6419 O O . VAL A 1 881 ? -17.946 15.750 -28.072 1.00 90.06 881 VAL A O 1
ATOM 6422 N N . GLU A 1 882 ? -19.901 16.413 -28.972 1.00 87.69 882 GLU A N 1
ATOM 6423 C CA . GLU A 1 882 ? -20.142 15.191 -29.745 1.00 87.69 882 GLU A CA 1
ATOM 6424 C C . GLU A 1 882 ? -20.433 15.523 -31.212 1.00 87.69 882 GLU A C 1
ATOM 6426 O O . GLU A 1 882 ? -21.023 16.563 -31.526 1.00 87.69 882 GLU A O 1
ATOM 6431 N N . SER A 1 883 ? -20.026 14.634 -32.124 1.00 89.50 883 SER A N 1
ATOM 6432 C CA . SER A 1 883 ? -20.452 14.710 -33.523 1.00 89.50 883 SER A CA 1
ATOM 6433 C C . SER A 1 883 ? -21.921 14.293 -33.637 1.00 89.50 883 SER A C 1
ATOM 6435 O O . SER A 1 883 ? -22.366 13.317 -33.031 1.00 89.50 883 SER A O 1
ATOM 6437 N N . VAL A 1 884 ? -22.708 15.055 -34.396 1.00 89.12 884 VAL A N 1
ATOM 6438 C CA . VAL A 1 884 ? -24.155 14.841 -34.491 1.00 89.12 884 VAL A CA 1
ATOM 6439 C C . VAL A 1 884 ? -24.481 14.100 -35.781 1.00 89.12 884 VAL A C 1
ATOM 6441 O O . VAL A 1 884 ? -24.285 14.616 -36.881 1.00 89.12 884 VAL A O 1
ATOM 6444 N N . SER A 1 885 ? -25.028 12.890 -35.652 1.00 87.00 885 SER A N 1
ATOM 6445 C CA . SER A 1 885 ? -25.544 12.134 -36.796 1.00 87.00 885 SER A CA 1
ATOM 6446 C C . SER A 1 885 ? -26.792 12.797 -37.390 1.00 87.00 885 SER A C 1
ATOM 6448 O O . SER A 1 885 ? -27.501 13.542 -36.714 1.00 87.00 885 SER A O 1
ATOM 6450 N N . TYR A 1 886 ? -27.139 12.475 -38.640 1.00 83.88 886 TYR A N 1
ATOM 6451 C CA . TYR A 1 886 ? -28.374 12.979 -39.256 1.00 83.88 886 TYR A CA 1
ATOM 6452 C C . TYR A 1 886 ? -29.632 12.623 -38.440 1.00 83.88 886 TYR A C 1
ATOM 6454 O O . TYR A 1 886 ? -30.531 13.450 -38.285 1.00 83.88 886 TYR A O 1
ATOM 6462 N N . ALA A 1 887 ? -29.683 11.414 -37.868 1.00 84.38 887 ALA A N 1
ATOM 6463 C CA . ALA A 1 887 ? -30.785 10.985 -37.009 1.00 84.38 887 ALA A CA 1
ATOM 6464 C C . ALA A 1 887 ? -30.866 11.823 -35.722 1.00 84.38 887 ALA A C 1
ATOM 6466 O O . ALA A 1 887 ? -31.960 12.252 -35.352 1.00 84.38 887 ALA A O 1
ATOM 6467 N N . GLY A 1 888 ? -29.720 12.112 -35.097 1.00 87.69 888 GLY A N 1
ATOM 6468 C CA . GLY A 1 888 ? -29.645 12.989 -33.927 1.00 87.69 888 GLY A CA 1
ATOM 6469 C C . GLY A 1 888 ? -30.003 14.442 -34.251 1.00 87.69 888 GLY A C 1
ATOM 6470 O O . GLY A 1 888 ? -30.731 15.087 -33.501 1.00 87.69 888 GLY A O 1
ATOM 6471 N N . TRP A 1 889 ? -29.591 14.949 -35.416 1.00 86.00 889 TRP A N 1
ATOM 6472 C CA . TRP A 1 889 ? -29.935 16.300 -35.873 1.00 86.00 889 TRP A CA 1
ATOM 6473 C C . TRP A 1 889 ? -31.435 16.446 -36.169 1.00 86.00 889 TRP A C 1
ATOM 6475 O O . TRP A 1 889 ? -32.053 17.441 -35.784 1.00 86.00 889 TRP A O 1
ATOM 6485 N N . ARG A 1 890 ? -32.049 15.416 -36.770 1.00 88.31 890 ARG A N 1
ATOM 6486 C CA . ARG A 1 890 ? -33.507 15.319 -36.937 1.00 88.31 890 ARG A CA 1
ATOM 6487 C C . ARG A 1 890 ? -34.220 15.269 -35.586 1.00 88.31 890 ARG A C 1
ATOM 6489 O O . ARG A 1 890 ? -35.206 15.975 -35.403 1.00 88.31 890 ARG A O 1
ATOM 6496 N N . GLN A 1 891 ? -33.724 14.467 -34.642 1.00 88.56 891 GLN A N 1
ATOM 6497 C CA . GLN A 1 891 ? -34.281 14.366 -33.288 1.00 88.56 891 GLN A CA 1
ATOM 6498 C C . GLN A 1 891 ? -34.225 15.703 -32.533 1.00 88.56 891 GLN A C 1
ATOM 6500 O O . GLN A 1 891 ? -35.161 16.046 -31.810 1.00 88.56 891 GLN A O 1
ATOM 6505 N N . ALA A 1 892 ? -33.174 16.489 -32.758 1.00 87.06 892 ALA A N 1
ATOM 6506 C CA . ALA A 1 892 ? -33.044 17.835 -32.216 1.00 87.06 892 ALA A CA 1
ATOM 6507 C C . ALA A 1 892 ? -33.951 18.880 -32.894 1.00 87.06 892 ALA A C 1
ATOM 6509 O O . ALA A 1 892 ? -33.976 20.027 -32.452 1.00 87.06 892 ALA A O 1
ATOM 6510 N N . GLY A 1 893 ? -34.687 18.508 -33.949 1.00 90.75 893 GLY A N 1
ATOM 6511 C CA . GLY A 1 893 ? -35.599 19.396 -34.672 1.00 90.75 893 GLY A CA 1
ATOM 6512 C C . GLY A 1 893 ? -34.926 20.260 -35.738 1.00 90.75 893 GLY A C 1
ATOM 6513 O O . GLY A 1 893 ? -35.374 21.378 -35.971 1.00 90.75 893 GLY A O 1
ATOM 6514 N N . PHE A 1 894 ? -33.849 19.772 -36.366 1.00 89.44 894 PHE A N 1
ATOM 6515 C CA . PHE A 1 894 ? -33.057 20.514 -37.362 1.00 89.44 894 PHE A CA 1
ATOM 6516 C C . PHE A 1 894 ? -32.632 21.919 -36.894 1.00 89.44 894 PHE A C 1
ATOM 6518 O O . PHE A 1 894 ? -32.881 22.918 -37.575 1.00 89.44 894 PHE A O 1
ATOM 6525 N N . PRO A 1 895 ? -31.988 22.023 -35.719 1.00 89.56 895 PRO A N 1
ATOM 6526 C CA . PRO A 1 895 ? -31.570 23.302 -35.170 1.00 89.56 895 PRO A CA 1
ATOM 6527 C C . PRO A 1 895 ? -30.616 24.028 -36.121 1.00 89.56 895 PRO A C 1
ATOM 6529 O O . PRO A 1 895 ? -29.779 23.410 -36.792 1.00 89.56 895 PRO A O 1
ATOM 6532 N N . LYS A 1 896 ? -30.729 25.362 -36.145 1.00 90.69 896 LYS A N 1
ATOM 6533 C CA . LYS A 1 896 ? -29.841 26.234 -36.919 1.00 90.69 896 LYS A CA 1
ATOM 6534 C C . LYS A 1 896 ? -28.395 26.007 -36.481 1.00 90.69 896 LYS A C 1
ATOM 6536 O O . LYS A 1 896 ? -28.068 26.156 -35.307 1.00 90.69 896 LYS A O 1
ATOM 6541 N N . VAL A 1 897 ? -27.533 25.703 -37.445 1.00 91.81 897 VAL A N 1
ATOM 6542 C CA . VAL A 1 897 ? -26.104 25.502 -37.202 1.00 91.81 897 VAL A CA 1
ATOM 6543 C C . VAL A 1 897 ? -25.381 26.846 -37.240 1.00 91.81 897 VAL A C 1
ATOM 6545 O O . VAL A 1 897 ? -25.512 27.610 -38.201 1.00 91.81 897 VAL A O 1
ATOM 6548 N N . VAL A 1 898 ? -24.612 27.131 -36.194 1.00 92.31 898 VAL A N 1
ATOM 6549 C CA . VAL A 1 898 ? -23.732 28.297 -36.107 1.00 92.31 898 VAL A CA 1
ATOM 6550 C C . VAL A 1 898 ? -22.401 27.961 -36.767 1.00 92.31 898 VAL A C 1
ATOM 6552 O O . VAL A 1 898 ? -21.848 26.879 -36.593 1.00 92.31 898 VAL A O 1
ATOM 6555 N N . VAL A 1 899 ? -21.877 28.895 -37.550 1.00 91.06 899 VAL A N 1
ATOM 6556 C CA . VAL A 1 899 ? -20.534 28.763 -38.107 1.00 91.06 899 VAL A CA 1
ATOM 6557 C C . VAL A 1 899 ? -19.527 29.201 -37.047 1.00 91.06 899 VAL A C 1
ATOM 6559 O O . VAL A 1 899 ? -19.564 30.345 -36.595 1.00 91.06 899 VAL A O 1
ATOM 6562 N N . ALA A 1 900 ? -18.638 28.295 -36.652 1.00 88.31 900 ALA A N 1
ATOM 6563 C CA . ALA A 1 900 ? -17.568 28.561 -35.705 1.00 88.31 900 ALA A CA 1
ATOM 6564 C C . ALA A 1 900 ? -16.555 29.549 -36.302 1.00 88.31 900 ALA A C 1
ATOM 6566 O O . ALA A 1 900 ? -15.980 29.298 -37.361 1.00 88.31 900 ALA A O 1
ATOM 6567 N N . THR A 1 901 ? -16.313 30.653 -35.594 1.00 85.50 901 THR A N 1
ATOM 6568 C CA . THR A 1 901 ? -15.259 31.638 -35.902 1.00 85.50 901 THR A CA 1
ATOM 6569 C C . THR A 1 901 ? -14.054 31.525 -34.962 1.00 85.50 901 THR A C 1
ATOM 6571 O O . THR A 1 901 ? -13.155 32.359 -34.996 1.00 85.50 901 THR A O 1
ATOM 6574 N N . ARG A 1 902 ? -14.051 30.506 -34.093 1.00 87.81 902 ARG A N 1
ATOM 6575 C CA . ARG A 1 902 ? -12.988 30.119 -33.150 1.00 87.81 902 ARG A CA 1
ATOM 6576 C C . ARG A 1 902 ? -12.963 28.596 -33.025 1.00 87.81 902 ARG A C 1
ATOM 6578 O O . ARG A 1 902 ? -13.879 27.934 -33.512 1.00 87.81 902 ARG A O 1
ATOM 6585 N N . LEU A 1 903 ? -11.939 28.044 -32.371 1.00 90.56 903 LEU A N 1
ATOM 6586 C CA . LEU A 1 903 ? -11.870 26.604 -32.113 1.00 90.56 903 LEU A CA 1
ATOM 6587 C C . LEU A 1 903 ? -13.066 26.125 -31.295 1.00 90.56 903 LEU A C 1
ATOM 6589 O O . LEU A 1 903 ? -13.415 26.710 -30.270 1.00 90.56 903 LEU A O 1
ATOM 6593 N N . ILE A 1 904 ? -13.674 25.043 -31.766 1.00 89.56 904 ILE A N 1
ATOM 6594 C CA . ILE A 1 904 ? -14.660 24.280 -31.010 1.00 89.56 904 ILE A CA 1
ATOM 6595 C C . ILE A 1 904 ? -13.913 23.581 -29.868 1.00 89.56 904 ILE A C 1
ATOM 6597 O O . ILE A 1 904 ? -12.815 23.063 -30.075 1.00 89.56 904 ILE A O 1
ATOM 6601 N N . THR A 1 905 ? -14.492 23.562 -28.667 1.00 83.12 905 THR A N 1
ATOM 6602 C CA . THR A 1 905 ? -13.928 22.897 -27.481 1.00 83.12 905 THR A CA 1
ATOM 6603 C C . THR A 1 905 ? -13.439 21.474 -27.801 1.00 83.12 905 THR A C 1
ATOM 6605 O O . THR A 1 905 ? -14.061 20.773 -28.597 1.00 83.12 905 THR A O 1
ATOM 6608 N N . ASN A 1 906 ? -12.313 21.065 -27.201 1.00 83.81 906 ASN A N 1
ATOM 6609 C CA . ASN A 1 906 ? -11.558 19.826 -27.477 1.00 83.81 906 ASN A CA 1
ATOM 6610 C C . ASN A 1 906 ? -10.883 19.744 -28.859 1.00 83.81 906 ASN A C 1
ATOM 6612 O O . ASN A 1 906 ? -10.270 18.725 -29.177 1.00 83.81 906 ASN A O 1
ATOM 6616 N N . SER A 1 907 ? -10.938 20.813 -29.658 1.00 90.88 907 SER A N 1
ATOM 6617 C CA . SER A 1 907 ? -10.074 20.945 -30.831 1.00 90.88 907 SER A CA 1
ATOM 6618 C C . SER A 1 907 ? -8.711 21.495 -30.432 1.00 90.88 907 SER A C 1
ATOM 6620 O O . SER A 1 907 ? -8.614 22.384 -29.583 1.00 90.88 907 SER A O 1
ATOM 6622 N N . THR A 1 908 ? -7.663 21.034 -31.100 1.00 91.44 908 THR A N 1
ATOM 6623 C CA . THR A 1 908 ? -6.318 21.603 -30.978 1.00 91.44 908 THR A CA 1
ATOM 6624 C C . THR A 1 908 ? -5.816 22.021 -32.343 1.00 91.44 908 THR A C 1
ATOM 6626 O O . THR A 1 908 ? -6.233 21.475 -33.367 1.00 91.44 908 THR A O 1
ATOM 6629 N N . VAL A 1 909 ? -4.923 23.010 -32.362 1.00 93.12 909 VAL A N 1
ATOM 6630 C CA . VAL A 1 909 ? -4.193 23.346 -33.576 1.00 93.12 909 VAL A CA 1
ATOM 6631 C C . VAL A 1 909 ? -2.708 23.256 -33.323 1.00 93.12 909 VAL A C 1
ATOM 6633 O O . VAL A 1 909 ? -2.163 23.930 -32.448 1.00 93.12 909 VAL A O 1
ATOM 6636 N N . THR A 1 910 ? -2.072 22.426 -34.128 1.00 93.31 910 THR A N 1
ATOM 6637 C CA . THR A 1 910 ? -0.648 22.157 -34.087 1.00 93.31 910 THR A CA 1
ATOM 6638 C C . THR A 1 910 ? 0.045 22.695 -35.326 1.00 93.31 910 THR A C 1
ATOM 6640 O O . THR A 1 910 ? -0.515 22.683 -36.426 1.00 93.31 910 THR A O 1
ATOM 6643 N N . GLN A 1 911 ? 1.294 23.110 -35.151 1.00 91.25 911 GLN A N 1
ATOM 6644 C CA . GLN A 1 911 ? 2.223 23.344 -36.249 1.00 91.25 911 GLN A CA 1
ATOM 6645 C C . GLN A 1 911 ? 3.600 22.817 -35.858 1.00 91.25 911 GLN A C 1
ATOM 6647 O O . GLN A 1 911 ? 4.151 23.173 -34.813 1.00 91.25 911 GLN A O 1
ATOM 6652 N N . TRP A 1 912 ? 4.140 21.956 -36.710 1.00 90.69 912 TRP A N 1
ATOM 6653 C CA . TRP A 1 912 ? 5.460 21.364 -36.539 1.00 90.69 912 TRP A CA 1
ATOM 6654 C C . TRP A 1 912 ? 6.547 22.313 -37.033 1.00 90.69 912 TRP A C 1
ATOM 6656 O O . TRP A 1 912 ? 6.286 23.181 -37.870 1.00 90.69 912 TRP A O 1
ATOM 6666 N N . ASP A 1 913 ? 7.767 22.179 -36.513 1.00 88.06 913 ASP A N 1
ATOM 6667 C CA . ASP A 1 913 ? 8.852 23.081 -36.887 1.00 88.06 913 ASP A CA 1
ATOM 6668 C C . ASP A 1 913 ? 9.142 22.986 -38.391 1.00 88.06 913 ASP A C 1
ATOM 6670 O O . ASP A 1 913 ? 9.429 21.917 -38.924 1.00 88.06 913 ASP A O 1
ATOM 6674 N N . GLY A 1 914 ? 9.064 24.114 -39.095 1.00 82.06 914 GLY A N 1
ATOM 6675 C CA . GLY A 1 914 ? 9.212 24.205 -40.547 1.00 82.06 914 GLY A CA 1
ATOM 6676 C C . GLY A 1 914 ? 8.019 23.793 -41.395 1.00 82.06 914 GLY A C 1
ATOM 6677 O O . GLY A 1 914 ? 8.017 24.131 -42.575 1.00 82.06 914 GLY A O 1
ATOM 6678 N N . ASP A 1 915 ? 7.014 23.115 -40.846 1.00 86.00 915 ASP A N 1
ATOM 6679 C CA . ASP A 1 915 ? 5.815 22.778 -41.610 1.00 86.00 915 ASP A CA 1
ATOM 6680 C C . ASP A 1 915 ? 4.987 24.057 -41.848 1.00 86.00 915 ASP A C 1
ATOM 6682 O O . ASP A 1 915 ? 4.533 24.693 -40.885 1.00 86.00 915 ASP A O 1
ATOM 6686 N N . PRO A 1 916 ? 4.785 24.491 -43.109 1.00 80.12 916 PRO A N 1
ATOM 6687 C CA . PRO A 1 916 ? 3.937 25.643 -43.388 1.00 80.12 916 PRO A CA 1
ATOM 6688 C C . PRO A 1 916 ? 2.456 25.348 -43.114 1.00 80.12 916 PRO A C 1
ATOM 6690 O O . PRO A 1 916 ? 1.676 26.292 -42.956 1.00 80.12 916 PRO A O 1
ATOM 6693 N N . ALA A 1 917 ? 2.057 24.072 -43.068 1.00 84.12 917 ALA A N 1
ATOM 6694 C CA . ALA A 1 917 ? 0.693 23.672 -42.783 1.00 84.12 917 ALA A CA 1
ATOM 6695 C C . ALA A 1 917 ? 0.373 23.821 -41.297 1.00 84.12 917 ALA A C 1
ATOM 6697 O O . ALA A 1 917 ? 1.161 23.533 -40.396 1.00 84.12 917 ALA A O 1
ATOM 6698 N N . VAL A 1 918 ? -0.850 24.266 -41.059 1.00 90.69 918 VAL A N 1
ATOM 6699 C CA . VAL A 1 918 ? -1.417 24.396 -39.730 1.00 90.69 918 VAL A CA 1
ATOM 6700 C C . VAL A 1 918 ? -2.531 23.370 -39.615 1.00 90.69 918 VAL A C 1
ATOM 6702 O O . VAL A 1 918 ? -3.460 23.376 -40.423 1.00 90.69 918 VAL A O 1
ATOM 6705 N N . ILE A 1 919 ? -2.426 22.462 -38.649 1.00 92.94 919 ILE A N 1
ATOM 6706 C CA . ILE A 1 919 ? -3.264 21.263 -38.593 1.00 92.94 919 ILE A CA 1
ATOM 6707 C C . ILE A 1 919 ? -4.254 21.397 -37.451 1.00 92.94 919 ILE A C 1
ATOM 6709 O O . ILE A 1 919 ? -3.870 21.530 -36.293 1.00 92.94 919 ILE A O 1
ATOM 6713 N N . LEU A 1 920 ? -5.534 21.337 -37.790 1.00 93.06 920 LEU A N 1
ATOM 6714 C CA . LEU A 1 920 ? -6.635 21.258 -36.848 1.00 93.06 920 LEU A CA 1
ATOM 6715 C C . LEU A 1 920 ? -6.947 19.795 -36.545 1.00 93.06 920 LEU A C 1
ATOM 6717 O O . LEU A 1 920 ? -7.264 19.035 -37.458 1.00 93.06 920 LEU A O 1
ATOM 6721 N N . ARG A 1 921 ? -6.936 19.428 -35.265 1.00 93.25 921 ARG A N 1
ATOM 6722 C CA . ARG A 1 921 ? -7.606 18.225 -34.769 1.00 93.25 921 ARG A CA 1
ATOM 6723 C C . ARG A 1 921 ? -9.013 18.606 -34.326 1.00 93.25 921 ARG A C 1
ATOM 6725 O O . ARG A 1 921 ? -9.168 19.438 -33.434 1.00 93.25 921 ARG A O 1
ATOM 6732 N N . ASN A 1 922 ? -10.024 18.015 -34.948 1.00 90.25 922 ASN A N 1
ATOM 6733 C CA . ASN A 1 922 ? -11.431 18.207 -34.610 1.00 90.25 922 ASN A CA 1
ATOM 6734 C C . ASN A 1 922 ? -11.805 17.464 -33.311 1.00 90.25 922 ASN A C 1
ATOM 6736 O O . ASN A 1 922 ? -11.078 16.558 -32.887 1.00 90.25 922 ASN A O 1
ATOM 6740 N N . PRO A 1 923 ? -12.957 17.784 -32.688 1.00 89.75 923 PRO A N 1
ATOM 6741 C CA . PRO A 1 923 ? -13.386 17.137 -31.445 1.00 89.75 923 PRO A CA 1
ATOM 6742 C C . PRO A 1 923 ? -13.584 15.618 -31.555 1.00 89.75 923 PRO A C 1
ATOM 6744 O O . PRO A 1 923 ? -13.375 14.902 -30.583 1.00 89.75 923 PRO A O 1
ATOM 6747 N N . ASP A 1 924 ? -13.950 15.119 -32.737 1.00 83.25 924 ASP A N 1
ATOM 6748 C CA . ASP A 1 924 ? -14.121 13.686 -33.028 1.00 83.25 924 ASP A CA 1
ATOM 6749 C C . ASP A 1 924 ? -12.804 12.957 -33.351 1.00 83.25 924 ASP A C 1
ATOM 6751 O O . ASP A 1 924 ? -12.816 11.781 -33.707 1.00 83.25 924 ASP A O 1
ATOM 6755 N N . GLY A 1 925 ? -11.666 13.648 -33.243 1.00 82.69 925 GLY A N 1
ATOM 6756 C CA . GLY A 1 925 ? -10.346 13.094 -33.529 1.00 82.69 925 GLY A CA 1
ATOM 6757 C C . GLY A 1 925 ? -9.959 13.084 -35.008 1.00 82.69 925 GLY A C 1
ATOM 6758 O O . GLY A 1 925 ? -8.855 12.645 -35.322 1.00 82.69 925 GLY A O 1
ATOM 6759 N N . THR A 1 926 ? -10.805 13.588 -35.915 1.00 87.81 926 THR A N 1
ATOM 6760 C CA . THR A 1 926 ? -10.424 13.780 -37.325 1.00 87.81 926 THR A CA 1
ATOM 6761 C C . THR A 1 926 ? -9.488 14.981 -37.490 1.00 87.81 926 THR A C 1
ATOM 6763 O O . THR A 1 926 ? -9.497 15.903 -36.676 1.00 87.81 926 THR A O 1
ATOM 6766 N N . PHE A 1 927 ? -8.682 14.997 -38.554 1.00 90.25 927 PHE A N 1
ATOM 6767 C CA . PHE A 1 927 ? -7.700 16.057 -38.806 1.00 90.25 927 PHE A CA 1
ATOM 6768 C C . PHE A 1 927 ? -7.987 16.819 -40.101 1.00 90.25 927 PHE A C 1
ATOM 6770 O O . PHE A 1 927 ? -8.451 16.240 -41.084 1.00 90.25 927 PHE A O 1
ATOM 6777 N N . GLN A 1 928 ? -7.667 18.114 -40.116 1.00 89.44 928 GLN A N 1
ATOM 6778 C CA . GLN A 1 928 ? -7.790 18.979 -41.285 1.00 89.44 928 GLN A CA 1
ATOM 6779 C C . GLN A 1 928 ? -6.628 19.974 -41.374 1.00 89.44 928 GLN A C 1
ATOM 6781 O O . GLN A 1 928 ? -6.314 20.670 -40.414 1.00 89.44 928 GLN A O 1
ATOM 6786 N N . HIS A 1 929 ? -6.022 20.092 -42.556 1.00 91.25 929 HIS A N 1
ATOM 6787 C CA . HIS A 1 929 ? -5.039 21.139 -42.849 1.00 91.25 929 HIS A CA 1
ATOM 6788 C C . HIS A 1 929 ? -5.758 22.452 -43.154 1.00 91.25 929 HIS A C 1
ATOM 6790 O O . HIS A 1 929 ? -6.647 22.494 -44.007 1.00 91.25 929 HIS A O 1
ATOM 6796 N N . LEU A 1 930 ? -5.382 23.521 -42.457 1.00 91.00 930 LEU A N 1
ATOM 6797 C CA . LEU A 1 930 ? -6.017 24.828 -42.567 1.00 91.00 930 LEU A CA 1
ATOM 6798 C C . LEU A 1 930 ? -5.294 25.715 -43.585 1.00 91.00 930 LEU A C 1
ATOM 6800 O O . LEU A 1 930 ? -4.088 25.940 -43.497 1.00 91.00 930 LEU A O 1
ATOM 6804 N N . SER A 1 931 ? -6.050 26.301 -44.514 1.00 90.56 931 SER A N 1
ATOM 6805 C CA . SER A 1 931 ? -5.562 27.403 -45.350 1.00 90.56 931 SER A CA 1
ATOM 6806 C C . SER A 1 931 ? -5.439 28.700 -44.542 1.00 90.56 931 SER A C 1
ATOM 6808 O O . SER A 1 931 ? -6.101 28.876 -43.519 1.00 90.56 931 SER A O 1
ATOM 6810 N N . ALA A 1 932 ? -4.663 29.674 -45.029 1.00 84.19 932 ALA A N 1
ATOM 6811 C CA . ALA A 1 932 ? -4.525 30.979 -44.368 1.00 84.19 932 ALA A CA 1
ATOM 6812 C C . ALA A 1 932 ? -5.876 31.698 -44.154 1.00 84.19 932 ALA A C 1
ATOM 6814 O O . ALA A 1 932 ? -6.075 32.378 -43.141 1.00 84.19 932 ALA A O 1
ATOM 6815 N N . ALA A 1 933 ? -6.824 31.518 -45.081 1.00 85.31 933 ALA A N 1
ATOM 6816 C CA . ALA A 1 933 ? -8.177 32.052 -44.964 1.00 85.31 933 ALA A CA 1
ATOM 6817 C C . ALA A 1 933 ? -8.993 31.319 -43.886 1.00 85.31 933 ALA A C 1
ATOM 6819 O O . ALA A 1 933 ? -9.671 31.974 -43.101 1.00 85.31 933 ALA A O 1
ATOM 6820 N N . GLN A 1 934 ? -8.890 29.987 -43.793 1.00 92.31 934 GLN A N 1
ATOM 6821 C CA . GLN A 1 934 ? -9.561 29.185 -42.758 1.00 92.31 934 GLN A CA 1
ATOM 6822 C C . GLN A 1 934 ? -8.974 29.458 -41.367 1.00 92.31 934 GLN A C 1
ATOM 6824 O O . GLN A 1 934 ? -9.716 29.675 -40.415 1.00 92.31 934 GLN A O 1
ATOM 6829 N N . TRP A 1 935 ? -7.648 29.559 -41.265 1.00 88.19 935 TRP A N 1
ATOM 6830 C CA . TRP A 1 935 ? -6.929 29.979 -40.062 1.00 88.19 935 TRP A CA 1
ATOM 6831 C C . TRP A 1 935 ? -7.378 31.358 -39.565 1.00 88.19 935 TRP A C 1
ATOM 6833 O O . TRP A 1 935 ? -7.662 31.558 -38.383 1.00 88.19 935 TRP A O 1
ATOM 6843 N N . THR A 1 936 ? -7.492 32.315 -40.491 1.00 85.56 936 THR A N 1
ATOM 6844 C CA . THR A 1 936 ? -7.995 33.662 -40.191 1.00 85.56 936 THR A CA 1
ATOM 6845 C C . THR A 1 936 ? -9.478 33.634 -39.821 1.00 85.56 936 THR A C 1
ATOM 6847 O O . THR A 1 936 ? -9.874 34.336 -38.894 1.00 85.56 936 THR A O 1
ATOM 6850 N N . ALA A 1 937 ? -10.286 32.793 -40.473 1.00 83.44 937 ALA A N 1
ATOM 6851 C CA . ALA A 1 937 ? -11.701 32.611 -40.150 1.00 83.44 937 ALA A CA 1
ATOM 6852 C C . ALA A 1 937 ? -11.927 32.025 -38.744 1.00 83.44 937 ALA A C 1
ATOM 6854 O O . ALA A 1 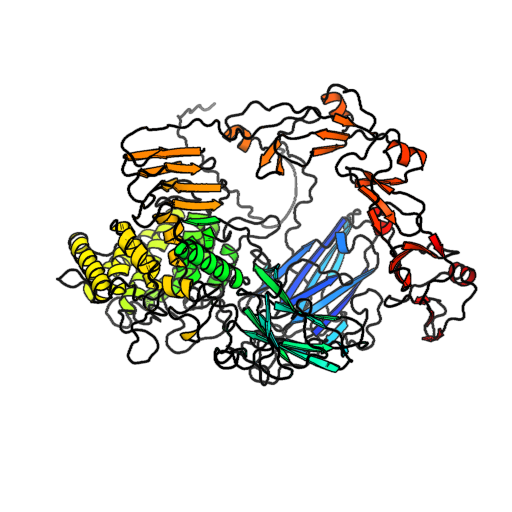937 ? -12.964 32.297 -38.148 1.00 83.44 937 ALA A O 1
ATOM 6855 N N . LEU A 1 938 ? -10.953 31.285 -38.198 1.00 87.69 938 LEU A N 1
ATOM 6856 C CA . LEU A 1 938 ? -10.929 30.820 -36.803 1.00 87.69 938 LEU A CA 1
ATOM 6857 C C . LEU A 1 938 ? -10.382 31.859 -35.807 1.00 87.69 938 LEU A C 1
ATOM 6859 O O . LEU A 1 938 ? -10.187 31.546 -34.631 1.00 87.69 938 LEU A O 1
ATOM 6863 N N . GLY A 1 939 ? -10.084 33.078 -36.261 1.00 86.50 939 GLY A N 1
ATOM 6864 C CA . GLY A 1 939 ? -9.536 34.130 -35.409 1.00 86.50 939 GLY A CA 1
ATOM 6865 C C . GLY A 1 939 ? -8.075 33.908 -35.013 1.00 86.50 939 GLY A C 1
ATOM 6866 O O . GLY A 1 939 ? -7.643 34.480 -34.018 1.00 86.50 939 GLY A O 1
ATOM 6867 N N . ARG A 1 940 ? -7.319 33.111 -35.789 1.00 87.31 940 ARG A N 1
ATOM 6868 C CA . ARG A 1 940 ? -5.888 32.813 -35.573 1.00 87.31 940 ARG A CA 1
ATOM 6869 C C . ARG A 1 940 ? -5.602 32.263 -34.164 1.00 87.31 940 ARG A C 1
ATOM 6871 O O . ARG A 1 940 ? -4.908 32.917 -33.385 1.00 87.31 940 ARG A O 1
ATOM 6878 N N . PRO A 1 941 ? -6.161 31.093 -33.816 1.00 86.38 941 PRO A N 1
ATOM 6879 C CA . PRO A 1 941 ? -6.032 30.533 -32.475 1.00 86.38 941 PRO A CA 1
ATOM 6880 C C . PRO A 1 941 ? -4.571 30.216 -32.118 1.00 86.38 941 PRO A C 1
ATOM 6882 O O . PRO A 1 941 ? -3.713 30.091 -32.990 1.00 86.38 941 PRO A O 1
ATOM 6885 N N . THR A 1 942 ? -4.283 30.078 -30.822 1.00 84.38 942 THR A N 1
ATOM 6886 C CA . THR A 1 942 ? -2.937 29.740 -30.341 1.00 84.38 942 THR A CA 1
ATOM 6887 C C . THR A 1 942 ? -2.464 28.414 -30.935 1.00 84.38 942 THR A C 1
ATOM 6889 O O . THR A 1 942 ? -3.176 27.413 -30.892 1.00 84.38 942 THR A O 1
ATOM 6892 N N . LEU A 1 943 ? -1.249 28.422 -31.481 1.00 87.12 943 LEU A N 1
ATOM 6893 C CA . LEU A 1 943 ? -0.593 27.257 -32.069 1.00 87.12 943 LEU A CA 1
ATOM 6894 C C . LEU A 1 943 ? 0.176 26.501 -30.993 1.00 87.12 943 LEU A C 1
ATOM 6896 O O . LEU A 1 943 ? 1.083 27.071 -30.383 1.00 87.12 943 LEU A O 1
ATOM 6900 N N . LEU A 1 944 ? -0.115 25.214 -30.827 1.00 88.81 944 LEU A N 1
ATOM 6901 C CA . LEU A 1 944 ? 0.825 24.313 -30.175 1.00 88.81 944 LEU A CA 1
ATOM 6902 C C . LEU A 1 944 ? 1.978 24.065 -31.150 1.00 88.81 944 LEU A C 1
ATOM 6904 O O . LEU A 1 944 ? 1.786 23.497 -32.228 1.00 88.81 944 LEU A O 1
ATOM 6908 N N . ARG A 1 945 ? 3.161 24.562 -30.794 1.00 89.50 945 ARG A N 1
ATOM 6909 C CA . ARG A 1 945 ? 4.366 24.437 -31.610 1.00 89.50 945 ARG A CA 1
ATOM 6910 C C . ARG A 1 945 ? 5.265 23.362 -31.042 1.00 89.50 945 ARG A C 1
ATOM 6912 O O . ARG A 1 945 ? 5.435 23.281 -29.830 1.00 89.50 945 ARG A O 1
ATOM 6919 N N . PHE A 1 946 ? 5.896 22.623 -31.938 1.00 86.31 946 PHE A N 1
ATOM 6920 C CA . PHE A 1 946 ? 6.916 21.642 -31.593 1.00 86.31 946 PHE A CA 1
ATOM 6921 C C . PHE A 1 946 ? 8.275 22.149 -32.082 1.00 86.31 946 PHE A C 1
ATOM 6923 O O . PHE A 1 946 ? 8.737 21.719 -33.135 1.00 86.31 946 PHE A O 1
ATOM 6930 N N . PRO A 1 947 ? 8.884 23.140 -31.400 1.00 83.31 947 PRO A N 1
ATOM 6931 C CA . PRO A 1 947 ? 10.147 23.721 -31.839 1.00 83.31 947 PRO A CA 1
ATOM 6932 C C . PRO A 1 947 ? 11.241 22.658 -31.830 1.00 83.31 947 PRO A C 1
ATOM 6934 O O . PRO A 1 947 ? 11.302 21.839 -30.912 1.00 83.31 947 PRO A O 1
ATOM 6937 N N . ASN A 1 948 ? 12.111 22.687 -32.840 1.00 86.50 948 ASN A N 1
ATOM 6938 C CA . ASN A 1 948 ? 13.182 21.713 -33.010 1.00 86.50 948 ASN A CA 1
ATOM 6939 C C . ASN A 1 948 ? 12.682 20.264 -33.200 1.00 86.50 948 ASN A C 1
ATOM 6941 O O . ASN A 1 948 ? 13.493 19.343 -33.154 1.00 86.50 948 ASN A O 1
ATOM 6945 N N . GLN A 1 949 ? 11.382 20.052 -33.456 1.00 92.31 949 GLN A N 1
ATOM 6946 C CA . GLN A 1 949 ? 10.829 18.772 -33.896 1.00 92.31 949 GLN A CA 1
ATOM 6947 C C . GLN A 1 949 ? 10.187 18.920 -35.274 1.00 92.31 949 GLN A C 1
ATOM 6949 O O . GLN A 1 949 ? 9.297 19.754 -35.468 1.00 92.31 949 GLN A O 1
ATOM 6954 N N . ARG A 1 950 ? 10.625 18.114 -36.244 1.00 91.50 950 ARG A N 1
ATOM 6955 C CA . ARG A 1 950 ? 10.247 18.292 -37.653 1.00 91.50 950 ARG A CA 1
ATOM 6956 C C . ARG A 1 950 ? 9.958 16.967 -38.343 1.00 91.50 950 ARG A C 1
ATOM 6958 O O . ARG A 1 950 ? 10.677 15.988 -38.168 1.00 91.50 950 ARG A O 1
ATOM 6965 N N . TRP A 1 951 ? 8.953 17.001 -39.213 1.00 92.94 951 TRP A N 1
ATOM 6966 C CA . TRP A 1 951 ? 8.690 15.958 -40.196 1.00 92.94 951 TRP A CA 1
ATOM 6967 C C . TRP A 1 951 ? 9.504 16.232 -41.458 1.00 92.94 951 TRP A C 1
ATOM 6969 O O . TRP A 1 951 ? 9.380 17.301 -42.064 1.00 92.94 951 TRP A O 1
ATOM 6979 N N . VAL A 1 952 ? 10.354 15.288 -41.847 1.00 91.12 952 VAL A N 1
ATOM 6980 C CA . VAL A 1 952 ? 11.262 15.429 -42.989 1.00 91.12 952 VAL A CA 1
ATOM 6981 C C . VAL A 1 952 ? 11.012 14.323 -43.994 1.00 91.12 952 VAL A C 1
ATOM 6983 O O . VAL A 1 952 ? 11.085 13.157 -43.642 1.00 91.12 952 VAL A O 1
ATOM 6986 N N . ALA A 1 953 ? 10.787 14.677 -45.254 1.00 91.50 953 ALA A N 1
ATOM 6987 C CA . ALA A 1 953 ? 10.843 13.721 -46.351 1.00 91.50 953 ALA A CA 1
ATOM 6988 C C . ALA A 1 953 ? 12.270 13.683 -46.908 1.00 91.50 953 ALA A C 1
ATOM 6990 O O . ALA A 1 953 ? 12.862 14.734 -47.176 1.00 91.50 953 ALA A O 1
ATOM 6991 N N . LEU A 1 954 ? 12.838 12.499 -47.112 1.00 88.62 954 LEU A N 1
ATOM 6992 C CA . LEU A 1 954 ? 14.106 12.394 -47.828 1.00 88.62 954 LEU A CA 1
ATOM 6993 C C . LEU A 1 954 ? 13.871 12.655 -49.319 1.00 88.62 954 LEU A C 1
ATOM 6995 O O . LEU A 1 954 ? 12.932 12.142 -49.928 1.00 88.62 954 LEU A O 1
ATOM 6999 N N . ALA A 1 955 ? 14.707 13.506 -49.915 1.00 85.56 955 ALA A N 1
ATOM 7000 C CA . ALA A 1 955 ? 14.593 13.834 -51.332 1.00 85.56 955 ALA A CA 1
ATOM 7001 C C . ALA A 1 955 ? 14.709 12.567 -52.189 1.00 85.56 955 ALA A C 1
ATOM 7003 O O . ALA A 1 955 ? 15.593 11.762 -51.950 1.00 85.56 955 ALA A O 1
ATOM 7004 N N . GLY A 1 956 ? 13.865 12.409 -53.212 1.00 79.81 956 GLY A N 1
ATOM 7005 C CA . GLY A 1 956 ? 13.992 11.319 -54.188 1.00 79.81 956 GLY A CA 1
ATOM 7006 C C . GLY A 1 956 ? 13.332 9.988 -53.811 1.00 79.81 956 GLY A C 1
ATOM 7007 O O . GLY A 1 956 ? 13.414 9.061 -54.613 1.00 79.81 956 GLY A O 1
ATOM 7008 N N . GLY A 1 957 ? 12.643 9.883 -52.669 1.00 83.12 957 GLY A N 1
ATOM 7009 C CA . GLY A 1 957 ? 11.923 8.662 -52.290 1.00 83.12 957 GLY A CA 1
ATOM 7010 C C . GLY A 1 957 ? 10.834 8.871 -51.233 1.00 83.12 957 GLY A C 1
ATOM 7011 O O . GLY A 1 957 ? 10.486 10.012 -50.926 1.00 83.12 957 GLY A O 1
ATOM 7012 N N . PRO A 1 958 ? 10.212 7.778 -50.752 1.00 84.88 958 PRO A N 1
ATOM 7013 C CA . PRO A 1 958 ? 9.020 7.839 -49.908 1.00 84.88 958 PRO A CA 1
ATOM 7014 C C . PRO A 1 958 ? 9.323 7.985 -48.409 1.00 84.88 958 PRO A C 1
ATOM 7016 O O . PRO A 1 958 ? 8.381 8.042 -47.619 1.00 84.88 958 PRO A O 1
ATOM 7019 N N . THR A 1 959 ? 10.594 8.002 -47.996 1.00 89.31 959 THR A N 1
ATOM 7020 C CA . THR A 1 959 ? 10.961 7.970 -46.575 1.00 89.31 959 THR A CA 1
ATOM 7021 C C . THR A 1 959 ? 10.601 9.282 -45.888 1.00 89.31 959 THR A C 1
ATOM 7023 O O . THR A 1 959 ? 11.122 10.343 -46.237 1.00 89.31 959 THR A O 1
ATOM 7026 N N . ILE A 1 960 ? 9.740 9.197 -44.873 1.00 91.25 960 ILE A N 1
ATOM 7027 C CA . ILE A 1 960 ? 9.407 10.304 -43.976 1.00 91.25 960 ILE A CA 1
ATOM 7028 C C . ILE A 1 960 ? 10.017 10.009 -42.606 1.00 91.25 960 ILE A C 1
ATOM 7030 O O . ILE A 1 960 ? 9.893 8.908 -42.082 1.00 91.25 960 ILE A O 1
ATOM 7034 N N . LEU A 1 961 ? 10.678 10.999 -42.024 1.00 92.19 961 LEU A N 1
ATOM 7035 C CA . LEU A 1 961 ? 11.316 10.949 -40.720 1.00 92.19 961 LEU A CA 1
ATOM 7036 C C . LEU A 1 961 ? 10.585 11.881 -39.759 1.00 92.19 961 LEU A C 1
ATOM 7038 O O . LEU A 1 961 ? 10.246 13.008 -40.133 1.00 92.19 961 LEU A O 1
ATOM 7042 N N . LEU A 1 962 ? 10.421 11.445 -38.514 1.00 93.69 962 LEU A N 1
ATOM 7043 C CA . LEU A 1 962 ? 10.126 12.325 -37.392 1.00 93.69 962 LEU A CA 1
ATOM 7044 C C . LEU A 1 962 ? 11.434 12.587 -36.648 1.00 93.69 962 LEU A C 1
ATOM 7046 O O . LEU A 1 962 ? 11.973 11.724 -35.953 1.00 93.69 962 LEU A O 1
ATOM 7050 N N . LEU A 1 963 ? 11.954 13.799 -36.806 1.00 92.62 963 LEU A N 1
ATOM 7051 C CA . LEU A 1 963 ? 13.110 14.267 -36.057 1.00 92.62 963 LEU A CA 1
ATOM 7052 C C . LEU A 1 963 ? 12.620 14.874 -34.750 1.00 92.62 963 LEU A C 1
ATOM 7054 O O . LEU A 1 963 ? 12.034 15.954 -34.756 1.00 92.62 963 LEU A O 1
ATOM 7058 N N . THR A 1 964 ? 12.851 14.172 -33.642 1.00 90.31 964 THR A N 1
ATOM 7059 C CA . THR A 1 964 ? 12.524 14.628 -32.282 1.00 90.31 964 THR A CA 1
ATOM 7060 C C . THR A 1 964 ? 13.515 15.679 -31.776 1.00 90.31 964 THR A C 1
ATOM 7062 O O . THR A 1 964 ? 13.226 16.390 -30.814 1.00 90.31 964 THR A O 1
ATOM 7065 N N . ASN A 1 965 ? 14.666 15.819 -32.443 1.00 89.50 965 ASN A N 1
ATOM 7066 C CA . ASN A 1 965 ? 15.572 16.954 -32.309 1.00 89.50 965 ASN A CA 1
ATOM 7067 C C . ASN A 1 965 ? 16.255 17.243 -33.659 1.00 89.50 965 ASN A C 1
ATOM 7069 O O . ASN A 1 965 ? 17.272 16.638 -34.002 1.00 89.50 965 ASN A O 1
ATOM 7073 N N . PHE A 1 966 ? 15.696 18.180 -34.427 1.00 88.94 966 PHE A N 1
ATOM 7074 C CA . PHE A 1 966 ? 16.150 18.535 -35.773 1.00 88.94 966 PHE A CA 1
ATOM 7075 C C . PHE A 1 966 ? 17.598 19.042 -35.798 1.00 88.94 966 PHE A C 1
ATOM 7077 O O . PHE A 1 966 ? 18.392 18.602 -36.628 1.00 88.94 966 PHE A O 1
ATOM 7084 N N . SER A 1 967 ? 17.963 19.940 -34.880 1.00 86.19 967 SER A N 1
ATOM 7085 C CA . SER A 1 967 ? 19.308 20.530 -34.816 1.00 86.19 967 SER A CA 1
ATOM 7086 C C . SER A 1 967 ? 20.389 19.514 -34.450 1.00 86.19 967 SER A C 1
ATOM 7088 O O . SER A 1 967 ? 21.508 19.611 -34.951 1.00 86.19 967 SER A O 1
ATOM 7090 N N . ALA A 1 968 ? 20.064 18.505 -33.642 1.00 82.50 968 ALA A N 1
ATOM 7091 C CA . ALA A 1 968 ? 20.968 17.396 -33.343 1.00 82.50 968 ALA A CA 1
ATOM 7092 C C . ALA A 1 968 ? 20.874 16.240 -34.354 1.00 82.50 968 ALA A C 1
ATOM 7094 O O . ALA A 1 968 ? 21.652 15.297 -34.258 1.00 82.50 968 ALA A O 1
ATOM 7095 N N . GLY A 1 969 ? 19.928 16.289 -35.297 1.00 85.88 969 GLY A N 1
ATOM 7096 C CA . GLY A 1 969 ? 19.667 15.212 -36.251 1.00 85.88 969 GLY A CA 1
ATOM 7097 C C . GLY A 1 969 ? 19.035 13.956 -35.648 1.00 85.88 969 GLY A C 1
ATOM 7098 O O . GLY A 1 969 ? 18.977 12.942 -36.332 1.00 85.88 969 GLY A O 1
ATOM 7099 N N . ILE A 1 970 ? 18.573 13.995 -34.395 1.00 86.88 970 ILE A N 1
ATOM 7100 C CA . ILE A 1 970 ? 18.031 12.823 -33.691 1.00 86.88 970 ILE A CA 1
ATOM 7101 C C . ILE A 1 970 ? 16.579 12.602 -34.122 1.00 86.88 970 ILE A C 1
ATOM 7103 O O . ILE A 1 970 ? 15.761 13.528 -34.111 1.00 86.88 970 ILE A O 1
ATOM 7107 N N . GLY A 1 971 ? 16.257 11.362 -34.480 1.00 89.44 971 GLY A N 1
ATOM 7108 C CA . GLY A 1 971 ? 14.916 10.958 -34.874 1.00 89.44 971 GLY A CA 1
ATOM 7109 C C . GLY A 1 971 ? 14.861 9.553 -35.447 1.00 89.44 971 GLY A C 1
ATOM 7110 O O . GLY A 1 971 ? 15.821 8.791 -35.346 1.00 89.44 971 GLY A O 1
ATOM 7111 N N . HIS A 1 972 ? 13.727 9.224 -36.053 1.00 90.88 972 HIS A N 1
ATOM 7112 C CA . HIS A 1 972 ? 13.464 7.909 -36.636 1.00 90.88 972 HIS A CA 1
ATOM 7113 C C . HIS A 1 972 ? 12.591 8.025 -37.892 1.00 90.88 972 HIS A C 1
ATOM 7115 O O . HIS A 1 972 ? 12.025 9.083 -38.177 1.00 90.88 972 HIS A O 1
ATOM 7121 N N . VAL A 1 973 ? 12.496 6.934 -38.659 1.00 92.06 973 VAL A N 1
ATOM 7122 C CA . VAL A 1 973 ? 11.530 6.819 -39.760 1.00 92.06 973 VAL A CA 1
ATOM 7123 C C . VAL A 1 973 ? 10.138 6.782 -39.174 1.00 92.06 973 VAL A C 1
ATOM 7125 O O . VAL A 1 973 ? 9.829 5.891 -38.393 1.00 92.06 973 VAL A O 1
ATOM 7128 N N . ALA A 1 974 ? 9.308 7.742 -39.554 1.00 90.81 974 ALA A N 1
ATOM 7129 C CA . ALA A 1 974 ? 7.965 7.817 -39.034 1.00 90.81 974 ALA A CA 1
ATOM 7130 C C . ALA A 1 974 ? 7.024 6.883 -39.792 1.00 90.81 974 ALA A C 1
ATOM 7132 O O . ALA A 1 974 ? 7.053 6.779 -41.023 1.00 90.81 974 ALA A O 1
ATOM 7133 N N . THR A 1 975 ? 6.138 6.245 -39.044 1.00 89.94 975 THR A N 1
ATOM 7134 C CA . THR A 1 975 ? 5.100 5.374 -39.592 1.00 89.94 975 THR A CA 1
ATOM 7135 C C . THR A 1 975 ? 3.950 6.175 -40.186 1.00 89.94 975 THR A C 1
ATOM 7137 O O . THR A 1 975 ? 3.681 7.316 -39.807 1.00 89.94 975 THR A O 1
ATOM 7140 N N . LEU A 1 976 ? 3.191 5.559 -41.099 1.00 79.69 976 LEU A N 1
ATOM 7141 C CA . LEU A 1 976 ? 1.982 6.176 -41.655 1.00 79.69 976 LEU A CA 1
ATOM 7142 C C . LEU A 1 976 ? 0.944 6.483 -40.569 1.00 79.69 976 LEU A C 1
ATOM 7144 O O . LEU A 1 976 ? 0.199 7.455 -40.679 1.00 79.69 976 LEU A O 1
ATOM 7148 N N . SER A 1 977 ? 0.868 5.651 -39.542 1.00 80.75 977 SER A N 1
ATOM 7149 C CA . SER A 1 977 ? -0.033 5.795 -38.404 1.00 80.75 977 SER A CA 1
ATOM 7150 C C . SER A 1 977 ? 0.415 6.884 -37.437 1.00 80.75 977 SER A C 1
ATOM 7152 O O . SER A 1 977 ? -0.435 7.675 -37.047 1.00 80.75 977 SER A O 1
ATOM 7154 N N . GLU A 1 978 ? 1.709 7.020 -37.123 1.00 87.88 978 GLU A N 1
ATOM 7155 C CA . GLU A 1 978 ? 2.230 8.179 -36.374 1.00 87.88 978 GLU A CA 1
ATOM 7156 C C . GLU A 1 978 ? 2.000 9.465 -37.159 1.00 87.88 978 GLU A C 1
ATOM 7158 O O . GLU A 1 978 ? 1.490 10.451 -36.628 1.00 87.88 978 GLU A O 1
ATOM 7163 N N . TRP A 1 979 ? 2.287 9.433 -38.461 1.00 87.94 979 TRP A N 1
ATOM 7164 C CA . TRP A 1 979 ? 2.032 10.558 -39.346 1.00 87.94 979 TRP A CA 1
ATOM 7165 C C . TRP A 1 979 ? 0.536 10.889 -39.400 1.00 87.94 979 TRP A C 1
ATOM 7167 O O . TRP A 1 979 ? 0.162 12.053 -39.312 1.00 87.94 979 TRP A O 1
ATOM 7177 N N . THR A 1 980 ? -0.346 9.887 -39.461 1.00 84.38 980 THR A N 1
ATOM 7178 C CA . THR A 1 980 ? -1.808 10.073 -39.465 1.00 84.38 980 THR A CA 1
ATOM 7179 C C . THR A 1 980 ? -2.336 10.563 -38.117 1.00 84.38 980 THR A C 1
ATOM 7181 O O . THR A 1 980 ? -3.178 11.459 -38.105 1.00 84.38 980 THR A O 1
ATOM 7184 N N . ALA A 1 981 ? -1.816 10.055 -37.000 1.00 83.38 981 ALA A N 1
ATOM 7185 C CA . ALA A 1 981 ? -2.153 10.499 -35.648 1.00 83.38 981 ALA A CA 1
ATOM 7186 C C . ALA A 1 981 ? -1.665 11.929 -35.365 1.00 83.38 981 ALA A C 1
ATOM 7188 O O . ALA A 1 981 ? -2.281 12.643 -34.578 1.00 83.38 981 ALA A O 1
ATOM 7189 N N . ALA A 1 982 ? -0.611 12.378 -36.053 1.00 86.25 982 ALA A N 1
ATOM 7190 C CA . ALA A 1 982 ? -0.163 13.769 -36.065 1.00 86.25 982 ALA A CA 1
ATOM 7191 C C . ALA A 1 982 ? -0.946 14.662 -37.055 1.00 86.25 982 ALA A C 1
ATOM 7193 O O . ALA A 1 982 ? -0.645 15.849 -37.186 1.00 86.25 982 ALA A O 1
ATOM 7194 N N . GLY A 1 983 ? -1.935 14.111 -37.768 1.00 87.06 983 GLY A N 1
ATOM 7195 C CA . GLY A 1 983 ? -2.743 14.824 -38.759 1.00 87.06 983 GLY A CA 1
ATOM 7196 C C . GLY A 1 983 ? -2.066 15.029 -40.115 1.00 87.06 983 GLY A C 1
ATOM 7197 O O . GLY A 1 983 ? -2.407 15.955 -40.850 1.00 87.06 983 GLY A O 1
ATOM 7198 N N . ARG A 1 984 ? -1.126 14.147 -40.458 1.00 89.25 984 ARG A N 1
ATOM 7199 C CA . ARG A 1 984 ? -0.341 14.105 -41.702 1.00 89.25 984 ARG A CA 1
ATOM 7200 C C . ARG A 1 984 ? 0.367 15.424 -42.029 1.00 89.25 984 ARG A C 1
ATOM 7202 O O . ARG A 1 984 ? 0.099 15.985 -43.087 1.00 89.25 984 ARG A O 1
ATOM 7209 N N . PRO A 1 985 ? 1.228 15.948 -41.140 1.00 88.69 985 PRO A N 1
ATOM 7210 C CA . PRO A 1 985 ? 1.992 17.173 -41.383 1.00 88.69 985 PRO A CA 1
ATOM 7211 C C . PRO A 1 985 ? 2.759 17.164 -42.702 1.00 88.69 985 PRO A C 1
ATOM 7213 O O . PRO A 1 985 ? 3.176 16.108 -43.181 1.00 88.69 985 PRO A O 1
ATOM 7216 N N . THR A 1 986 ? 2.969 18.338 -43.293 1.00 88.44 986 THR A N 1
ATOM 7217 C CA . THR A 1 986 ? 3.747 18.443 -44.531 1.00 88.44 986 THR A CA 1
ATOM 7218 C C . THR A 1 986 ? 5.203 18.150 -44.210 1.00 88.44 986 THR A C 1
ATOM 7220 O O . THR A 1 986 ? 5.909 18.965 -43.616 1.00 88.44 986 THR A O 1
ATOM 7223 N N . ALA A 1 987 ? 5.665 16.970 -44.609 1.00 86.69 987 ALA A N 1
ATOM 7224 C CA . ALA A 1 987 ? 7.058 16.603 -44.454 1.00 86.69 987 ALA A CA 1
ATOM 7225 C C . ALA A 1 987 ? 7.923 17.460 -45.392 1.00 86.69 987 ALA A C 1
ATOM 7227 O O . ALA A 1 987 ? 7.721 17.470 -46.609 1.00 86.69 987 ALA A O 1
ATOM 7228 N N . LEU A 1 988 ? 8.887 18.191 -44.834 1.00 84.50 988 LEU A N 1
ATOM 7229 C CA . LEU A 1 988 ? 9.777 19.036 -45.625 1.00 84.50 988 LEU A CA 1
ATOM 7230 C C . LEU A 1 988 ? 10.860 18.201 -46.287 1.00 84.50 988 LEU A C 1
ATOM 7232 O O . LEU A 1 988 ? 11.540 17.420 -45.624 1.00 84.50 988 LEU A O 1
ATOM 7236 N N . THR A 1 989 ? 11.061 18.399 -47.584 1.00 87.69 989 THR A N 1
ATOM 7237 C CA . THR A 1 989 ? 12.101 17.676 -48.307 1.00 87.69 989 THR A CA 1
ATOM 7238 C C . THR A 1 989 ? 13.492 18.155 -47.898 1.00 87.69 989 THR A C 1
ATOM 7240 O O . THR A 1 989 ? 13.805 19.337 -48.030 1.00 87.69 989 THR A O 1
ATOM 7243 N N . HIS A 1 990 ? 14.349 17.234 -47.459 1.00 82.81 990 HIS A N 1
ATOM 7244 C CA . HIS A 1 990 ? 15.766 17.495 -47.202 1.00 82.81 990 HIS A CA 1
ATOM 7245 C C . HIS A 1 990 ? 16.657 16.527 -47.984 1.00 82.81 990 HIS A C 1
ATOM 7247 O O . HIS A 1 990 ? 16.339 15.351 -48.153 1.00 82.81 990 HIS A O 1
ATOM 7253 N N . GLN A 1 991 ? 17.795 17.042 -48.456 1.00 81.25 991 GLN A N 1
ATOM 7254 C CA . GLN A 1 991 ? 18.810 16.255 -49.161 1.00 81.25 991 GLN A CA 1
ATOM 7255 C C . GLN A 1 991 ? 19.838 15.646 -48.199 1.00 81.25 991 GLN A C 1
ATOM 7257 O O . GLN A 1 991 ? 20.275 14.522 -48.409 1.00 81.25 991 GLN A O 1
ATOM 7262 N N . ILE A 1 992 ? 20.222 16.376 -47.143 1.00 78.06 992 ILE A N 1
ATOM 7263 C CA . ILE A 1 992 ? 21.197 15.938 -46.133 1.00 78.06 992 ILE A CA 1
ATOM 7264 C C . ILE A 1 992 ? 20.740 16.434 -44.756 1.00 78.06 992 ILE A C 1
ATOM 7266 O O . ILE A 1 992 ? 20.297 17.579 -44.625 1.00 78.06 992 ILE A O 1
ATOM 7270 N N . LEU A 1 993 ? 20.853 15.576 -43.739 1.00 83.62 993 LEU A N 1
ATOM 7271 C CA . LEU A 1 993 ? 20.493 15.876 -42.354 1.00 83.62 993 LEU A CA 1
ATOM 7272 C C . LEU A 1 993 ? 21.732 16.106 -41.488 1.00 83.62 993 LEU A C 1
ATOM 7274 O O . LEU A 1 993 ? 22.753 15.433 -41.644 1.00 83.62 993 LEU A O 1
ATOM 7278 N N . HIS A 1 994 ? 21.647 17.071 -40.574 1.00 81.19 994 HIS A N 1
ATOM 7279 C CA . HIS A 1 994 ? 22.755 17.417 -39.687 1.00 81.19 994 HIS A CA 1
ATOM 7280 C C . HIS A 1 994 ? 23.125 16.227 -38.791 1.00 81.19 994 HIS A C 1
ATOM 7282 O O . HIS A 1 994 ? 22.246 15.548 -38.274 1.00 81.19 994 HIS A O 1
ATOM 7288 N N . GLY A 1 995 ? 24.420 15.938 -38.649 1.00 80.25 995 GLY A N 1
ATOM 7289 C CA . GLY A 1 995 ? 24.906 14.805 -37.853 1.00 80.25 995 GLY A CA 1
ATOM 7290 C C . GLY A 1 995 ? 24.647 13.413 -38.449 1.00 80.25 995 GLY A C 1
ATOM 7291 O O . GLY A 1 995 ? 25.080 12.430 -37.857 1.00 80.25 995 GLY A O 1
ATOM 7292 N N . SER A 1 996 ? 23.983 13.307 -39.607 1.00 85.62 996 SER A N 1
ATOM 7293 C CA . SER A 1 996 ? 23.740 12.019 -40.264 1.00 85.62 996 SER A CA 1
ATOM 7294 C C . SER A 1 996 ? 24.953 11.533 -41.062 1.00 85.62 996 SER A C 1
ATOM 7296 O O . SER A 1 996 ? 25.672 12.329 -41.673 1.00 85.62 996 SER A O 1
ATOM 7298 N N . THR A 1 997 ? 25.183 10.221 -41.075 1.00 89.94 997 THR A N 1
ATOM 7299 C CA . THR A 1 997 ? 26.241 9.577 -41.868 1.00 89.94 997 THR A CA 1
ATOM 7300 C C . THR A 1 997 ? 25.657 8.518 -42.798 1.00 89.94 997 THR A C 1
ATOM 7302 O O . THR A 1 997 ? 24.571 7.998 -42.567 1.00 89.94 997 THR A O 1
ATOM 7305 N N . TRP A 1 998 ? 26.358 8.220 -43.890 1.00 91.12 998 TRP A N 1
ATOM 7306 C CA . TRP A 1 998 ? 25.941 7.214 -44.867 1.00 91.12 998 TRP A CA 1
ATOM 7307 C C . TRP A 1 998 ? 26.832 5.998 -44.712 1.00 91.12 998 TRP A C 1
ATOM 7309 O O . TRP A 1 998 ? 28.056 6.144 -44.678 1.00 91.12 998 TRP A O 1
ATOM 7319 N N . ILE A 1 999 ? 26.241 4.814 -44.615 1.00 93.00 999 ILE A N 1
ATOM 7320 C CA . ILE A 1 999 ? 26.979 3.581 -44.352 1.00 93.00 999 ILE A CA 1
ATOM 7321 C C . ILE A 1 999 ? 26.536 2.449 -45.279 1.00 93.00 999 ILE A C 1
ATOM 7323 O O . ILE A 1 999 ? 25.409 2.438 -45.776 1.00 93.00 999 ILE A O 1
ATOM 7327 N N . ILE A 1 1000 ? 27.443 1.509 -45.525 1.00 92.00 1000 ILE A N 1
ATOM 7328 C CA . ILE A 1 1000 ? 27.165 0.214 -46.155 1.00 92.00 1000 ILE A CA 1
ATOM 7329 C C . ILE A 1 1000 ? 27.744 -0.876 -45.262 1.00 92.00 1000 ILE A C 1
ATOM 7331 O O . ILE A 1 1000 ? 28.861 -0.740 -44.770 1.00 92.00 1000 ILE A O 1
ATOM 7335 N N . HIS A 1 1001 ? 27.002 -1.957 -45.058 1.00 90.75 1001 HIS A N 1
ATOM 7336 C CA . HIS A 1 1001 ? 27.516 -3.090 -44.296 1.00 90.75 1001 HIS A CA 1
ATOM 7337 C C . HIS A 1 1001 ? 28.422 -3.953 -45.171 1.00 90.75 1001 HIS A C 1
ATOM 7339 O O . HIS A 1 1001 ? 28.123 -4.183 -46.348 1.00 90.75 1001 HIS A O 1
ATOM 7345 N N . ALA A 1 1002 ? 29.526 -4.449 -44.613 1.00 84.75 1002 ALA A N 1
ATOM 7346 C CA . ALA A 1 1002 ? 30.431 -5.333 -45.346 1.00 84.75 1002 ALA A CA 1
ATOM 7347 C C . ALA A 1 1002 ? 29.673 -6.536 -45.953 1.00 84.75 1002 ALA A C 1
ATOM 7349 O O . ALA A 1 1002 ? 29.022 -7.305 -45.251 1.00 84.75 1002 ALA A O 1
ATOM 7350 N N . GLY A 1 1003 ? 29.745 -6.691 -47.279 1.00 84.00 1003 GLY A N 1
ATOM 7351 C CA . GLY A 1 1003 ? 29.046 -7.757 -48.008 1.00 84.00 1003 GLY A CA 1
ATOM 7352 C C . GLY A 1 1003 ? 27.580 -7.471 -48.369 1.00 84.00 1003 GLY A C 1
ATOM 7353 O O . GLY A 1 1003 ? 26.964 -8.309 -49.025 1.00 84.00 1003 GLY A O 1
ATOM 7354 N N . ASN A 1 1004 ? 27.031 -6.302 -48.019 1.00 86.81 1004 ASN A N 1
ATOM 7355 C CA . ASN A 1 1004 ? 25.680 -5.876 -48.389 1.00 86.81 1004 ASN A CA 1
ATOM 7356 C C . ASN A 1 1004 ? 25.726 -4.577 -49.225 1.00 86.81 1004 ASN A C 1
ATOM 7358 O O . ASN A 1 1004 ? 26.201 -3.554 -48.733 1.00 86.81 1004 ASN A O 1
ATOM 7362 N N . PRO A 1 1005 ? 25.226 -4.575 -50.476 1.00 86.12 1005 PRO A N 1
ATOM 7363 C CA . PRO A 1 1005 ? 25.248 -3.386 -51.329 1.00 86.12 1005 PRO A CA 1
ATOM 7364 C C . PRO A 1 1005 ? 24.205 -2.316 -50.946 1.00 86.12 1005 PRO A C 1
ATOM 7366 O O . PRO A 1 1005 ? 24.195 -1.246 -51.556 1.00 86.12 1005 PRO A O 1
ATOM 7369 N N . GLN A 1 1006 ? 23.317 -2.586 -49.982 1.00 93.38 1006 GLN A N 1
ATOM 7370 C CA . GLN A 1 1006 ? 22.311 -1.637 -49.506 1.00 93.38 1006 GLN A CA 1
ATOM 7371 C C . GLN A 1 1006 ? 22.964 -0.469 -48.756 1.00 93.38 1006 GLN A C 1
ATOM 7373 O O . GLN A 1 1006 ? 23.769 -0.669 -47.848 1.00 93.38 1006 GLN A O 1
ATOM 7378 N N . ILE A 1 1007 ? 22.582 0.757 -49.118 1.00 91.31 1007 ILE A N 1
ATOM 7379 C CA . ILE A 1 1007 ? 23.051 1.985 -48.470 1.00 91.31 1007 ILE A CA 1
ATOM 7380 C C . ILE A 1 1007 ? 22.073 2.352 -47.350 1.00 91.31 1007 ILE A C 1
ATOM 7382 O O . ILE A 1 1007 ? 20.853 2.272 -47.532 1.00 91.31 1007 ILE A O 1
ATOM 7386 N N . TYR A 1 1008 ? 22.613 2.753 -46.202 1.00 92.81 1008 TYR A N 1
ATOM 7387 C CA . TYR A 1 1008 ? 21.856 3.174 -45.028 1.00 92.81 1008 TYR A CA 1
ATOM 7388 C C . TYR A 1 1008 ? 22.222 4.604 -44.613 1.00 92.81 1008 TYR A C 1
ATOM 7390 O O . TYR A 1 1008 ? 23.370 5.031 -44.749 1.00 92.81 1008 TYR A O 1
ATOM 7398 N N . LEU A 1 1009 ? 21.233 5.337 -44.107 1.00 91.75 1009 LEU A N 1
ATOM 7399 C CA . LEU A 1 1009 ? 21.367 6.638 -43.475 1.00 91.75 1009 LEU A CA 1
ATOM 7400 C C . LEU A 1 1009 ? 21.359 6.398 -41.971 1.00 91.75 1009 LEU A C 1
ATOM 7402 O O . LEU A 1 1009 ? 20.371 5.942 -41.407 1.00 91.75 1009 LEU A O 1
ATOM 7406 N N . GLN A 1 1010 ? 22.458 6.710 -41.317 1.00 92.12 1010 GLN A N 1
ATOM 7407 C CA . GLN A 1 1010 ? 22.608 6.613 -39.880 1.00 92.12 1010 GLN A CA 1
ATOM 7408 C C . GLN A 1 1010 ? 22.340 7.993 -39.276 1.00 92.12 1010 GLN A C 1
ATOM 7410 O O . GLN A 1 1010 ? 23.166 8.898 -39.413 1.00 92.12 1010 GLN A O 1
ATOM 7415 N N . LEU A 1 1011 ? 21.197 8.177 -38.608 1.00 90.00 1011 LEU A N 1
ATOM 7416 C CA . LEU A 1 1011 ? 20.980 9.372 -37.784 1.00 90.00 1011 LEU A CA 1
ATOM 7417 C C . LEU A 1 1011 ? 21.636 9.174 -36.404 1.00 90.00 1011 LEU A C 1
ATOM 7419 O O . LEU A 1 1011 ? 21.759 8.028 -35.948 1.00 90.00 1011 LEU A O 1
ATOM 7423 N N . PRO A 1 1012 ? 22.040 10.245 -35.703 1.00 86.94 1012 PRO A N 1
ATOM 7424 C CA . PRO A 1 1012 ? 22.545 10.156 -34.336 1.00 86.94 1012 PRO A CA 1
ATOM 7425 C C . PRO A 1 1012 ? 21.598 9.389 -33.404 1.00 86.94 1012 PRO A C 1
ATOM 7427 O O . PRO A 1 1012 ? 20.409 9.691 -33.338 1.00 86.94 1012 PRO A O 1
ATOM 7430 N N . ALA A 1 1013 ? 22.143 8.400 -32.686 1.00 75.25 1013 ALA A N 1
ATOM 7431 C CA . ALA A 1 1013 ? 21.421 7.564 -31.718 1.00 75.25 1013 ALA A CA 1
ATOM 7432 C C . ALA A 1 1013 ? 20.174 6.829 -32.271 1.00 75.25 1013 ALA A C 1
ATOM 7434 O O . ALA A 1 1013 ? 19.273 6.487 -31.510 1.00 75.25 1013 ALA A O 1
ATOM 7435 N N . SER A 1 1014 ? 20.133 6.564 -33.580 1.00 76.50 1014 SER A N 1
ATOM 7436 C CA . SER A 1 1014 ? 19.068 5.796 -34.248 1.00 76.50 1014 SER A CA 1
ATOM 7437 C C . SER A 1 1014 ? 19.610 4.497 -34.856 1.00 76.50 1014 SER A C 1
ATOM 7439 O O . SER A 1 1014 ? 20.822 4.312 -34.938 1.00 76.50 1014 SER A O 1
ATOM 7441 N N . ALA A 1 1015 ? 18.742 3.592 -35.301 1.00 83.50 1015 ALA A N 1
ATOM 7442 C CA . ALA A 1 1015 ? 19.169 2.462 -36.127 1.00 83.50 1015 ALA A CA 1
ATOM 7443 C C . ALA A 1 1015 ? 19.472 2.919 -37.576 1.00 83.50 1015 ALA A C 1
ATOM 7445 O O . ALA A 1 1015 ? 18.841 3.869 -38.046 1.00 83.50 1015 ALA A O 1
ATOM 7446 N N . PRO A 1 1016 ? 20.394 2.255 -38.308 1.00 88.94 1016 PRO A N 1
ATOM 7447 C CA . PRO A 1 1016 ? 20.621 2.513 -39.730 1.00 88.94 1016 PRO A CA 1
ATOM 7448 C C . PRO A 1 1016 ? 19.328 2.426 -40.551 1.00 88.94 1016 PRO A C 1
ATOM 7450 O O . PRO A 1 1016 ? 18.655 1.396 -40.571 1.00 88.94 1016 PRO A O 1
ATOM 7453 N N . ILE A 1 1017 ? 19.004 3.488 -41.283 1.00 89.88 1017 ILE A N 1
ATOM 7454 C CA . ILE A 1 1017 ? 17.782 3.586 -42.082 1.00 89.88 1017 ILE A CA 1
ATOM 7455 C C . ILE A 1 1017 ? 18.100 3.176 -43.521 1.00 89.88 1017 ILE A C 1
ATOM 7457 O O . ILE A 1 1017 ? 18.857 3.890 -44.180 1.00 89.88 1017 ILE A O 1
ATOM 7461 N N . PRO A 1 1018 ? 17.561 2.064 -44.050 1.00 90.50 1018 PRO A N 1
ATOM 7462 C CA . PRO A 1 1018 ? 17.788 1.704 -45.444 1.00 90.50 1018 PRO A CA 1
ATOM 7463 C C . PRO A 1 1018 ? 17.178 2.776 -46.348 1.00 90.50 1018 PRO A C 1
ATOM 7465 O O . PRO A 1 1018 ? 15.993 3.082 -46.236 1.00 90.50 1018 PRO A O 1
ATOM 7468 N N . ILE A 1 1019 ? 17.977 3.331 -47.257 1.00 90.44 1019 ILE A N 1
ATOM 7469 C CA . ILE A 1 1019 ? 17.500 4.313 -48.236 1.00 90.44 1019 ILE A CA 1
ATOM 7470 C C . ILE A 1 1019 ? 17.530 3.755 -49.649 1.00 90.44 1019 ILE A C 1
ATOM 7472 O O . ILE A 1 1019 ? 18.369 2.936 -50.033 1.00 90.44 1019 ILE A O 1
ATOM 7476 N N . THR A 1 1020 ? 16.610 4.232 -50.467 1.00 89.56 1020 THR A N 1
ATOM 7477 C CA . THR A 1 1020 ? 16.571 3.875 -51.879 1.00 89.56 1020 THR A CA 1
ATOM 7478 C C . THR A 1 1020 ? 17.761 4.476 -52.632 1.00 89.56 1020 THR A C 1
ATOM 7480 O O . THR A 1 1020 ? 18.328 5.507 -52.263 1.00 89.56 1020 THR A O 1
ATOM 7483 N N . PHE A 1 1021 ? 18.116 3.863 -53.764 1.00 87.69 1021 PHE A N 1
ATOM 7484 C CA . PHE A 1 1021 ? 19.132 4.415 -54.663 1.00 87.69 1021 PHE A CA 1
ATOM 7485 C C . PHE A 1 1021 ? 18.776 5.830 -55.151 1.00 87.69 1021 PHE A C 1
ATOM 7487 O O . PHE A 1 1021 ? 19.662 6.661 -55.368 1.00 87.69 1021 PHE A O 1
ATOM 7494 N N . ALA A 1 1022 ? 17.479 6.109 -55.309 1.00 87.12 1022 ALA A N 1
ATOM 7495 C CA . ALA A 1 1022 ? 16.977 7.420 -55.687 1.00 87.12 1022 ALA A CA 1
ATOM 7496 C C . ALA A 1 1022 ? 17.188 8.452 -54.568 1.00 87.12 1022 ALA A C 1
ATOM 7498 O O . ALA A 1 1022 ? 17.687 9.539 -54.858 1.00 87.12 1022 ALA A O 1
ATOM 7499 N N . GLU A 1 1023 ? 16.929 8.095 -53.305 1.00 91.56 1023 GLU A N 1
ATOM 7500 C CA . GLU A 1 1023 ? 17.205 8.960 -52.146 1.00 91.56 1023 GLU A CA 1
ATOM 7501 C C . GLU A 1 1023 ? 18.696 9.232 -51.963 1.00 91.56 1023 GLU A C 1
ATOM 7503 O O . GLU A 1 1023 ? 19.112 10.380 -51.806 1.00 91.56 1023 GLU A O 1
ATOM 7508 N N . TRP A 1 1024 ? 19.531 8.200 -52.085 1.00 90.00 1024 TRP A N 1
ATOM 7509 C CA . TRP A 1 1024 ? 20.985 8.356 -52.042 1.00 90.00 1024 TRP A CA 1
ATOM 7510 C C . TRP A 1 1024 ? 21.520 9.227 -53.189 1.00 90.00 1024 TRP A C 1
ATOM 7512 O O . TRP A 1 1024 ? 22.402 10.069 -53.000 1.00 90.00 1024 TRP A O 1
ATOM 7522 N N . THR A 1 1025 ? 20.968 9.063 -54.394 1.00 88.44 1025 THR A N 1
ATOM 7523 C CA . THR A 1 1025 ? 21.335 9.897 -55.546 1.00 88.44 1025 THR A CA 1
ATOM 7524 C C . THR A 1 1025 ? 20.899 11.346 -55.344 1.00 88.44 1025 THR A C 1
ATOM 7526 O O . THR A 1 1025 ? 21.682 12.254 -55.622 1.00 88.44 1025 THR A O 1
ATOM 7529 N N . ALA A 1 1026 ? 19.689 11.570 -54.828 1.00 87.19 1026 ALA A N 1
ATOM 7530 C CA . ALA A 1 1026 ? 19.158 12.899 -54.538 1.00 87.19 1026 ALA A CA 1
ATOM 7531 C C . ALA A 1 1026 ? 19.905 13.608 -53.395 1.00 87.19 1026 ALA A C 1
ATOM 7533 O O . ALA A 1 1026 ? 19.984 14.836 -53.394 1.00 87.19 1026 ALA A O 1
ATOM 7534 N N . ALA A 1 1027 ? 20.515 12.850 -52.479 1.00 86.44 1027 ALA A N 1
ATOM 7535 C CA . ALA A 1 1027 ? 21.433 13.352 -51.459 1.00 86.44 1027 ALA A CA 1
ATOM 7536 C C . ALA A 1 1027 ? 22.840 13.704 -51.993 1.00 86.44 1027 ALA A C 1
ATOM 7538 O O . ALA A 1 1027 ? 23.710 14.106 -51.223 1.00 86.44 1027 ALA A O 1
ATOM 7539 N N . GLY A 1 1028 ? 23.093 13.552 -53.301 1.00 89.50 1028 GLY A N 1
ATOM 7540 C CA . GLY A 1 1028 ? 24.375 13.889 -53.931 1.00 89.50 1028 GLY A CA 1
ATOM 7541 C C . GLY A 1 1028 ? 25.385 12.740 -53.982 1.00 89.50 1028 GLY A C 1
ATOM 7542 O O . GLY A 1 1028 ? 26.578 12.989 -54.140 1.00 89.50 1028 GLY A O 1
ATOM 7543 N N . ARG A 1 1029 ? 24.924 11.485 -53.865 1.00 89.62 1029 ARG A N 1
ATOM 7544 C CA . ARG A 1 1029 ? 25.762 10.267 -53.840 1.00 89.62 1029 ARG A CA 1
ATOM 7545 C C . ARG A 1 1029 ? 26.892 10.320 -52.799 1.00 89.62 1029 ARG A C 1
ATOM 7547 O O . ARG A 1 1029 ? 28.049 10.047 -53.135 1.00 89.62 1029 ARG A O 1
ATOM 7554 N N . PRO A 1 1030 ? 26.589 10.678 -51.540 1.00 87.69 1030 PRO A N 1
ATOM 7555 C CA . PRO A 1 1030 ? 27.592 10.724 -50.486 1.00 87.69 1030 PRO A CA 1
ATOM 7556 C C . PRO A 1 1030 ? 28.262 9.355 -50.356 1.00 87.69 1030 PRO A C 1
ATOM 7558 O O . PRO A 1 1030 ? 27.584 8.328 -50.321 1.00 87.69 1030 PRO A O 1
ATOM 7561 N N . ARG A 1 1031 ? 29.600 9.329 -50.332 1.00 90.25 1031 ARG A N 1
ATOM 7562 C CA . ARG A 1 1031 ? 30.354 8.075 -50.258 1.00 90.25 1031 ARG A CA 1
ATOM 7563 C C . ARG A 1 1031 ? 30.064 7.404 -48.911 1.00 90.25 1031 ARG A C 1
ATOM 7565 O O . ARG A 1 1031 ? 30.409 7.996 -47.890 1.00 90.25 1031 ARG A O 1
ATOM 7572 N N . PRO A 1 1032 ? 29.465 6.203 -48.890 1.00 89.25 1032 PRO A N 1
ATOM 7573 C CA . PRO A 1 1032 ? 29.164 5.546 -47.636 1.00 89.25 1032 PRO A CA 1
ATOM 7574 C C . PRO A 1 1032 ? 30.433 4.980 -46.995 1.00 89.25 1032 PRO A C 1
ATOM 7576 O O . PRO A 1 1032 ? 31.345 4.515 -47.688 1.00 89.25 1032 PRO A O 1
ATOM 7579 N N . THR A 1 1033 ? 30.477 5.005 -45.669 1.00 91.38 1033 THR A N 1
ATOM 7580 C CA . THR A 1 1033 ? 31.500 4.319 -44.877 1.00 91.38 1033 THR A CA 1
ATOM 7581 C C . THR A 1 1033 ? 31.153 2.835 -44.798 1.00 91.38 1033 THR A C 1
ATOM 7583 O O . THR A 1 1033 ? 30.006 2.483 -44.532 1.00 91.38 1033 THR A O 1
ATOM 7586 N N . VAL A 1 1034 ? 32.130 1.959 -45.038 1.00 87.94 1034 VAL A N 1
ATOM 7587 C CA . VAL A 1 1034 ? 31.947 0.518 -44.816 1.00 87.94 1034 VAL A CA 1
ATOM 7588 C C . VAL A 1 1034 ? 32.016 0.264 -43.317 1.00 87.94 1034 VAL A C 1
ATOM 7590 O O . VAL A 1 1034 ? 33.031 0.606 -42.705 1.00 87.94 1034 VAL A O 1
ATOM 7593 N N . VAL A 1 1035 ? 30.952 -0.293 -42.746 1.00 83.12 1035 VAL A N 1
ATOM 7594 C CA . VAL A 1 1035 ? 30.847 -0.615 -41.314 1.00 83.12 1035 VAL A CA 1
ATOM 7595 C C . VAL A 1 1035 ? 30.554 -2.084 -41.070 1.00 83.12 1035 VAL A C 1
ATOM 7597 O O . VAL A 1 1035 ? 29.912 -2.732 -41.936 1.00 83.12 1035 VAL A O 1
#

Radius of gyration: 32.76 Å; chains: 1; bounding box: 92×65×98 Å

Foldseek 3Di:
DDDDDDDDDDDDPDPDDDDPDDDDDDDDDDDDDDDDDDDDPDPDPDDDDAFPFFWWWAPQQQKADDAQDADTFAFKKWKDKDFDDPFWDWKKKKKWKQQWKFKDKLPHTLDQFALPPFDFALQEIAIEMGTCCVVRVFGGMIMMMMTHHRHLQRQHDHVLFFDPDRFHSITITMWMKMKIAGPVGDIDIDTDDQQMWMDRAQFGDDHQAGETEGQPQRHDFSPRHTPPDPPVTHGIDGHPRDPNRHYDYRAAFGKGFDDKFFFPDWDDLDVQKIKTFSLAKAQFKKKFKAAADAQQKKKKAFAADADPVRRHGDCPVGRNHIYMYGDDDHRPDIDIDIGRNYIAIHRMIMIHRGRDDDDRVGMMTTHIAGPWDFFKDKDFPDVLLNLLLQQLLQLQGSQRRLARAQFSHHDSWRQALLCQLQVLSNQNGTPFADDDPPGHGGSLLSNLVQQLVCQDPQLARFRTGVPSDDDPDLRTHQLSRNLSNLRSQLSSCAAAVPLPSCVVCLVSLVSNLVSVQVQLCPPPLSFHDRDQAFAQFPADDPVRRDDPDPRRLLSLLSSLVSLVSSLVSCVVVVHPCSVVSVVSSLVSLVSSCVVQQDPQLFRDQAQQRLLSCLLSVSRPPVSNVSSLVSNVVRCVVVVLEDRTGLSRLLSSLSNCVVVVNVLSVVCRACDCPDFHSVVLSVVSQSHPFNHSNQVVVVGGSRGNSNVSVSSCQQCEQLNFAQDVPHGNQLEGEGHHRLHLVTFKMKMWGQTPLGIWIWIWGDPHSPGKIKIKIAAGQSHKYWYQACCGIDIDHHAIAIDINDVDDDPDDDPPGVLQQWADEQQDGWTWGADPQDIGTDDPVNCVSSVNDPHDYFYWQFEDAPPDPWTWTWTDDPPHPATDIDTHDPSSCVSSVVDDYHHAQAADPCKAWEDEVPQPWIWIQHNVRAIDTDDPVSCVSNVNDDYDYLPQWAWADQPQDDFIWTANGQQQQHTGGGGPVNCVSVRNTDHHYDLDGPQWAWADEVPGPFIFIDGPSDPTHTDDPRSCVSSVVPPHHYD

Sequence (1035 aa):
MIGGWRSAAGVFAVSVLVLALSSPAQAAAGTRTTAPAHSSSGSPPTAPTAPTGQWITAAGWASAPVVGGASPVALPILAKDFSVKAGLVSASLSISGEGVYSATIDGAPVSPAVLEPGYSVDTRAYYSTYDITALVANNSSHRIGVQLGSGIWAEATSPGRYSKLSHVAGPVAVNATLTLSYGDGTSGSVATDPTWQATTGPTTVADWYGGEDFDNGRVTPGWQQPGTTLATWSTAVIAAMPPGLRLTAKIGPPIIEQDTVTSVGITQPAPGVYVVDFGRQVGGWPVLHVSGPAGTRVKLTPTEVVSASTGLVNSSSFAGLYDSYTLSGSASAVQTWHPQFVYHGFRYVQLEGMPSPPTPATLSAIDLSTDTDAAGSFNSSDPTLTTLHSLTSRAITNNSMSVLTDCPDREKLGWLEEVHLVFDALAAHQNLGYQQPGVAGTYGQRIEHIIADSQTPAGLIPDTAPEYTVFPGGFRDDVNWGGTLVQMPWDLYRSYGDATTMSTYYPNMQRYLNYLNGQLGRGGTGLIGTALGDWFTEAKGPNGTGYALNNALIENVGLYNALTTMANIGRVLGRPDVAVWSARAAALAAAINSRWLTPTGDYGPDQASNAVPLAAGIVPAAQIASTRTALLTSITAAGGRFKLGEISIGPMLTALSAMGRDDIAYQAVISTAGRGYGAIAASGATALTEGWGGAADGASQDHFMLGAVDSWMSQDIAGLKQSVGSVDWANLTITPQLITGMTSASATHITDRGTIRVAWSRPDATADAAVTIDLPAGTTATVVLPSGTSQIGAGRSLLSTGPQTTWTTVLPRPQILVYSIGYNNALYTTVNGRITYLTAAVWAAAGYPKPVRLNSTYTRYSFGPAVYAVTNFPAVTAALVESVSYAGWRQAGFPKVVVATRLITNSTVTQWDGDPAVILRNPDGTFQHLSAAQWTALGRPTLLRFPNQRWVALAGGPTILLLTNFSAGIGHVATLSEWTAAGRPTALTHQILHGSTWIIHAGNPQIYLQLPASAPIPITFAEWTAAGRPRPTVV

Secondary structure (DSSP, 8-state):
-----------------------------------PPP---SPPPPPPPPP-S--EE-GGGSSPPPTTSPPPSS-EEEEEEEE--TTEEEEEEEEEEESEEEEEETTEESSSEESBT----TTEEEEEEEE-HHHHSS-SEEEEEEEEE-TTTEEPPPTTS--S--EE-S--EEEEEEEEEETTS-EEEEE--TTSEEEE-SEEEEETTTEEEEEGGG--TTTTSTT---TTPEEPEE--PPTTPEEEE--SPPEEEEEEEE-SEEEEEETTEEEEEEEEEEEEEEEEEE---TT-EEEEEEES-B-TTT-SB--GGGTT--EEEE--S-TTS-EEE--SS--EEEEEEEEES-SS---TTTEEEEEEEE---B-EEEEESSHHHHHHHHHHHHHHHHTBSSSB-S-TTTT---BSHHHHHTHHHHHHHB-SSSPPTT-SS-HHHHHHHHHHHT--TTSPPPSBSS--S--SSSTT--HHHHTHHHHHHHHHHHHH--HHHHHHHHHHHHHHHHHHHHHTTTTSSS-------STT-S---TTSSS-SS-HHHHHHHHHHHHHHHHHHHHHHTT-TTHHHHHHHHHHHHHHHHHHH--TTS-S-SSHHHHHHHHHHT-S-TTTHHHHHHHHHHHHHHTTS-----HHHHHHHHHHHHHTT-HHHHHHHHH--SSSSHHHHHHTT-SS--SSTTGGGGTS-SS--GGGHHHHHIIIIIS--EEPTT--TTSEEEE-----TT-SEEEEEEEETTEEEEEEEE-SSTTSPPEEEEEE-TT-EEEEEETTEEEEE-SEEEEEESSSS------S-------EEETTS--EEEEETTEEEEPPHHHHHHTT-PPPEEEPPEEEEETT-S--EEEEEPTT-SSEEEEEPPHHHHHHTTSPPPEEESSPPTT-EEEEETT---EEEEPTTS-EEEEPHHHHHHTT-PPPEEETT-EEEEETTSS-EEEEEETTTTEEEEPPHHHHHHTT---PEEESS-TT-EEEE-TT---EEEE-TTS--EE--HHHHHHTT-PPPEE-

pLDDT: mean 87.33, std 16.78, range [21.62, 98.81]